Protein 1TZY (pdb70)

InterPro domains:
  IPR002119 Histone H2A [PR00620] (14-36)
  IPR002119 Histone H2A [PR00620] (43-58)
  IPR002119 Histone H2A [PR00620] (58-71)
  IPR002119 Histone H2A [PR00620] (72-86)
  IPR002119 Histone H2A [PR00620] (100-118)
  IPR002119 Histone H2A [PTHR23430] (9-121)
  IPR002119 Histone H2A [SM00414] (3-123)
  IPR007125 Core Histone H2A/H2B/H3 domain [PF00125] (7-89)
  IPR009072 Histone-fold [G3DSA:1.10.20.10] (2-129)
  IPR009072 Histone-fold [SSF47113] (2-99)
  IPR032454 Histone H2A, C-terminal domain [PF16211] (92-125)
  IPR032458 Histone H2A conserved site [PS00046] (22-28)
  IPR061508 Histone H2A, histone fold [cd00074] (16-104)

Nearest PDB structures (foldseek):
  5av8-assembly1_C  TM=9.979E-01  e=4.362E-16  Homo sapiens
  5av9-assembly1_C  TM=9.979E-01  e=7.831E-16  Homo sapiens
  6jxd-assembly1_C  TM=9.908E-01  e=8.303E-16  Homo sapiens
  1p3g-assembly1_G  TM=9.933E-01  e=9.897E-16  Xenopus laevis
  5gt0-assembly1_C  TM=9.936E-01  e=1.676E-15  Homo sapiens

Sequence (755 aa):
KAKSRSSRAGLQFPVGRVHRLLRKGNYAERVGAGAPVYLAAVLEYLTAEILELAGNAARDNKKTRIIPRHLQLAIRNDEELNKLLGKVTIAQGGVLPNIQAVLLPKRKESYSIYVYKVLKQVHPDTGISSKAMGIMNSFVNDIFERIAGEASRLAHYNKRSTITSREIQTAVRLLLPGELAKHAVSEGTKAVTKYTSSYRPGTVALREIRRYQKSTELLIRKLPFQRLVREIAQDFKTDLRFQSSAVMALQEASEAYLVGLFEDTNLCAIHAKRVTIMPKDIQLARRIRGERAKVLRDNIQGITKPAIRRLARRGGVKRISGLIYEETRGVLKVFLENVIRDAVTYTEHAKRKTVTAMDVVYALKRQGRTLYGFGGAKSRSSRAGLQFPVGRVHRLLRKGNYAERVGAGAPVYLAAVLEYLTAEILELAGNAARDNKKTRIIPRHLQLAIRNDEELNKLLGKVTIAQGGVLPNIQAVLLPRKESYSIYVYKVLKQVHPDTGISSKAMGIMNSFVNDIFERIAGEASRLAHYNKRSTITSREIQTAVRLLLPGELAKHAVSEGTKAVTKYTSSKPHRYRPGTVALREIRRYQKSTELLIRKLPFQRLVREIAQDFKTDLRFQSSAVMALQEASEAYLVGLFEDTNLCAIHAKRVTIMPKDIQLARRIRGERARKVLRDNIQGITKPAIRRLARRGGVKRISGLIYEETRGVLKVFLENVIRDAVTYTEHAKRKTVTAMDVVYALKRQGRTLYGFGG

Structure (mmCIF, N/CA/C/O backbone):
data_1TZY
#
_entry.id   1TZY
#
_cell.length_a   158.351
_cell.length_b   158.351
_cell.length_c   103.576
_cell.angle_alpha   90.00
_cell.angle_beta   90.00
_cell.angle_gamma   120.00
#
_symmetry.space_group_name_H-M   'P 65'
#
loop_
_entity.id
_entity.type
_entity.pdbx_description
1 polymer 'Histone H2A-IV'
2 polymer 'Histone H2B'
3 polymer 'HISTONE H3'
4 polymer 'HISTONE H4-VI'
5 non-polymer 'PHOSPHATE ION'
6 non-polymer 'CHLORIDE ION'
7 water water
#
loop_
_atom_site.group_PDB
_atom_site.id
_atom_site.type_symbol
_atom_site.label_atom_id
_atom_site.label_alt_id
_atom_site.label_comp_id
_atom_site.label_asym_id
_atom_site.label_entity_id
_atom_site.label_seq_id
_atom_site.pdbx_PDB_ins_code
_atom_site.Cartn_x
_atom_site.Cartn_y
_atom_site.Cartn_z
_atom_site.occupancy
_atom_site.B_iso_or_equiv
_atom_site.auth_seq_id
_atom_site.auth_comp_id
_atom_site.auth_asym_id
_atom_site.auth_atom_id
_atom_site.pdbx_PDB_model_num
ATOM 1 N N . LYS A 1 14 ? 65.100 78.144 3.562 1.00 71.74 13 LYS A N 1
ATOM 2 C CA . LYS A 1 14 ? 63.724 78.329 2.980 1.00 71.90 13 LYS A CA 1
ATOM 3 C C . LYS A 1 14 ? 63.317 79.834 3.007 1.00 69.73 13 LYS A C 1
ATOM 4 O O . LYS A 1 14 ? 63.471 80.514 4.025 1.00 69.84 13 LYS A O 1
ATOM 10 N N . ALA A 1 15 ? 62.848 80.358 1.869 1.00 67.05 14 ALA A N 1
ATOM 11 C CA . ALA A 1 15 ? 62.661 81.813 1.698 1.00 64.44 14 ALA A CA 1
ATOM 12 C C . ALA A 1 15 ? 61.781 82.389 2.801 1.00 61.52 14 ALA A C 1
ATOM 13 O O . ALA A 1 15 ? 60.826 81.759 3.241 1.00 60.91 14 ALA A O 1
ATOM 15 N N . LYS A 1 16 ? 62.119 83.585 3.243 1.00 58.06 15 LYS A N 1
ATOM 16 C CA . LYS A 1 16 ? 61.371 84.214 4.308 1.00 56.72 15 LYS A CA 1
ATOM 17 C C . LYS A 1 16 ? 60.070 84.803 3.686 1.00 52.50 15 LYS A C 1
ATOM 18 O O . LYS A 1 16 ? 60.088 85.379 2.592 1.00 50.73 15 LYS A O 1
ATOM 24 N N . SER A 1 17 ? 58.946 84.597 4.354 1.00 49.32 16 SER A N 1
ATOM 25 C CA . SER A 1 17 ? 57.653 85.031 3.788 1.00 47.24 16 SER A CA 1
ATOM 26 C C . SER A 1 17 ? 57.588 86.544 3.718 1.00 45.03 16 SER A C 1
ATOM 27 O O . SER A 1 17 ? 58.188 87.264 4.517 1.00 43.93 16 SER A O 1
ATOM 30 N N . ARG A 1 18 ? 56.827 87.053 2.760 1.00 43.83 17 ARG A N 1
ATOM 31 C CA . ARG A 1 18 ? 56.583 88.486 2.701 1.00 41.45 17 ARG A CA 1
ATOM 32 C C . ARG A 1 18 ? 55.973 88.961 4.019 1.00 39.26 17 ARG A C 1
ATOM 33 O O . ARG A 1 18 ? 56.344 89.992 4.520 1.00 39.61 17 ARG A O 1
ATOM 41 N N . SER A 1 19 ? 55.078 88.186 4.605 1.00 39.91 18 SER A N 1
ATOM 42 C CA . SER A 1 19 ? 54.448 88.617 5.876 1.00 41.60 18 SER A CA 1
ATOM 43 C C . SER A 1 19 ? 55.500 88.830 6.985 1.00 42.86 18 SER A C 1
ATOM 44 O O . SER A 1 19 ? 55.548 89.890 7.625 1.00 41.33 18 SER A O 1
ATOM 47 N N . SER A 1 20 ? 56.334 87.801 7.196 1.00 43.98 19 SER A N 1
ATOM 48 C CA . SER A 1 20 ? 57.451 87.871 8.159 1.00 45.03 19 SER A CA 1
ATOM 49 C C . SER A 1 20 ? 58.282 89.105 7.958 1.00 43.10 19 SER A C 1
ATOM 50 O O . SER A 1 20 ? 58.567 89.862 8.871 1.00 43.36 19 SER A O 1
ATOM 53 N N . ARG A 1 21 ? 58.635 89.368 6.715 1.00 43.07 20 ARG A N 1
ATOM 54 C CA . ARG A 1 21 ? 59.465 90.501 6.429 1.00 42.74 20 ARG A CA 1
ATOM 55 C C . ARG A 1 21 ? 58.811 91.817 6.748 1.00 43.30 20 ARG A C 1
ATOM 56 O O . ARG A 1 21 ? 59.506 92.818 6.983 1.00 40.76 20 ARG A O 1
ATOM 64 N N . ALA A 1 22 ? 57.455 91.846 6.702 1.00 42.84 21 ALA A N 1
ATOM 65 C CA . ALA A 1 22 ? 56.700 93.078 6.965 1.00 42.50 21 ALA A CA 1
ATOM 66 C C . ALA A 1 22 ? 56.298 93.224 8.434 1.00 44.03 21 ALA A C 1
ATOM 67 O O . ALA A 1 22 ? 55.679 94.215 8.798 1.00 43.65 21 ALA A O 1
ATOM 69 N N . GLY A 1 23 ? 56.558 92.201 9.244 1.00 45.03 22 GLY A N 1
ATOM 70 C CA . GLY A 1 23 ? 56.137 92.190 10.640 1.00 45.92 22 GLY A CA 1
ATOM 71 C C . GLY A 1 23 ? 54.657 91.820 10.874 1.00 46.03 22 GLY A C 1
ATOM 72 O O . GLY A 1 23 ? 54.111 92.126 11.931 1.00 47.06 22 GLY A O 1
ATOM 73 N N . LEU A 1 24 ? 54.040 91.111 9.920 1.00 45.53 23 LEU A N 1
ATOM 74 C CA . LEU A 1 24 ? 52.581 90.847 9.887 1.00 44.54 23 LEU A CA 1
ATOM 75 C C . LEU A 1 24 ? 52.222 89.417 10.048 1.00 44.51 23 LEU A C 1
ATOM 76 O O . LEU A 1 24 ? 53.011 88.535 9.711 1.00 46.57 23 LEU A O 1
ATOM 81 N N . GLN A 1 25 ? 51.025 89.159 10.561 1.00 43.44 24 GLN A N 1
ATOM 82 C CA . GLN A 1 25 ? 50.419 87.849 10.543 1.00 44.07 24 GLN A CA 1
ATOM 83 C C . GLN A 1 25 ? 49.553 87.608 9.298 1.00 43.70 24 GLN A C 1
ATOM 84 O O . GLN A 1 25 ? 49.479 86.498 8.822 1.00 43.65 24 GLN A O 1
ATOM 90 N N . PHE A 1 26 ? 48.867 88.648 8.803 1.00 41.34 25 PHE A N 1
ATOM 91 C CA . PHE A 1 26 ? 48.071 88.516 7.600 1.00 41.08 25 PHE A CA 1
ATOM 92 C C . PHE A 1 26 ? 48.967 88.307 6.344 1.00 41.07 25 PHE A C 1
ATOM 93 O O . PHE A 1 26 ? 50.083 88.882 6.242 1.00 40.12 25 PHE A O 1
ATOM 101 N N . PRO A 1 27 ? 48.470 87.505 5.404 1.00 41.10 26 PRO A N 1
ATOM 102 C CA . PRO A 1 27 ? 49.264 87.009 4.265 1.00 40.07 26 PRO A CA 1
ATOM 103 C C . PRO A 1 27 ? 49.481 87.951 3.094 1.00 39.85 26 PRO A C 1
ATOM 104 O O . PRO A 1 27 ? 48.556 88.152 2.227 1.00 37.53 26 PRO A O 1
ATOM 108 N N . VAL A 1 28 ? 50.698 88.485 3.018 1.00 36.78 27 VAL A N 1
ATOM 109 C CA . VAL A 1 28 ? 51.017 89.502 2.055 1.00 37.81 27 VAL A CA 1
ATOM 110 C C . VAL A 1 28 ? 50.924 88.902 0.662 1.00 37.91 27 VAL A C 1
ATOM 111 O O . VAL A 1 28 ? 50.376 89.530 -0.302 1.00 35.78 27 VAL A O 1
ATOM 115 N N . GLY A 1 29 ? 51.460 87.689 0.526 1.00 37.92 28 GLY A N 1
ATOM 116 C CA . GLY A 1 29 ? 51.473 87.043 -0.790 1.00 36.76 28 GLY A CA 1
ATOM 117 C C . GLY A 1 29 ? 50.057 86.730 -1.260 1.00 37.05 28 GLY A C 1
ATOM 118 O O . GLY A 1 29 ? 49.684 86.975 -2.405 1.00 35.30 28 GLY A O 1
ATOM 119 N N . ARG A 1 30 ? 49.233 86.224 -0.370 1.00 36.41 29 ARG A N 1
ATOM 120 C CA . ARG A 1 30 ? 47.835 85.953 -0.728 1.00 37.65 29 ARG A CA 1
ATOM 121 C C . ARG A 1 30 ? 47.089 87.257 -1.067 1.00 36.56 29 ARG A C 1
ATOM 122 O O . ARG A 1 30 ? 46.427 87.336 -2.080 1.00 37.68 29 ARG A O 1
ATOM 130 N N . VAL A 1 31 ? 47.254 88.287 -0.263 1.00 36.59 30 VAL A N 1
ATOM 131 C CA . VAL A 1 31 ? 46.633 89.587 -0.586 1.00 36.04 30 VAL A CA 1
ATOM 132 C C . VAL A 1 31 ? 47.072 90.103 -1.937 1.00 36.82 30 VAL A C 1
ATOM 133 O O . VAL A 1 31 ? 46.254 90.639 -2.711 1.00 34.45 30 VAL A O 1
ATOM 137 N N . HIS A 1 32 ? 48.374 89.960 -2.286 1.00 34.81 31 HIS A N 1
ATOM 138 C CA . HIS A 1 32 ? 48.816 90.409 -3.583 1.00 34.67 31 HIS A CA 1
ATOM 139 C C . HIS A 1 32 ? 48.081 89.648 -4.665 1.00 32.40 31 HIS A C 1
ATOM 140 O O . HIS A 1 32 ? 47.629 90.216 -5.694 1.00 34.05 31 HIS A O 1
ATOM 147 N N . ARG A 1 33 ? 48.008 88.343 -4.501 1.00 33.93 32 ARG A N 1
ATOM 148 C CA . ARG A 1 33 ? 47.357 87.493 -5.455 1.00 33.62 32 ARG A CA 1
ATOM 149 C C . ARG A 1 33 ? 45.826 87.883 -5.623 1.00 34.34 32 ARG A C 1
ATOM 150 O O . ARG A 1 33 ? 45.279 87.894 -6.748 1.00 35.01 32 ARG A O 1
ATOM 158 N N . LEU A 1 34 ? 45.175 88.199 -4.526 1.00 34.98 33 LEU A N 1
ATOM 159 C CA . LEU A 1 34 ? 43.692 88.507 -4.515 1.00 33.35 33 LEU A CA 1
ATOM 160 C C . LEU A 1 34 ? 43.513 89.860 -5.152 1.00 32.55 33 LEU A C 1
ATOM 161 O O . LEU A 1 34 ? 42.584 90.040 -5.933 1.00 34.76 33 LEU A O 1
ATOM 166 N N . LEU A 1 35 ? 44.462 90.793 -4.940 1.00 32.63 34 LEU A N 1
ATOM 167 C CA . LEU A 1 35 ? 44.457 92.043 -5.601 1.00 31.83 34 LEU A CA 1
ATOM 168 C C . LEU A 1 35 ? 44.558 91.912 -7.126 1.00 34.61 34 LEU A C 1
ATOM 169 O O . LEU A 1 35 ? 43.875 92.609 -7.860 1.00 34.64 34 LEU A O 1
ATOM 174 N N . ARG A 1 36 ? 45.419 91.014 -7.612 1.00 32.62 35 ARG A N 1
ATOM 175 C CA . ARG A 1 36 ? 45.490 90.742 -9.016 1.00 31.40 35 ARG A CA 1
ATOM 176 C C . ARG A 1 36 ? 44.317 89.998 -9.567 1.00 31.43 35 ARG A C 1
ATOM 177 O O . ARG A 1 36 ? 43.924 90.255 -10.694 1.00 33.01 35 ARG A O 1
ATOM 185 N N . LYS A 1 37 ? 43.774 89.053 -8.853 1.00 33.69 36 LYS A N 1
ATOM 186 C CA . LYS A 1 37 ? 42.632 88.317 -9.359 1.00 37.96 36 LYS A CA 1
ATOM 187 C C . LYS A 1 37 ? 41.355 89.200 -9.529 1.00 39.01 36 LYS A C 1
ATOM 188 O O . LYS A 1 37 ? 40.460 88.863 -10.290 1.00 38.83 36 LYS A O 1
ATOM 194 N N . GLY A 1 38 ? 41.252 90.274 -8.778 1.00 39.68 37 GLY A N 1
ATOM 195 C CA . GLY A 1 38 ? 40.067 91.128 -8.825 1.00 41.06 37 GLY A CA 1
ATOM 196 C C . GLY A 1 38 ? 40.062 92.119 -9.981 1.00 41.72 37 GLY A C 1
ATOM 197 O O . GLY A 1 38 ? 39.115 92.894 -10.198 1.00 40.98 37 GLY A O 1
ATOM 198 N N . ASN A 1 39 ? 41.154 92.177 -10.714 1.00 43.42 38 ASN A N 1
ATOM 199 C CA . ASN A 1 39 ? 41.272 93.160 -11.806 1.00 46.08 38 ASN A CA 1
ATOM 200 C C . ASN A 1 39 ? 40.891 94.603 -11.411 1.00 44.50 38 ASN A C 1
ATOM 201 O O . ASN A 1 39 ? 40.057 95.247 -12.001 1.00 47.10 38 ASN A O 1
ATOM 206 N N . TYR A 1 40 ? 41.556 95.088 -10.403 1.00 42.84 39 TYR A N 1
ATOM 207 C CA . TYR A 1 40 ? 41.388 96.412 -9.894 1.00 39.07 39 TYR A CA 1
ATOM 208 C C . TYR A 1 40 ? 42.229 97.351 -10.678 1.00 40.02 39 TYR A C 1
ATOM 209 O O . TYR A 1 40 ? 41.948 98.527 -10.734 1.00 38.92 39 TYR A O 1
ATOM 218 N N . ALA A 1 41 ? 43.321 96.860 -11.274 1.00 39.08 40 ALA A N 1
ATOM 219 C CA . ALA A 1 41 ? 44.100 97.697 -12.147 1.00 39.73 40 ALA A CA 1
ATOM 220 C C . ALA A 1 41 ? 44.976 96.838 -13.078 1.00 40.91 40 ALA A C 1
ATOM 221 O O . ALA A 1 41 ? 45.054 95.669 -12.872 1.00 38.23 40 ALA A O 1
ATOM 223 N N . GLU A 1 42 ? 45.675 97.436 -14.026 1.00 42.75 41 GLU A N 1
ATOM 224 C CA . GLU A 1 42 ? 46.548 96.613 -14.903 1.00 45.41 41 GLU A CA 1
ATOM 225 C C . GLU A 1 42 ? 47.707 95.986 -14.117 1.00 44.22 41 GLU A C 1
ATOM 226 O O . GLU A 1 42 ? 47.998 94.817 -14.315 1.00 45.28 41 GLU A O 1
ATOM 232 N N . ARG A 1 43 ? 48.293 96.751 -13.190 1.00 42.19 42 ARG A N 1
ATOM 233 C CA . ARG A 1 43 ? 49.408 96.333 -12.365 1.00 43.49 42 ARG A CA 1
ATOM 234 C C . ARG A 1 43 ? 49.117 96.571 -10.878 1.00 41.76 42 ARG A C 1
ATOM 235 O O . ARG A 1 43 ? 48.452 97.556 -10.523 1.00 39.51 42 ARG A O 1
ATOM 243 N N . VAL A 1 44 ? 49.635 95.697 -10.019 1.00 39.98 43 VAL A N 1
ATOM 244 C CA . VAL A 1 44 ? 49.622 95.921 -8.586 1.00 38.13 43 VAL A CA 1
ATOM 245 C C . VAL A 1 44 ? 51.044 95.941 -8.012 1.00 39.98 43 VAL A C 1
ATOM 246 O O . VAL A 1 44 ? 51.731 94.916 -8.006 1.00 38.90 43 VAL A O 1
ATOM 250 N N . GLY A 1 45 ? 51.437 97.092 -7.486 1.00 38.82 44 GLY A N 1
ATOM 251 C CA . GLY A 1 45 ? 52.765 97.327 -6.939 1.00 40.11 44 GLY A CA 1
ATOM 252 C C . GLY A 1 45 ? 53.029 96.486 -5.725 1.00 39.19 44 GLY A C 1
ATOM 253 O O . GLY A 1 45 ? 52.111 96.089 -5.010 1.00 39.52 44 GLY A O 1
ATOM 254 N N . ALA A 1 46 ? 54.306 96.232 -5.443 1.00 38.98 45 ALA A N 1
ATOM 255 C CA . ALA A 1 46 ? 54.667 95.312 -4.401 1.00 36.97 45 ALA A CA 1
ATOM 256 C C . ALA A 1 46 ? 54.318 95.821 -2.990 1.00 36.46 45 ALA A C 1
ATOM 257 O O . ALA A 1 46 ? 54.134 95.018 -2.051 1.00 36.03 45 ALA A O 1
ATOM 259 N N . GLY A 1 47 ? 54.330 97.123 -2.788 1.00 35.93 46 GLY A N 1
ATOM 260 C CA . GLY A 1 47 ? 54.016 97.649 -1.461 1.00 36.58 46 GLY A CA 1
ATOM 261 C C . GLY A 1 47 ? 52.508 97.624 -1.123 1.00 35.97 46 GLY A C 1
ATOM 262 O O . GLY A 1 47 ? 52.136 97.562 0.047 1.00 36.19 46 GLY A O 1
ATOM 263 N N . ALA A 1 48 ? 51.664 97.641 -2.158 1.00 36.13 47 ALA A N 1
ATOM 264 C CA . ALA A 1 48 ? 50.166 97.635 -1.996 1.00 35.54 47 ALA A CA 1
ATOM 265 C C . ALA A 1 48 ? 49.661 96.543 -1.082 1.00 36.28 47 ALA A C 1
ATOM 266 O O . ALA A 1 48 ? 49.001 96.819 -0.084 1.00 36.09 47 ALA A O 1
ATOM 268 N N . PRO A 1 49 ? 50.016 95.270 -1.332 1.00 35.62 48 PRO A N 1
ATOM 269 C CA . PRO A 1 49 ? 49.594 94.223 -0.442 1.00 34.66 48 PRO A CA 1
ATOM 270 C C . PRO A 1 49 ? 50.163 94.224 0.963 1.00 34.24 48 PRO A C 1
ATOM 271 O O . PRO A 1 49 ? 49.478 93.750 1.896 1.00 33.28 48 PRO A O 1
ATOM 275 N N . VAL A 1 50 ? 51.364 94.777 1.151 1.00 33.82 49 VAL A N 1
ATOM 276 C CA . VAL A 1 50 ? 51.909 94.893 2.485 1.00 35.27 49 VAL A CA 1
ATOM 277 C C . VAL A 1 50 ? 51.053 95.906 3.281 1.00 34.05 49 VAL A C 1
ATOM 278 O O . VAL A 1 50 ? 50.680 95.672 4.364 1.00 36.30 49 VAL A O 1
ATOM 282 N N . TYR A 1 51 ? 50.808 97.038 2.685 1.00 34.98 50 TYR A N 1
ATOM 283 C CA . TYR A 1 51 ? 49.977 98.081 3.306 1.00 36.35 50 TYR A CA 1
ATOM 284 C C . TYR A 1 51 ? 48.587 97.586 3.621 1.00 35.79 50 TYR A C 1
ATOM 285 O O . TYR A 1 51 ? 48.101 97.737 4.760 1.00 36.25 50 TYR A O 1
ATOM 294 N N . LEU A 1 52 ? 47.972 96.943 2.642 1.00 35.62 51 LEU A N 1
ATOM 295 C CA . LEU A 1 52 ? 46.602 96.397 2.790 1.00 35.04 51 LEU A CA 1
ATOM 296 C C . LEU A 1 52 ? 46.524 95.311 3.833 1.00 35.71 51 LEU A C 1
ATOM 297 O O . LEU A 1 52 ? 45.679 95.340 4.748 1.00 33.57 51 LEU A O 1
ATOM 302 N N . ALA A 1 53 ? 47.441 94.335 3.792 1.00 34.44 52 ALA A N 1
ATOM 303 C CA . ALA A 1 53 ? 47.491 93.338 4.824 1.00 33.84 52 ALA A CA 1
ATOM 304 C C . ALA A 1 53 ? 47.655 93.929 6.230 1.00 33.07 52 ALA A C 1
ATOM 305 O O . ALA A 1 53 ? 47.031 93.465 7.124 1.00 33.64 52 ALA A O 1
ATOM 307 N N . ALA A 1 54 ? 48.477 94.945 6.371 1.00 35.33 53 ALA A N 1
ATOM 308 C CA . ALA A 1 54 ? 48.721 95.636 7.652 1.00 35.79 53 ALA A CA 1
ATOM 309 C C . ALA A 1 54 ? 47.439 96.301 8.184 1.00 35.75 53 ALA A C 1
ATOM 310 O O . ALA A 1 54 ? 47.112 96.284 9.362 1.00 35.07 53 ALA A O 1
ATOM 312 N N . VAL A 1 55 ? 46.684 96.904 7.287 1.00 36.34 54 VAL A N 1
ATOM 313 C CA . VAL A 1 55 ? 45.388 97.491 7.667 1.00 34.67 54 VAL A CA 1
ATOM 314 C C . VAL A 1 55 ? 44.379 96.474 8.065 1.00 34.50 54 VAL A C 1
ATOM 315 O O . VAL A 1 55 ? 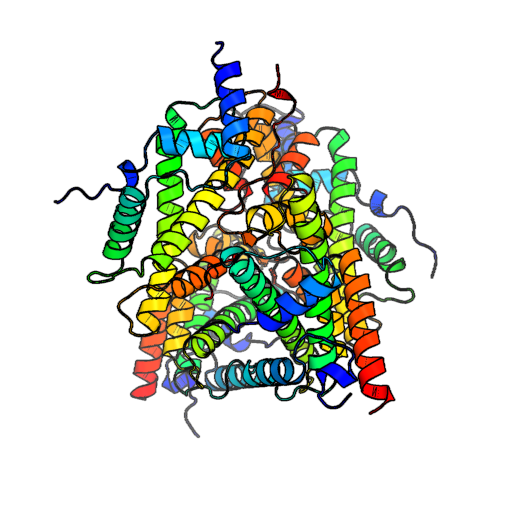43.710 96.581 9.107 1.00 37.47 54 VAL A O 1
ATOM 319 N N . LEU A 1 56 ? 44.223 95.425 7.292 1.00 34.23 55 LEU A N 1
ATOM 320 C CA . LEU A 1 56 ? 43.315 94.386 7.620 1.00 33.72 55 LEU A CA 1
ATOM 321 C C . LEU A 1 56 ? 43.653 93.754 8.932 1.00 35.71 55 LEU A C 1
ATOM 322 O O . LEU A 1 56 ? 42.764 93.444 9.754 1.00 34.25 55 LEU A O 1
ATOM 327 N N . GLU A 1 57 ? 44.956 93.623 9.203 1.00 37.19 56 GLU A N 1
ATOM 328 C CA . GLU A 1 57 ? 45.361 93.004 10.463 1.00 36.43 56 GLU A CA 1
ATOM 329 C C . GLU A 1 57 ? 45.040 93.934 11.637 1.00 35.73 56 GLU A C 1
ATOM 330 O O . GLU A 1 57 ? 44.582 93.484 12.675 1.00 37.74 56 GLU A O 1
ATOM 336 N N . TYR A 1 58 ? 45.330 95.200 11.476 1.00 37.21 57 TYR A N 1
ATOM 337 C CA . TYR A 1 58 ? 45.123 96.208 12.487 1.00 38.26 57 TYR A CA 1
ATOM 338 C C . TYR A 1 58 ? 43.605 96.273 12.846 1.00 38.76 57 TYR A C 1
ATOM 339 O O . TYR A 1 58 ? 43.217 96.153 14.031 1.00 37.72 57 TYR A O 1
ATOM 348 N N . LEU A 1 59 ? 42.743 96.290 11.828 1.00 36.90 58 LEU A N 1
ATOM 349 C CA . LEU A 1 59 ? 41.292 96.329 12.127 1.00 35.83 58 LEU A CA 1
ATOM 350 C C . LEU A 1 59 ? 40.835 95.097 12.821 1.00 36.25 58 LEU A C 1
ATOM 351 O O . LEU A 1 59 ? 39.954 95.100 13.746 1.00 34.55 58 LEU A O 1
ATOM 356 N N . THR A 1 60 ? 41.408 93.977 12.402 1.00 35.17 59 THR A N 1
ATOM 357 C CA . THR A 1 60 ? 41.022 92.734 12.946 1.00 36.58 59 THR A CA 1
ATOM 358 C C . THR A 1 60 ? 41.411 92.693 14.455 1.00 37.60 59 THR A C 1
ATOM 359 O O . THR A 1 60 ? 40.619 92.279 15.278 1.00 38.04 59 THR A O 1
ATOM 363 N N . ALA A 1 61 ? 42.614 93.148 14.776 1.00 39.01 60 ALA A N 1
ATOM 364 C CA . ALA A 1 61 ? 43.111 93.239 16.192 1.00 39.83 60 ALA A CA 1
ATOM 365 C C . ALA A 1 61 ? 42.214 94.153 17.063 1.00 40.15 60 ALA A C 1
ATOM 366 O O . ALA A 1 61 ? 41.873 93.805 18.185 1.00 40.67 60 ALA A O 1
ATOM 368 N N . GLU A 1 62 ? 41.805 95.287 16.499 1.00 41.96 61 GLU A N 1
ATOM 369 C CA . GLU A 1 62 ? 40.952 96.252 17.184 1.00 43.86 61 GLU A CA 1
ATOM 370 C C . GLU A 1 62 ? 39.663 95.613 17.565 1.00 43.08 61 GLU A C 1
ATOM 371 O O . GLU A 1 62 ? 39.253 95.691 18.710 1.00 41.98 61 GLU A O 1
ATOM 377 N N . ILE A 1 63 ? 38.998 94.980 16.598 1.00 42.89 62 ILE A N 1
ATOM 378 C CA . ILE A 1 63 ? 37.733 94.330 16.891 1.00 42.31 62 ILE A CA 1
ATOM 379 C C . ILE A 1 63 ? 37.876 93.177 17.865 1.00 42.37 62 ILE A C 1
ATOM 380 O O . ILE A 1 63 ? 37.018 92.990 18.731 1.00 40.11 62 ILE A O 1
ATOM 385 N N . LEU A 1 64 ? 38.909 92.359 17.699 1.00 42.16 63 LEU A N 1
ATOM 386 C CA . LEU A 1 64 ? 39.077 91.179 18.572 1.00 43.26 63 LEU A CA 1
ATOM 387 C C . LEU A 1 64 ? 39.396 91.591 19.994 1.00 43.70 63 LEU A C 1
ATOM 388 O O . LEU A 1 64 ? 38.959 90.972 20.948 1.00 43.10 63 LEU A O 1
ATOM 393 N N . GLU A 1 65 ? 40.165 92.633 20.105 1.00 44.63 64 GLU A N 1
ATOM 394 C CA . GLU A 1 65 ? 40.464 93.259 21.385 1.00 46.96 64 GLU A CA 1
ATOM 395 C C . GLU A 1 65 ? 39.182 93.733 22.113 1.00 46.92 64 GLU A C 1
ATOM 396 O O . GLU A 1 65 ? 38.943 93.385 23.281 1.00 48.07 64 GLU A O 1
ATOM 402 N N . LEU A 1 66 ? 38.368 94.528 21.435 1.00 45.38 65 LEU A N 1
ATOM 403 C CA . LEU A 1 66 ? 37.054 94.884 21.973 1.00 45.12 65 LEU A CA 1
ATOM 404 C C . LEU A 1 66 ? 36.085 93.724 22.216 1.00 45.76 65 LEU A C 1
ATOM 405 O O . LEU A 1 66 ? 35.382 93.717 23.250 1.00 45.79 65 LEU A O 1
ATOM 410 N N . ALA A 1 67 ? 36.062 92.700 21.359 1.00 44.50 66 ALA A N 1
ATOM 411 C CA . ALA A 1 67 ? 35.102 91.633 21.537 1.00 45.11 66 ALA A CA 1
ATOM 412 C C . ALA A 1 67 ? 35.489 90.722 22.683 1.00 45.50 66 ALA A C 1
ATOM 413 O O . ALA A 1 67 ? 34.622 90.196 23.359 1.00 44.50 66 ALA A O 1
ATOM 415 N N . GLY A 1 68 ? 36.783 90.504 22.829 1.00 45.84 67 GLY A N 1
ATOM 416 C CA . GLY A 1 68 ? 37.341 89.723 23.900 1.00 47.21 67 GLY A CA 1
ATOM 417 C C . GLY A 1 68 ? 37.052 90.393 25.220 1.00 46.70 67 GLY A C 1
ATOM 418 O O . GLY A 1 68 ? 36.600 89.736 26.107 1.00 47.92 67 GLY A O 1
ATOM 419 N N . ASN A 1 69 ? 37.238 91.688 25.327 1.00 48.90 68 ASN A N 1
ATOM 420 C CA . ASN A 1 69 ? 36.754 92.406 26.519 1.00 50.62 68 ASN A CA 1
ATOM 421 C C . ASN A 1 69 ? 35.255 92.159 26.777 1.00 52.35 68 ASN A C 1
ATOM 422 O O . ASN A 1 69 ? 34.892 91.733 27.869 1.00 53.45 68 ASN A O 1
ATOM 427 N N . ALA A 1 70 ? 34.385 92.352 25.781 1.00 51.95 69 ALA A N 1
ATOM 428 C CA . ALA A 1 70 ? 32.972 92.066 25.982 1.00 52.20 69 ALA A CA 1
ATOM 429 C C . ALA A 1 70 ? 32.728 90.600 26.327 1.00 53.39 69 ALA A C 1
ATOM 430 O O . ALA A 1 70 ? 31.823 90.306 27.074 1.00 54.12 69 ALA A O 1
ATOM 432 N N . ALA A 1 71 ? 33.518 89.666 25.831 1.00 54.44 70 ALA A N 1
ATOM 433 C CA . ALA A 1 71 ? 33.329 88.287 26.274 1.00 56.89 70 ALA A CA 1
ATOM 434 C C . ALA A 1 71 ? 33.599 88.195 27.809 1.00 59.60 70 ALA A C 1
ATOM 435 O O . ALA A 1 71 ? 32.815 87.627 28.557 1.00 59.67 70 ALA A O 1
ATOM 437 N N . ARG A 1 72 ? 34.647 88.857 28.259 1.00 62.76 71 ARG A N 1
ATOM 438 C CA . ARG A 1 72 ? 35.042 88.840 29.667 1.00 66.40 71 ARG A CA 1
ATOM 439 C C . ARG A 1 72 ? 34.046 89.533 30.588 1.00 67.58 71 ARG A C 1
ATOM 440 O O . ARG A 1 72 ? 33.696 88.988 31.628 1.00 67.59 71 ARG A O 1
ATOM 448 N N . ASP A 1 73 ? 33.571 90.707 30.182 1.00 69.35 72 ASP A N 1
ATOM 449 C CA . ASP A 1 73 ? 32.474 91.393 30.860 1.00 70.55 72 ASP A CA 1
ATOM 450 C C . ASP A 1 73 ? 31.180 90.566 31.076 1.00 71.15 72 ASP A C 1
ATOM 451 O O . ASP A 1 73 ? 30.406 90.937 31.946 1.00 72.20 72 ASP A O 1
ATOM 456 N N . ASN A 1 74 ? 30.922 89.497 30.308 1.00 71.49 73 ASN A N 1
ATOM 457 C CA . ASN A 1 74 ? 29.846 88.521 30.642 1.00 71.85 73 ASN A CA 1
ATOM 458 C C . ASN A 1 74 ? 30.357 87.146 31.086 1.00 70.74 73 ASN A C 1
ATOM 459 O O . ASN A 1 74 ? 29.680 86.148 30.883 1.00 69.54 73 ASN A O 1
ATOM 464 N N . LYS A 1 75 ? 31.541 87.076 31.670 1.00 70.41 74 LYS A N 1
ATOM 465 C CA . LYS A 1 75 ? 32.014 85.821 32.268 1.00 70.72 74 LYS A CA 1
ATOM 466 C C . LYS A 1 75 ? 32.199 84.719 31.218 1.00 68.69 74 LYS A C 1
ATOM 467 O O . LYS A 1 75 ? 31.949 83.538 31.473 1.00 67.96 74 LYS A O 1
ATOM 473 N N . LYS A 1 76 ? 32.647 85.110 30.029 1.00 66.57 75 LYS A N 1
ATOM 474 C CA . LYS A 1 76 ? 32.778 84.165 28.929 1.00 64.91 75 LYS A CA 1
ATOM 475 C C . LYS A 1 76 ? 34.230 84.157 28.484 1.00 63.13 75 LYS A C 1
ATOM 476 O O . LYS A 1 76 ? 34.914 85.166 28.614 1.00 62.60 75 LYS A O 1
ATOM 482 N N . THR A 1 77 ? 34.702 83.008 28.012 1.00 61.53 76 THR A N 1
ATOM 483 C CA . THR A 1 77 ? 36.089 82.849 27.568 1.00 61.41 76 THR A CA 1
ATOM 484 C C . THR A 1 77 ? 36.198 82.596 26.071 1.00 59.49 76 THR A C 1
ATOM 485 O O . THR A 1 77 ? 37.301 82.421 25.584 1.00 60.02 76 THR A O 1
ATOM 489 N N . ARG A 1 78 ? 35.072 82.554 25.358 1.00 57.29 77 ARG A N 1
ATOM 490 C CA . ARG A 1 78 ? 35.053 82.279 23.914 1.00 55.34 77 ARG A CA 1
ATOM 491 C C . ARG A 1 78 ? 34.148 83.377 23.235 1.00 52.71 77 ARG A C 1
ATOM 492 O O . ARG A 1 78 ? 33.002 83.627 23.655 1.00 50.72 77 ARG A O 1
ATOM 500 N N . ILE A 1 79 ? 34.717 84.063 22.249 1.00 49.34 78 ILE A N 1
ATOM 501 C CA . ILE A 1 79 ? 34.016 85.148 21.531 1.00 46.52 78 ILE A CA 1
ATOM 502 C C . ILE A 1 79 ? 32.938 84.554 20.667 1.00 43.67 78 ILE A C 1
ATOM 503 O O . ILE A 1 79 ? 33.173 83.640 19.912 1.00 41.70 78 ILE A O 1
ATOM 508 N N . ILE A 1 80 ? 31.725 85.044 20.808 1.00 43.36 79 ILE A N 1
ATOM 509 C CA . ILE A 1 80 ? 30.624 84.627 19.939 1.00 42.49 79 ILE A CA 1
ATOM 510 C C . ILE A 1 80 ? 30.143 85.894 19.149 1.00 40.73 79 ILE A C 1
ATOM 511 O O . ILE A 1 80 ? 30.562 87.009 19.519 1.00 37.85 79 ILE A O 1
ATOM 516 N N . PRO A 1 81 ? 29.289 85.740 18.121 1.00 38.30 80 PRO A N 1
ATOM 517 C CA . PRO A 1 81 ? 28.760 86.923 17.391 1.00 38.80 80 PRO A CA 1
ATOM 518 C C . PRO A 1 81 ? 28.211 88.038 18.255 1.00 37.61 80 PRO A C 1
ATOM 519 O O . PRO A 1 81 ? 28.460 89.219 18.006 1.00 37.83 80 PRO A O 1
ATOM 523 N N . ARG A 1 82 ? 27.480 87.665 19.289 1.00 37.56 81 ARG A N 1
ATOM 524 C CA . ARG A 1 82 ? 27.009 88.660 20.246 1.00 37.17 81 ARG A CA 1
ATOM 525 C C . ARG A 1 82 ? 28.096 89.567 20.684 1.00 36.31 81 ARG A C 1
ATOM 526 O O . ARG A 1 82 ? 27.922 90.772 20.698 1.00 37.74 81 ARG A O 1
ATOM 534 N N . HIS A 1 83 ? 29.266 89.024 21.023 1.00 37.06 82 HIS A N 1
ATOM 535 C CA . HIS A 1 83 ? 30.372 89.867 21.523 1.00 37.47 82 HIS A CA 1
ATOM 536 C C . HIS A 1 83 ? 30.954 90.804 20.471 1.00 36.60 82 HIS A C 1
ATOM 537 O O . HIS A 1 83 ? 31.354 91.942 20.753 1.00 37.42 82 HIS A O 1
ATOM 544 N N . LEU A 1 84 ? 31.001 90.325 19.237 1.00 37.01 83 LEU A N 1
ATOM 545 C CA . LEU A 1 84 ? 31.451 91.148 18.119 1.00 35.95 83 LEU A CA 1
ATOM 546 C C . LEU A 1 84 ? 30.509 92.302 17.925 1.00 35.35 83 LEU A C 1
ATOM 547 O O . LEU A 1 84 ? 30.920 93.449 17.748 1.00 36.48 83 LEU A O 1
ATOM 552 N N . GLN A 1 85 ? 29.217 92.018 18.037 1.00 36.24 84 GLN A N 1
ATOM 553 C CA . GLN A 1 85 ? 28.199 93.052 17.868 1.00 36.38 84 GLN A CA 1
ATOM 554 C C . GLN A 1 85 ? 28.262 94.108 19.017 1.00 37.28 84 GLN A C 1
ATOM 555 O O . GLN A 1 85 ? 28.257 95.310 18.759 1.00 36.57 84 GLN A O 1
ATOM 561 N N . LEU A 1 86 ? 28.343 93.655 20.272 1.00 38.62 85 LEU A N 1
ATOM 562 C CA . LEU A 1 86 ? 28.518 94.587 21.382 1.00 39.13 85 LEU A CA 1
ATOM 563 C C . LEU A 1 86 ? 29.758 95.418 21.202 1.00 38.62 85 LEU A C 1
ATOM 564 O O . LEU A 1 86 ? 29.743 96.599 21.424 1.00 41.43 85 LEU A O 1
ATOM 569 N N . ALA A 1 87 ? 30.851 94.807 20.782 1.00 41.47 86 ALA A N 1
ATOM 570 C CA . ALA A 1 87 ? 32.097 95.529 20.590 1.00 41.85 86 ALA A CA 1
ATOM 571 C C . ALA A 1 87 ? 31.957 96.589 19.504 1.00 41.29 86 ALA A C 1
ATOM 572 O O . ALA A 1 87 ? 32.342 97.726 19.677 1.00 41.33 86 ALA A O 1
ATOM 574 N N . ILE A 1 88 ? 31.364 96.236 18.380 1.00 40.07 87 ILE A N 1
ATOM 575 C CA . ILE A 1 88 ? 31.268 97.185 17.293 1.00 38.46 87 ILE A CA 1
ATOM 576 C C . ILE A 1 88 ? 30.333 98.349 17.628 1.00 38.00 87 ILE A C 1
ATOM 577 O O . ILE A 1 88 ? 30.665 99.512 17.488 1.00 39.02 87 ILE A O 1
ATOM 582 N N . ARG A 1 89 ? 29.167 98.041 18.141 1.00 38.31 88 ARG A N 1
ATOM 583 C CA . ARG A 1 89 ? 28.163 99.068 18.294 1.00 39.50 88 ARG A CA 1
ATOM 584 C C . ARG A 1 89 ? 28.426 99.970 19.518 1.00 40.51 88 ARG A C 1
ATOM 585 O O . ARG A 1 89 ? 27.926 101.100 19.569 1.00 41.69 88 ARG A O 1
ATOM 593 N N . ASN A 1 90 ? 29.188 99.477 20.491 1.00 41.24 89 ASN A N 1
ATOM 594 C CA . ASN A 1 90 ? 29.632 100.321 21.637 1.00 42.67 89 ASN A CA 1
ATOM 595 C C . ASN A 1 90 ? 30.834 101.198 21.277 1.00 43.35 89 ASN A C 1
ATOM 596 O O . ASN A 1 90 ? 31.232 102.033 22.075 1.00 41.87 89 ASN A O 1
ATOM 601 N N . ASP A 1 91 ? 31.374 101.053 20.040 1.00 42.74 90 ASP A N 1
ATOM 602 C CA . ASP A 1 91 ? 32.544 101.811 19.615 1.00 42.77 90 ASP A CA 1
ATOM 603 C C . ASP A 1 91 ? 32.169 102.774 18.523 1.00 42.96 90 ASP A C 1
ATOM 604 O O . ASP A 1 91 ? 31.695 102.354 17.454 1.00 41.93 90 ASP A O 1
ATOM 609 N N . GLU A 1 92 ? 32.351 104.074 18.760 1.00 42.38 91 GLU A N 1
ATOM 610 C CA . GLU A 1 92 ? 31.804 105.097 17.873 1.00 43.23 91 GLU A CA 1
ATOM 611 C C . GLU A 1 92 ? 32.329 104.944 16.437 1.00 42.14 91 GLU A C 1
ATOM 612 O O . GLU A 1 92 ? 31.585 105.072 15.431 1.00 39.87 91 GLU A O 1
ATOM 618 N N . GLU A 1 93 ? 33.619 104.681 16.337 1.00 40.34 92 GLU A N 1
ATOM 619 C CA . GLU A 1 93 ? 34.230 104.618 15.011 1.00 40.43 92 GLU A CA 1
ATOM 620 C C . GLU A 1 93 ? 33.930 103.296 14.274 1.00 38.26 92 GLU A C 1
ATOM 621 O O . GLU A 1 93 ? 33.630 103.330 13.126 1.00 38.62 92 GLU A O 1
ATOM 627 N N . LEU A 1 94 ? 34.009 102.169 14.942 1.00 38.31 93 LEU A N 1
ATOM 628 C CA . LEU A 1 94 ? 33.667 100.894 14.326 1.00 37.62 93 LEU A CA 1
ATOM 629 C C . LEU A 1 94 ? 32.179 100.838 13.967 1.00 37.75 93 LEU A C 1
ATOM 630 O O . LEU A 1 94 ? 31.816 100.294 12.952 1.00 34.21 93 LEU A O 1
ATOM 635 N N . ASN A 1 95 ? 31.321 101.438 14.786 1.00 37.41 94 ASN A N 1
ATOM 636 C CA . ASN A 1 95 ? 29.892 101.516 14.457 1.00 38.83 94 ASN A CA 1
ATOM 637 C C . ASN A 1 95 ? 29.669 102.335 13.211 1.00 38.71 94 ASN A C 1
ATOM 638 O O . ASN A 1 95 ? 28.858 101.995 12.361 1.00 39.11 94 ASN A O 1
ATOM 643 N N . LYS A 1 96 ? 30.418 103.405 13.053 1.00 38.52 95 LYS A N 1
ATOM 644 C CA . LYS A 1 96 ? 30.279 104.199 11.835 1.00 39.83 95 LYS A CA 1
ATOM 645 C C . LYS A 1 96 ? 30.857 103.432 10.594 1.00 38.42 95 LYS A C 1
ATOM 646 O O . LYS A 1 96 ? 30.236 103.370 9.529 1.00 37.42 95 LYS A O 1
ATOM 652 N N . LEU A 1 97 ? 32.020 102.802 10.760 1.00 36.72 96 LEU A N 1
ATOM 653 C CA . LEU A 1 97 ? 32.597 102.006 9.673 1.00 36.28 96 LEU A CA 1
ATOM 654 C C . LEU A 1 97 ? 31.613 100.941 9.184 1.00 34.78 96 LEU A C 1
ATOM 655 O O . LEU A 1 97 ? 31.473 100.721 7.998 1.00 35.26 96 LEU A O 1
ATOM 660 N N . LEU A 1 98 ? 30.935 100.297 10.109 1.00 33.79 97 LEU A N 1
ATOM 661 C CA . LEU A 1 98 ? 30.076 99.157 9.856 1.00 33.12 97 LEU A CA 1
ATOM 662 C C . LEU A 1 98 ? 28.572 99.515 9.963 1.00 34.03 97 LEU A C 1
ATOM 663 O O . LEU A 1 98 ? 27.754 98.695 10.323 1.00 32.68 97 LEU A O 1
ATOM 668 N N . GLY A 1 99 ? 28.224 100.733 9.562 1.00 34.54 98 GLY A N 1
ATOM 669 C CA . GLY A 1 99 ? 26.890 101.260 9.731 1.00 36.34 98 GLY A CA 1
ATOM 670 C C . GLY A 1 99 ? 25.810 100.515 8.950 1.00 36.91 98 GLY A C 1
ATOM 671 O O . GLY A 1 99 ? 24.690 100.428 9.403 1.00 36.32 98 GLY A O 1
ATOM 672 N N . LYS A 1 100 ? 26.160 99.954 7.806 1.00 35.28 99 LYS A N 1
ATOM 673 C CA . LYS A 1 100 ? 25.204 99.199 6.985 1.00 37.74 99 LYS A CA 1
ATOM 674 C C . LYS A 1 100 ? 25.409 97.691 7.055 1.00 36.41 99 LYS A C 1
ATOM 675 O O . LYS A 1 100 ? 24.966 96.954 6.172 1.00 37.18 99 LYS A O 1
ATOM 681 N N . VAL A 1 101 ? 26.154 97.234 8.058 1.00 35.22 100 VAL A N 1
ATOM 682 C CA . VAL A 1 101 ? 26.404 95.797 8.221 1.00 33.87 100 VAL A CA 1
ATOM 683 C C . VAL A 1 101 ? 25.422 95.192 9.214 1.00 33.13 100 VAL A C 1
ATOM 684 O O . VAL A 1 101 ? 25.164 95.773 10.243 1.00 31.01 100 VAL A O 1
ATOM 688 N N . THR A 1 102 ? 24.934 94.010 8.920 1.00 32.07 101 THR A N 1
ATOM 689 C CA . THR A 1 102 ? 24.197 93.151 9.869 1.00 32.82 101 THR A CA 1
ATOM 690 C C . THR A 1 102 ? 25.109 91.974 10.289 1.00 32.93 101 THR A C 1
ATOM 691 O O . THR A 1 102 ? 25.576 91.246 9.425 1.00 32.38 101 THR A O 1
ATOM 695 N N . ILE A 1 103 ? 25.367 91.813 11.589 1.00 32.67 102 ILE A N 1
ATOM 696 C CA . ILE A 1 103 ? 26.065 90.659 12.152 1.00 34.60 102 ILE A CA 1
ATOM 697 C C . ILE A 1 103 ? 25.024 89.627 12.466 1.00 34.76 102 ILE A C 1
ATOM 698 O O . ILE A 1 103 ? 24.191 89.852 13.371 1.00 33.63 102 ILE A O 1
ATOM 703 N N . ALA A 1 104 ? 25.016 88.520 11.724 1.00 34.06 103 ALA A N 1
ATOM 704 C CA . ALA A 1 104 ? 24.088 87.424 11.985 1.00 34.43 103 ALA A CA 1
ATOM 705 C C . ALA A 1 104 ? 24.212 86.929 13.444 1.00 34.50 103 ALA A C 1
ATOM 706 O O . ALA A 1 104 ? 25.322 86.771 13.909 1.00 33.78 103 ALA A O 1
ATOM 708 N N . GLN A 1 105 ? 23.085 86.744 14.135 1.00 34.93 104 GLN A N 1
ATOM 709 C CA . GLN A 1 105 ? 23.075 86.314 15.558 1.00 36.77 104 GLN A CA 1
ATOM 710 C C . GLN A 1 105 ? 23.761 87.285 16.495 1.00 37.37 104 GLN A C 1
ATOM 711 O O . GLN A 1 105 ? 24.180 86.959 17.623 1.00 40.02 104 GLN A O 1
ATOM 717 N N . GLY A 1 106 ? 23.827 88.510 16.044 1.00 35.46 105 GLY A N 1
ATOM 718 C CA . GLY A 1 106 ? 24.335 89.621 16.794 1.00 36.86 105 GLY A CA 1
ATOM 719 C C . GLY A 1 106 ? 23.394 90.249 17.847 1.00 36.54 105 GLY A C 1
ATOM 720 O O . GLY A 1 106 ? 23.867 90.745 18.860 1.00 35.29 105 GLY A O 1
ATOM 721 N N . GLY A 1 107 ? 22.098 90.234 17.597 1.00 37.45 106 GLY A N 1
ATOM 722 C CA . GLY A 1 107 ? 21.166 91.017 18.378 1.00 37.67 106 GLY A CA 1
ATOM 723 C C . GLY A 1 107 ? 21.366 92.512 18.305 1.00 37.52 106 GLY A C 1
ATOM 724 O O . GLY A 1 107 ? 22.088 93.019 17.426 1.00 36.61 106 GLY A O 1
ATOM 725 N N . VAL A 1 108 ? 20.785 93.227 19.262 1.00 36.35 107 VAL A N 1
ATOM 726 C CA . VAL A 1 108 ? 20.969 94.655 19.384 1.00 38.01 107 VAL A CA 1
ATOM 727 C C . VAL A 1 108 ? 21.573 95.079 20.733 1.00 40.06 107 VAL A C 1
ATOM 728 O O . VAL A 1 108 ? 21.634 94.318 21.667 1.00 37.31 107 VAL A O 1
ATOM 732 N N . LEU A 1 109 ? 22.068 96.304 20.822 1.00 41.18 108 LEU A N 1
ATOM 733 C CA . LEU A 1 109 ? 22.441 96.826 22.124 1.00 43.20 108 LEU A CA 1
ATOM 734 C C . LEU A 1 109 ? 21.239 96.933 23.093 1.00 43.75 108 LEU A C 1
ATOM 735 O O . LEU A 1 109 ? 20.181 97.368 22.699 1.00 44.59 108 LEU A O 1
ATOM 740 N N . PRO A 1 110 ? 21.386 96.558 24.358 1.00 45.26 109 PRO A N 1
ATOM 741 C CA . PRO A 1 110 ? 20.345 96.868 25.354 1.00 45.89 109 PRO A CA 1
ATOM 742 C C . PRO A 1 110 ? 20.207 98.376 25.466 1.00 45.90 109 PRO A C 1
ATOM 743 O O . PRO A 1 110 ? 21.157 99.061 25.750 1.00 46.87 109 PRO A O 1
ATOM 747 N N . ASN A 1 111 ? 19.042 98.905 25.199 1.00 45.66 110 ASN A N 1
ATOM 748 C CA . ASN A 1 111 ? 18.857 100.341 25.254 1.00 44.99 110 ASN A CA 1
ATOM 749 C C . ASN A 1 111 ? 17.406 100.646 25.117 1.00 43.92 110 ASN A C 1
ATOM 750 O O . ASN A 1 111 ? 16.842 100.388 24.080 1.00 41.51 110 ASN A O 1
ATOM 755 N N . ILE A 1 112 ? 16.807 101.168 26.181 1.00 42.67 111 ILE A N 1
ATOM 756 C CA . ILE A 1 112 ? 15.445 101.619 26.193 1.00 43.62 111 ILE A CA 1
ATOM 757 C C . ILE A 1 112 ? 15.401 103.148 26.265 1.00 43.50 111 ILE A C 1
ATOM 758 O O . ILE A 1 112 ? 16.185 103.759 27.017 1.00 43.48 111 ILE A O 1
ATOM 763 N N . GLN A 1 113 ? 14.523 103.755 25.471 1.00 42.30 112 GLN A N 1
ATOM 764 C CA . GLN A 1 113 ? 14.376 105.186 25.463 1.00 43.52 112 GLN A CA 1
ATOM 765 C C . GLN A 1 113 ? 13.892 105.675 26.861 1.00 44.49 112 GLN A C 1
ATOM 766 O O . GLN A 1 113 ? 12.995 105.077 27.450 1.00 43.36 112 GLN A O 1
ATOM 772 N N . ALA A 1 114 ? 14.530 106.720 27.379 1.00 45.94 113 ALA A N 1
ATOM 773 C CA . ALA A 1 114 ? 14.272 107.181 28.750 1.00 47.71 113 ALA A CA 1
ATOM 774 C C . ALA A 1 114 ? 12.784 107.485 29.025 1.00 47.83 113 ALA A C 1
ATOM 775 O O . ALA A 1 114 ? 12.246 107.055 30.057 1.00 47.96 113 ALA A O 1
ATOM 777 N N . VAL A 1 115 ? 12.092 108.158 28.122 1.00 47.86 114 VAL A N 1
ATOM 778 C CA . VAL A 1 115 ? 10.690 108.442 28.372 1.00 50.14 114 VAL A CA 1
ATOM 779 C C . VAL A 1 115 ? 9.838 107.187 28.641 1.00 49.83 114 VAL A C 1
ATOM 780 O O . VAL A 1 115 ? 8.755 107.309 29.134 1.00 48.75 114 VAL A O 1
ATOM 784 N N . LEU A 1 116 ? 10.315 105.995 28.290 1.00 49.99 115 LEU A N 1
ATOM 785 C CA . LEU A 1 116 ? 9.510 104.770 28.438 1.00 50.98 115 LEU A CA 1
ATOM 786 C C . LEU A 1 116 ? 9.669 104.166 29.819 1.00 53.07 115 LEU A C 1
ATOM 787 O O . LEU A 1 116 ? 8.916 103.301 30.211 1.00 52.78 115 LEU A O 1
ATOM 792 N N . LEU A 1 117 ? 10.692 104.595 30.529 1.00 57.01 116 LEU A N 1
ATOM 793 C CA . LEU A 1 117 ? 10.979 104.072 31.835 1.00 60.88 116 LEU A CA 1
ATOM 794 C C . LEU A 1 117 ? 10.100 104.786 32.873 1.00 64.46 116 LEU A C 1
ATOM 795 O O . LEU A 1 117 ? 9.531 105.845 32.596 1.00 64.00 116 LEU A O 1
ATOM 800 N N . PRO A 1 118 ? 9.957 104.175 34.049 1.00 69.08 117 PRO A N 1
ATOM 801 C CA . PRO A 1 118 ? 9.304 104.846 35.184 1.00 71.66 117 PRO A CA 1
ATOM 802 C C . PRO A 1 118 ? 10.183 105.929 35.809 1.00 73.71 117 PRO A C 1
ATOM 803 O O . PRO A 1 118 ? 11.397 105.740 35.932 1.00 74.06 117 PRO A O 1
ATOM 807 N N . LYS A 1 119 ? 9.551 107.052 36.156 1.00 76.73 118 LYS A N 1
ATOM 808 C CA . LYS A 1 119 ? 10.135 108.135 36.974 1.00 78.71 118 LYS A CA 1
ATOM 809 C C . LYS A 1 119 ? 10.886 107.602 38.204 1.00 79.11 118 LYS A C 1
ATOM 810 O O . LYS A 1 119 ? 12.115 107.442 38.173 1.00 79.74 118 LYS A O 1
ATOM 816 N N . ARG B 2 34 ? 32.024 80.352 -1.166 1.00 65.96 33 ARG B N 1
ATOM 817 C CA . ARG B 2 34 ? 33.339 80.527 -1.856 1.00 65.72 33 ARG B CA 1
ATOM 818 C C . ARG B 2 34 ? 33.954 81.938 -1.655 1.00 62.65 33 ARG B C 1
ATOM 819 O O . ARG B 2 34 ? 34.514 82.490 -2.612 1.00 64.66 33 ARG B O 1
ATOM 827 N N . LYS B 2 35 ? 33.840 82.553 -0.465 1.00 57.68 34 LYS B N 1
ATOM 828 C CA . LYS B 2 35 ? 34.639 83.771 -0.187 1.00 53.53 34 LYS B CA 1
ATOM 829 C C . LYS B 2 35 ? 35.992 83.282 0.418 1.00 49.05 34 LYS B C 1
ATOM 830 O O . LYS B 2 35 ? 36.078 82.174 0.922 1.00 47.17 34 LYS B O 1
ATOM 836 N N . GLU B 2 36 ? 37.008 84.116 0.380 1.00 44.41 35 GLU B N 1
ATOM 837 C CA . GLU B 2 36 ? 38.311 83.816 0.971 1.00 43.59 35 GLU B CA 1
ATOM 838 C C . GLU B 2 36 ? 38.199 83.571 2.488 1.00 42.07 35 GLU B C 1
ATOM 839 O O . GLU B 2 36 ? 37.474 84.297 3.173 1.00 39.15 35 GLU B O 1
ATOM 845 N N . SER B 2 37 ? 38.855 82.534 3.000 1.00 41.57 36 SER B N 1
ATOM 846 C CA . SER B 2 37 ? 38.991 82.337 4.444 1.00 41.23 36 SER B CA 1
ATOM 847 C C . SER B 2 37 ? 40.287 82.960 4.980 1.00 41.38 36 SER B C 1
ATOM 848 O O . SER B 2 37 ? 41.367 82.801 4.385 1.00 42.18 36 SER B O 1
ATOM 851 N N . TYR B 2 38 ? 40.196 83.673 6.090 1.00 37.61 37 TYR B N 1
ATOM 852 C CA . TYR B 2 38 ? 41.333 84.210 6.812 1.00 38.84 37 TYR B CA 1
ATOM 853 C C . TYR B 2 38 ? 41.442 83.632 8.239 1.00 37.92 37 TYR B C 1
ATOM 854 O O . TYR B 2 38 ? 42.102 84.193 9.075 1.00 37.84 37 TYR B O 1
ATOM 863 N N . SER B 2 39 ? 40.789 82.524 8.482 1.00 39.56 38 SER B N 1
ATOM 864 C CA . SER B 2 39 ? 40.633 81.966 9.817 1.00 42.11 38 SER B CA 1
ATOM 865 C C . SER B 2 39 ? 41.960 81.769 10.552 1.00 43.20 38 SER B C 1
ATOM 866 O O . SER B 2 39 ? 42.089 82.219 11.676 1.00 42.24 38 SER B O 1
ATOM 869 N N . ILE B 2 40 ? 42.975 81.215 9.874 1.00 45.31 39 ILE B N 1
ATOM 870 C CA . ILE B 2 40 ? 44.279 80.965 10.546 1.00 47.38 39 ILE B CA 1
ATOM 871 C C . ILE B 2 40 ? 44.829 82.237 11.067 1.00 45.11 39 ILE B C 1
ATOM 872 O O . ILE B 2 40 ? 45.324 82.296 12.208 1.00 45.33 39 ILE B O 1
ATOM 877 N N . TYR B 2 41 ? 44.713 83.284 10.247 1.00 42.61 40 TYR B N 1
ATOM 878 C CA . TYR B 2 41 ? 45.265 84.588 10.558 1.00 42.58 40 TYR B CA 1
ATOM 879 C C . TYR B 2 41 ? 44.499 85.317 11.629 1.00 42.83 40 TYR B C 1
ATOM 880 O O . TYR B 2 41 ? 45.096 85.916 12.506 1.00 41.56 40 TYR B O 1
ATOM 889 N N . VAL B 2 42 ? 43.177 85.239 11.612 1.00 44.70 41 VAL B N 1
ATOM 890 C CA . VAL B 2 42 ? 42.435 85.796 12.744 1.00 45.56 41 VAL B CA 1
ATOM 891 C C . VAL B 2 42 ? 42.708 85.068 14.075 1.00 45.95 41 VAL B C 1
ATOM 892 O O . VAL B 2 42 ? 42.773 85.703 15.105 1.00 44.84 41 VAL B O 1
ATOM 896 N N . TYR B 2 43 ? 42.865 83.753 14.047 1.00 48.74 42 TYR B N 1
ATOM 897 C CA . TYR B 2 43 ? 43.373 82.997 15.221 1.00 50.63 42 TYR B CA 1
ATOM 898 C C . TYR B 2 43 ? 44.680 83.548 15.752 1.00 49.80 42 TYR B C 1
ATOM 899 O O . TYR B 2 43 ? 44.808 83.765 16.928 1.00 48.52 42 TYR B O 1
ATOM 908 N N . LYS B 2 44 ? 45.655 83.800 14.882 1.00 49.87 43 LYS B N 1
ATOM 909 C CA . LYS B 2 44 ? 46.967 84.273 15.356 1.00 49.73 43 LYS B CA 1
ATOM 910 C C . LYS B 2 44 ? 46.829 85.617 15.976 1.00 49.29 43 LYS B C 1
ATOM 911 O O . LYS B 2 44 ? 47.363 85.875 17.049 1.00 48.09 43 LYS B O 1
ATOM 917 N N . VAL B 2 45 ? 46.077 86.502 15.317 1.00 47.14 44 VAL B N 1
ATOM 918 C CA . VAL B 2 45 ? 45.888 87.824 15.865 1.00 46.90 44 VAL B CA 1
ATOM 919 C C . VAL B 2 45 ? 45.191 87.781 17.223 1.00 46.01 44 VAL B C 1
ATOM 920 O O . VAL B 2 45 ? 45.524 88.556 18.120 1.00 44.43 44 VAL B O 1
ATOM 924 N N . LEU B 2 46 ? 44.211 86.895 17.343 1.00 47.23 45 LEU B N 1
ATOM 925 C CA . LEU B 2 46 ? 43.433 86.751 18.554 1.00 48.86 45 LEU B CA 1
ATOM 926 C C . LEU B 2 46 ? 44.362 86.298 19.717 1.00 51.82 45 LEU B C 1
ATOM 927 O O . LEU B 2 46 ? 44.202 86.720 20.852 1.00 51.34 45 LEU B O 1
ATOM 932 N N . LYS B 2 47 ? 45.309 85.425 19.397 1.00 55.24 46 LYS B N 1
ATOM 933 C CA . LYS B 2 47 ? 46.290 84.922 20.370 1.00 57.59 46 LYS B CA 1
ATOM 934 C C . LYS B 2 47 ? 47.247 86.010 20.813 1.00 57.58 46 LYS B C 1
ATOM 935 O O . LYS B 2 47 ? 47.537 86.106 21.972 1.00 58.53 46 LYS B O 1
ATOM 941 N N . GLN B 2 48 ? 47.620 86.920 19.929 1.00 57.85 47 GLN B N 1
ATOM 942 C CA . GLN B 2 48 ? 48.383 88.084 20.336 1.00 58.04 47 GLN B CA 1
ATOM 943 C C . GLN B 2 48 ? 47.605 89.033 21.251 1.00 57.96 47 GLN B C 1
ATOM 944 O O . GLN B 2 48 ? 48.183 89.677 22.128 1.00 56.66 47 GLN B O 1
ATOM 950 N N . VAL B 2 49 ? 46.288 89.157 21.047 1.00 57.04 48 VAL B N 1
ATOM 951 C CA . VAL B 2 49 ? 45.554 90.182 21.777 1.00 56.52 48 VAL B CA 1
ATOM 952 C C . VAL B 2 49 ? 44.913 89.680 23.042 1.00 55.12 48 VAL B C 1
ATOM 953 O O . VAL B 2 49 ? 44.791 90.430 24.013 1.00 55.12 48 VAL B O 1
ATOM 957 N N . HIS B 2 50 ? 44.512 88.419 23.013 1.00 54.12 49 HIS B N 1
ATOM 958 C CA . HIS B 2 50 ? 43.805 87.766 24.102 1.00 54.60 49 HIS B CA 1
ATOM 959 C C . HIS B 2 50 ? 44.204 86.307 24.123 1.00 55.14 49 HIS B C 1
ATOM 960 O O . HIS B 2 50 ? 43.452 85.464 23.683 1.00 54.83 49 HIS B O 1
ATOM 967 N N . PRO B 2 51 ? 45.391 86.001 24.683 1.00 57.32 50 PRO B N 1
ATOM 968 C CA . PRO B 2 51 ? 45.946 84.627 24.627 1.00 57.94 50 PRO B CA 1
ATOM 969 C C . PRO B 2 51 ? 45.035 83.635 25.322 1.00 58.35 50 PRO B C 1
ATOM 970 O O . PRO B 2 51 ? 44.958 82.498 24.926 1.00 57.88 50 PRO B O 1
ATOM 974 N N . ASP B 2 52 ? 44.416 84.144 26.386 1.00 60.47 51 ASP B N 1
ATOM 975 C CA . ASP B 2 52 ? 43.253 83.653 27.157 1.00 61.77 51 ASP B CA 1
ATOM 976 C C . ASP B 2 52 ? 42.025 83.110 26.473 1.00 61.19 51 ASP B C 1
ATOM 977 O O . ASP B 2 52 ? 41.296 82.328 27.073 1.00 61.77 51 ASP B O 1
ATOM 982 N N . THR B 2 53 ? 41.712 83.576 25.273 1.00 60.29 52 THR B N 1
ATOM 983 C CA . THR B 2 53 ? 40.319 83.438 24.815 1.00 58.53 52 THR B CA 1
ATOM 984 C C . THR B 2 53 ? 40.155 82.877 23.428 1.00 56.22 52 THR B C 1
ATOM 985 O O . THR B 2 53 ? 40.924 83.184 22.527 1.00 57.14 52 THR B O 1
ATOM 989 N N . GLY B 2 54 ? 39.190 81.981 23.305 1.00 53.42 53 GLY B N 1
ATOM 990 C CA . GLY B 2 54 ? 38.794 81.382 22.040 1.00 52.30 53 GLY B CA 1
ATOM 991 C C . GLY B 2 54 ? 37.760 82.200 21.218 1.00 49.67 53 GLY B C 1
ATOM 992 O O . GLY B 2 54 ? 37.440 83.337 21.537 1.00 47.57 53 GLY B O 1
ATOM 993 N N . ILE B 2 55 ? 37.285 81.588 20.146 1.00 48.99 54 ILE B N 1
ATOM 994 C CA . ILE B 2 55 ? 36.305 82.214 19.249 1.00 47.74 54 ILE B CA 1
ATOM 995 C C . ILE B 2 55 ? 35.519 81.102 18.592 1.00 47.25 54 ILE B C 1
ATOM 996 O O . ILE B 2 55 ? 36.125 80.154 18.073 1.00 47.00 54 ILE B O 1
ATOM 1001 N N . SER B 2 56 ? 34.179 81.182 18.627 1.00 45.24 55 SER B N 1
ATOM 1002 C CA . SER B 2 56 ? 33.345 80.137 18.050 1.00 45.54 55 SER B CA 1
ATOM 1003 C C . SER B 2 56 ? 33.423 80.195 16.551 1.00 44.89 55 SER B C 1
ATOM 1004 O O . SER B 2 56 ? 33.849 81.201 16.018 1.00 43.39 55 SER B O 1
ATOM 1007 N N . SER B 2 57 ? 32.973 79.154 15.879 1.00 44.59 56 SER B N 1
ATOM 1008 C CA . SER B 2 57 ? 33.079 79.159 14.445 1.00 46.23 56 SER B CA 1
ATOM 1009 C C . SER B 2 57 ? 32.092 80.162 13.813 1.00 45.52 56 SER B C 1
ATOM 1010 O O . SER B 2 57 ? 32.325 80.624 12.729 1.00 43.84 56 SER B O 1
ATOM 1013 N N . LYS B 2 58 ? 30.980 80.434 14.486 1.00 44.46 57 LYS B N 1
ATOM 1014 C CA . LYS B 2 58 ? 30.061 81.439 13.961 1.00 44.90 57 LYS B CA 1
ATOM 1015 C C . LYS B 2 58 ? 30.697 82.786 13.981 1.00 42.10 57 LYS B C 1
ATOM 1016 O O . LYS B 2 58 ? 30.634 83.520 12.983 1.00 41.47 57 LYS B O 1
ATOM 1022 N N . ALA B 2 59 ? 31.368 83.090 15.088 1.00 40.22 58 ALA B N 1
ATOM 1023 C CA . ALA B 2 59 ? 32.131 84.304 15.242 1.00 39.15 58 ALA B CA 1
ATOM 1024 C C . ALA B 2 59 ? 33.249 84.366 14.217 1.00 40.17 58 ALA B C 1
ATOM 1025 O O . ALA B 2 59 ? 33.529 85.447 13.688 1.00 38.86 58 ALA B O 1
ATOM 1027 N N . MET B 2 60 ? 33.857 83.223 13.869 1.00 39.06 59 MET B N 1
ATOM 1028 C CA . MET B 2 60 ? 34.940 83.252 12.891 1.00 38.42 59 MET B CA 1
ATOM 1029 C C . MET B 2 60 ? 34.373 83.599 11.486 1.00 37.48 59 MET B C 1
ATOM 1030 O O . MET B 2 60 ? 34.986 84.317 10.730 1.00 37.97 59 MET B O 1
ATOM 1035 N N . GLY B 2 61 ? 33.215 83.078 11.198 1.00 37.20 60 GLY B N 1
ATOM 1036 C CA . GLY B 2 61 ? 32.426 83.391 10.024 1.00 37.96 60 GLY B CA 1
ATOM 1037 C C . GLY B 2 61 ? 32.129 84.893 9.908 1.00 37.26 60 GLY B C 1
ATOM 1038 O O . GLY B 2 61 ? 32.300 85.467 8.884 1.00 36.85 60 GLY B O 1
ATOM 1039 N N . ILE B 2 62 ? 31.782 85.551 10.992 1.00 37.62 61 ILE B N 1
ATOM 1040 C CA . ILE B 2 62 ? 31.650 87.008 10.978 1.00 35.84 61 ILE B CA 1
ATOM 1041 C C . ILE B 2 62 ? 32.975 87.688 10.652 1.00 34.65 61 ILE B C 1
ATOM 1042 O O . ILE B 2 62 ? 33.000 88.612 9.851 1.00 33.15 61 ILE B O 1
ATOM 1047 N N . MET B 2 63 ? 34.067 87.278 11.321 1.00 34.65 62 MET B N 1
ATOM 1048 C CA . MET B 2 63 ? 35.342 87.882 11.118 1.00 32.96 62 MET B CA 1
ATOM 1049 C C . MET B 2 63 ? 35.771 87.684 9.676 1.00 32.14 62 MET B C 1
ATOM 1050 O O . MET B 2 63 ? 36.326 88.585 9.095 1.00 31.80 62 MET B O 1
ATOM 1055 N N . ASN B 2 64 ? 35.512 86.537 9.097 1.00 32.44 63 ASN B N 1
ATOM 1056 C CA . ASN B 2 64 ? 35.871 86.362 7.715 1.00 32.85 63 ASN B CA 1
ATOM 1057 C C . ASN B 2 64 ? 35.057 87.355 6.771 1.00 32.00 63 ASN B C 1
ATOM 1058 O O . ASN B 2 64 ? 35.606 87.919 5.816 1.00 32.20 63 ASN B O 1
ATOM 1063 N N . SER B 2 65 ? 33.779 87.536 7.055 1.00 33.05 64 SER B N 1
ATOM 1064 C CA . SER B 2 65 ? 32.928 88.425 6.258 1.00 32.54 64 SER B CA 1
ATOM 1065 C C . SER B 2 65 ? 33.526 89.843 6.394 1.00 32.11 64 SER B C 1
ATOM 1066 O O . SER B 2 65 ? 33.668 90.565 5.420 1.00 33.88 64 SER B O 1
ATOM 1069 N N . PHE B 2 66 ? 33.909 90.219 7.620 1.00 33.37 65 PHE B N 1
ATOM 1070 C CA . PHE B 2 66 ? 34.517 91.502 7.912 1.00 32.49 65 PHE B CA 1
ATOM 1071 C C . PHE B 2 66 ? 35.767 91.701 7.083 1.00 32.32 65 PHE B C 1
ATOM 1072 O O . PHE B 2 66 ? 35.922 92.706 6.397 1.00 31.35 65 PHE B O 1
ATOM 1080 N N . VAL B 2 67 ? 36.708 90.745 7.126 1.00 31.53 66 VAL B N 1
ATOM 1081 C CA . VAL B 2 67 ? 37.944 90.996 6.382 1.00 30.85 66 VAL B CA 1
ATOM 1082 C C . VAL B 2 67 ? 37.655 91.076 4.857 1.00 30.56 66 VAL B C 1
ATOM 1083 O O . VAL B 2 67 ? 38.155 91.912 4.193 1.00 33.11 66 VAL B O 1
ATOM 1087 N N . ASN B 2 68 ? 36.831 90.230 4.307 1.00 30.60 67 ASN B N 1
ATOM 1088 C CA . ASN B 2 68 ? 36.522 90.293 2.896 1.00 30.45 67 ASN B CA 1
ATOM 1089 C C . ASN B 2 68 ? 35.898 91.645 2.493 1.00 30.53 67 ASN B C 1
ATOM 1090 O O . ASN B 2 68 ? 36.188 92.205 1.415 1.00 30.33 67 ASN B O 1
ATOM 1095 N N . ASP B 2 69 ? 34.971 92.108 3.326 1.00 30.48 68 ASP B N 1
ATOM 1096 C CA . ASP B 2 69 ? 34.252 93.369 3.085 1.00 29.81 68 ASP B CA 1
ATOM 1097 C C . ASP B 2 69 ? 35.234 94.520 3.030 1.00 28.13 68 ASP B C 1
ATOM 1098 O O . ASP B 2 69 ? 35.285 95.254 2.059 1.00 29.02 68 ASP B O 1
ATOM 1103 N N . ILE B 2 70 ? 36.069 94.650 4.053 1.00 27.79 69 ILE B N 1
ATOM 1104 C CA . ILE B 2 70 ? 37.050 95.690 4.099 1.00 29.53 69 ILE B CA 1
ATOM 1105 C C . ILE B 2 70 ? 38.081 95.635 2.939 1.00 30.08 69 ILE B C 1
ATOM 1106 O O . ILE B 2 70 ? 38.392 96.624 2.320 1.00 31.19 69 ILE B O 1
ATOM 1111 N N . PHE B 2 71 ? 38.551 94.452 2.614 1.00 30.53 70 PHE B N 1
ATOM 1112 C CA . PHE B 2 71 ? 39.453 94.271 1.466 1.00 30.12 70 PHE B CA 1
ATOM 1113 C C . PHE B 2 71 ? 38.787 94.841 0.231 1.00 30.14 70 PHE B C 1
ATOM 1114 O O . PHE B 2 71 ? 39.333 95.638 -0.474 1.00 28.83 70 PHE B O 1
ATOM 1122 N N . GLU B 2 72 ? 37.563 94.422 -0.010 1.00 32.09 71 GLU B N 1
ATOM 1123 C CA . GLU B 2 72 ? 36.788 94.876 -1.202 1.00 31.59 71 GLU B CA 1
ATOM 1124 C C . GLU B 2 72 ? 36.575 96.363 -1.208 1.00 30.44 71 GLU B C 1
ATOM 1125 O O . GLU B 2 72 ? 36.699 96.983 -2.225 1.00 28.44 71 GLU B O 1
ATOM 1131 N N . ARG B 2 73 ? 36.251 96.987 -0.059 1.00 29.44 72 ARG B N 1
ATOM 1132 C CA . ARG B 2 73 ? 36.046 98.432 -0.057 1.00 28.58 72 ARG B CA 1
ATOM 1133 C C . ARG B 2 73 ? 37.311 99.189 -0.412 1.00 28.69 72 ARG B C 1
ATOM 1134 O O . ARG B 2 73 ? 37.321 100.088 -1.224 1.00 27.78 72 ARG B O 1
ATOM 1142 N N . ILE B 2 74 ? 38.405 98.789 0.207 1.00 28.74 73 ILE B N 1
ATOM 1143 C CA . ILE B 2 74 ? 39.710 99.434 -0.010 1.00 29.99 73 ILE B CA 1
ATOM 1144 C C . ILE B 2 74 ? 40.238 99.235 -1.425 1.00 30.70 73 ILE B C 1
ATOM 1145 O O . ILE B 2 74 ? 40.599 100.206 -2.127 1.00 31.80 73 ILE B O 1
ATOM 1150 N N . ALA B 2 75 ? 40.207 97.988 -1.868 1.00 30.95 74 ALA B N 1
ATOM 1151 C CA . ALA B 2 75 ? 40.627 97.687 -3.231 1.00 32.02 74 ALA B CA 1
ATOM 1152 C C . ALA B 2 75 ? 39.781 98.423 -4.264 1.00 31.57 74 ALA B C 1
ATOM 1153 O O . ALA B 2 75 ? 40.349 99.010 -5.184 1.00 31.26 74 ALA B O 1
ATOM 1155 N N . GLY B 2 76 ? 38.439 98.403 -4.108 1.00 31.19 75 GLY B N 1
ATOM 1156 C CA . GLY B 2 76 ? 37.534 99.130 -4.996 1.00 32.30 75 GLY B CA 1
ATOM 1157 C C . GLY B 2 76 ? 37.860 100.609 -5.060 1.00 31.21 75 GLY B C 1
ATOM 1158 O O . GLY B 2 76 ? 37.952 101.167 -6.170 1.00 33.29 75 GLY B O 1
ATOM 1159 N N . GLU B 2 77 ? 38.125 101.242 -3.919 1.00 30.61 76 GLU B N 1
ATOM 1160 C CA . GLU B 2 77 ? 38.392 102.668 -3.912 1.00 32.36 76 GLU B CA 1
ATOM 1161 C C . GLU B 2 77 ? 39.809 102.903 -4.530 1.00 33.66 76 GLU B C 1
ATOM 1162 O O . GLU B 2 77 ? 40.025 103.848 -5.266 1.00 33.20 76 GLU B O 1
ATOM 1168 N N . ALA B 2 78 ? 40.779 102.031 -4.205 1.00 33.47 77 ALA B N 1
ATOM 1169 C CA . ALA B 2 78 ? 42.127 102.178 -4.809 1.00 32.34 77 ALA B CA 1
ATOM 1170 C C . ALA B 2 78 ? 42.036 102.044 -6.291 1.00 32.52 77 ALA B C 1
ATOM 1171 O O . ALA B 2 78 ? 42.647 102.816 -7.023 1.00 33.84 77 ALA B O 1
ATOM 1173 N N . SER B 2 79 ? 41.174 101.169 -6.784 1.00 33.03 78 SER B N 1
ATOM 1174 C CA . SER B 2 79 ? 40.998 101.049 -8.232 1.00 34.09 78 SER B CA 1
ATOM 1175 C C . SER B 2 79 ? 40.453 102.321 -8.875 1.00 36.85 78 SER B C 1
ATOM 1176 O O . SER B 2 79 ? 40.895 102.740 -9.931 1.00 36.42 78 SER B O 1
ATOM 1179 N N . ARG B 2 80 ? 39.434 102.918 -8.241 1.00 36.61 79 ARG B N 1
ATOM 1180 C CA . ARG B 2 80 ? 38.865 104.194 -8.735 1.00 36.67 79 ARG B CA 1
ATOM 1181 C C . ARG B 2 80 ? 39.905 105.287 -8.743 1.00 36.38 79 ARG B C 1
ATOM 1182 O O . ARG B 2 80 ? 39.987 106.060 -9.685 1.00 36.93 79 ARG B O 1
ATOM 1190 N N . LEU B 2 81 ? 40.714 105.360 -7.690 1.00 36.90 80 LEU B N 1
ATOM 1191 C CA . LEU B 2 81 ? 41.746 106.390 -7.590 1.00 38.38 80 LEU B CA 1
ATOM 1192 C C . LEU B 2 81 ? 42.735 106.276 -8.750 1.00 39.69 80 LEU B C 1
ATOM 1193 O O . LEU B 2 81 ? 43.094 107.277 -9.396 1.00 40.51 80 LEU B O 1
ATOM 1198 N N . ALA B 2 82 ? 43.138 105.046 -9.026 1.00 39.35 81 ALA B N 1
ATOM 1199 C CA . ALA B 2 82 ? 44.058 104.780 -10.098 1.00 40.20 81 ALA B CA 1
ATOM 1200 C C . ALA B 2 82 ? 43.419 105.200 -11.429 1.00 40.53 81 ALA B C 1
ATOM 1201 O O . ALA B 2 82 ? 44.017 105.951 -12.184 1.00 42.60 81 ALA B O 1
ATOM 1203 N N . HIS B 2 83 ? 42.196 104.798 -11.682 1.00 40.71 82 HIS B N 1
ATOM 1204 C CA . HIS B 2 83 ? 41.524 105.174 -12.906 1.00 43.82 82 HIS B CA 1
ATOM 1205 C C . HIS B 2 83 ? 41.377 106.706 -13.036 1.00 42.97 82 HIS B C 1
ATOM 1206 O O . HIS B 2 83 ? 41.686 107.240 -14.065 1.00 42.38 82 HIS B O 1
ATOM 1213 N N . TYR B 2 84 ? 40.932 107.393 -11.985 1.00 43.39 83 TYR B N 1
ATOM 1214 C CA . TYR B 2 84 ? 40.767 108.863 -11.967 1.00 43.83 83 TYR B CA 1
ATOM 1215 C C . TYR B 2 84 ? 42.041 109.552 -12.400 1.00 44.69 83 TYR B C 1
ATOM 1216 O O . TYR B 2 84 ? 41.999 110.501 -13.160 1.00 45.62 83 TYR B O 1
ATOM 1225 N N . ASN B 2 85 ? 43.173 109.028 -11.944 1.00 45.17 84 ASN B N 1
ATOM 1226 C CA . ASN B 2 85 ? 44.461 109.621 -12.160 1.00 46.94 84 ASN B CA 1
ATOM 1227 C C . ASN B 2 85 ? 45.225 109.039 -13.348 1.00 49.28 84 ASN B C 1
ATOM 1228 O O . ASN B 2 85 ? 46.399 109.380 -13.537 1.00 49.61 84 ASN B O 1
ATOM 1233 N N . LYS B 2 86 ? 44.555 108.198 -14.133 1.00 51.59 85 LYS B N 1
ATOM 1234 C CA . LYS B 2 86 ? 45.104 107.575 -15.343 1.00 54.44 85 LYS B CA 1
ATOM 1235 C C . LYS B 2 86 ? 46.406 106.861 -15.031 1.00 54.64 85 LYS B C 1
ATOM 1236 O O . LYS B 2 86 ? 47.394 107.033 -15.722 1.00 53.69 85 LYS B O 1
ATOM 1242 N N . ARG B 2 87 ? 46.380 106.073 -13.962 1.00 55.07 86 ARG B N 1
ATOM 1243 C CA . ARG B 2 87 ? 47.533 105.329 -13.470 1.00 55.57 86 ARG B CA 1
ATOM 1244 C C . ARG B 2 87 ? 47.260 103.867 -13.743 1.00 53.80 86 ARG B C 1
ATOM 1245 O O . ARG B 2 87 ? 46.151 103.396 -13.548 1.00 53.53 86 ARG B O 1
ATOM 1253 N N . SER B 2 88 ? 48.265 103.139 -14.220 1.00 51.34 87 SER B N 1
ATOM 1254 C CA . SER B 2 88 ? 48.055 101.778 -14.607 1.00 50.18 87 SER B CA 1
ATOM 1255 C C . SER B 2 88 ? 48.141 100.880 -13.369 1.00 46.63 87 SER B C 1
ATOM 1256 O O . SER B 2 88 ? 47.713 99.769 -13.407 1.00 44.51 87 SER B O 1
ATOM 1259 N N . THR B 2 89 ? 48.693 101.419 -12.291 1.00 45.60 88 THR B N 1
ATOM 1260 C CA . THR B 2 89 ? 49.154 100.672 -11.124 1.00 44.08 88 THR B CA 1
ATOM 1261 C C . THR B 2 89 ? 48.515 101.112 -9.821 1.00 41.83 88 THR B C 1
ATOM 1262 O O . THR B 2 89 ? 48.570 102.271 -9.454 1.00 43.39 88 THR B O 1
ATOM 1266 N N . ILE B 2 90 ? 47.990 100.165 -9.094 1.00 38.10 89 ILE B N 1
ATOM 1267 C CA . ILE B 2 90 ? 47.741 100.358 -7.684 1.00 37.03 89 ILE B CA 1
ATOM 1268 C C . ILE B 2 90 ? 49.000 100.157 -6.858 1.00 37.46 89 ILE B C 1
ATOM 1269 O O . ILE B 2 90 ? 49.570 99.065 -6.842 1.00 35.70 89 ILE B O 1
ATOM 1274 N N . THR B 2 91 ? 49.403 101.219 -6.183 1.00 37.41 90 THR B N 1
ATOM 1275 C CA . THR B 2 91 ? 50.497 101.183 -5.240 1.00 39.10 90 THR B CA 1
ATOM 1276 C C . THR B 2 91 ? 50.058 101.420 -3.805 1.00 39.10 90 THR B C 1
ATOM 1277 O O . THR B 2 91 ? 48.882 101.734 -3.488 1.00 37.36 90 THR B O 1
ATOM 1281 N N . SER B 2 92 ? 51.014 101.332 -2.912 1.00 38.68 91 SER B N 1
ATOM 1282 C CA . SER B 2 92 ? 50.705 101.626 -1.536 1.00 39.28 91 SER B CA 1
ATOM 1283 C C . SER B 2 92 ? 50.102 103.063 -1.353 1.00 39.38 91 SER B C 1
ATOM 1284 O O . SER B 2 92 ? 49.341 103.278 -0.421 1.00 38.97 91 SER B O 1
ATOM 1287 N N . ARG B 2 93 ? 50.388 104.016 -2.232 1.00 39.02 92 ARG B N 1
ATOM 1288 C CA . ARG B 2 93 ? 49.766 105.346 -2.188 1.00 40.51 92 ARG B CA 1
ATOM 1289 C C . ARG B 2 93 ? 48.215 105.312 -2.422 1.00 38.98 92 ARG B C 1
ATOM 1290 O O . ARG B 2 93 ? 47.484 106.040 -1.735 1.00 38.68 92 ARG B O 1
ATOM 1298 N N . GLU B 2 94 ? 47.761 104.463 -3.337 1.00 37.06 93 GLU B N 1
ATOM 1299 C CA . GLU B 2 94 ? 46.333 104.313 -3.596 1.00 35.77 93 GLU B CA 1
ATOM 1300 C C . GLU B 2 94 ? 45.698 103.649 -2.419 1.00 36.49 93 GLU B C 1
ATOM 1301 O O . GLU B 2 94 ? 44.579 104.047 -2.044 1.00 34.66 93 GLU B O 1
ATOM 1307 N N . ILE B 2 95 ? 46.380 102.679 -1.778 1.00 34.60 94 ILE B N 1
ATOM 1308 C CA . ILE B 2 95 ? 45.809 101.990 -0.639 1.00 33.73 94 ILE B CA 1
ATOM 1309 C C . ILE B 2 95 ? 45.676 102.970 0.531 1.00 35.94 94 ILE B C 1
ATOM 1310 O O . ILE B 2 95 ? 44.655 102.979 1.239 1.00 34.15 94 ILE B O 1
ATOM 1315 N N . GLN B 2 96 ? 46.727 103.779 0.728 1.00 34.10 95 GLN B N 1
ATOM 1316 C CA . GLN B 2 96 ? 46.747 104.746 1.776 1.00 35.31 95 GLN B CA 1
ATOM 1317 C C . GLN B 2 96 ? 45.605 105.762 1.599 1.00 33.85 95 GLN B C 1
ATOM 1318 O O . GLN B 2 96 ? 44.886 105.995 2.551 1.00 34.08 95 GLN B O 1
ATOM 1324 N N . THR B 2 97 ? 45.442 106.315 0.415 1.00 32.91 96 THR B N 1
ATOM 1325 C CA . THR B 2 97 ? 44.388 107.254 0.184 1.00 33.98 96 THR B CA 1
ATOM 1326 C C . THR B 2 97 ? 43.027 106.622 0.378 1.00 34.08 96 THR B C 1
ATOM 1327 O O . THR B 2 97 ? 42.156 107.245 1.039 1.00 34.45 96 THR B O 1
ATOM 1331 N N . ALA B 2 98 ? 42.857 105.382 -0.087 1.00 32.82 97 ALA B N 1
ATOM 1332 C CA . ALA B 2 98 ? 41.604 104.631 0.075 1.00 32.61 97 ALA B CA 1
ATOM 1333 C C . ALA B 2 98 ? 41.223 104.472 1.525 1.00 33.10 97 ALA B C 1
ATOM 1334 O O . ALA B 2 98 ? 40.033 104.666 1.908 1.00 31.63 97 ALA B O 1
ATOM 1336 N N . VAL B 2 99 ? 42.240 104.170 2.330 1.00 34.31 98 VAL B N 1
ATOM 1337 C CA . VAL B 2 99 ? 42.124 103.970 3.766 1.00 34.52 98 VAL B CA 1
ATOM 1338 C C . VAL B 2 99 ? 41.635 105.266 4.433 1.00 36.04 98 VAL B C 1
ATOM 1339 O O . VAL B 2 99 ? 40.684 105.228 5.236 1.00 34.27 98 VAL B O 1
ATOM 1343 N N . ARG B 2 100 ? 42.221 106.382 4.017 1.00 36.11 99 ARG B N 1
ATOM 1344 C CA . ARG B 2 100 ? 41.867 107.690 4.539 1.00 37.75 99 ARG B CA 1
ATOM 1345 C C . ARG B 2 100 ? 40.420 108.047 4.171 1.00 38.10 99 ARG B C 1
ATOM 1346 O O . ARG B 2 100 ? 39.700 108.555 5.016 1.00 36.96 99 ARG B O 1
ATOM 1354 N N . LEU B 2 101 ? 40.013 107.754 2.940 1.00 35.47 100 LEU B N 1
ATOM 1355 C CA . LEU B 2 101 ? 38.652 107.959 2.528 1.00 36.11 100 LEU B CA 1
ATOM 1356 C C . LEU B 2 101 ? 37.646 107.099 3.235 1.00 36.82 100 LEU B C 1
ATOM 1357 O O . LEU B 2 101 ? 36.565 107.550 3.615 1.00 38.68 100 LEU B O 1
ATOM 1362 N N . LEU B 2 102 ? 37.992 105.860 3.485 1.00 35.70 101 LEU B N 1
ATOM 1363 C CA . LEU B 2 102 ? 37.011 104.913 3.895 1.00 36.02 101 LEU B CA 1
ATOM 1364 C C . LEU B 2 102 ? 36.883 104.791 5.384 1.00 35.76 101 LEU B C 1
ATOM 1365 O O . LEU B 2 102 ? 35.846 104.372 5.867 1.00 35.69 101 LEU B O 1
ATOM 1370 N N . LEU B 2 103 ? 37.925 105.090 6.141 1.00 34.54 102 LEU B N 1
ATOM 1371 C CA . LEU B 2 103 ? 37.832 104.735 7.537 1.00 35.87 102 LEU B CA 1
ATOM 1372 C C . LEU B 2 103 ? 37.609 106.052 8.301 1.00 37.89 102 LEU B C 1
ATOM 1373 O O . LEU B 2 103 ? 38.156 107.026 7.914 1.00 36.62 102 LEU B O 1
ATOM 1378 N N . PRO B 2 104 ? 36.836 106.060 9.377 1.00 39.11 103 PRO B N 1
ATOM 1379 C CA . PRO B 2 104 ? 36.611 107.316 10.119 1.00 42.24 103 PRO B CA 1
ATOM 1380 C C . PRO B 2 104 ? 37.776 107.690 11.052 1.00 43.60 103 PRO B C 1
ATOM 1381 O O . PRO B 2 104 ? 38.405 106.812 11.657 1.00 44.77 103 PRO B O 1
ATOM 1385 N N . GLY B 2 105 ? 38.087 108.980 11.136 1.00 45.36 104 GLY B N 1
ATOM 1386 C CA . GLY B 2 105 ? 38.783 109.535 12.302 1.00 45.58 104 GLY B CA 1
ATOM 1387 C C . GLY B 2 105 ? 40.068 108.875 12.760 1.00 45.29 104 GLY B C 1
ATOM 1388 O O . GLY B 2 105 ? 41.012 108.709 11.998 1.00 47.51 104 GLY B O 1
ATOM 1389 N N . GLU B 2 106 ? 40.102 108.433 13.997 1.00 45.00 105 GLU B N 1
ATOM 1390 C CA . GLU B 2 106 ? 41.289 107.833 14.575 1.00 45.71 105 GLU B CA 1
ATOM 1391 C C . GLU B 2 106 ? 41.612 106.482 13.996 1.00 44.62 105 GLU B C 1
ATOM 1392 O O . GLU B 2 106 ? 42.738 106.056 14.027 1.00 42.27 105 GLU B O 1
ATOM 1398 N N . LEU B 2 107 ? 40.583 105.778 13.565 1.00 42.97 106 LEU B N 1
ATOM 1399 C CA . LEU B 2 107 ? 40.755 104.445 13.005 1.00 43.46 106 LEU B CA 1
ATOM 1400 C C . LEU B 2 107 ? 41.622 104.589 11.751 1.00 41.45 106 LEU B C 1
ATOM 1401 O O . LEU B 2 107 ? 42.531 103.843 11.575 1.00 41.22 106 LEU B O 1
ATOM 1406 N N . ALA B 2 108 ? 41.335 105.572 10.929 1.00 41.24 107 ALA B N 1
ATOM 1407 C CA . ALA B 2 108 ? 42.114 105.842 9.742 1.00 43.32 107 ALA B CA 1
ATOM 1408 C C . ALA B 2 108 ? 43.573 106.228 10.110 1.00 45.41 107 ALA B C 1
ATOM 1409 O O . ALA B 2 108 ? 44.518 105.812 9.441 1.00 44.71 107 ALA B O 1
ATOM 1411 N N . LYS B 2 109 ? 43.741 107.051 11.137 1.00 45.59 108 LYS B N 1
ATOM 1412 C CA . LYS B 2 109 ? 45.087 107.534 11.493 1.00 47.01 108 LYS B CA 1
ATOM 1413 C C . LYS B 2 109 ? 45.955 106.397 11.948 1.00 44.70 108 LYS B C 1
ATOM 1414 O O . LYS B 2 109 ? 47.119 106.267 11.513 1.00 43.55 108 LYS B O 1
ATOM 1420 N N . HIS B 2 110 ? 45.370 105.539 12.763 1.00 43.23 109 HIS B N 1
ATOM 1421 C CA . HIS B 2 110 ? 46.062 104.365 13.226 1.00 43.52 109 HIS B CA 1
ATOM 1422 C C . HIS B 2 110 ? 46.322 103.352 12.092 1.00 42.57 109 HIS B C 1
ATOM 1423 O O . HIS B 2 110 ? 47.396 102.767 12.024 1.00 41.10 109 HIS B O 1
ATOM 1430 N N . ALA B 2 111 ? 45.335 103.136 11.217 1.00 40.79 110 ALA B N 1
ATOM 1431 C CA . ALA B 2 111 ? 45.502 102.243 10.066 1.00 40.32 110 ALA B CA 1
ATOM 1432 C C . ALA B 2 111 ? 46.637 102.731 9.168 1.00 40.51 110 ALA B C 1
ATOM 1433 O O . ALA B 2 111 ? 47.469 101.941 8.733 1.00 41.57 110 ALA B O 1
ATOM 1435 N N . VAL B 2 112 ? 46.697 104.029 8.925 1.00 40.25 111 VAL B N 1
ATOM 1436 C CA . VAL B 2 112 ? 47.703 104.626 8.081 1.00 41.64 111 VAL B CA 1
ATOM 1437 C C . VAL B 2 112 ? 49.101 104.473 8.710 1.00 42.69 111 VAL B C 1
ATOM 1438 O O . VAL B 2 112 ? 50.111 104.249 7.982 1.00 43.74 111 VAL B O 1
ATOM 1442 N N . SER B 2 113 ? 49.166 104.583 10.032 1.00 42.03 112 SER B N 1
ATOM 1443 C CA . SER B 2 113 ? 50.418 104.397 10.759 1.00 44.12 112 SER B CA 1
ATOM 1444 C C . SER B 2 113 ? 50.878 102.942 10.700 1.00 43.94 112 SER B C 1
ATOM 1445 O O . SER B 2 113 ? 52.055 102.652 10.467 1.00 41.49 112 SER B O 1
ATOM 1448 N N . GLU B 2 114 ? 49.933 102.022 10.802 1.00 43.54 113 GLU B N 1
ATOM 1449 C CA . GLU B 2 114 ? 50.231 100.618 10.711 1.00 45.63 113 GLU B CA 1
ATOM 1450 C C . GLU B 2 114 ? 50.687 100.146 9.306 1.00 45.06 113 GLU B C 1
ATOM 1451 O O . GLU B 2 114 ? 51.612 99.319 9.174 1.00 43.39 113 GLU B O 1
ATOM 1457 N N . GLY B 2 115 ? 50.032 100.668 8.270 1.00 44.26 114 GLY B N 1
ATOM 1458 C CA . GLY B 2 115 ? 50.395 100.382 6.915 1.00 44.03 114 GLY B CA 1
ATOM 1459 C C . GLY B 2 115 ? 51.795 100.900 6.618 1.00 44.51 114 GLY B C 1
ATOM 1460 O O . GLY B 2 115 ? 52.597 100.222 5.960 1.00 42.86 114 GLY B O 1
ATOM 1461 N N . THR B 2 116 ? 52.054 102.112 7.059 1.00 44.85 115 THR B N 1
ATOM 1462 C CA . THR B 2 116 ? 53.307 102.812 6.769 1.00 46.96 115 THR B CA 1
ATOM 1463 C C . THR B 2 116 ? 54.443 102.076 7.457 1.00 46.90 115 THR B C 1
ATOM 1464 O O . THR B 2 116 ? 55.470 101.787 6.842 1.00 46.46 115 THR B O 1
ATOM 1468 N N . LYS B 2 117 ? 54.247 101.759 8.723 1.00 47.21 116 LYS B N 1
ATOM 1469 C CA . LYS B 2 117 ? 55.215 100.948 9.455 1.00 48.95 116 LYS B CA 1
ATOM 1470 C C . LYS B 2 117 ? 55.545 99.660 8.726 1.00 47.30 116 LYS B C 1
ATOM 1471 O O . LYS B 2 117 ? 56.720 99.263 8.675 1.00 46.25 116 LYS B O 1
ATOM 1477 N N . ALA B 2 118 ? 54.523 98.947 8.249 1.00 44.53 117 ALA B N 1
ATOM 1478 C CA . ALA B 2 118 ? 54.741 97.632 7.612 1.00 42.83 117 ALA B CA 1
ATOM 1479 C C . ALA B 2 118 ? 55.539 97.766 6.317 1.00 42.31 117 ALA B C 1
ATOM 1480 O O . ALA B 2 118 ? 56.436 96.950 6.047 1.00 40.65 117 ALA B O 1
ATOM 1482 N N . VAL B 2 119 ? 55.234 98.784 5.536 1.00 41.57 118 VAL B N 1
ATOM 1483 C CA . VAL B 2 119 ? 55.964 99.006 4.320 1.00 43.62 118 VAL B CA 1
ATOM 1484 C C . VAL B 2 119 ? 57.454 99.415 4.635 1.00 45.05 118 VAL B C 1
ATOM 1485 O O . VAL B 2 119 ? 58.371 99.018 3.908 1.00 43.10 118 VAL B O 1
ATOM 1489 N N . THR B 2 120 ? 57.645 100.216 5.685 1.00 46.61 119 THR B N 1
ATOM 1490 C CA . THR B 2 120 ? 58.995 100.622 6.158 1.00 48.48 119 THR B CA 1
ATOM 1491 C C . THR B 2 120 ? 59.795 99.407 6.601 1.00 48.57 119 THR B C 1
ATOM 1492 O O . THR B 2 120 ? 60.922 99.214 6.144 1.00 50.22 119 THR B O 1
ATOM 1496 N N . LYS B 2 121 ? 59.211 98.560 7.429 1.00 48.46 120 LYS B N 1
ATOM 1497 C CA . LYS B 2 121 ? 59.846 97.329 7.826 1.00 49.15 120 LYS B CA 1
ATOM 1498 C C . LYS B 2 121 ? 60.147 96.418 6.615 1.00 49.48 120 LYS B C 1
ATOM 1499 O O . LYS B 2 121 ? 61.295 95.946 6.438 1.00 47.85 120 LYS B O 1
ATOM 1505 N N . TYR B 2 122 ? 59.137 96.171 5.784 1.00 46.56 121 TYR B N 1
ATOM 1506 C CA . TYR B 2 122 ? 59.325 95.345 4.601 1.00 46.32 121 TYR B CA 1
ATOM 1507 C C . TYR B 2 122 ? 60.458 95.825 3.670 1.00 47.42 121 TYR B C 1
ATOM 1508 O O . TYR B 2 122 ? 61.214 95.015 3.185 1.00 46.58 121 TYR B O 1
ATOM 1517 N N . THR B 2 123 ? 60.520 97.113 3.419 1.00 49.58 122 THR B N 1
ATOM 1518 C CA . THR B 2 123 ? 61.461 97.712 2.514 1.00 53.08 122 THR B CA 1
ATOM 1519 C C . THR B 2 123 ? 62.897 97.576 3.045 1.00 56.12 122 THR B C 1
ATOM 1520 O O . THR B 2 123 ? 63.834 97.388 2.287 1.00 57.29 122 THR B O 1
ATOM 1524 N N . SER B 2 124 ? 63.029 97.698 4.359 1.00 58.93 123 SER B N 1
ATOM 1525 C CA . SER B 2 124 ? 64.291 97.500 5.071 1.00 61.60 123 SER B CA 1
ATOM 1526 C C . SER B 2 124 ? 64.728 96.012 5.154 1.00 63.10 123 SER B C 1
ATOM 1527 O O . SER B 2 124 ? 65.885 95.744 5.453 1.00 63.67 123 SER B O 1
ATOM 1530 N N . SER B 2 125 ? 63.824 95.077 4.815 1.00 64.19 124 SER B N 1
ATOM 1531 C CA . SER B 2 125 ? 63.776 93.737 5.421 1.00 64.72 124 SER B CA 1
ATOM 1532 C C . SER B 2 125 ? 62.846 92.765 4.691 1.00 65.07 124 SER B C 1
ATOM 1533 O O . SER B 2 125 ? 62.625 92.886 3.476 1.00 65.38 124 SER B O 1
ATOM 1536 N N . TYR C 3 42 ? -0.458 140.615 4.500 1.00 80.02 41 TYR C N 1
ATOM 1537 C CA . TYR C 3 42 ? -1.532 139.599 4.744 1.00 79.95 41 TYR C CA 1
ATOM 1538 C C . TYR C 3 42 ? -1.166 138.725 5.987 1.00 78.61 41 TYR C C 1
ATOM 1539 O O . TYR C 3 42 ? -0.189 139.026 6.680 1.00 78.31 41 TYR C O 1
ATOM 1548 N N . ARG C 3 43 ? -1.963 137.693 6.306 1.00 77.14 42 ARG C N 1
ATOM 1549 C CA . ARG C 3 43 ? -1.629 136.733 7.391 1.00 75.81 42 ARG C CA 1
ATOM 1550 C C . ARG C 3 43 ? -0.204 136.145 7.166 1.00 73.69 42 ARG C C 1
ATOM 1551 O O . ARG C 3 43 ? 0.187 135.932 6.020 1.00 73.35 42 ARG C O 1
ATOM 1555 N N . PRO C 3 44 ? 0.593 135.925 8.215 1.00 71.26 43 PRO C N 1
ATOM 1556 C CA . PRO C 3 44 ? 1.914 135.302 8.014 1.00 69.35 43 PRO C CA 1
ATOM 1557 C C . PRO C 3 44 ? 1.819 133.952 7.270 1.00 66.59 43 PRO C C 1
ATOM 1558 O O . PRO C 3 44 ? 2.748 133.613 6.543 1.00 65.20 43 PRO C O 1
ATOM 1562 N N . GLY C 3 45 ? 0.712 133.231 7.465 1.00 63.90 44 GLY C N 1
ATOM 1563 C CA . GLY C 3 45 ? 0.404 131.996 6.761 1.00 62.10 44 GLY C CA 1
ATOM 1564 C C . GLY C 3 45 ? 0.348 132.183 5.253 1.00 60.66 44 GLY C C 1
ATOM 1565 O O . GLY C 3 45 ? 1.009 131.457 4.496 1.00 58.02 44 GLY C O 1
ATOM 1566 N N . THR C 3 46 ? -0.422 133.195 4.832 1.00 58.31 45 THR C N 1
ATOM 1567 C CA . THR C 3 46 ? -0.562 133.560 3.429 1.00 57.15 45 THR C CA 1
ATOM 1568 C C . THR C 3 46 ? 0.746 133.986 2.841 1.00 54.68 45 THR C C 1
ATOM 1569 O O . THR C 3 46 ? 1.046 133.628 1.724 1.00 55.65 45 THR C O 1
ATOM 1573 N N . VAL C 3 47 ? 1.530 134.739 3.583 1.00 52.90 46 VAL C N 1
ATOM 1574 C CA . VAL C 3 47 ? 2.821 135.168 3.094 1.00 52.73 46 VAL C CA 1
ATOM 1575 C C . VAL C 3 47 ? 3.747 133.916 2.887 1.00 50.88 46 VAL C C 1
ATOM 1576 O O . VAL C 3 47 ? 4.394 133.785 1.850 1.00 49.17 46 VAL C O 1
ATOM 1580 N N . ALA C 3 48 ? 3.697 133.011 3.846 1.00 49.44 47 ALA C N 1
ATOM 1581 C CA . ALA C 3 48 ? 4.589 131.841 3.896 1.00 49.02 47 ALA C CA 1
ATOM 1582 C C . ALA C 3 48 ? 4.247 130.955 2.722 1.00 48.48 47 ALA C C 1
ATOM 1583 O O . ALA C 3 48 ? 5.137 130.547 1.987 1.00 48.24 47 ALA C O 1
ATOM 1585 N N . LEU C 3 49 ? 2.942 130.759 2.493 1.00 47.83 48 LEU C N 1
ATOM 1586 C CA . LEU C 3 49 ? 2.464 129.947 1.394 1.00 47.35 48 LEU C CA 1
ATOM 1587 C C . LEU C 3 49 ? 2.829 130.507 0.069 1.00 47.11 48 LEU C C 1
ATOM 1588 O O . LEU C 3 49 ? 3.224 129.764 -0.852 1.00 46.31 48 LEU C O 1
ATOM 1593 N N . ARG C 3 50 ? 2.736 131.820 -0.079 1.00 46.93 49 ARG C N 1
ATOM 1594 C CA . ARG C 3 50 ? 3.152 132.409 -1.348 1.00 46.65 49 ARG C CA 1
ATOM 1595 C C . ARG C 3 50 ? 4.686 132.259 -1.533 1.00 43.94 49 ARG C C 1
ATOM 1596 O O . ARG C 3 50 ? 5.158 132.158 -2.626 1.00 42.95 49 ARG C O 1
ATOM 1604 N N . GLU C 3 51 ? 5.444 132.287 -0.466 1.00 43.15 50 GLU C N 1
ATOM 1605 C CA . GLU C 3 51 ? 6.887 132.131 -0.556 1.00 43.84 50 GLU C CA 1
ATOM 1606 C C . GLU C 3 51 ? 7.231 130.670 -1.005 1.00 42.16 50 GLU C C 1
ATOM 1607 O O . GLU C 3 51 ? 8.051 130.490 -1.871 1.00 41.11 50 GLU C O 1
ATOM 1613 N N . ILE C 3 52 ? 6.551 129.686 -0.423 1.00 41.29 51 ILE C N 1
ATOM 1614 C CA . ILE C 3 52 ? 6.772 128.288 -0.799 1.00 41.37 51 ILE C CA 1
ATOM 1615 C C . ILE C 3 52 ? 6.549 128.170 -2.300 1.00 41.28 51 ILE C C 1
ATOM 1616 O O . ILE C 3 52 ? 7.336 127.575 -3.045 1.00 40.20 51 ILE C O 1
ATOM 1621 N N . ARG C 3 53 ? 5.438 128.707 -2.775 1.00 42.20 52 ARG C N 1
ATOM 1622 C CA . ARG C 3 53 ? 5.121 128.596 -4.183 1.00 42.79 52 ARG C CA 1
ATOM 1623 C C . ARG C 3 53 ? 6.177 129.228 -5.045 1.00 41.96 52 ARG C C 1
ATOM 1624 O O . ARG C 3 53 ? 6.520 128.712 -6.106 1.00 42.23 52 ARG C O 1
ATOM 1632 N N . ARG C 3 54 ? 6.649 130.389 -4.647 1.00 41.80 53 ARG C N 1
ATOM 1633 C CA . ARG C 3 54 ? 7.676 131.068 -5.388 1.00 42.00 53 ARG C CA 1
ATOM 1634 C C . ARG C 3 54 ? 9.021 130.275 -5.425 1.00 40.72 53 ARG C C 1
ATOM 1635 O O . ARG C 3 54 ? 9.642 130.162 -6.475 1.00 40.02 53 ARG C O 1
ATOM 1643 N N . TYR C 3 55 ? 9.462 129.805 -4.275 1.00 39.42 54 TYR C N 1
ATOM 1644 C CA . TYR C 3 55 ? 10.775 129.155 -4.228 1.00 39.73 54 TYR C CA 1
ATOM 1645 C C . TYR C 3 55 ? 10.726 127.690 -4.736 1.00 39.85 54 TYR C C 1
ATOM 1646 O O . TYR C 3 55 ? 11.761 127.185 -5.168 1.00 40.55 54 TYR C O 1
ATOM 1655 N N . GLN C 3 56 ? 9.543 127.050 -4.737 1.00 39.14 55 GLN C N 1
ATOM 1656 C CA . GLN C 3 56 ? 9.365 125.738 -5.384 1.00 39.83 55 GLN C CA 1
ATOM 1657 C C . GLN C 3 56 ? 9.327 125.836 -6.903 1.00 42.70 55 GLN C C 1
ATOM 1658 O O . GLN C 3 56 ? 9.663 124.866 -7.617 1.00 41.40 55 GLN C O 1
ATOM 1664 N N . LYS C 3 57 ? 8.998 127.017 -7.432 1.00 43.68 56 LYS C N 1
ATOM 1665 C CA . LYS C 3 57 ? 9.021 127.195 -8.884 1.00 45.23 56 LYS C CA 1
ATOM 1666 C C . LYS C 3 57 ? 10.398 127.574 -9.414 1.00 43.70 56 LYS C C 1
ATOM 1667 O O . LYS C 3 57 ? 10.715 127.341 -10.530 1.00 43.53 56 LYS C O 1
ATOM 1673 N N . SER C 3 58 ? 11.204 128.130 -8.555 1.00 43.46 57 SER C N 1
ATOM 1674 C CA . SER C 3 58 ? 12.484 128.697 -8.879 1.00 44.26 57 SER C CA 1
ATOM 1675 C C . SER C 3 58 ? 13.570 127.583 -8.803 1.00 42.55 57 SER C C 1
ATOM 1676 O O . SER C 3 58 ? 13.413 126.658 -8.033 1.00 41.78 57 SER C O 1
ATOM 1679 N N . THR C 3 59 ? 14.655 127.706 -9.562 1.00 41.73 58 THR C N 1
ATOM 1680 C CA . THR C 3 59 ? 15.860 126.846 -9.419 1.00 41.75 58 THR C CA 1
ATOM 1681 C C . THR C 3 59 ? 17.138 127.538 -8.985 1.00 41.53 58 THR C C 1
ATOM 1682 O O . THR C 3 59 ? 18.130 126.878 -8.740 1.00 39.28 58 THR C O 1
ATOM 1686 N N . GLU C 3 60 ? 17.132 128.870 -8.870 1.00 40.17 59 GLU C N 1
ATOM 1687 C CA . GLU C 3 60 ? 18.342 129.606 -8.557 1.00 40.88 59 GLU C CA 1
ATOM 1688 C C . GLU C 3 60 ? 18.824 129.242 -7.150 1.00 38.64 59 GLU C C 1
ATOM 1689 O O . GLU C 3 60 ? 18.033 128.957 -6.274 1.00 38.96 59 GLU C O 1
ATOM 1695 N N . LEU C 3 61 ? 20.116 129.248 -6.964 1.00 37.33 60 LEU C N 1
ATOM 1696 C CA . LEU C 3 61 ? 20.727 129.058 -5.671 1.00 39.28 60 LEU C CA 1
ATOM 1697 C C . LEU C 3 61 ? 20.291 130.141 -4.710 1.00 40.33 60 LEU C C 1
ATOM 1698 O O . LEU C 3 61 ? 20.153 131.292 -5.136 1.00 38.98 60 LEU C O 1
ATOM 1703 N N . LEU C 3 62 ? 20.115 129.800 -3.437 1.00 40.05 61 LEU C N 1
ATOM 1704 C CA . LEU C 3 62 ? 19.475 130.684 -2.468 1.00 41.07 61 LEU C CA 1
ATOM 1705 C C . LEU C 3 62 ? 20.414 131.285 -1.439 1.00 40.94 61 LEU C C 1
ATOM 1706 O O . LEU C 3 62 ? 20.037 132.258 -0.754 1.00 40.94 61 LEU C O 1
ATOM 1711 N N . ILE C 3 63 ? 21.629 130.742 -1.340 1.00 39.09 62 ILE C N 1
ATOM 1712 C CA . ILE C 3 63 ? 22.644 131.264 -0.466 1.00 40.09 62 ILE C CA 1
ATOM 1713 C C . ILE C 3 63 ? 23.464 132.197 -1.349 1.00 40.70 62 ILE C C 1
ATOM 1714 O O . ILE C 3 63 ? 23.721 131.894 -2.530 1.00 38.64 62 ILE C O 1
ATOM 1719 N N . ARG C 3 64 ? 23.898 133.318 -0.763 1.00 39.94 63 ARG C N 1
ATOM 1720 C CA . ARG C 3 64 ? 24.728 134.284 -1.451 1.00 41.85 63 ARG C CA 1
ATOM 1721 C C . ARG C 3 64 ? 26.032 133.604 -1.931 1.00 42.34 63 ARG C C 1
ATOM 1722 O O . ARG C 3 64 ? 26.683 132.920 -1.132 1.00 42.72 63 ARG C O 1
ATOM 1730 N N . LYS C 3 65 ? 26.430 133.834 -3.169 1.00 43.95 64 LYS C N 1
ATOM 1731 C CA . LYS C 3 65 ? 27.644 133.235 -3.716 1.00 45.44 64 LYS C CA 1
ATOM 1732 C C . LYS C 3 65 ? 28.909 133.510 -2.963 1.00 44.51 64 LYS C C 1
ATOM 1733 O O . LYS C 3 65 ? 29.607 132.594 -2.572 1.00 39.92 64 LYS C O 1
ATOM 1739 N N . LEU C 3 66 ? 29.223 134.776 -2.708 1.00 43.82 65 LEU C N 1
ATOM 1740 C CA . LEU C 3 66 ? 30.509 135.066 -2.073 1.00 44.84 65 LEU C CA 1
ATOM 1741 C C . LEU C 3 66 ? 30.639 134.596 -0.598 1.00 43.06 65 LEU C C 1
ATOM 1742 O O . LEU C 3 66 ? 31.688 134.110 -0.198 1.00 41.78 65 LEU C O 1
ATOM 1747 N N . PRO C 3 67 ? 29.610 134.751 0.209 1.00 42.50 66 PRO C N 1
ATOM 1748 C CA . PRO C 3 67 ? 29.619 134.156 1.565 1.00 41.90 66 PRO C CA 1
ATOM 1749 C C . PRO C 3 67 ? 29.755 132.589 1.563 1.00 39.32 66 PRO C C 1
ATOM 1750 O O . PRO C 3 67 ? 30.487 132.005 2.340 1.00 38.70 66 PRO C O 1
ATOM 1754 N N . PHE C 3 68 ? 29.077 131.956 0.646 1.00 39.07 67 PHE C N 1
ATOM 1755 C CA . PHE C 3 68 ? 29.285 130.482 0.489 1.00 37.16 67 PHE C CA 1
ATOM 1756 C C . PHE C 3 68 ? 30.748 130.153 0.164 1.00 37.16 67 PHE C C 1
ATOM 1757 O O . PHE C 3 68 ? 31.389 129.331 0.828 1.00 36.39 67 PHE C O 1
ATOM 1765 N N . GLN C 3 69 ? 31.328 130.890 -0.783 1.00 38.38 68 GLN C N 1
ATOM 1766 C CA . GLN C 3 69 ? 32.727 130.739 -1.160 1.00 40.78 68 GLN C CA 1
ATOM 1767 C C . GLN C 3 69 ? 33.706 130.952 0.006 1.00 40.26 68 GLN C C 1
ATOM 1768 O O . GLN C 3 69 ? 34.672 130.154 0.246 1.00 38.28 68 GLN C O 1
ATOM 1774 N N . ARG C 3 70 ? 33.438 131.974 0.809 1.00 39.42 69 ARG C N 1
ATOM 1775 C CA . ARG C 3 70 ? 34.303 132.222 1.951 1.00 40.07 69 ARG C CA 1
ATOM 1776 C C . ARG C 3 70 ? 34.210 131.098 2.954 1.00 39.27 69 ARG C C 1
ATOM 1777 O O . ARG C 3 70 ? 35.159 130.784 3.637 1.00 38.85 69 ARG C O 1
ATOM 1785 N N . LEU C 3 71 ? 33.033 130.495 3.058 1.00 39.37 70 LEU C N 1
ATOM 1786 C CA . LEU C 3 71 ? 32.817 129.430 4.012 1.00 38.53 70 LEU C CA 1
ATOM 1787 C C . LEU C 3 71 ? 33.605 128.178 3.507 1.00 38.84 70 LEU C C 1
ATOM 1788 O O . LEU C 3 71 ? 34.351 127.584 4.228 1.00 37.33 70 LEU C O 1
ATOM 1793 N N . VAL C 3 72 ? 33.445 127.826 2.256 1.00 38.92 71 VAL C N 1
ATOM 1794 C CA . VAL C 3 72 ? 34.221 126.695 1.707 1.00 41.58 71 VAL C CA 1
ATOM 1795 C C . VAL C 3 72 ? 35.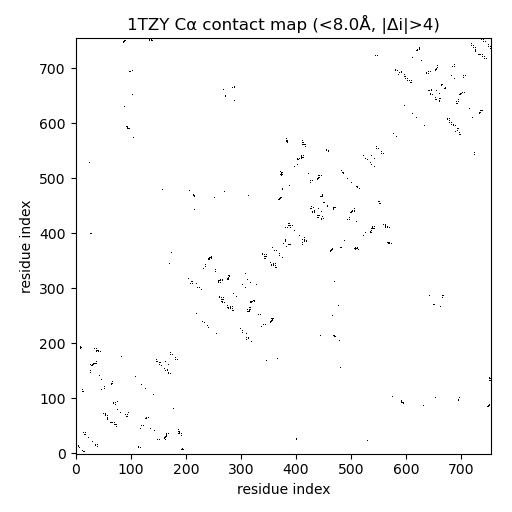759 126.892 1.890 1.00 43.70 71 VAL C C 1
ATOM 1796 O O . VAL C 3 72 ? 36.485 125.997 2.330 1.00 42.45 71 VAL C O 1
ATOM 1800 N N . ARG C 3 73 ? 36.238 128.093 1.605 1.00 44.44 72 ARG C N 1
ATOM 1801 C CA . ARG C 3 73 ? 37.673 128.389 1.731 1.00 46.36 72 ARG C CA 1
ATOM 1802 C C . ARG C 3 73 ? 38.154 128.253 3.182 1.00 44.72 72 ARG C C 1
ATOM 1803 O O . ARG C 3 73 ? 39.216 127.680 3.447 1.00 45.00 72 ARG C O 1
ATOM 1811 N N . GLU C 3 74 ? 37.368 128.700 4.144 1.00 43.35 73 GLU C N 1
ATOM 1812 C CA . GLU C 3 74 ? 37.773 128.552 5.529 1.00 43.22 73 GLU C CA 1
ATOM 1813 C C . GLU C 3 74 ? 37.871 127.063 5.903 1.00 43.32 73 GLU C C 1
ATOM 1814 O O . GLU C 3 74 ? 38.784 126.627 6.646 1.00 41.88 73 GLU C O 1
ATOM 1820 N N . ILE C 3 75 ? 36.875 126.284 5.460 1.00 42.19 74 ILE C N 1
ATOM 1821 C CA . ILE C 3 75 ? 36.843 124.876 5.857 1.00 41.93 74 ILE C CA 1
ATOM 1822 C C . ILE C 3 75 ? 38.021 124.160 5.191 1.00 42.64 74 ILE C C 1
ATOM 1823 O O . ILE C 3 75 ? 38.701 123.405 5.817 1.00 44.96 74 ILE C O 1
ATOM 1828 N N . ALA C 3 76 ? 38.258 124.400 3.917 1.00 45.41 75 ALA C N 1
ATOM 1829 C CA . ALA C 3 76 ? 39.428 123.818 3.236 1.00 47.93 75 ALA C CA 1
ATOM 1830 C C . ALA C 3 76 ? 40.770 124.171 3.913 1.00 51.30 75 ALA C C 1
ATOM 1831 O O . ALA C 3 76 ? 41.692 123.348 3.978 1.00 50.57 75 ALA C O 1
ATOM 1833 N N . GLN C 3 77 ? 40.891 125.375 4.445 1.00 55.51 76 GLN C N 1
ATOM 1834 C CA . GLN C 3 77 ? 42.160 125.806 5.074 1.00 59.23 76 GLN C CA 1
ATOM 1835 C C . GLN C 3 77 ? 42.475 125.098 6.393 1.00 60.44 76 GLN C C 1
ATOM 1836 O O . GLN C 3 77 ? 43.621 124.927 6.736 1.00 60.85 76 GLN C O 1
ATOM 1842 N N . ASP C 3 78 ? 41.452 124.696 7.129 1.00 62.50 77 ASP C N 1
ATOM 1843 C CA . ASP C 3 78 ? 41.617 123.805 8.271 1.00 64.67 77 ASP C CA 1
ATOM 1844 C C . ASP C 3 78 ? 42.162 122.431 7.940 1.00 64.71 77 ASP C C 1
ATOM 1845 O O . ASP C 3 78 ? 42.651 121.762 8.813 1.00 65.07 77 ASP C O 1
ATOM 1850 N N . PHE C 3 79 ? 41.990 121.976 6.709 1.00 65.06 78 PHE C N 1
ATOM 1851 C CA . PHE C 3 79 ? 42.545 120.688 6.298 1.00 65.36 78 PHE C CA 1
ATOM 1852 C C . PHE C 3 79 ? 43.932 120.835 5.684 1.00 66.38 78 PHE C C 1
ATOM 1853 O O . PHE C 3 79 ? 44.818 120.044 5.949 1.00 66.79 78 PHE C O 1
ATOM 1861 N N . LYS C 3 80 ? 44.121 121.857 4.875 1.00 67.95 79 LYS C N 1
ATOM 1862 C CA . LYS C 3 80 ? 45.396 122.076 4.204 1.00 68.91 79 LYS C CA 1
ATOM 1863 C C . LYS C 3 80 ? 45.493 123.524 3.738 1.00 69.66 79 LYS C C 1
ATOM 1864 O O . LYS C 3 80 ? 44.609 124.056 3.055 1.00 69.05 79 LYS C O 1
ATOM 1867 N N . THR C 3 81 ? 46.569 124.182 4.118 1.00 70.66 80 THR C N 1
ATOM 1868 C CA . THR C 3 81 ? 46.720 125.579 3.752 1.00 71.37 80 THR C CA 1
ATOM 1869 C C . THR C 3 81 ? 47.155 125.635 2.290 1.00 71.65 80 THR C C 1
ATOM 1870 O O . THR C 3 81 ? 47.537 124.621 1.693 1.00 71.92 80 THR C O 1
ATOM 1874 N N . ASP C 3 82 ? 47.047 126.813 1.702 1.00 71.95 81 ASP C N 1
ATOM 1875 C CA . ASP C 3 82 ? 47.486 127.022 0.332 1.00 72.53 81 ASP C CA 1
ATOM 1876 C C . ASP C 3 82 ? 46.651 126.243 -0.709 1.00 71.14 81 ASP C C 1
ATOM 1877 O O . ASP C 3 82 ? 47.039 126.167 -1.860 1.00 70.76 81 ASP C O 1
ATOM 1882 N N . LEU C 3 83 ? 45.506 125.684 -0.313 1.00 69.98 82 LEU C N 1
ATOM 1883 C CA . LEU C 3 83 ? 44.575 125.093 -1.287 1.00 68.92 82 LEU C CA 1
ATOM 1884 C C . LEU C 3 83 ? 43.751 126.174 -1.934 1.00 66.86 82 LEU C C 1
ATOM 1885 O O . LEU C 3 83 ? 43.449 127.178 -1.310 1.00 67.81 82 LEU C O 1
ATOM 1890 N N . ARG C 3 84 ? 43.436 125.986 -3.204 1.00 64.11 83 ARG C N 1
ATOM 1891 C CA . ARG C 3 84 ? 42.543 126.880 -3.941 1.00 62.39 83 ARG C CA 1
ATOM 1892 C C . ARG C 3 84 ? 41.426 126.018 -4.587 1.00 59.51 83 ARG C C 1
ATOM 1893 O O . ARG C 3 84 ? 41.660 124.865 -4.894 1.00 55.80 83 ARG C O 1
ATOM 1896 N N . PHE C 3 85 ? 40.235 126.588 -4.776 1.00 57.21 84 PHE C N 1
ATOM 1897 C CA . PHE C 3 85 ? 39.144 125.924 -5.489 1.00 55.34 84 PHE C CA 1
ATOM 1898 C C . PHE C 3 85 ? 38.979 126.473 -6.897 1.00 53.32 84 PHE C C 1
ATOM 1899 O O . PHE C 3 85 ? 39.020 127.658 -7.079 1.00 53.70 84 PHE C O 1
ATOM 1907 N N . GLN C 3 86 ? 38.824 125.627 -7.898 1.00 50.91 85 GLN C N 1
ATOM 1908 C CA . GLN C 3 86 ? 38.235 126.046 -9.172 1.00 50.33 85 GLN C CA 1
ATOM 1909 C C . GLN C 3 86 ? 36.861 126.675 -8.842 1.00 49.41 85 GLN C C 1
ATOM 1910 O O . GLN C 3 86 ? 36.147 126.227 -7.926 1.00 47.19 85 GLN C O 1
ATOM 1916 N N . SER C 3 87 ? 36.428 127.648 -9.631 1.00 48.10 86 SER C N 1
ATOM 1917 C CA . SER C 3 87 ? 35.137 128.261 -9.366 1.00 46.96 86 SER C CA 1
ATOM 1918 C C . SER C 3 87 ? 33.986 127.235 -9.555 1.00 44.33 86 SER C C 1
ATOM 1919 O O . SER C 3 87 ? 33.028 127.275 -8.830 1.00 42.66 86 SER C O 1
ATOM 1922 N N . SER C 3 88 ? 34.110 126.314 -10.494 1.00 42.75 87 SER C N 1
ATOM 1923 C CA . SER C 3 88 ? 33.082 125.316 -10.713 1.00 42.32 87 SER C CA 1
ATOM 1924 C C . SER C 3 88 ? 33.064 124.315 -9.567 1.00 39.67 87 SER C C 1
ATOM 1925 O O . SER C 3 88 ? 32.025 123.704 -9.352 1.00 40.48 87 SER C O 1
ATOM 1928 N N . ALA C 3 89 ? 34.185 124.129 -8.875 1.00 37.33 88 ALA C N 1
ATOM 1929 C CA . ALA C 3 89 ? 34.230 123.314 -7.660 1.00 36.23 88 ALA C CA 1
ATOM 1930 C C . ALA C 3 89 ? 33.400 123.897 -6.529 1.00 37.06 88 ALA C C 1
ATOM 1931 O O . ALA C 3 89 ? 32.668 123.179 -5.821 1.00 34.31 88 ALA C O 1
ATOM 1933 N N . VAL C 3 90 ? 33.469 125.214 -6.359 1.00 35.60 89 VAL C N 1
ATOM 1934 C CA . VAL C 3 90 ? 32.634 125.855 -5.366 1.00 34.92 89 VAL C CA 1
ATOM 1935 C C . VAL C 3 90 ? 31.226 125.734 -5.785 1.00 33.28 89 VAL C C 1
ATOM 1936 O O . VAL C 3 90 ? 30.391 125.520 -4.965 1.00 32.44 89 VAL C O 1
ATOM 1940 N N . MET C 3 91 ? 30.923 125.867 -7.074 1.00 32.99 90 MET C N 1
ATOM 1941 C CA . MET C 3 91 ? 29.540 125.822 -7.472 1.00 35.39 90 MET C CA 1
ATOM 1942 C C . MET C 3 91 ? 28.974 124.387 -7.286 1.00 34.56 90 MET C C 1
ATOM 1943 O O . MET C 3 91 ? 27.819 124.234 -6.960 1.00 33.68 90 MET C O 1
ATOM 1948 N N . ALA C 3 92 ? 29.779 123.363 -7.555 1.00 34.55 91 ALA C N 1
ATOM 1949 C CA . ALA C 3 92 ? 29.324 121.972 -7.340 1.00 32.69 91 ALA C CA 1
ATOM 1950 C C . ALA C 3 92 ? 28.943 121.799 -5.885 1.00 32.46 91 ALA C C 1
ATOM 1951 O O . ALA C 3 92 ? 27.914 121.216 -5.509 1.00 33.52 91 ALA C O 1
ATOM 1953 N N . LEU C 3 93 ? 29.804 122.271 -5.027 1.00 32.54 92 LEU C N 1
ATOM 1954 C CA . LEU C 3 93 ? 29.623 122.180 -3.598 1.00 32.51 92 LEU C CA 1
ATOM 1955 C C . LEU C 3 93 ? 28.353 122.933 -3.167 1.00 33.55 92 LEU C C 1
ATOM 1956 O O . LEU C 3 93 ? 27.627 122.493 -2.251 1.00 33.43 92 LEU C O 1
ATOM 1961 N N . GLN C 3 94 ? 28.076 124.068 -3.808 1.00 32.60 93 GLN C N 1
ATOM 1962 C CA . GLN C 3 94 ? 26.886 124.828 -3.491 1.00 32.10 93 GLN C CA 1
ATOM 1963 C C . GLN C 3 94 ? 25.598 124.146 -3.952 1.00 32.44 93 GLN C C 1
ATOM 1964 O O . GLN C 3 94 ? 24.641 124.048 -3.195 1.00 32.16 93 GLN C O 1
ATOM 1970 N N . GLU C 3 95 ? 25.581 123.654 -5.189 1.00 32.43 94 GLU C N 1
ATOM 1971 C CA . GLU C 3 95 ? 24.476 122.877 -5.667 1.00 33.77 94 GLU C CA 1
ATOM 1972 C C . GLU C 3 95 ? 24.209 121.685 -4.764 1.00 33.69 94 GLU C C 1
ATOM 1973 O O . GLU C 3 95 ? 23.058 121.407 -4.423 1.00 33.07 94 GLU C O 1
ATOM 1979 N N . ALA C 3 96 ? 25.263 121.003 -4.349 1.00 33.26 95 ALA C N 1
ATOM 1980 C CA . ALA C 3 96 ? 25.091 119.805 -3.461 1.00 34.00 95 ALA C CA 1
ATOM 1981 C C . ALA C 3 96 ? 24.550 120.183 -2.088 1.00 31.97 95 ALA C C 1
ATOM 1982 O O . ALA C 3 96 ? 23.647 119.545 -1.544 1.00 31.53 95 ALA C O 1
ATOM 1984 N N . SER C 3 97 ? 25.099 121.242 -1.523 1.00 31.13 96 SER C N 1
ATOM 1985 C CA . SER C 3 97 ? 24.767 121.727 -0.156 1.00 32.39 96 SER C CA 1
ATOM 1986 C C . SER C 3 97 ? 23.361 122.226 -0.075 1.00 31.85 96 SER C C 1
ATOM 1987 O O . SER C 3 97 ? 22.596 121.864 0.828 1.00 31.57 96 SER C O 1
ATOM 1990 N N . GLU C 3 98 ? 22.948 122.954 -1.088 1.00 32.93 97 GLU C N 1
ATOM 1991 C CA . GLU C 3 98 ? 21.550 123.448 -1.132 1.00 33.05 97 GLU C CA 1
ATOM 1992 C C . GLU C 3 98 ? 20.539 122.323 -1.351 1.00 32.86 97 GLU C C 1
ATOM 1993 O O . GLU C 3 98 ? 19.512 122.243 -0.658 1.00 32.25 97 GLU C O 1
ATOM 1999 N N . ALA C 3 99 ? 20.886 121.397 -2.227 1.00 32.96 98 ALA C N 1
ATOM 2000 C CA . ALA C 3 99 ? 20.043 120.252 -2.482 1.00 32.18 98 ALA C CA 1
ATOM 2001 C C . ALA C 3 99 ? 19.877 119.467 -1.187 1.00 31.19 98 ALA C C 1
ATOM 2002 O O . ALA C 3 99 ? 18.789 119.043 -0.841 1.00 32.15 98 ALA C O 1
ATOM 2004 N N . TYR C 3 100 ? 20.956 119.316 -0.446 1.00 32.06 99 TYR C N 1
ATOM 2005 C CA . TYR C 3 100 ? 20.940 118.537 0.769 1.00 30.39 99 TYR C CA 1
ATOM 2006 C C . TYR C 3 100 ? 20.038 119.222 1.787 1.00 31.50 99 TYR C C 1
ATOM 2007 O O . TYR C 3 100 ? 19.197 118.619 2.472 1.00 28.31 99 TYR C O 1
ATOM 2016 N N . LEU C 3 101 ? 20.220 120.524 1.938 1.00 30.60 100 LEU C N 1
ATOM 2017 C CA . LEU C 3 101 ? 19.430 121.200 2.945 1.00 31.42 100 LEU C CA 1
ATOM 2018 C C . LEU C 3 101 ? 17.991 121.184 2.583 1.00 28.70 100 LEU C C 1
ATOM 2019 O O . LEU C 3 101 ? 17.138 121.080 3.441 1.00 30.40 100 LEU C O 1
ATOM 2024 N N . VAL C 3 102 ? 17.667 121.386 1.344 1.00 29.83 101 VAL C N 1
ATOM 2025 C CA . VAL C 3 102 ? 16.273 121.420 1.009 1.00 32.72 101 VAL C CA 1
ATOM 2026 C C . VAL C 3 102 ? 15.609 120.056 1.291 1.00 32.95 101 VAL C C 1
ATOM 2027 O O . VAL C 3 102 ? 14.504 119.952 1.827 1.00 29.66 101 VAL C O 1
ATOM 2031 N N . GLY C 3 103 ? 16.299 118.966 0.930 1.00 32.44 102 GLY C N 1
ATOM 2032 C CA . GLY C 3 103 ? 15.803 117.647 1.253 1.00 31.22 102 GLY C CA 1
ATOM 2033 C C . GLY C 3 103 ? 15.625 117.437 2.728 1.00 31.32 102 GLY C C 1
ATOM 2034 O O . GLY C 3 103 ? 14.658 116.806 3.135 1.00 32.36 102 GLY C O 1
ATOM 2035 N N . LEU C 3 104 ? 16.558 117.932 3.542 1.00 30.63 103 LEU C N 1
ATOM 2036 C CA . LEU C 3 104 ? 16.511 117.787 4.964 1.00 30.92 103 LEU C CA 1
ATOM 2037 C C . LEU C 3 104 ? 15.293 118.577 5.465 1.00 32.54 103 LEU C C 1
ATOM 2038 O O . LEU C 3 104 ? 14.604 118.120 6.341 1.00 29.65 103 LEU C O 1
ATOM 2043 N N . PHE C 3 105 ? 15.015 119.726 4.853 1.00 32.20 104 PHE C N 1
ATOM 2044 C CA . PHE C 3 105 ? 13.835 120.520 5.338 1.00 33.09 104 PHE C CA 1
ATOM 2045 C C . PHE C 3 105 ? 12.546 119.833 5.029 1.00 33.50 104 PHE C C 1
ATOM 2046 O O . PHE C 3 105 ? 11.577 119.897 5.834 1.00 34.72 104 PHE C O 1
ATOM 2054 N N . GLU C 3 106 ? 12.502 119.154 3.879 1.00 33.26 105 GLU C N 1
ATOM 2055 C CA . GLU C 3 106 ? 11.349 118.328 3.564 1.00 34.28 105 GLU C CA 1
ATOM 2056 C C . GLU C 3 106 ? 11.051 117.299 4.633 1.00 33.49 105 GLU C C 1
ATOM 2057 O O . GLU C 3 106 ? 9.949 117.228 5.170 1.00 32.76 105 GLU C O 1
ATOM 2063 N N . ASP C 3 107 ? 12.045 116.517 5.026 1.00 34.88 106 ASP C N 1
ATOM 2064 C CA . ASP C 3 107 ? 11.834 115.496 6.036 1.00 33.34 106 ASP C CA 1
ATOM 2065 C C . ASP C 3 107 ? 11.501 116.133 7.413 1.00 32.18 106 ASP C C 1
ATOM 2066 O O . ASP C 3 107 ? 10.718 115.601 8.140 1.00 31.57 106 ASP C O 1
ATOM 2071 N N . THR C 3 108 ? 12.174 117.209 7.759 1.00 31.27 107 THR C N 1
ATOM 2072 C CA . THR C 3 108 ? 11.951 117.969 8.994 1.00 31.95 107 THR C CA 1
ATOM 2073 C C . 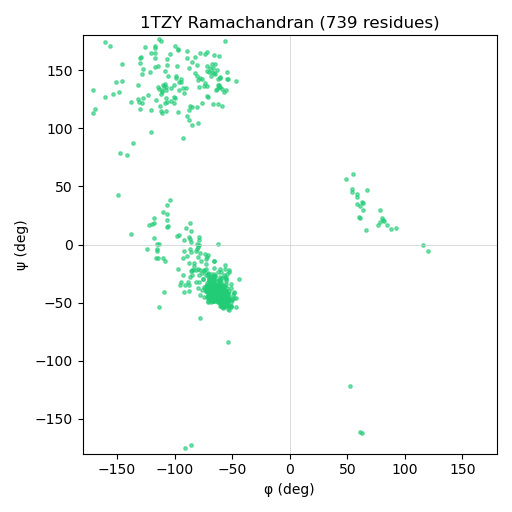THR C 3 108 ? 10.493 118.406 9.040 1.00 32.18 107 THR C C 1
ATOM 2074 O O . THR C 3 108 ? 9.843 118.276 10.051 1.00 34.29 107 THR C O 1
ATOM 2078 N N . ASN C 3 109 ? 10.001 118.891 7.933 1.00 33.13 108 ASN C N 1
ATOM 2079 C CA . ASN C 3 109 ? 8.601 119.310 7.794 1.00 34.54 108 ASN C CA 1
ATOM 2080 C C . ASN C 3 109 ? 7.676 118.174 8.076 1.00 36.45 108 ASN C C 1
ATOM 2081 O O . ASN C 3 109 ? 6.722 118.331 8.824 1.00 34.17 108 ASN C O 1
ATOM 2086 N N . LEU C 3 110 ? 7.985 116.983 7.510 1.00 35.52 109 LEU C N 1
ATOM 2087 C CA . LEU C 3 110 ? 7.149 115.839 7.795 1.00 36.43 109 LEU C CA 1
ATOM 2088 C C . LEU C 3 110 ? 7.141 115.502 9.246 1.00 34.81 109 LEU C C 1
ATOM 2089 O O . LEU C 3 110 ? 6.106 115.026 9.737 1.00 35.95 109 LEU C O 1
ATOM 2094 N N . CYS C 3 111 ? 8.251 115.701 9.921 1.00 33.42 110 CYS C N 1
ATOM 2095 C CA . CYS C 3 111 ? 8.346 115.360 11.314 1.00 34.68 110 CYS C CA 1
ATOM 2096 C C . CYS C 3 111 ? 7.507 116.346 12.188 1.00 35.45 110 CYS C C 1
ATOM 2097 O O . CYS C 3 111 ? 6.861 115.966 13.173 1.00 36.25 110 CYS C O 1
ATOM 2100 N N . ALA C 3 112 ? 7.471 117.588 11.761 1.00 36.71 111 ALA C N 1
ATOM 2101 C CA . ALA C 3 112 ? 6.634 118.577 12.461 1.00 36.57 111 ALA C CA 1
ATOM 2102 C C . ALA C 3 112 ? 5.163 118.249 12.283 1.00 37.14 111 ALA C C 1
ATOM 2103 O O . ALA C 3 112 ? 4.418 118.300 13.253 1.00 38.69 111 ALA C O 1
ATOM 2105 N N . ILE C 3 113 ? 4.745 117.951 11.062 1.00 36.72 112 ILE C N 1
ATOM 2106 C CA . ILE C 3 113 ? 3.366 117.627 10.773 1.00 38.78 112 ILE C CA 1
ATOM 2107 C C . ILE C 3 113 ? 2.924 116.368 11.559 1.00 41.54 112 ILE C C 1
ATOM 2108 O O . ILE C 3 113 ? 1.795 116.268 12.108 1.00 40.28 112 ILE C O 1
ATOM 2113 N N . HIS C 3 114 ? 3.842 115.415 11.673 1.00 40.69 113 HIS C N 1
ATOM 2114 C CA . HIS C 3 114 ? 3.558 114.207 12.391 1.00 39.96 113 HIS C CA 1
ATOM 2115 C C . HIS C 3 114 ? 3.188 114.494 13.864 1.00 40.87 113 HIS C C 1
ATOM 2116 O O . HIS C 3 114 ? 2.424 113.748 14.461 1.00 39.99 113 HIS C O 1
ATOM 2123 N N . ALA C 3 115 ? 3.808 115.505 14.444 1.00 40.60 114 ALA C N 1
ATOM 2124 C CA . ALA C 3 115 ? 3.529 115.938 15.799 1.00 42.49 114 ALA C CA 1
ATOM 2125 C C . ALA C 3 115 ? 2.418 117.013 15.863 1.00 43.22 114 ALA C C 1
ATOM 2126 O O . ALA C 3 115 ? 2.306 117.677 16.858 1.00 43.68 114 ALA C O 1
ATOM 2128 N N . LYS C 3 116 ? 1.689 117.186 14.777 1.00 43.56 115 LYS C N 1
ATOM 2129 C CA . LYS C 3 116 ? 0.583 118.119 14.645 1.00 45.04 115 LYS C CA 1
ATOM 2130 C C . LYS C 3 116 ? 0.952 119.574 14.802 1.00 45.44 115 LYS C C 1
ATOM 2131 O O . LYS C 3 116 ? 0.166 120.351 15.350 1.00 44.64 115 LYS C O 1
ATOM 2137 N N . ARG C 3 117 ? 2.141 119.927 14.298 1.00 43.90 116 ARG C N 1
ATOM 2138 C CA . ARG C 3 117 ? 2.649 121.248 14.290 1.00 43.18 116 ARG C CA 1
ATOM 2139 C C . ARG C 3 117 ? 2.792 121.626 12.839 1.00 43.71 116 ARG C C 1
ATOM 2140 O O . ARG C 3 117 ? 2.822 120.789 11.880 1.00 44.09 116 ARG C O 1
ATOM 2148 N N . VAL C 3 118 ? 2.867 122.918 12.652 1.00 43.75 117 VAL C N 1
ATOM 2149 C CA . VAL C 3 118 ? 3.108 123.511 11.358 1.00 42.35 117 VAL C CA 1
ATOM 2150 C C . VAL C 3 118 ? 4.448 124.190 11.457 1.00 40.29 117 VAL C C 1
ATOM 2151 O O . VAL C 3 118 ? 5.034 124.579 10.464 1.00 39.55 117 VAL C O 1
ATOM 2155 N N . THR C 3 119 ? 4.973 124.317 12.675 1.00 39.45 118 THR C N 1
ATOM 2156 C CA . THR C 3 119 ? 6.214 125.008 12.901 1.00 39.51 118 THR C CA 1
ATOM 2157 C C . THR C 3 119 ? 7.352 123.984 13.055 1.00 38.85 118 THR C C 1
ATOM 2158 O O . THR C 3 119 ? 7.305 123.182 13.973 1.00 37.57 118 THR C O 1
ATOM 2162 N N . ILE C 3 120 ? 8.382 124.057 12.207 1.00 37.05 119 ILE C N 1
ATOM 2163 C CA . ILE C 3 120 ? 9.538 123.199 12.441 1.00 36.37 119 ILE C CA 1
ATOM 2164 C C . ILE C 3 120 ? 10.423 123.662 13.561 1.00 37.71 119 ILE C C 1
ATOM 2165 O O . ILE C 3 120 ? 10.608 124.856 13.787 1.00 37.91 119 ILE C O 1
ATOM 2170 N N . MET C 3 121 ? 10.925 122.700 14.298 1.00 36.29 120 MET C N 1
ATOM 2171 C CA . MET C 3 121 ? 11.720 122.921 15.483 1.00 37.68 120 MET C CA 1
ATOM 2172 C C . MET C 3 121 ? 13.042 122.092 15.405 1.00 38.28 120 MET C C 1
ATOM 2173 O O . MET C 3 121 ? 13.123 121.142 14.607 1.00 36.74 120 MET C O 1
ATOM 2178 N N . PRO C 3 122 ? 14.061 122.436 16.191 1.00 39.49 121 PRO C N 1
ATOM 2179 C CA . PRO C 3 122 ? 15.292 121.629 16.242 1.00 40.62 121 PRO C CA 1
ATOM 2180 C C . PRO C 3 122 ? 15.013 120.104 16.449 1.00 41.43 121 PRO C C 1
ATOM 2181 O O . PRO C 3 122 ? 15.585 119.310 15.700 1.00 39.53 121 PRO C O 1
ATOM 2185 N N . LYS C 3 123 ? 14.098 119.731 17.336 1.00 40.63 122 LYS C N 1
ATOM 2186 C CA . LYS C 3 123 ? 13.785 118.299 17.479 1.00 41.59 122 LYS C CA 1
ATOM 2187 C C . LYS C 3 123 ? 13.330 117.602 16.173 1.00 40.04 122 LYS C C 1
ATOM 2188 O O . LYS C 3 123 ? 13.591 116.415 16.001 1.00 40.56 122 LYS C O 1
ATOM 2194 N N . ASP C 3 124 ? 12.729 118.338 15.254 1.00 37.76 123 ASP C N 1
ATOM 2195 C CA . ASP C 3 124 ? 12.311 117.825 13.976 1.00 36.98 123 ASP C CA 1
ATOM 2196 C C . ASP C 3 124 ? 13.497 117.505 13.051 1.00 37.37 123 ASP C C 1
ATOM 2197 O O . ASP C 3 124 ? 13.530 116.449 12.424 1.00 34.77 123 ASP C O 1
ATOM 2202 N N . ILE C 3 125 ? 14.445 118.437 12.959 1.00 36.85 124 ILE C N 1
ATOM 2203 C CA . ILE C 3 125 ? 15.722 118.187 12.291 1.00 37.14 124 ILE C CA 1
ATOM 2204 C C . ILE C 3 125 ? 16.447 116.971 12.870 1.00 37.76 124 ILE C C 1
ATOM 2205 O O . ILE C 3 125 ? 16.945 116.152 12.098 1.00 34.70 124 ILE C O 1
ATOM 2210 N N . GLN C 3 126 ? 16.482 116.861 14.189 1.00 37.35 125 GLN C N 1
ATOM 2211 C CA . GLN C 3 126 ? 17.241 115.844 14.876 1.00 38.89 125 GLN C CA 1
ATOM 2212 C C . GLN C 3 126 ? 16.599 114.460 14.635 1.00 37.97 125 GLN C C 1
ATOM 2213 O O . GLN C 3 126 ? 17.331 113.522 14.395 1.00 37.41 125 GLN C O 1
ATOM 2219 N N . LEU C 3 127 ? 15.265 114.359 14.674 1.00 36.58 126 LEU C N 1
ATOM 2220 C CA . LEU C 3 127 ? 14.571 113.120 14.293 1.00 36.51 126 LEU C CA 1
ATOM 2221 C C . LEU C 3 127 ? 14.873 112.709 12.837 1.00 35.97 126 LEU C C 1
ATOM 2222 O O . LEU C 3 127 ? 15.256 111.570 12.579 1.00 35.80 126 LEU C O 1
ATOM 2227 N N . ALA C 3 128 ? 14.760 113.642 11.898 1.00 34.72 127 ALA C N 1
ATOM 2228 C CA . ALA C 3 128 ? 15.010 113.376 10.523 1.00 34.97 127 ALA C CA 1
ATOM 2229 C C . ALA C 3 128 ? 16.460 112.875 10.356 1.00 34.49 127 ALA C C 1
ATOM 2230 O O . ALA C 3 128 ? 16.680 111.885 9.688 1.00 33.92 127 ALA C O 1
ATOM 2232 N N . ARG C 3 129 ? 17.412 113.557 10.955 1.00 32.62 128 ARG C N 1
ATOM 2233 C CA . ARG C 3 129 ? 18.785 113.194 10.734 1.00 35.12 128 ARG C CA 1
ATOM 2234 C C . ARG C 3 129 ? 19.142 111.811 11.378 1.00 37.91 128 ARG C C 1
ATOM 2235 O O . ARG C 3 129 ? 20.017 111.058 10.867 1.00 35.66 128 ARG C O 1
ATOM 2243 N N . ARG C 3 130 ? 18.517 111.527 12.532 1.00 37.96 129 ARG C N 1
ATOM 2244 C CA . ARG C 3 130 ? 18.611 110.238 13.172 1.00 41.10 129 ARG C CA 1
ATOM 2245 C C . ARG C 3 130 ? 18.100 109.070 12.325 1.00 40.19 129 ARG C C 1
ATOM 2246 O O . ARG C 3 130 ? 18.838 108.096 12.146 1.00 39.95 129 ARG C O 1
ATOM 2254 N N . ILE C 3 131 ? 16.909 109.199 11.746 1.00 39.43 130 ILE C N 1
ATOM 2255 C CA . ILE C 3 131 ? 16.341 108.206 10.868 1.00 39.80 130 ILE C CA 1
ATOM 2256 C C . ILE C 3 131 ? 17.112 108.084 9.549 1.00 42.27 130 ILE C C 1
ATOM 2257 O O . ILE C 3 131 ? 17.211 106.969 8.997 1.00 41.89 130 ILE C O 1
ATOM 2262 N N . ARG C 3 132 ? 17.642 109.200 9.052 1.00 40.75 131 ARG C N 1
ATOM 2263 C CA . ARG C 3 132 ? 18.560 109.217 7.889 1.00 42.16 131 ARG C CA 1
ATOM 2264 C C . ARG C 3 132 ? 19.919 108.531 8.113 1.00 43.34 131 ARG C C 1
ATOM 2265 O O . ARG C 3 132 ? 20.603 108.198 7.152 1.00 44.52 131 ARG C O 1
ATOM 2273 N N . GLY C 3 133 ? 20.302 108.363 9.361 1.00 44.20 132 GLY C N 1
ATOM 2274 C CA . GLY C 3 133 ? 21.556 107.741 9.730 1.00 46.95 132 GLY C CA 1
ATOM 2275 C C . GLY C 3 133 ? 22.698 108.721 9.715 1.00 48.59 132 GLY C C 1
ATOM 2276 O O . GLY C 3 133 ? 23.846 108.323 9.704 1.00 48.57 132 GLY C O 1
ATOM 2277 N N . GLU C 3 134 ? 22.387 110.015 9.716 1.00 49.38 133 GLU C N 1
ATOM 2278 C CA . GLU C 3 134 ? 23.399 111.040 9.654 1.00 51.68 133 GLU C CA 1
ATOM 2279 C C . GLU C 3 134 ? 23.991 111.294 11.002 1.00 55.69 133 GLU C C 1
ATOM 2280 O O . GLU C 3 134 ? 25.078 111.834 11.115 1.00 55.56 133 GLU C O 1
ATOM 2286 N N . ARG C 3 135 ? 23.263 110.949 12.037 1.00 60.85 134 ARG C N 1
ATOM 2287 C CA . ARG C 3 135 ? 23.799 111.157 13.358 1.00 66.10 134 ARG C CA 1
ATOM 2288 C C . ARG C 3 135 ? 23.543 110.008 14.303 1.00 69.32 134 ARG C C 1
ATOM 2289 O O . ARG C 3 135 ? 22.419 109.497 14.444 1.00 70.28 134 ARG C O 1
ATOM 2297 N N . ALA C 3 136 ? 24.673 109.519 14.794 1.00 72.73 135 ALA C N 1
ATOM 2298 C CA . ALA C 3 136 ? 24.882 109.172 16.181 1.00 74.86 135 ALA C CA 1
ATOM 2299 C C . ALA C 3 136 ? 26.020 110.147 16.590 1.00 76.19 135 ALA C C 1
ATOM 2300 O O . ALA C 3 136 ? 26.509 110.222 17.725 1.00 78.17 135 ALA C O 1
ATOM 2303 N N . LYS D 4 21 ? 42.861 133.344 19.324 1.00 80.02 20 LYS D N 1
ATOM 2304 C CA . LYS D 4 21 ? 43.450 133.950 18.091 1.00 80.30 20 LYS D CA 1
ATOM 2305 C C . LYS D 4 21 ? 42.353 134.539 17.165 1.00 79.12 20 LYS D C 1
ATOM 2306 O O . LYS D 4 21 ? 41.280 134.954 17.628 1.00 79.15 20 LYS D O 1
ATOM 2312 N N . VAL D 4 22 ? 42.668 134.610 15.868 1.00 77.40 21 VAL D N 1
ATOM 2313 C CA . VAL D 4 22 ? 41.751 135.032 14.811 1.00 75.77 21 VAL D CA 1
ATOM 2314 C C . VAL D 4 22 ? 40.366 134.362 14.893 1.00 72.98 21 VAL D C 1
ATOM 2315 O O . VAL D 4 22 ? 40.258 133.177 15.203 1.00 73.06 21 VAL D O 1
ATOM 2319 N N . LEU D 4 23 ? 39.315 135.134 14.615 1.00 69.14 22 LEU D N 1
ATOM 2320 C CA . LEU D 4 23 ? 37.960 134.599 14.603 1.00 66.11 22 LEU D CA 1
ATOM 2321 C C . LEU D 4 23 ? 37.665 134.021 13.215 1.00 63.59 22 LEU D C 1
ATOM 2322 O O . LEU D 4 23 ? 37.703 134.739 12.217 1.00 63.74 22 LEU D O 1
ATOM 2327 N N . ARG D 4 24 ? 37.374 132.724 13.179 1.00 59.57 23 ARG D N 1
ATOM 2328 C CA . ARG D 4 24 ? 37.109 132.004 11.926 1.00 57.26 23 ARG D CA 1
ATOM 2329 C C . ARG D 4 24 ? 35.704 131.438 12.059 1.00 52.96 23 ARG D C 1
ATOM 2330 O O . ARG D 4 24 ? 35.489 130.401 12.691 1.00 52.69 23 ARG D O 1
ATOM 2338 N N . ASP D 4 25 ? 34.734 132.153 11.510 1.00 47.18 24 ASP D N 1
ATOM 2339 C CA . ASP D 4 25 ? 33.357 131.879 11.820 1.00 43.76 24 ASP D CA 1
ATOM 2340 C C . ASP D 4 25 ? 32.489 132.210 10.622 1.00 40.99 24 ASP D C 1
ATOM 2341 O O . ASP D 4 25 ? 31.397 132.764 10.741 1.00 38.37 24 ASP D O 1
ATOM 2346 N N . ASN D 4 26 ? 32.979 131.811 9.463 1.00 38.39 25 ASN D N 1
ATOM 2347 C CA . ASN D 4 26 ? 32.325 132.091 8.196 1.00 38.44 25 ASN D CA 1
ATOM 2348 C C . ASN D 4 26 ? 30.971 131.384 8.044 1.00 36.45 25 ASN D C 1
ATOM 2349 O O . ASN D 4 26 ? 30.185 131.777 7.203 1.00 35.85 25 ASN D O 1
ATOM 2354 N N . ILE D 4 27 ? 30.680 130.410 8.901 1.00 35.79 26 ILE D N 1
ATOM 2355 C CA . ILE D 4 27 ? 29.369 129.755 8.902 1.00 36.46 26 ILE D CA 1
ATOM 2356 C C . ILE D 4 27 ? 28.259 130.792 9.197 1.00 35.91 26 ILE D C 1
ATOM 2357 O O . ILE D 4 27 ? 27.148 130.685 8.755 1.00 33.51 26 ILE D O 1
ATOM 2362 N N . GLN D 4 28 ? 28.618 131.836 9.915 1.00 35.91 27 GLN D N 1
ATOM 2363 C CA . GLN D 4 28 ? 27.676 132.921 10.194 1.00 36.08 27 GLN D CA 1
ATOM 2364 C C . GLN D 4 28 ? 27.504 133.900 9.044 1.00 36.76 27 GLN D C 1
ATOM 2365 O O . GLN D 4 28 ? 26.642 134.775 9.081 1.00 38.39 27 GLN D O 1
ATOM 2371 N N . GLY D 4 29 ? 28.229 133.711 7.960 1.00 36.44 28 GLY D N 1
ATOM 2372 C CA . GLY D 4 29 ? 27.863 134.311 6.713 1.00 35.68 28 GLY D CA 1
ATOM 2373 C C . GLY D 4 29 ? 26.666 133.762 6.007 1.00 35.85 28 GLY D C 1
ATOM 2374 O O . GLY D 4 29 ? 26.233 134.344 4.993 1.00 33.34 28 GLY D O 1
ATOM 2375 N N . ILE D 4 30 ? 26.150 132.615 6.466 1.00 36.16 29 ILE D N 1
ATOM 2376 C CA . ILE D 4 30 ? 24.935 132.068 5.919 1.00 35.44 29 ILE D CA 1
ATOM 2377 C C . ILE D 4 30 ? 23.788 132.678 6.689 1.00 35.95 29 ILE D C 1
ATOM 2378 O O . ILE D 4 30 ? 23.606 132.468 7.878 1.00 35.11 29 ILE D O 1
ATOM 2383 N N . THR D 4 31 ? 22.972 133.446 5.980 1.00 36.82 30 THR D N 1
ATOM 2384 C CA . THR D 4 31 ? 22.020 134.338 6.613 1.00 36.66 30 THR D CA 1
ATOM 2385 C C . THR D 4 31 ? 20.723 133.681 6.990 1.00 37.46 30 THR D C 1
ATOM 2386 O O . THR D 4 31 ? 20.268 132.669 6.392 1.00 36.32 30 THR D O 1
ATOM 2390 N N . LYS D 4 32 ? 20.051 134.291 7.945 1.00 36.08 31 LYS D N 1
ATOM 2391 C CA . LYS D 4 32 ? 18.688 133.894 8.214 1.00 37.32 31 LYS D CA 1
ATOM 2392 C C . LYS D 4 32 ? 17.779 133.859 6.976 1.00 38.57 31 LYS D C 1
ATOM 2393 O O . LYS D 4 32 ? 17.023 132.874 6.790 1.00 39.56 31 LYS D O 1
ATOM 2399 N N . PRO D 4 33 ? 17.693 134.919 6.187 1.00 39.73 32 PRO D N 1
ATOM 2400 C CA . PRO D 4 33 ? 16.869 134.837 4.979 1.00 39.11 32 PRO D CA 1
ATOM 2401 C C . PRO D 4 33 ? 17.223 133.690 3.979 1.00 37.57 32 PRO D C 1
ATOM 2402 O O . PRO D 4 33 ? 16.344 133.139 3.409 1.00 35.08 32 PRO D O 1
ATOM 2406 N N . ALA D 4 34 ? 18.495 133.425 3.734 1.00 37.03 33 ALA D N 1
ATOM 2407 C CA . ALA D 4 34 ? 18.897 132.310 2.863 1.00 35.64 33 ALA D CA 1
ATOM 2408 C C . ALA D 4 34 ? 18.307 131.009 3.456 1.00 35.58 33 ALA D C 1
ATOM 2409 O O . ALA D 4 34 ? 17.728 130.232 2.752 1.00 37.35 33 ALA D O 1
ATOM 2411 N N . ILE D 4 35 ? 18.438 130.811 4.757 1.00 35.16 34 ILE D N 1
ATOM 2412 C CA . ILE D 4 35 ? 17.956 129.574 5.414 1.00 36.24 34 ILE D CA 1
ATOM 2413 C C . ILE D 4 35 ? 16.471 129.480 5.279 1.00 36.68 34 ILE D C 1
ATOM 2414 O O . ILE D 4 35 ? 15.918 128.421 4.954 1.00 34.98 34 ILE D O 1
ATOM 2419 N N . ARG D 4 36 ? 15.766 130.621 5.442 1.00 35.56 35 ARG D N 1
ATOM 2420 C CA . ARG D 4 36 ? 14.367 130.617 5.276 1.00 33.46 35 ARG D CA 1
ATOM 2421 C C . ARG D 4 36 ? 13.956 130.287 3.885 1.00 33.42 35 ARG D C 1
ATOM 2422 O O . ARG D 4 36 ? 13.012 129.579 3.690 1.00 32.74 35 ARG D O 1
ATOM 2430 N N . ARG D 4 37 ? 14.622 130.808 2.876 1.00 33.25 36 ARG D N 1
ATOM 2431 C CA . ARG D 4 37 ? 14.182 130.523 1.548 1.00 34.23 36 ARG D CA 1
ATOM 2432 C C . ARG D 4 37 ? 14.425 129.010 1.200 1.00 34.43 36 ARG D C 1
ATOM 2433 O O . ARG D 4 37 ? 13.631 128.428 0.467 1.00 35.12 36 ARG D O 1
ATOM 2441 N N . LEU D 4 38 ? 15.548 128.465 1.684 1.00 33.26 37 LEU D N 1
ATOM 2442 C CA . LEU D 4 38 ? 15.806 127.005 1.531 1.00 33.79 37 LEU D CA 1
ATOM 2443 C C . LEU D 4 38 ? 14.642 126.227 2.149 1.00 32.98 37 LEU D C 1
ATOM 2444 O O . LEU D 4 38 ? 14.107 125.295 1.539 1.00 33.19 37 LEU D O 1
ATOM 2449 N N . ALA D 4 39 ? 14.250 126.569 3.377 1.00 32.87 38 ALA D N 1
ATOM 2450 C CA . ALA D 4 39 ? 13.137 125.930 4.020 1.00 33.15 38 ALA D CA 1
ATOM 2451 C C . ALA D 4 39 ? 11.837 126.050 3.222 1.00 34.43 38 ALA D C 1
ATOM 2452 O O . ALA D 4 39 ? 11.061 125.092 3.091 1.00 34.43 38 ALA D O 1
ATOM 2454 N N . ARG D 4 40 ? 11.572 127.228 2.649 1.00 36.43 39 ARG D N 1
ATOM 2455 C CA . ARG D 4 40 ? 10.394 127.430 1.851 1.00 35.69 39 ARG D CA 1
ATOM 2456 C C . ARG D 4 40 ? 10.432 126.538 0.594 1.00 35.27 39 ARG D C 1
ATOM 2457 O O . ARG D 4 40 ? 9.431 125.998 0.187 1.00 32.74 39 ARG D O 1
ATOM 2465 N N . ARG D 4 41 ? 11.586 126.438 -0.033 1.00 34.00 40 ARG D N 1
ATOM 2466 C CA . ARG D 4 41 ? 11.704 125.567 -1.184 1.00 34.47 40 ARG D CA 1
ATOM 2467 C C . ARG D 4 41 ? 11.414 124.098 -0.774 1.00 32.78 40 ARG D C 1
ATOM 2468 O O . ARG D 4 41 ? 10.908 123.331 -1.548 1.00 34.08 40 ARG D O 1
ATOM 2476 N N . GLY D 4 42 ? 11.728 123.783 0.465 1.00 33.72 41 GLY D N 1
ATOM 2477 C CA . GLY D 4 42 ? 11.450 122.535 1.142 1.00 35.90 41 GLY D CA 1
ATOM 2478 C C . GLY D 4 42 ? 10.032 122.352 1.664 1.00 36.33 41 GLY D C 1
ATOM 2479 O O . GLY D 4 42 ? 9.717 121.345 2.281 1.00 35.57 41 GLY D O 1
ATOM 2480 N N . GLY D 4 43 ? 9.172 123.328 1.367 1.00 36.78 42 GLY D N 1
ATOM 2481 C CA . GLY D 4 43 ? 7.773 123.270 1.720 1.00 36.11 42 GLY D CA 1
ATOM 2482 C C . GLY D 4 43 ? 7.444 123.644 3.132 1.00 34.98 42 GLY D C 1
ATOM 2483 O O . GLY D 4 43 ? 6.369 123.286 3.612 1.00 37.08 42 GLY D O 1
ATOM 2484 N N . VAL D 4 44 ? 8.310 124.387 3.813 1.00 35.38 43 VAL D N 1
ATOM 2485 C CA . VAL D 4 44 ? 8.106 124.606 5.252 1.00 35.25 43 VAL D CA 1
ATOM 2486 C C . VAL D 4 44 ? 7.275 125.921 5.383 1.00 36.82 43 VAL D C 1
ATOM 2487 O O . VAL D 4 44 ? 7.632 126.903 4.778 1.00 35.78 43 VAL D O 1
ATOM 2491 N N . LYS D 4 45 ? 6.205 125.874 6.153 1.00 39.09 44 LYS D N 1
ATOM 2492 C CA . LYS D 4 45 ? 5.274 127.014 6.321 1.00 40.58 44 LYS D CA 1
ATOM 2493 C C . LYS D 4 45 ? 5.697 127.941 7.447 1.00 41.46 44 LYS D C 1
ATOM 2494 O O . LYS D 4 45 ? 5.484 129.163 7.392 1.00 42.58 44 LYS D O 1
ATOM 2500 N N . ARG D 4 46 ? 6.308 127.393 8.472 1.00 41.54 45 ARG D N 1
ATOM 2501 C CA . ARG D 4 46 ? 6.657 128.187 9.623 1.00 42.59 45 ARG D CA 1
ATOM 2502 C C . ARG D 4 46 ? 7.885 127.654 10.320 1.00 41.80 45 ARG D C 1
ATOM 2503 O O . ARG D 4 46 ? 8.029 126.444 10.487 1.00 41.10 45 ARG D O 1
ATOM 2511 N N . ILE D 4 47 ? 8.742 128.558 10.762 1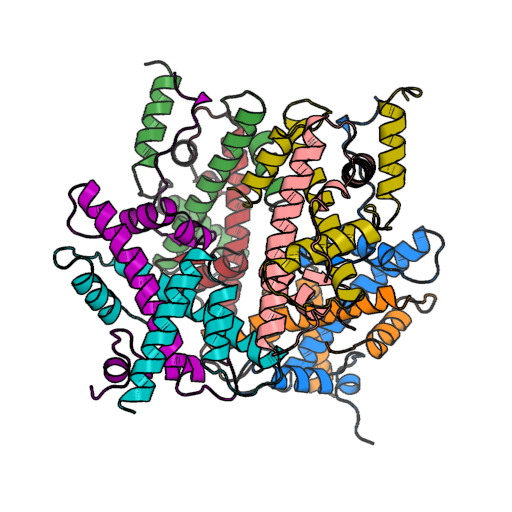.00 40.02 46 ILE D N 1
ATOM 2512 C CA . ILE D 4 47 ? 10.045 128.245 11.279 1.00 41.48 46 ILE D CA 1
ATOM 2513 C C . ILE D 4 47 ? 10.343 128.848 12.650 1.00 42.90 46 ILE D C 1
ATOM 2514 O O . ILE D 4 47 ? 10.372 130.076 12.788 1.00 43.64 46 ILE D O 1
ATOM 2519 N N . SER D 4 48 ? 10.650 127.985 13.621 1.00 43.12 47 SER D N 1
ATOM 2520 C CA . SER D 4 48 ? 11.150 128.386 14.942 1.00 42.68 47 SER D CA 1
ATOM 2521 C C . SER D 4 48 ? 12.461 129.089 14.836 1.00 42.59 47 SER D C 1
ATOM 2522 O O . SER D 4 48 ? 13.291 128.738 13.997 1.00 39.25 47 SER D O 1
ATOM 2525 N N . GLY D 4 49 ? 12.656 130.126 15.685 1.00 41.93 48 GLY D N 1
ATOM 2526 C CA . GLY D 4 49 ? 13.861 130.934 15.654 1.00 40.79 48 GLY D CA 1
ATOM 2527 C C . GLY D 4 49 ? 15.100 130.092 15.916 1.00 40.67 48 GLY D C 1
ATOM 2528 O O . GLY D 4 49 ? 16.220 130.442 15.541 1.00 40.06 48 GLY D O 1
ATOM 2529 N N . LEU D 4 50 ? 14.910 128.955 16.580 1.00 40.28 49 LEU D N 1
ATOM 2530 C CA . LEU D 4 50 ? 16.033 128.110 16.942 1.00 41.18 49 LEU D CA 1
ATOM 2531 C C . LEU D 4 50 ? 16.497 127.265 15.726 1.00 40.22 49 LEU D C 1
ATOM 2532 O O . LEU D 4 50 ? 17.558 126.706 15.744 1.00 39.09 49 LEU D O 1
ATOM 2537 N N . ILE D 4 51 ? 15.737 127.242 14.653 1.00 41.03 50 ILE D N 1
ATOM 2538 C CA . ILE D 4 51 ? 16.209 126.460 13.538 1.00 41.12 50 ILE D CA 1
ATOM 2539 C C . ILE D 4 51 ? 17.429 127.018 12.774 1.00 40.82 50 ILE D C 1
ATOM 2540 O O . ILE D 4 51 ? 18.209 126.242 12.202 1.00 38.30 50 ILE D O 1
ATOM 2545 N N . TYR D 4 52 ? 17.664 128.357 12.825 1.00 36.91 51 TYR D N 1
ATOM 2546 C CA . TYR D 4 52 ? 18.711 128.928 12.047 1.00 36.88 51 TYR D CA 1
ATOM 2547 C C . TYR D 4 52 ? 20.044 128.425 12.449 1.00 36.15 51 TYR D C 1
ATOM 2548 O O . TYR D 4 52 ? 20.849 128.012 11.588 1.00 35.36 51 TYR D O 1
ATOM 2557 N N . GLU D 4 53 ? 20.309 128.424 13.742 1.00 36.79 52 GLU D N 1
ATOM 2558 C CA . GLU D 4 53 ? 21.582 128.011 14.222 1.00 37.55 52 GLU D CA 1
ATOM 2559 C C . GLU D 4 53 ? 21.775 126.454 14.088 1.00 37.17 52 GLU D C 1
ATOM 2560 O O . GLU D 4 53 ? 22.859 125.987 13.861 1.00 37.25 52 GLU D O 1
ATOM 2566 N N . GLU D 4 54 ? 20.704 125.734 14.237 1.00 37.03 53 GLU D N 1
ATOM 2567 C CA . GLU D 4 54 ? 20.707 124.276 14.098 1.00 36.71 53 GLU D CA 1
ATOM 2568 C C . GLU D 4 54 ? 21.141 123.948 12.672 1.00 35.70 53 GLU D C 1
ATOM 2569 O O . GLU D 4 54 ? 22.011 123.088 12.466 1.00 36.08 53 GLU D O 1
ATOM 2575 N N . THR D 4 55 ? 20.591 124.689 11.727 1.00 34.47 54 THR D N 1
ATOM 2576 C CA . THR D 4 55 ? 20.865 124.544 10.317 1.00 35.06 54 THR D CA 1
ATOM 2577 C C . THR D 4 55 ? 22.313 124.817 9.992 1.00 35.10 54 THR D C 1
ATOM 2578 O O . THR D 4 55 ? 23.012 124.112 9.186 1.00 32.11 54 THR D O 1
ATOM 2582 N N . ARG D 4 56 ? 22.813 125.909 10.543 1.00 34.60 55 ARG D N 1
ATOM 2583 C CA . ARG D 4 56 ? 24.186 126.216 10.372 1.00 33.93 55 ARG D CA 1
ATOM 2584 C C . ARG D 4 56 ? 25.128 125.053 10.833 1.00 34.35 55 ARG D C 1
ATOM 2585 O O . ARG D 4 56 ? 26.067 124.738 10.094 1.00 34.96 55 ARG D O 1
ATOM 2593 N N . GLY D 4 57 ? 24.881 124.471 11.994 1.00 34.65 56 GLY D N 1
ATOM 2594 C CA . GLY D 4 57 ? 25.641 123.331 12.494 1.00 36.64 56 GLY D CA 1
ATOM 2595 C C . GLY D 4 57 ? 25.604 122.149 11.488 1.00 36.07 56 GLY D C 1
ATOM 2596 O O . GLY D 4 57 ? 26.608 121.544 11.151 1.00 36.55 56 GLY D O 1
ATOM 2597 N N . VAL D 4 58 ? 24.427 121.867 10.994 1.00 36.67 57 VAL D N 1
ATOM 2598 C CA . VAL D 4 58 ? 24.260 120.697 10.133 1.00 36.30 57 VAL D CA 1
ATOM 2599 C C . VAL D 4 58 ? 24.881 120.957 8.770 1.00 35.40 57 VAL D C 1
ATOM 2600 O O . VAL D 4 58 ? 25.548 120.087 8.241 1.00 32.93 57 VAL D O 1
ATOM 2604 N N . LEU D 4 59 ? 24.774 122.185 8.244 1.00 32.47 58 LEU D N 1
ATOM 2605 C CA . LEU D 4 59 ? 25.501 122.540 7.018 1.00 32.41 58 LEU D CA 1
ATOM 2606 C C . LEU D 4 59 ? 26.985 122.456 7.183 1.00 33.94 58 LEU D C 1
ATOM 2607 O O . LEU D 4 59 ? 27.684 122.021 6.273 1.00 32.66 58 LEU D O 1
ATOM 2612 N N . LYS D 4 60 ? 27.512 122.928 8.304 1.00 32.81 59 LYS D N 1
ATOM 2613 C CA . LYS D 4 60 ? 28.943 122.934 8.499 1.00 35.08 59 LYS D CA 1
ATOM 2614 C C . LYS D 4 60 ? 29.501 121.478 8.571 1.00 34.06 59 LYS D C 1
ATOM 2615 O O . LYS D 4 60 ? 30.599 121.228 8.120 1.00 33.03 59 LYS D O 1
ATOM 2621 N N . VAL D 4 61 ? 28.751 120.580 9.193 1.00 34.61 60 VAL D N 1
ATOM 2622 C CA . VAL D 4 61 ? 29.143 119.143 9.249 1.00 35.83 60 VAL D CA 1
ATOM 2623 C C . VAL D 4 61 ? 29.145 118.557 7.816 1.00 34.16 60 VAL D C 1
ATOM 2624 O O . VAL D 4 61 ? 30.128 117.907 7.386 1.00 34.96 60 VAL D O 1
ATOM 2628 N N . PHE D 4 62 ? 28.105 118.847 7.047 1.00 33.41 61 PHE D N 1
ATOM 2629 C CA . PHE D 4 62 ? 27.991 118.377 5.704 1.00 32.34 61 PHE D CA 1
ATOM 2630 C C . PHE D 4 62 ? 29.193 118.847 4.858 1.00 34.23 61 PHE D C 1
ATOM 2631 O O . PHE D 4 62 ? 29.846 118.056 4.138 1.00 32.36 61 PHE D O 1
ATOM 2639 N N . LEU D 4 63 ? 29.474 120.139 4.889 1.00 31.14 62 LEU D N 1
ATOM 2640 C CA . LEU D 4 63 ? 30.543 120.670 4.084 1.00 32.31 62 LEU D CA 1
ATOM 2641 C C . LEU D 4 63 ? 31.885 120.172 4.560 1.00 32.35 62 LEU D C 1
ATOM 2642 O O . LEU D 4 63 ? 32.757 119.973 3.737 1.00 33.80 62 LEU D O 1
ATOM 2647 N N . GLU D 4 64 ? 32.071 120.032 5.858 1.00 33.33 63 GLU D N 1
ATOM 2648 C CA . GLU D 4 64 ? 33.327 119.530 6.387 1.00 35.15 63 GLU D CA 1
ATOM 2649 C C . GLU D 4 64 ? 33.572 118.073 5.859 1.00 36.07 63 GLU D C 1
ATOM 2650 O O . GLU D 4 64 ? 34.677 117.696 5.519 1.00 37.80 63 GLU D O 1
ATOM 2656 N N . ASN D 4 65 ? 32.524 117.301 5.789 1.00 35.45 64 ASN D N 1
ATOM 2657 C CA . ASN D 4 65 ? 32.617 115.905 5.356 1.00 36.42 64 ASN D CA 1
ATOM 2658 C C . ASN D 4 65 ? 32.984 115.842 3.907 1.00 34.80 64 ASN D C 1
ATOM 2659 O O . ASN D 4 65 ? 33.970 115.181 3.579 1.00 36.95 64 ASN D O 1
ATOM 2664 N N . VAL D 4 66 ? 32.321 116.628 3.058 1.00 33.44 65 VAL D N 1
ATOM 2665 C CA . VAL D 4 66 ? 32.563 116.576 1.660 1.00 32.05 65 VAL D CA 1
ATOM 2666 C C . VAL D 4 66 ? 33.909 117.182 1.280 1.00 33.27 65 VAL D C 1
ATOM 2667 O O . VAL D 4 66 ? 34.683 116.665 0.430 1.00 31.55 65 VAL D O 1
ATOM 2671 N N . ILE D 4 67 ? 34.208 118.336 1.845 1.00 33.84 66 ILE D N 1
ATOM 2672 C CA . ILE D 4 67 ? 35.461 118.995 1.533 1.00 33.24 66 ILE D CA 1
ATOM 2673 C C . ILE D 4 67 ? 36.689 118.169 2.031 1.00 34.06 66 ILE D C 1
ATOM 2674 O O . ILE D 4 67 ? 37.685 118.073 1.358 1.00 34.56 66 ILE D O 1
ATOM 2679 N N . ARG D 4 68 ? 36.634 117.615 3.224 1.00 35.47 67 ARG D N 1
ATOM 2680 C CA . ARG D 4 68 ? 37.680 116.708 3.684 1.00 37.46 67 ARG D CA 1
ATOM 2681 C C . ARG D 4 68 ? 38.014 115.678 2.571 1.00 37.39 67 ARG D C 1
ATOM 2682 O O . ARG D 4 68 ? 39.184 115.471 2.209 1.00 35.91 67 ARG D O 1
ATOM 2690 N N . ASP D 4 69 ? 36.978 114.996 2.088 1.00 34.90 68 ASP D N 1
ATOM 2691 C CA . ASP D 4 69 ? 37.155 113.976 1.032 1.00 34.66 68 ASP D CA 1
ATOM 2692 C C . ASP D 4 69 ? 37.632 114.596 -0.281 1.00 32.91 68 ASP D C 1
ATOM 2693 O O . ASP D 4 69 ? 38.556 114.049 -0.916 1.00 32.04 68 ASP D O 1
ATOM 2698 N N . ALA D 4 70 ? 37.105 115.758 -0.676 1.00 32.19 69 ALA D N 1
ATOM 2699 C CA . ALA D 4 70 ? 37.493 116.369 -1.930 1.00 32.39 69 ALA D CA 1
ATOM 2700 C C . ALA D 4 70 ? 38.980 116.726 -1.880 1.00 35.34 69 ALA D C 1
ATOM 2701 O O . ALA D 4 70 ? 39.709 116.502 -2.883 1.00 34.75 69 ALA D O 1
ATOM 2703 N N . VAL D 4 71 ? 39.425 117.259 -0.752 1.00 35.04 70 VAL D N 1
ATOM 2704 C CA . VAL D 4 71 ? 40.836 117.596 -0.650 1.00 37.72 70 VAL D CA 1
ATOM 2705 C C . VAL D 4 71 ? 41.732 116.335 -0.592 1.00 37.79 70 VAL D C 1
ATOM 2706 O O . VAL D 4 71 ? 42.830 116.351 -1.095 1.00 40.10 70 VAL D O 1
ATOM 2710 N N . THR D 4 72 ? 41.256 115.245 -0.004 1.00 37.69 71 THR D N 1
ATOM 2711 C CA . THR D 4 72 ? 41.968 113.987 -0.053 1.00 36.12 71 THR D CA 1
ATOM 2712 C C . THR D 4 72 ? 42.231 113.620 -1.498 1.00 37.21 71 THR D C 1
ATOM 2713 O O . THR D 4 72 ? 43.381 113.220 -1.823 1.00 38.31 71 THR D O 1
ATOM 2717 N N . TYR D 4 73 ? 41.225 113.752 -2.370 1.00 34.90 72 TYR D N 1
ATOM 2718 C CA . TYR D 4 73 ? 41.412 113.496 -3.797 1.00 36.06 72 TYR D CA 1
ATOM 2719 C C . TYR D 4 73 ? 42.479 114.411 -4.419 1.00 37.01 72 TYR D C 1
ATOM 2720 O O . TYR D 4 73 ? 43.365 113.974 -5.203 1.00 37.44 72 TYR D O 1
ATOM 2729 N N . THR D 4 74 ? 42.332 115.695 -4.142 1.00 36.40 73 THR D N 1
ATOM 2730 C CA . THR D 4 74 ? 43.238 116.667 -4.659 1.00 38.52 73 THR D CA 1
ATOM 2731 C C . THR D 4 74 ? 44.688 116.373 -4.229 1.00 38.99 73 THR D C 1
ATOM 2732 O O . THR D 4 74 ? 45.587 116.405 -5.067 1.00 39.41 73 THR D O 1
ATOM 2736 N N . GLU D 4 75 ? 44.899 116.038 -2.965 1.00 40.75 74 GLU D N 1
ATOM 2737 C CA . GLU D 4 75 ? 46.255 115.801 -2.437 1.00 44.35 74 GLU D CA 1
ATOM 2738 C C . GLU D 4 75 ? 46.856 114.525 -3.055 1.00 44.54 74 GLU D C 1
ATOM 2739 O O . GLU D 4 75 ? 48.044 114.471 -3.383 1.00 45.11 74 GLU D O 1
ATOM 2745 N N . HIS D 4 76 ? 46.009 113.520 -3.249 1.00 43.55 75 HIS D N 1
ATOM 2746 C CA . HIS D 4 76 ? 46.414 112.262 -3.804 1.00 42.92 75 HIS D CA 1
ATOM 2747 C C . HIS D 4 76 ? 46.977 112.462 -5.194 1.00 44.37 75 HIS D C 1
ATOM 2748 O O . HIS D 4 76 ? 47.963 111.841 -5.537 1.00 43.80 75 HIS D O 1
ATOM 2755 N N . ALA D 4 77 ? 46.356 113.344 -5.960 1.00 44.36 76 ALA D N 1
ATOM 2756 C CA . ALA D 4 77 ? 46.810 113.651 -7.276 1.00 46.06 76 ALA D CA 1
ATOM 2757 C C . ALA D 4 77 ? 48.004 114.663 -7.247 1.00 47.56 76 ALA D C 1
ATOM 2758 O O . ALA D 4 77 ? 48.428 115.071 -8.277 1.00 48.59 76 ALA D O 1
ATOM 2760 N N . LYS D 4 78 ? 48.449 115.103 -6.076 1.00 49.70 77 LYS D N 1
ATOM 2761 C CA . LYS D 4 78 ? 49.530 116.093 -5.935 1.00 53.00 77 LYS D CA 1
ATOM 2762 C C . LYS D 4 78 ? 49.177 117.375 -6.643 1.00 53.75 77 LYS D C 1
ATOM 2763 O O . LYS D 4 78 ? 50.017 117.961 -7.342 1.00 54.15 77 LYS D O 1
ATOM 2769 N N . ARG D 4 79 ? 47.909 117.782 -6.508 1.00 53.17 78 ARG D N 1
ATOM 2770 C CA . ARG D 4 79 ? 47.431 119.040 -7.048 1.00 52.60 78 ARG D CA 1
ATOM 2771 C C . ARG D 4 79 ? 47.238 119.989 -5.899 1.00 52.62 78 ARG D C 1
ATOM 2772 O O . ARG D 4 79 ? 47.138 119.604 -4.760 1.00 52.27 78 ARG D O 1
ATOM 2780 N N . LYS D 4 80 ? 47.212 121.270 -6.197 1.00 54.48 79 LYS D N 1
ATOM 2781 C CA . LYS D 4 80 ? 46.910 122.244 -5.162 1.00 56.06 79 LYS D CA 1
ATOM 2782 C C . LYS D 4 80 ? 45.603 122.991 -5.440 1.00 54.13 79 LYS D C 1
ATOM 2783 O O . LYS D 4 80 ? 45.203 123.820 -4.626 1.00 54.12 79 LYS D O 1
ATOM 2789 N N . THR D 4 81 ? 44.926 122.658 -6.537 1.00 50.88 80 THR D N 1
ATOM 2790 C CA . THR D 4 81 ? 43.633 123.257 -6.846 1.00 49.77 80 THR D CA 1
ATOM 2791 C C . THR D 4 81 ? 42.539 122.178 -6.841 1.00 45.93 80 THR D C 1
ATOM 2792 O O . THR D 4 81 ? 42.648 121.212 -7.565 1.00 44.14 80 THR D O 1
ATOM 2796 N N . VAL D 4 82 ? 41.499 122.372 -6.043 1.00 43.82 81 VAL D N 1
ATOM 2797 C CA . VAL D 4 82 ? 40.374 121.439 -5.922 1.00 41.08 81 VAL D CA 1
ATOM 2798 C C . VAL D 4 82 ? 39.499 121.601 -7.133 1.00 39.56 81 VAL D C 1
ATOM 2799 O O . VAL D 4 82 ? 39.038 122.703 -7.465 1.00 40.44 81 VAL D O 1
ATOM 2803 N N . THR D 4 83 ? 39.288 120.538 -7.888 1.00 37.99 82 THR D N 1
ATOM 2804 C CA . THR D 4 83 ? 38.410 120.649 -9.056 1.00 37.63 82 THR D CA 1
ATOM 2805 C C . THR D 4 83 ? 36.977 120.186 -8.795 1.00 36.33 82 THR D C 1
ATOM 2806 O O . THR D 4 83 ? 36.709 119.560 -7.778 1.00 35.57 82 THR D O 1
ATOM 2810 N N . ALA D 4 84 ? 36.096 120.500 -9.739 1.00 36.24 83 ALA D N 1
ATOM 2811 C CA . ALA D 4 84 ? 34.714 120.112 -9.677 1.00 35.88 83 ALA D CA 1
ATOM 2812 C C . ALA D 4 84 ? 34.630 118.595 -9.588 1.00 35.76 83 ALA D C 1
ATOM 2813 O O . ALA D 4 84 ? 33.890 118.074 -8.772 1.00 36.06 83 ALA D O 1
ATOM 2815 N N . MET D 4 85 ? 35.438 117.887 -10.383 1.00 36.29 84 MET D N 1
ATOM 2816 C CA . MET D 4 85 ? 35.459 116.435 -10.317 1.00 36.31 84 MET D CA 1
ATOM 2817 C C . MET D 4 85 ? 35.947 115.916 -8.948 1.00 35.09 84 MET D C 1
ATOM 2818 O O . MET D 4 85 ? 35.435 114.917 -8.424 1.00 35.54 84 MET D O 1
ATOM 2823 N N . ASP D 4 86 ? 36.906 116.572 -8.299 1.00 34.17 85 ASP D N 1
ATOM 2824 C CA . ASP D 4 86 ? 37.232 116.177 -6.930 1.00 32.73 85 ASP D CA 1
ATOM 2825 C C . ASP D 4 86 ? 35.987 116.207 -6.059 1.00 31.33 85 ASP D C 1
ATOM 2826 O O . ASP D 4 86 ? 35.800 115.361 -5.180 1.00 32.46 85 ASP D O 1
ATOM 2831 N N . VAL D 4 87 ? 35.192 117.244 -6.209 1.00 31.80 86 VAL D N 1
ATOM 2832 C CA . VAL D 4 87 ? 33.961 117.379 -5.441 1.00 32.19 86 VAL D CA 1
ATOM 2833 C C . VAL D 4 87 ? 32.930 116.298 -5.812 1.00 31.51 86 VAL D C 1
ATOM 2834 O O . VAL D 4 87 ? 32.316 115.717 -4.963 1.00 31.29 86 VAL D O 1
ATOM 2838 N N . VAL D 4 88 ? 32.760 116.039 -7.068 1.00 31.09 87 VAL D N 1
ATOM 2839 C CA . VAL D 4 88 ? 31.841 115.007 -7.546 1.00 32.11 87 VAL D CA 1
ATOM 2840 C C . VAL D 4 88 ? 32.238 113.638 -6.944 1.00 32.15 87 VAL D C 1
ATOM 2841 O O . VAL D 4 88 ? 31.419 112.925 -6.341 1.00 31.46 87 VAL D O 1
ATOM 2845 N N . TYR D 4 89 ? 33.537 113.304 -6.989 1.00 31.21 88 TYR D N 1
ATOM 2846 C CA . TYR D 4 89 ? 34.014 112.072 -6.324 1.00 31.26 88 TYR D CA 1
ATOM 2847 C C . TYR D 4 89 ? 33.804 112.047 -4.867 1.00 31.95 88 TYR D C 1
ATOM 2848 O O . TYR D 4 89 ? 33.390 111.016 -4.325 1.00 30.56 88 TYR D O 1
ATOM 2857 N N . ALA D 4 90 ? 34.062 113.174 -4.176 1.00 29.74 89 ALA D N 1
ATOM 2858 C CA . ALA D 4 90 ? 33.793 113.232 -2.729 1.00 29.89 89 ALA D CA 1
ATOM 2859 C C . ALA D 4 90 ? 32.301 113.003 -2.431 1.00 30.85 89 ALA D C 1
ATOM 2860 O O . ALA D 4 90 ? 31.961 112.300 -1.494 1.00 32.76 89 ALA D O 1
ATOM 2862 N N . LEU D 4 91 ? 31.441 113.590 -3.247 1.00 31.12 90 LEU D N 1
ATOM 2863 C CA . LEU D 4 91 ? 30.010 113.478 -2.989 1.00 32.35 90 LEU D CA 1
ATOM 2864 C C . LEU D 4 91 ? 29.594 111.991 -3.183 1.00 34.25 90 LEU D C 1
ATOM 2865 O O . LEU D 4 91 ? 28.809 111.480 -2.427 1.00 35.08 90 LEU D O 1
ATOM 2870 N N . LYS D 4 92 ? 30.133 111.329 -4.214 1.00 37.53 91 LYS D N 1
ATOM 2871 C CA . LYS D 4 92 ? 29.865 109.906 -4.448 1.00 41.31 91 LYS D CA 1
ATOM 2872 C C . LYS D 4 92 ? 30.295 109.077 -3.215 1.00 43.24 91 LYS D C 1
ATOM 2873 O O . LYS D 4 92 ? 29.587 108.169 -2.798 1.00 41.87 91 LYS D O 1
ATOM 2879 N N . ARG D 4 93 ? 31.360 109.468 -2.520 1.00 45.91 92 ARG D N 1
ATOM 2880 C CA . ARG D 4 93 ? 31.709 108.821 -1.258 1.00 48.20 92 ARG D CA 1
ATOM 2881 C C . ARG D 4 93 ? 30.678 108.948 -0.188 1.00 49.48 92 ARG D C 1
ATOM 2882 O O . ARG D 4 93 ? 30.563 108.051 0.642 1.00 52.63 92 ARG D O 1
ATOM 2890 N N . GLN D 4 94 ? 29.975 110.067 -0.117 1.00 49.11 93 GLN D N 1
ATOM 2891 C CA . GLN D 4 94 ? 28.911 110.212 0.855 1.00 48.90 93 GLN D CA 1
ATOM 2892 C C . GLN D 4 94 ? 27.571 109.619 0.287 1.00 46.62 93 GLN D C 1
ATOM 2893 O O . GLN D 4 94 ? 26.546 109.880 0.810 1.00 47.23 93 GLN D O 1
ATOM 2899 N N . GLY D 4 95 ? 27.586 108.881 -0.814 1.00 44.28 94 GLY D N 1
ATOM 2900 C CA . GLY D 4 95 ? 26.375 108.321 -1.412 1.00 42.56 94 GLY D CA 1
ATOM 2901 C C . GLY D 4 95 ? 25.489 109.273 -2.209 1.00 40.64 94 GLY D C 1
ATOM 2902 O O . GLY D 4 95 ? 24.357 108.943 -2.479 1.00 42.68 94 GLY D O 1
ATOM 2903 N N . ARG D 4 96 ? 26.011 110.441 -2.599 1.00 37.26 95 ARG D N 1
ATOM 2904 C CA . ARG D 4 96 ? 25.340 111.433 -3.416 1.00 36.85 95 ARG D CA 1
ATOM 2905 C C . ARG D 4 96 ? 25.998 111.512 -4.797 1.00 36.09 95 ARG D C 1
ATOM 2906 O O . ARG D 4 96 ? 27.230 111.593 -4.896 1.00 37.88 95 ARG D O 1
ATOM 2914 N N . THR D 4 97 ? 25.199 111.475 -5.842 1.00 32.34 96 THR D N 1
ATOM 2915 C CA . THR D 4 97 ? 25.648 111.548 -7.174 1.00 34.04 96 THR D CA 1
ATOM 2916 C C . THR D 4 97 ? 25.159 112.909 -7.726 1.00 34.79 96 THR D C 1
ATOM 2917 O O . THR D 4 97 ? 23.967 113.163 -7.788 1.00 35.65 96 THR D O 1
ATOM 2921 N N . LEU D 4 98 ? 26.087 113.785 -8.037 1.00 32.66 97 LEU D N 1
ATOM 2922 C CA . LEU D 4 98 ? 25.757 115.081 -8.570 1.00 30.12 97 LEU D CA 1
ATOM 2923 C C . LEU D 4 98 ? 25.952 115.083 -10.061 1.00 31.38 97 LEU D C 1
ATOM 2924 O O . LEU D 4 98 ? 27.064 114.745 -10.554 1.00 31.39 97 LEU D O 1
ATOM 2929 N N . TYR D 4 99 ? 24.921 115.487 -10.790 1.00 29.91 98 TYR D N 1
ATOM 2930 C CA . TYR D 4 99 ? 24.999 115.660 -12.239 1.00 30.46 98 TYR D CA 1
ATOM 2931 C C . TYR D 4 99 ? 25.212 117.120 -12.628 1.00 33.01 98 TYR D C 1
ATOM 2932 O O . TYR D 4 99 ? 24.648 118.024 -12.016 1.00 32.35 98 TYR D O 1
ATOM 2941 N N . GLY D 4 100 ? 26.004 117.311 -13.669 1.00 34.04 99 GLY D N 1
ATOM 2942 C CA . GLY D 4 100 ? 26.170 118.586 -14.315 1.00 36.47 99 GLY D CA 1
ATOM 2943 C C . GLY D 4 100 ? 27.578 119.123 -14.320 1.00 38.03 99 GLY D C 1
ATOM 2944 O O . GLY D 4 100 ? 27.785 120.148 -14.922 1.00 40.20 99 GLY D O 1
ATOM 2945 N N . PHE D 4 101 ? 28.527 118.480 -13.650 1.00 38.40 100 PHE D N 1
ATOM 2946 C CA . PHE D 4 101 ? 29.876 119.031 -13.466 1.00 41.03 100 PHE D CA 1
ATOM 2947 C C . PHE D 4 101 ? 31.000 118.215 -14.069 1.00 43.44 100 PHE D C 1
ATOM 2948 O O . PHE D 4 101 ? 32.147 118.346 -13.670 1.00 42.87 100 PHE D O 1
ATOM 2956 N N . GLY D 4 102 ? 30.677 117.402 -15.058 1.00 46.73 101 GLY D N 1
ATOM 2957 C CA . GLY D 4 102 ? 31.675 116.569 -15.702 1.00 51.14 101 GLY D CA 1
ATOM 2958 C C . GLY D 4 102 ? 32.364 117.142 -16.939 1.00 54.97 101 GLY D C 1
ATOM 2959 O O . GLY D 4 102 ? 33.159 116.457 -17.552 1.00 57.69 101 GLY D O 1
ATOM 2960 N N . GLY D 4 103 ? 32.085 118.378 -17.308 1.00 58.45 102 GLY D N 1
ATOM 2961 C CA . GLY D 4 103 ? 32.594 118.926 -18.554 1.00 61.37 102 GLY D CA 1
ATOM 2962 C C . GLY D 4 103 ? 33.877 119.715 -18.352 1.00 63.44 102 GLY D C 1
ATOM 2963 O O . GLY D 4 103 ? 34.575 119.575 -17.312 1.00 64.16 102 GLY D O 1
ATOM 2965 N N . ALA E 1 15 ? 24.480 99.924 -43.376 1.00 78.67 14 ALA E N 1
ATOM 2966 C CA . ALA E 1 15 ? 25.219 99.605 -42.118 1.00 78.62 14 ALA E CA 1
ATOM 2967 C C . ALA E 1 15 ? 26.709 99.219 -42.329 1.00 78.16 14 ALA E C 1
ATOM 2968 O O . ALA E 1 15 ? 27.007 98.095 -42.790 1.00 78.71 14 ALA E O 1
ATOM 2970 N N . LYS E 1 16 ? 27.615 100.156 -41.988 1.00 76.66 15 LYS E N 1
ATOM 2971 C CA . LYS E 1 16 ? 29.085 99.959 -41.994 1.00 75.21 15 LYS E CA 1
ATOM 2972 C C . LYS E 1 16 ? 29.725 100.003 -40.559 1.00 72.48 15 LYS E C 1
ATOM 2973 O O . LYS E 1 16 ? 30.459 99.087 -40.161 1.00 72.35 15 LYS E O 1
ATOM 2979 N N . SER E 1 17 ? 29.473 101.066 -39.797 1.00 69.01 16 SER E N 1
ATOM 2980 C CA . SER E 1 17 ? 29.975 101.145 -38.414 1.00 65.77 16 SER E CA 1
ATOM 2981 C C . SER E 1 17 ? 29.298 100.079 -37.552 1.00 62.90 16 SER E C 1
ATOM 2982 O O . SER E 1 17 ? 28.263 99.541 -37.911 1.00 62.16 16 SER E O 1
ATOM 2985 N N . ARG E 1 18 ? 29.862 99.774 -36.403 1.00 59.97 17 ARG E N 1
ATOM 2986 C CA . ARG E 1 18 ? 29.186 98.807 -35.538 1.00 58.17 17 ARG E CA 1
ATOM 2987 C C . ARG E 1 18 ? 27.841 99.371 -35.034 1.00 54.80 17 ARG E C 1
ATOM 2988 O O . ARG E 1 18 ? 26.895 98.636 -34.894 1.00 53.59 17 ARG E O 1
ATOM 2996 N N . SER E 1 19 ? 27.726 100.672 -34.858 1.00 52.41 18 SER E N 1
ATOM 2997 C CA . SER E 1 19 ? 26.460 101.237 -34.409 1.00 52.59 18 SER E CA 1
ATOM 2998 C C . SER E 1 19 ? 25.345 100.977 -35.415 1.00 52.78 18 SER E C 1
ATOM 2999 O O . SER E 1 19 ? 24.263 100.513 -35.080 1.00 51.07 18 SER E O 1
ATOM 3002 N N . SER E 1 20 ? 25.640 101.262 -36.674 1.00 53.73 19 SER E N 1
ATOM 3003 C CA . SER E 1 20 ? 24.682 101.109 -37.767 1.00 54.23 19 SER E CA 1
ATOM 3004 C C . SER E 1 20 ? 24.195 99.718 -37.901 1.00 52.26 19 SER E C 1
ATOM 3005 O O . SER E 1 20 ? 23.027 99.474 -38.077 1.00 51.63 19 SER E O 1
ATOM 3008 N N . ARG E 1 21 ? 25.123 98.799 -37.819 1.00 52.68 20 ARG E N 1
ATOM 3009 C CA . ARG E 1 21 ? 24.812 97.386 -37.880 1.00 54.05 20 ARG E CA 1
ATOM 3010 C C . ARG E 1 21 ? 23.866 96.978 -36.744 1.00 53.24 20 ARG E C 1
ATOM 3011 O O . ARG E 1 21 ? 23.024 96.089 -36.910 1.00 52.70 20 ARG E O 1
ATOM 3019 N N . ALA E 1 22 ? 23.984 97.650 -35.593 1.00 52.24 21 ALA E N 1
ATOM 3020 C CA . ALA E 1 22 ? 23.112 97.367 -34.440 1.00 51.48 21 ALA E CA 1
ATOM 3021 C C . ALA E 1 22 ? 21.844 98.171 -34.442 1.00 50.81 21 ALA E C 1
ATOM 3022 O O . ALA E 1 22 ? 20.959 97.927 -33.605 1.00 51.37 21 ALA E O 1
ATOM 3024 N N . GLY E 1 23 ? 21.772 99.159 -35.351 1.00 49.44 22 GLY E N 1
ATOM 3025 C CA . GLY E 1 23 ? 20.624 100.058 -35.478 1.00 47.93 22 GLY E CA 1
ATOM 3026 C C . GLY E 1 23 ? 20.560 101.169 -34.433 1.00 46.50 22 GLY E C 1
ATOM 3027 O O . GLY E 1 23 ? 19.496 101.660 -34.044 1.00 46.12 22 GLY E O 1
ATOM 3028 N N . LEU E 1 24 ? 21.731 101.564 -33.988 1.00 46.05 23 LEU E N 1
ATOM 3029 C CA . LEU E 1 24 ? 21.900 102.472 -32.869 1.00 45.70 23 LEU E CA 1
ATOM 3030 C C . LEU E 1 24 ? 22.567 103.759 -33.322 1.00 45.65 23 LEU E C 1
ATOM 3031 O O . LEU E 1 24 ? 23.383 103.771 -34.231 1.00 45.73 23 LEU E O 1
ATOM 3036 N N . GLN E 1 25 ? 22.251 104.793 -32.584 1.00 44.50 24 GLN E N 1
ATOM 3037 C CA . GLN E 1 25 ? 22.878 106.061 -32.620 1.00 45.89 24 GLN E CA 1
ATOM 3038 C C . GLN E 1 25 ? 24.098 106.097 -31.657 1.00 44.92 24 GLN E C 1
ATOM 3039 O O . GLN E 1 25 ? 25.123 106.658 -31.976 1.00 43.72 24 GLN E O 1
ATOM 3045 N N . PHE E 1 26 ? 23.975 105.495 -30.467 1.00 43.51 25 PHE E N 1
ATOM 3046 C CA . PHE E 1 26 ? 25.066 105.509 -29.500 1.00 43.24 25 PHE E CA 1
ATOM 3047 C C . PHE E 1 26 ? 26.228 104.665 -30.038 1.00 43.70 25 PHE E C 1
ATOM 3048 O O . PHE E 1 26 ? 26.004 103.663 -30.716 1.00 44.21 25 PHE E O 1
ATOM 3056 N N . PRO E 1 27 ? 27.458 105.046 -29.696 1.00 44.28 26 PRO E N 1
ATOM 3057 C CA . PRO E 1 27 ? 28.667 104.494 -30.328 1.00 44.31 26 PRO E CA 1
ATOM 3058 C C . PRO E 1 27 ? 29.205 103.183 -29.768 1.00 44.97 26 PRO E C 1
ATOM 3059 O O . PRO E 1 27 ? 29.900 103.153 -28.702 1.00 45.55 26 PRO E O 1
ATOM 3063 N N . VAL E 1 28 ? 28.933 102.109 -30.502 1.00 44.73 27 VAL E N 1
ATOM 3064 C CA . VAL E 1 28 ? 29.283 100.779 -30.058 1.00 44.82 27 VAL E CA 1
ATOM 3065 C C . VAL E 1 28 ? 30.796 100.671 -29.896 1.00 46.54 27 VAL E C 1
ATOM 3066 O O . VAL E 1 28 ? 31.294 100.168 -28.870 1.00 45.28 27 VAL E O 1
ATOM 3070 N N . GLY E 1 29 ? 31.545 101.198 -30.867 1.00 45.94 28 GLY E N 1
ATOM 3071 C CA . GLY E 1 29 ? 32.986 100.992 -30.864 1.00 46.38 28 GLY E CA 1
ATOM 3072 C C . GLY E 1 29 ? 33.614 101.639 -29.682 1.00 45.86 28 GLY E C 1
ATOM 3073 O O . GLY E 1 29 ? 34.397 101.055 -28.977 1.00 45.77 28 GLY E O 1
ATOM 3074 N N . ARG E 1 30 ? 33.193 102.858 -29.423 1.00 45.56 29 ARG E N 1
ATOM 3075 C CA . ARG E 1 30 ? 33.618 103.586 -28.259 1.00 45.69 29 ARG E CA 1
ATOM 3076 C C . ARG E 1 30 ? 33.227 102.912 -26.917 1.00 44.02 29 ARG E C 1
ATOM 3077 O O . ARG E 1 30 ? 34.024 102.828 -26.004 1.00 42.31 29 ARG E O 1
ATOM 3085 N N . VAL E 1 31 ? 31.990 102.468 -26.807 1.00 41.94 30 VAL E N 1
ATOM 3086 C CA . VAL E 1 31 ? 31.565 101.755 -25.595 1.00 42.06 30 VAL E CA 1
ATOM 3087 C C . VAL E 1 31 ? 32.434 100.514 -25.362 1.00 42.24 30 VAL E C 1
ATOM 3088 O O . VAL E 1 31 ? 32.838 100.233 -24.238 1.00 40.23 30 VAL E O 1
ATOM 3092 N N . HIS E 1 32 ? 32.809 99.830 -26.430 1.00 42.87 31 HIS E N 1
ATOM 3093 C CA . HIS E 1 32 ? 33.678 98.655 -26.317 1.00 44.70 31 HIS E CA 1
ATOM 3094 C C . HIS E 1 32 ? 35.044 99.009 -25.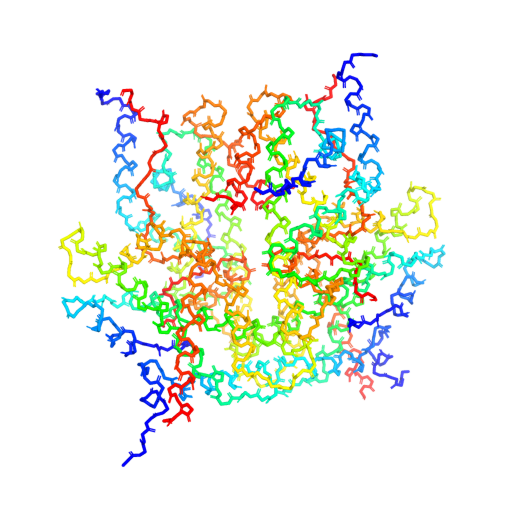707 1.00 45.64 31 HIS E C 1
ATOM 3095 O O . HIS E 1 32 ? 35.569 98.326 -24.836 1.00 46.17 31 HIS E O 1
ATOM 3102 N N . ARG E 1 33 ? 35.596 100.106 -26.171 1.00 46.78 32 ARG E N 1
ATOM 3103 C CA . ARG E 1 33 ? 36.897 100.549 -25.759 1.00 47.48 32 ARG E CA 1
ATOM 3104 C C . ARG E 1 33 ? 36.843 100.979 -24.293 1.00 46.50 32 ARG E C 1
ATOM 3105 O O . ARG E 1 33 ? 37.695 100.625 -23.514 1.00 44.41 32 ARG E O 1
ATOM 3113 N N . LEU E 1 34 ? 35.806 101.735 -23.927 1.00 45.46 33 LEU E N 1
ATOM 3114 C CA . LEU E 1 34 ? 35.573 102.079 -22.529 1.00 43.56 33 LEU E CA 1
ATOM 3115 C C . LEU E 1 34 ? 35.422 100.869 -21.608 1.00 41.41 33 LEU E C 1
ATOM 3116 O O . LEU E 1 34 ? 35.961 100.886 -20.548 1.00 42.39 33 LEU E O 1
ATOM 3121 N N . LEU E 1 35 ? 34.713 99.833 -22.005 1.00 40.54 34 LEU E N 1
ATOM 3122 C CA . LEU E 1 35 ? 34.604 98.612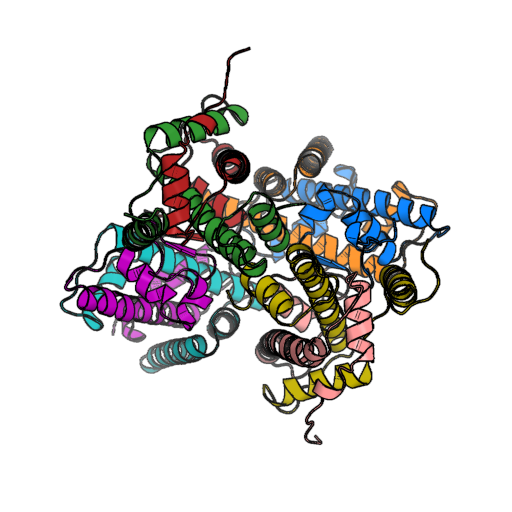 -21.244 1.00 40.84 34 LEU E CA 1
ATOM 3123 C C . LEU E 1 35 ? 35.983 97.946 -21.056 1.00 44.23 34 LEU E C 1
ATOM 3124 O O . LEU E 1 35 ? 36.298 97.477 -19.941 1.00 43.88 34 LEU E O 1
ATOM 3129 N N . ARG E 1 36 ? 36.755 97.860 -22.147 1.00 46.22 35 ARG E N 1
ATOM 3130 C CA . ARG E 1 36 ? 38.128 97.295 -22.090 1.00 48.45 35 ARG E CA 1
ATOM 3131 C C . ARG E 1 36 ? 39.073 98.135 -21.284 1.00 49.41 35 ARG E C 1
ATOM 3132 O O . ARG E 1 36 ? 39.903 97.615 -20.602 1.00 51.58 35 ARG E O 1
ATOM 3140 N N . LYS E 1 37 ? 38.973 99.441 -21.306 1.00 51.10 36 LYS E N 1
ATOM 3141 C CA . LYS E 1 37 ? 39.948 100.200 -20.528 1.00 53.30 36 LYS E CA 1
ATOM 3142 C C . LYS E 1 37 ? 39.567 100.393 -19.054 1.00 52.29 36 LYS E C 1
ATOM 3143 O O . LYS E 1 37 ? 40.367 100.850 -18.234 1.00 51.37 36 LYS E O 1
ATOM 3149 N N . GLY E 1 38 ? 38.355 99.979 -18.697 1.00 51.40 37 GLY E N 1
ATOM 3150 C CA . GLY E 1 38 ? 37.844 100.236 -17.380 1.00 51.17 37 GLY E CA 1
ATOM 3151 C C . GLY E 1 38 ? 38.201 99.253 -16.270 1.00 51.58 37 GLY E C 1
ATOM 3152 O O . GLY E 1 38 ? 37.724 99.415 -15.168 1.00 51.52 37 GLY E O 1
ATOM 3153 N N . ASN E 1 39 ? 38.989 98.223 -16.502 1.00 52.22 38 ASN E N 1
ATOM 3154 C CA . ASN E 1 39 ? 39.256 97.283 -15.374 1.00 53.26 38 ASN E CA 1
ATOM 3155 C C . ASN E 1 39 ? 37.968 96.508 -14.978 1.00 51.87 38 ASN E C 1
ATOM 3156 O O . ASN E 1 39 ? 37.606 96.528 -13.801 1.00 54.00 38 ASN E O 1
ATOM 3161 N N . TYR E 1 40 ? 37.222 95.963 -15.936 1.00 50.34 39 TYR E N 1
ATOM 3162 C CA . TYR E 1 40 ? 35.923 95.340 -15.654 1.00 47.48 39 TYR E CA 1
ATOM 3163 C C . TYR E 1 40 ? 36.021 93.863 -15.816 1.00 48.05 39 TYR E C 1
ATOM 3164 O O . TYR E 1 40 ? 35.448 93.120 -15.030 1.00 45.73 39 TYR E O 1
ATOM 3173 N N . ALA E 1 41 ? 36.728 93.418 -16.853 1.00 47.73 40 ALA E N 1
ATOM 3174 C CA . ALA E 1 41 ? 37.142 92.014 -16.949 1.00 47.98 40 ALA E CA 1
ATOM 3175 C C . ALA E 1 41 ? 38.383 91.864 -17.846 1.00 49.51 40 ALA E C 1
ATOM 3176 O O . ALA E 1 41 ? 38.737 92.776 -18.575 1.00 49.76 40 ALA E O 1
ATOM 3178 N N . GLU E 1 42 ? 38.954 90.668 -17.857 1.00 51.76 41 GLU E N 1
ATOM 3179 C CA . GLU E 1 42 ? 40.075 90.362 -18.752 1.00 53.44 41 GLU E CA 1
ATOM 3180 C C . GLU E 1 42 ? 39.666 90.571 -20.217 1.00 52.19 41 GLU E C 1
ATOM 3181 O O . GLU E 1 42 ? 40.389 91.186 -20.980 1.00 52.45 41 GLU E O 1
ATOM 3187 N N . ARG E 1 43 ? 38.484 90.093 -20.586 1.00 51.09 42 ARG E N 1
ATOM 3188 C CA . ARG E 1 43 ? 37.965 90.258 -21.935 1.00 51.36 42 ARG E CA 1
ATOM 3189 C C . ARG E 1 43 ? 36.502 90.813 -21.957 1.00 49.23 42 ARG E C 1
ATOM 3190 O O . ARG E 1 43 ? 35.727 90.619 -21.011 1.00 46.51 42 ARG E O 1
ATOM 3198 N N . VAL E 1 44 ? 36.148 91.448 -23.074 1.00 46.96 43 VAL E N 1
ATOM 3199 C CA . VAL E 1 44 ? 34.803 91.976 -23.309 1.00 45.51 43 VAL E CA 1
ATOM 3200 C C . VAL E 1 44 ? 34.357 91.480 -24.677 1.00 45.77 43 VAL E C 1
ATOM 3201 O O . VAL E 1 44 ? 34.980 91.802 -25.685 1.00 47.19 43 VAL E O 1
ATOM 3205 N N . GLY E 1 45 ? 33.307 90.684 -24.720 1.00 45.19 44 GLY E N 1
ATOM 3206 C CA . GLY E 1 45 ? 32.797 90.118 -25.954 1.00 45.72 44 GLY E CA 1
ATOM 3207 C C . GLY E 1 45 ? 32.085 91.152 -26.794 1.00 46.55 44 GLY E C 1
ATOM 3208 O O . GLY E 1 45 ? 31.739 92.254 -26.306 1.00 44.68 44 GLY E O 1
ATOM 3209 N N . ALA E 1 46 ? 31.884 90.814 -28.078 1.00 47.23 45 ALA E N 1
ATOM 3210 C CA . ALA E 1 46 ? 31.482 91.785 -29.087 1.00 46.81 45 ALA E CA 1
ATOM 3211 C C . ALA E 1 46 ? 30.071 92.240 -28.849 1.00 45.06 45 ALA E C 1
ATOM 3212 O O . ALA E 1 46 ? 29.722 93.352 -29.255 1.00 45.46 45 ALA E O 1
ATOM 3214 N N . GLY E 1 47 ? 29.266 91.371 -28.242 1.00 43.52 46 GLY E N 1
ATOM 3215 C CA . GLY E 1 47 ? 27.865 91.673 -27.971 1.00 43.15 46 GLY E CA 1
ATOM 3216 C C . GLY E 1 47 ? 27.593 92.637 -26.809 1.00 41.66 46 GLY E C 1
ATOM 3217 O O . GLY E 1 47 ? 26.578 93.342 -26.805 1.00 42.80 46 GLY E O 1
ATOM 3218 N N . ALA E 1 48 ? 28.476 92.624 -25.819 1.00 40.60 47 ALA E N 1
ATOM 3219 C CA . ALA E 1 48 ? 28.369 93.466 -24.596 1.00 39.51 47 ALA E CA 1
ATOM 3220 C C . ALA E 1 48 ? 28.185 94.966 -24.890 1.00 38.96 47 ALA E C 1
ATOM 3221 O O . ALA E 1 48 ? 27.180 95.539 -24.447 1.00 38.06 47 ALA E O 1
ATOM 3223 N N . PRO E 1 49 ? 29.101 95.584 -25.662 1.00 37.92 48 PRO E N 1
ATOM 3224 C CA . PRO E 1 49 ? 29.006 97.010 -25.979 1.00 38.44 48 PRO E CA 1
ATOM 3225 C C . PRO E 1 49 ? 27.774 97.328 -26.821 1.00 38.23 48 PRO E C 1
ATOM 3226 O O . PRO E 1 49 ? 27.201 98.405 -26.688 1.00 37.80 48 PRO E O 1
ATOM 3230 N N . VAL E 1 50 ? 27.298 96.350 -27.594 1.00 38.22 49 VAL E N 1
ATOM 3231 C CA . VAL E 1 50 ? 26.090 96.522 -28.381 1.00 38.15 49 VAL E CA 1
ATOM 3232 C C . VAL E 1 50 ? 24.887 96.615 -27.446 1.00 36.54 49 VAL E C 1
ATOM 3233 O O . VAL E 1 50 ? 24.115 97.538 -27.524 1.00 35.74 49 VAL E O 1
ATOM 3237 N N . TYR E 1 51 ? 24.796 95.682 -26.523 1.00 35.80 50 TYR E N 1
ATOM 3238 C CA . TYR E 1 51 ? 23.692 95.658 -25.562 1.00 35.31 50 TYR E CA 1
ATOM 3239 C C . TYR E 1 51 ? 23.749 96.902 -24.672 1.00 32.81 50 TYR E C 1
ATOM 3240 O O . TYR E 1 51 ? 22.739 97.549 -24.489 1.00 34.69 50 TYR E O 1
ATOM 3249 N N . LEU E 1 52 ? 24.916 97.217 -24.148 1.00 33.73 51 LEU E N 1
ATOM 3250 C CA . LEU E 1 52 ? 25.104 98.373 -23.241 1.00 34.42 51 LEU E CA 1
ATOM 3251 C C . LEU E 1 52 ? 24.770 99.707 -23.997 1.00 35.00 51 LEU E C 1
ATOM 3252 O O . LEU E 1 52 ? 24.034 100.523 -23.539 1.00 33.25 51 LEU E O 1
ATOM 3257 N N . ALA E 1 53 ? 25.269 99.878 -25.212 1.00 34.63 52 ALA E N 1
ATOM 3258 C CA . ALA E 1 53 ? 24.917 101.073 -26.023 1.00 35.03 52 ALA E CA 1
ATOM 3259 C C . ALA E 1 53 ? 23.452 101.200 -26.219 1.00 33.11 52 ALA E C 1
ATOM 3260 O O . ALA E 1 53 ? 22.906 102.263 -26.085 1.00 33.76 52 ALA E O 1
ATOM 3262 N N . ALA E 1 54 ? 22.784 100.092 -26.449 1.00 33.71 53 ALA E N 1
ATOM 3263 C CA . ALA E 1 54 ? 21.363 100.115 -26.708 1.00 33.45 53 ALA E CA 1
ATOM 3264 C C . ALA E 1 54 ? 20.562 100.527 -25.457 1.00 34.13 53 ALA E C 1
ATOM 3265 O O . ALA E 1 54 ? 19.576 101.232 -25.554 1.00 32.51 53 ALA E O 1
ATOM 3267 N N . VAL E 1 55 ? 21.042 100.112 -24.293 1.00 32.72 54 VAL E N 1
ATOM 3268 C CA . VAL E 1 55 ? 20.363 100.430 -23.040 1.00 31.61 54 VAL E CA 1
ATOM 3269 C C . VAL E 1 55 ? 20.550 101.910 -22.779 1.00 30.91 54 VAL E C 1
ATOM 3270 O O . VAL E 1 55 ? 19.598 102.579 -22.415 1.00 31.44 54 VAL E O 1
ATOM 3274 N N . LEU E 1 56 ? 21.774 102.416 -22.986 1.00 31.56 55 LEU E N 1
ATOM 3275 C CA . LEU E 1 56 ? 22.080 103.813 -22.763 1.00 31.94 55 LEU E CA 1
ATOM 3276 C C . LEU E 1 56 ? 21.243 104.690 -23.649 1.00 32.32 55 LEU E C 1
ATOM 3277 O O . LEU E 1 56 ? 20.682 105.705 -23.216 1.00 34.58 55 LEU E O 1
ATOM 3282 N N . GLU E 1 57 ? 21.148 104.276 -24.901 1.00 33.03 56 GLU E N 1
ATOM 3283 C CA . GLU E 1 57 ? 20.357 104.980 -25.904 1.00 32.90 56 GLU E CA 1
ATOM 3284 C C . GLU E 1 57 ? 18.871 105.003 -25.547 1.00 32.37 56 GLU E C 1
ATOM 3285 O O . GLU E 1 57 ? 18.211 106.032 -25.628 1.00 32.10 56 GLU E O 1
ATOM 3291 N N . TYR E 1 58 ? 18.343 103.900 -25.070 1.00 32.88 57 TYR E N 1
ATOM 3292 C CA . TYR E 1 58 ? 16.904 103.820 -24.730 1.00 32.04 57 TYR E CA 1
ATOM 3293 C C . TYR E 1 58 ? 16.602 104.692 -23.462 1.00 31.74 57 TYR E C 1
ATOM 3294 O O . TYR E 1 58 ? 15.656 105.474 -23.410 1.00 31.75 57 TYR E O 1
ATOM 3303 N N . LEU E 1 59 ? 17.466 104.642 -22.467 1.00 31.62 58 LEU E N 1
ATOM 3304 C CA . LEU E 1 59 ? 17.246 105.423 -21.253 1.00 31.40 58 LEU E CA 1
ATOM 3305 C C . LEU E 1 59 ? 17.409 106.922 -21.532 1.00 31.23 58 LEU E C 1
ATOM 3306 O O . LEU E 1 59 ? 16.707 107.764 -20.976 1.00 31.23 58 LEU E O 1
ATOM 3311 N N . THR E 1 60 ? 18.322 107.241 -22.432 1.00 31.41 59 THR E N 1
ATOM 3312 C CA . THR E 1 60 ? 18.481 108.593 -22.894 1.00 33.72 59 THR E CA 1
ATOM 3313 C C . THR E 1 60 ? 17.188 109.075 -23.615 1.00 32.66 59 THR E C 1
ATOM 3314 O O . THR E 1 60 ? 16.688 110.161 -23.364 1.00 33.40 59 THR E O 1
ATOM 3318 N N . ALA E 1 61 ? 16.627 108.226 -24.453 1.00 34.14 60 ALA E N 1
ATOM 3319 C CA . ALA E 1 61 ? 15.333 108.533 -25.093 1.00 34.30 60 ALA E CA 1
ATOM 3320 C C . ALA E 1 61 ? 14.211 108.709 -24.089 1.00 33.38 60 ALA E C 1
ATOM 3321 O O . ALA E 1 61 ? 13.410 109.600 -24.210 1.00 32.59 60 ALA E O 1
ATOM 3323 N N . GLU E 1 62 ? 14.144 107.876 -23.067 1.00 32.28 61 GLU E N 1
ATOM 3324 C CA . GLU E 1 62 ? 13.113 108.063 -22.037 1.00 33.03 61 GLU E CA 1
ATOM 3325 C C . GLU E 1 62 ? 13.172 109.408 -21.432 1.00 32.34 61 GLU E C 1
ATOM 3326 O O . GLU E 1 62 ? 12.178 110.090 -21.334 1.00 32.50 61 GLU E O 1
ATOM 3332 N N . ILE E 1 63 ? 14.363 109.802 -20.959 1.00 33.60 62 ILE E N 1
ATOM 3333 C CA . ILE E 1 63 ? 14.457 111.033 -20.275 1.00 34.29 62 ILE E CA 1
ATOM 3334 C C . ILE E 1 63 ? 14.180 112.237 -21.192 1.00 35.40 62 ILE E C 1
ATOM 3335 O O . ILE E 1 63 ? 13.551 113.227 -20.771 1.00 35.18 62 ILE E O 1
ATOM 3340 N N . LEU E 1 64 ? 14.682 112.155 -22.408 1.00 32.88 63 LEU E N 1
ATOM 3341 C CA . LEU E 1 64 ? 14.421 113.206 -23.402 1.00 34.85 63 LEU E CA 1
ATOM 3342 C C . LEU E 1 64 ? 12.957 113.359 -23.804 1.00 36.33 63 LEU E C 1
ATOM 3343 O O . LEU E 1 64 ? 12.501 114.478 -23.935 1.00 37.23 63 LEU E O 1
ATOM 3348 N N . GLU E 1 65 ? 12.254 112.245 -23.977 1.00 37.46 64 GLU E N 1
ATOM 3349 C CA . GLU E 1 65 ? 10.814 112.216 -24.253 1.00 37.77 64 GLU E CA 1
ATOM 3350 C C . GLU E 1 65 ? 10.113 112.962 -23.165 1.00 38.26 64 GLU E C 1
ATOM 3351 O O . GLU E 1 65 ? 9.351 113.940 -23.404 1.00 36.90 64 GLU E O 1
ATOM 3357 N N . LEU E 1 66 ? 10.439 112.589 -21.907 1.00 36.38 65 LEU E N 1
ATOM 3358 C CA . LEU E 1 66 ? 9.764 113.183 -20.767 1.00 35.95 65 LEU E CA 1
ATOM 3359 C C . LEU E 1 66 ? 10.143 114.634 -20.473 1.00 36.30 65 LEU E C 1
ATOM 3360 O O . LEU E 1 66 ? 9.291 115.446 -20.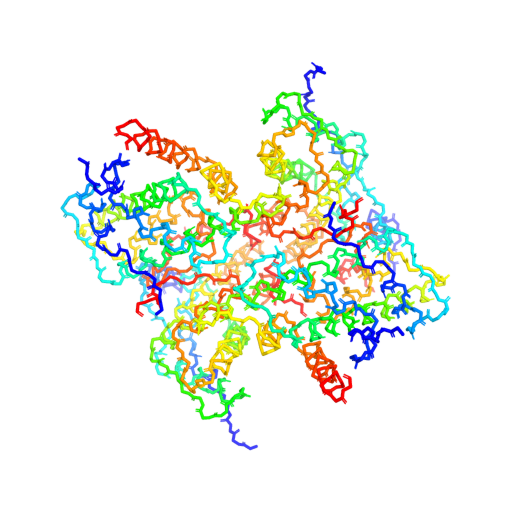026 1.00 36.30 65 LEU E O 1
ATOM 3365 N N . ALA E 1 67 ? 11.394 114.973 -20.710 1.00 35.51 66 ALA E N 1
ATOM 3366 C CA . ALA E 1 67 ? 11.873 116.324 -20.479 1.00 34.86 66 ALA E CA 1
ATOM 3367 C C . ALA E 1 67 ? 11.312 117.263 -21.568 1.00 37.43 66 ALA E C 1
ATOM 3368 O O . ALA E 1 67 ? 10.905 118.406 -21.236 1.00 37.33 66 ALA E O 1
ATOM 3370 N N . GLY E 1 68 ? 11.277 116.774 -22.817 1.00 38.14 67 GLY E N 1
ATOM 3371 C CA . GLY E 1 68 ? 10.659 117.521 -23.925 1.00 40.18 67 GLY E CA 1
ATOM 3372 C C . GLY E 1 68 ? 9.187 117.779 -23.663 1.00 40.84 67 GLY E C 1
ATOM 3373 O O . GLY E 1 68 ? 8.695 118.864 -23.928 1.00 42.10 67 GLY E O 1
ATOM 3374 N N . ASN E 1 69 ? 8.480 116.780 -23.124 1.00 42.39 68 ASN E N 1
ATOM 3375 C CA . ASN E 1 69 ? 7.100 116.941 -22.651 1.00 42.56 68 ASN E CA 1
ATOM 3376 C C . ASN E 1 69 ? 7.005 118.042 -21.618 1.00 44.00 68 ASN E C 1
ATOM 3377 O O . ASN E 1 69 ? 6.108 118.926 -21.712 1.00 43.72 68 ASN E O 1
ATOM 3382 N N . ALA E 1 70 ? 7.890 118.040 -20.622 1.00 43.74 69 ALA E N 1
ATOM 3383 C CA . ALA E 1 70 ? 7.854 119.126 -19.625 1.00 43.74 69 ALA E CA 1
ATOM 3384 C C . ALA E 1 70 ? 8.181 120.498 -20.229 1.00 43.82 69 ALA E C 1
ATOM 3385 O O . ALA E 1 70 ? 7.591 121.517 -19.838 1.00 43.96 69 ALA E O 1
ATOM 3387 N N . ALA E 1 71 ? 9.136 120.557 -21.130 1.00 44.12 70 ALA E N 1
ATOM 3388 C CA . ALA E 1 71 ? 9.406 121.813 -21.781 1.00 45.94 70 ALA E CA 1
ATOM 3389 C C . ALA E 1 71 ? 8.101 122.334 -22.493 1.00 48.41 70 ALA E C 1
ATOM 3390 O O . ALA E 1 71 ? 7.641 123.429 -22.191 1.00 47.95 70 ALA E O 1
ATOM 3392 N N . ARG E 1 72 ? 7.499 121.521 -23.358 1.00 52.27 71 ARG E N 1
ATOM 3393 C CA . ARG E 1 72 ? 6.243 121.869 -24.060 1.00 55.93 71 ARG E CA 1
ATOM 3394 C C . ARG E 1 72 ? 5.104 122.312 -23.075 1.00 58.73 71 ARG E C 1
ATOM 3395 O O . ARG E 1 72 ? 4.503 123.378 -23.273 1.00 59.68 71 ARG E O 1
ATOM 3403 N N . ASP E 1 73 ? 4.883 121.603 -21.970 1.00 61.13 72 ASP E N 1
ATOM 3404 C CA . ASP E 1 73 ? 3.874 122.020 -20.959 1.00 63.45 72 ASP E CA 1
ATOM 3405 C C . ASP E 1 73 ? 4.032 123.452 -20.397 1.00 64.00 72 ASP E C 1
ATOM 3406 O O . ASP E 1 73 ? 3.079 124.015 -19.864 1.00 64.08 72 ASP E O 1
ATOM 3411 N N . ASN E 1 74 ? 5.245 123.986 -20.432 1.00 64.68 73 ASN E N 1
ATOM 3412 C CA . ASN E 1 74 ? 5.556 125.322 -19.948 1.00 65.49 73 ASN E CA 1
ATOM 3413 C C . ASN E 1 74 ? 5.824 126.325 -21.122 1.00 65.11 73 ASN E C 1
ATOM 3414 O O . ASN E 1 74 ? 6.371 127.396 -20.927 1.00 65.23 73 ASN E O 1
ATOM 3419 N N . LYS E 1 75 ? 5.434 125.933 -22.335 1.00 65.14 74 LYS E N 1
ATOM 3420 C CA . LYS E 1 75 ? 5.637 126.694 -23.581 1.00 65.75 74 LYS E CA 1
ATOM 3421 C C . LYS E 1 75 ? 7.095 126.964 -23.953 1.00 64.21 74 LYS E C 1
ATOM 3422 O O . LYS E 1 75 ? 7.415 127.987 -24.560 1.00 64.12 74 LYS E O 1
ATOM 3428 N N . LYS E 1 76 ? 7.983 126.039 -23.623 1.00 61.53 75 LYS E N 1
ATOM 3429 C CA . LYS E 1 76 ? 9.365 126.188 -23.995 1.00 60.19 75 LYS E CA 1
ATOM 3430 C C . LYS E 1 76 ? 9.700 125.226 -25.116 1.00 58.40 75 LYS E C 1
ATOM 3431 O O . LYS E 1 76 ? 9.025 124.219 -25.334 1.00 58.61 75 LYS E O 1
ATOM 3437 N N . THR E 1 77 ? 10.702 125.596 -25.887 1.00 57.10 76 THR E N 1
ATOM 3438 C CA . THR E 1 77 ? 11.135 124.792 -27.013 1.00 56.59 76 THR E CA 1
ATOM 3439 C C . THR E 1 77 ? 12.570 124.328 -26.834 1.00 54.01 76 THR E C 1
ATOM 3440 O O . THR E 1 77 ? 13.163 123.764 -27.723 1.00 53.36 76 THR E O 1
ATOM 3444 N N . ARG E 1 78 ? 13.129 124.611 -25.676 1.00 51.97 77 ARG E N 1
ATOM 3445 C CA . ARG E 1 78 ? 14.471 124.208 -25.332 1.00 50.09 77 ARG E CA 1
ATOM 3446 C C . ARG E 1 78 ? 14.496 123.526 -23.936 1.00 46.20 77 ARG E C 1
ATOM 3447 O O . ARG E 1 78 ? 14.046 124.095 -22.970 1.00 45.19 77 ARG E O 1
ATOM 3455 N N . ILE E 1 79 ? 14.973 122.299 -23.867 1.00 43.36 78 ILE E N 1
ATOM 3456 C CA . ILE E 1 79 ? 15.068 121.573 -22.595 1.00 39.94 78 ILE E CA 1
ATOM 3457 C C . ILE E 1 79 ? 16.173 122.201 -21.804 1.00 38.59 78 ILE E C 1
ATOM 3458 O O . ILE E 1 79 ? 17.279 122.287 -22.292 1.00 38.20 78 ILE E O 1
ATOM 3463 N N . ILE E 1 80 ? 15.907 122.581 -20.571 1.00 37.61 79 ILE E N 1
ATOM 3464 C CA . ILE E 1 80 ? 16.906 123.029 -19.601 1.00 38.84 79 ILE E CA 1
ATOM 3465 C C . ILE E 1 80 ? 16.926 121.999 -18.360 1.00 38.77 79 ILE E C 1
ATOM 3466 O O . ILE E 1 80 ? 16.039 121.175 -18.252 1.00 36.76 79 ILE E O 1
ATOM 3471 N N . PRO E 1 81 ? 17.887 122.095 -17.438 1.00 37.82 80 PRO E N 1
ATOM 3472 C CA . PRO E 1 81 ? 17.919 121.192 -16.242 1.00 37.24 80 PRO E CA 1
ATOM 3473 C C . PRO E 1 81 ? 16.620 121.110 -15.439 1.00 37.08 80 PRO E C 1
ATOM 3474 O O . PRO E 1 81 ? 16.247 120.014 -15.027 1.00 36.87 80 PRO E O 1
ATOM 3478 N N . ARG E 1 82 ? 15.884 122.215 -15.292 1.00 35.15 81 ARG E N 1
ATOM 3479 C CA . ARG E 1 82 ? 14.549 122.170 -14.733 1.00 34.88 81 ARG E CA 1
ATOM 3480 C C . ARG E 1 82 ? 13.645 121.089 -15.300 1.00 33.39 81 ARG E C 1
ATOM 3481 O O . ARG E 1 82 ? 13.003 120.377 -14.562 1.00 33.75 81 ARG E O 1
ATOM 3489 N N . HIS E 1 83 ? 13.624 120.963 -16.610 1.00 34.62 82 HIS E N 1
ATOM 3490 C CA . HIS E 1 83 ? 12.732 120.075 -17.311 1.00 34.70 82 HIS E CA 1
ATOM 3491 C C . HIS E 1 83 ? 13.212 118.646 -17.153 1.00 34.49 82 HIS E C 1
ATOM 3492 O O . HIS E 1 83 ? 12.436 117.724 -17.094 1.00 35.05 82 HIS E O 1
ATOM 3499 N N . LEU E 1 84 ? 14.499 118.474 -17.013 1.00 34.03 83 LEU E N 1
ATOM 3500 C CA . LEU E 1 84 ? 15.041 117.126 -16.714 1.00 34.14 83 LEU E CA 1
ATOM 3501 C C . LEU E 1 84 ? 14.641 116.693 -15.318 1.00 33.94 83 LEU E C 1
ATOM 3502 O O . LEU E 1 84 ? 14.215 115.539 -15.116 1.00 32.84 83 LEU E O 1
ATOM 3507 N N . GLN E 1 85 ? 14.732 117.613 -14.368 1.00 33.69 84 GLN E N 1
ATOM 3508 C CA . GLN E 1 85 ? 14.267 117.354 -12.982 1.00 33.87 84 GLN E CA 1
ATOM 3509 C C . GLN E 1 85 ? 12.782 117.042 -12.890 1.00 35.31 84 GLN E C 1
ATOM 3510 O O . GLN E 1 85 ? 12.370 116.083 -12.223 1.00 32.63 84 GLN E O 1
ATOM 3516 N N . LEU E 1 86 ? 11.951 117.850 -13.570 1.00 35.98 85 LEU E N 1
ATOM 3517 C CA . LEU E 1 86 ? 10.519 117.577 -13.602 1.00 35.56 85 LEU E CA 1
ATOM 3518 C C . LEU E 1 86 ? 10.248 116.216 -14.199 1.00 35.74 85 LEU E C 1
ATOM 3519 O O . LEU E 1 86 ? 9.397 115.503 -13.668 1.00 35.64 85 LEU E O 1
ATOM 3524 N N . ALA E 1 87 ? 10.917 115.849 -15.289 1.00 35.54 86 ALA E N 1
ATOM 3525 C CA . ALA E 1 87 ? 10.675 114.576 -15.950 1.00 36.11 86 ALA E CA 1
ATOM 3526 C C . ALA E 1 87 ? 10.994 113.383 -15.036 1.00 36.14 86 ALA E C 1
ATOM 3527 O O . ALA E 1 87 ? 10.269 112.406 -14.947 1.00 36.62 86 ALA E O 1
ATOM 3529 N N . ILE E 1 88 ? 12.131 113.469 -14.386 1.00 34.52 87 ILE E N 1
ATOM 3530 C CA . ILE E 1 88 ? 12.596 112.389 -13.534 1.00 35.04 87 ILE E CA 1
ATOM 3531 C C . ILE E 1 88 ? 11.724 112.230 -12.313 1.00 32.72 87 ILE E C 1
ATOM 3532 O O . ILE E 1 88 ? 11.270 111.144 -11.990 1.00 33.22 87 ILE E O 1
ATOM 3537 N N . ARG E 1 89 ? 11.382 113.330 -11.703 1.00 32.72 88 ARG E N 1
ATOM 3538 C CA . ARG E 1 89 ? 10.722 113.286 -10.429 1.00 34.47 88 ARG E CA 1
ATOM 3539 C C . ARG E 1 89 ? 9.273 112.976 -10.602 1.00 35.50 88 ARG E C 1
ATOM 3540 O O . ARG E 1 89 ? 8.629 112.386 -9.707 1.00 34.99 88 ARG E O 1
ATOM 3548 N N . ASN E 1 90 ? 8.728 113.316 -11.755 1.00 36.05 89 ASN E N 1
ATOM 3549 C CA . ASN E 1 90 ? 7.311 112.982 -12.006 1.00 37.46 89 ASN E CA 1
ATOM 3550 C C . ASN E 1 90 ? 7.108 111.599 -12.580 1.00 38.31 89 ASN E C 1
ATOM 3551 O O . ASN E 1 90 ? 5.954 111.194 -12.848 1.00 38.19 89 ASN E O 1
ATOM 3556 N N . ASP E 1 91 ? 8.189 110.880 -12.867 1.00 36.50 90 ASP E N 1
ATOM 3557 C CA . ASP E 1 91 ? 8.080 109.541 -13.391 1.00 37.27 90 ASP E CA 1
ATOM 3558 C C . ASP E 1 91 ? 8.493 108.564 -12.312 1.00 37.13 90 ASP E C 1
ATOM 3559 O O . ASP E 1 91 ? 9.644 108.570 -11.898 1.00 36.53 90 ASP E O 1
ATOM 3564 N N . GLU E 1 92 ? 7.634 107.646 -11.933 1.00 36.93 91 GLU E N 1
ATOM 3565 C CA . GLU E 1 92 ? 7.951 106.749 -10.841 1.00 38.05 91 GLU E CA 1
ATOM 3566 C C . GLU E 1 92 ? 9.227 105.901 -11.047 1.00 36.26 91 GLU E C 1
ATOM 3567 O O . GLU E 1 92 ? 10.042 105.734 -10.140 1.00 35.08 91 GLU E O 1
ATOM 3573 N N . GLU E 1 93 ? 9.393 105.386 -12.260 1.00 33.68 92 GLU E N 1
ATOM 3574 C CA . GLU E 1 93 ? 10.510 104.556 -12.609 1.00 35.36 92 GLU E CA 1
ATOM 3575 C C . GLU E 1 93 ? 11.801 105.341 -12.678 1.00 33.79 92 GLU E C 1
ATOM 3576 O O . GLU E 1 93 ? 12.794 104.898 -12.103 1.00 34.10 92 GLU E O 1
ATOM 3582 N N . LEU E 1 94 ? 11.824 106.489 -13.371 1.00 32.22 93 LEU E N 1
ATOM 3583 C CA . LEU E 1 94 ? 13.081 107.262 -13.405 1.00 31.42 93 LEU E CA 1
ATOM 3584 C C . LEU E 1 94 ? 13.458 107.801 -12.019 1.00 30.05 93 LEU E C 1
ATOM 3585 O O . LEU E 1 94 ? 14.659 107.849 -11.686 1.00 29.70 93 LEU E O 1
ATOM 3590 N N . ASN E 1 95 ? 12.461 108.161 -11.199 1.00 29.91 94 ASN E N 1
ATOM 3591 C CA . ASN E 1 95 ? 12.667 108.641 -9.855 1.00 31.53 94 ASN E CA 1
ATOM 3592 C C . ASN E 1 95 ? 13.328 107.546 -8.971 1.00 32.55 94 ASN E C 1
ATOM 3593 O O . ASN E 1 95 ? 14.203 107.825 -8.190 1.00 34.78 94 ASN E O 1
ATOM 3598 N N . LYS E 1 96 ? 12.932 106.308 -9.146 1.00 33.14 95 LYS E N 1
ATOM 3599 C CA . LYS E 1 96 ? 13.541 105.202 -8.441 1.00 34.73 95 LYS E CA 1
ATOM 3600 C C . LYS E 1 96 ? 14.969 104.978 -8.940 1.00 33.05 95 LYS E C 1
ATOM 3601 O O . LYS E 1 96 ? 15.873 104.803 -8.184 1.00 32.87 95 LYS E O 1
ATOM 3607 N N . LEU E 1 97 ? 15.183 104.939 -10.236 1.00 31.71 96 LEU E N 1
ATOM 3608 C CA . LEU E 1 97 ? 16.491 104.751 -10.761 1.00 31.09 96 LEU E CA 1
ATOM 3609 C C . LEU E 1 97 ? 17.523 105.786 -10.263 1.00 31.73 96 LEU E C 1
ATOM 3610 O O . LEU E 1 97 ? 18.672 105.429 -9.910 1.00 31.98 96 LEU E O 1
ATOM 3615 N N . LEU E 1 98 ? 17.120 107.044 -10.305 1.00 31.27 97 LEU E N 1
ATOM 3616 C CA . LEU E 1 98 ? 17.944 108.185 -9.957 1.00 32.82 97 LEU E CA 1
ATOM 3617 C C . LEU E 1 98 ? 17.616 108.779 -8.582 1.00 32.95 97 LEU E C 1
ATOM 3618 O O . LEU E 1 98 ? 17.625 109.995 -8.395 1.00 30.76 97 LEU E O 1
ATOM 3623 N N . GLY E 1 99 ? 17.327 107.909 -7.627 1.00 34.41 98 GLY E N 1
ATOM 3624 C CA . GLY E 1 99 ? 16.874 108.336 -6.305 1.00 35.47 98 GLY E CA 1
ATOM 3625 C C . GLY E 1 99 ? 17.964 109.039 -5.504 1.00 36.94 98 GLY E C 1
ATOM 3626 O O . GLY E 1 99 ? 17.658 109.783 -4.620 1.00 37.72 98 GLY E O 1
ATOM 3627 N N . LYS E 1 100 ? 19.235 108.766 -5.783 1.00 35.75 99 LYS E N 1
ATOM 3628 C CA . LYS E 1 100 ? 20.318 109.429 -5.087 1.00 38.47 99 LYS E CA 1
ATOM 3629 C C . LYS E 1 100 ? 21.043 110.455 -5.939 1.00 37.73 99 LYS E C 1
ATOM 3630 O O . LYS E 1 100 ? 22.167 110.821 -5.601 1.00 39.66 99 LYS E O 1
ATOM 3636 N N . VAL E 1 101 ? 20.401 110.940 -7.002 1.00 34.09 100 VAL E N 1
ATOM 3637 C CA . VAL E 1 101 ? 21.015 111.870 -7.921 1.00 33.70 100 VAL E CA 1
ATOM 3638 C C . VAL E 1 101 ? 20.546 113.275 -7.619 1.00 33.04 100 VAL E C 1
ATOM 3639 O O . VAL E 1 101 ? 19.368 113.479 -7.337 1.00 31.59 100 VAL E O 1
ATOM 3643 N N . THR E 1 102 ? 21.454 114.218 -7.641 1.00 31.72 101 THR E N 1
ATOM 3644 C CA . THR E 1 102 ? 21.102 115.649 -7.606 1.00 33.85 101 THR E CA 1
ATOM 3645 C C . THR E 1 102 ? 21.339 116.253 -8.983 1.00 33.63 101 THR E C 1
ATOM 3646 O O . THR E 1 102 ? 22.456 116.150 -9.541 1.00 33.89 101 THR E O 1
ATOM 3650 N N . ILE E 1 103 ? 20.328 116.890 -9.516 1.00 33.85 102 ILE E N 1
ATOM 3651 C CA . ILE E 1 103 ? 20.429 117.550 -10.815 1.00 35.06 102 ILE E CA 1
ATOM 3652 C C . ILE E 1 103 ? 20.716 119.018 -10.498 1.00 35.16 102 ILE E C 1
ATOM 3653 O O . ILE E 1 103 ? 19.846 119.704 -9.966 1.00 34.67 102 ILE E O 1
ATOM 3658 N N . ALA E 1 104 ? 21.898 119.495 -10.871 1.00 35.47 103 ALA E N 1
ATOM 3659 C CA . ALA E 1 104 ? 22.270 120.888 -10.702 1.00 34.91 103 ALA E CA 1
ATOM 3660 C C . ALA E 1 104 ? 21.252 121.778 -11.408 1.00 35.73 103 ALA E C 1
ATOM 3661 O O . ALA E 1 104 ? 20.940 121.512 -12.559 1.00 34.32 103 ALA E O 1
ATOM 3663 N N . GLN E 1 105 ? 20.753 122.804 -10.713 1.00 36.15 104 GLN E N 1
ATOM 3664 C CA . GLN E 1 105 ? 19.780 123.758 -11.253 1.00 37.17 104 GLN E CA 1
ATOM 3665 C C . GLN E 1 105 ? 18.460 123.087 -11.598 1.00 36.50 104 GLN E C 1
ATOM 3666 O O . GLN E 1 105 ? 17.727 123.513 -12.510 1.00 37.33 104 GLN E O 1
ATOM 3672 N N . GLY E 1 106 ? 18.101 122.033 -10.886 1.00 34.39 105 GLY E N 1
ATOM 3673 C CA . GLY E 1 106 ? 16.905 121.320 -11.246 1.00 34.53 105 GLY E CA 1
ATOM 3674 C C . GLY E 1 106 ? 15.709 121.765 -10.407 1.00 34.97 105 GLY E C 1
ATOM 3675 O O . GLY E 1 106 ? 14.541 121.582 -10.748 1.00 35.54 105 GLY E O 1
ATOM 3676 N N . GLY E 1 107 ? 15.999 122.350 -9.275 1.00 35.92 106 GLY E N 1
ATOM 3677 C CA . GLY E 1 107 ? 14.962 122.687 -8.313 1.00 36.38 106 GLY E CA 1
ATOM 3678 C C . GLY E 1 107 ? 14.190 121.469 -7.790 1.00 36.90 106 GLY E C 1
ATOM 3679 O O . GLY E 1 107 ? 14.716 120.371 -7.838 1.00 36.15 106 GLY E O 1
ATOM 3680 N N . VAL E 1 108 ? 13.007 121.670 -7.210 1.00 35.61 107 VAL E N 1
ATOM 3681 C CA . VAL E 1 108 ? 12.173 120.593 -6.710 1.00 38.01 107 VAL E CA 1
ATOM 3682 C C . VAL E 1 108 ? 10.762 120.672 -7.308 1.00 38.26 107 VAL E C 1
ATOM 3683 O O . VAL E 1 108 ? 10.380 121.648 -8.024 1.00 36.28 107 VAL E O 1
ATOM 3687 N N . LEU E 1 109 ? 9.987 119.635 -7.077 1.00 39.31 108 LEU E N 1
ATOM 3688 C CA . LEU E 1 109 ? 8.629 119.601 -7.623 1.00 41.90 108 LEU E CA 1
ATOM 3689 C C . LEU E 1 109 ? 7.767 120.533 -6.830 1.00 43.00 108 LEU E C 1
ATOM 3690 O O . LEU E 1 109 ? 7.858 120.545 -5.613 1.00 43.14 108 LEU E O 1
ATOM 3695 N N . PRO E 1 110 ? 6.922 121.330 -7.466 1.00 44.31 109 PRO E N 1
ATOM 3696 C CA . PRO E 1 110 ? 5.903 122.055 -6.694 1.00 45.34 109 PRO E CA 1
ATOM 3697 C C . PRO E 1 110 ? 5.016 121.081 -5.930 1.00 45.39 109 PRO E C 1
ATOM 3698 O O . PRO E 1 110 ? 4.389 120.229 -6.556 1.00 46.02 109 PRO E O 1
ATOM 3702 N N . ASN E 1 111 ? 5.005 121.173 -4.604 1.00 44.79 110 ASN E N 1
ATOM 3703 C CA . ASN E 1 111 ? 4.213 120.287 -3.745 1.00 45.55 110 ASN E CA 1
ATOM 3704 C C . ASN E 1 111 ? 4.175 120.777 -2.294 1.00 44.92 110 ASN E C 1
ATOM 3705 O O . ASN E 1 111 ? 5.218 120.834 -1.580 1.00 45.22 110 ASN E O 1
ATOM 3710 N N . ILE E 1 112 ? 2.973 121.119 -1.845 1.00 44.27 111 ILE E N 1
ATOM 3711 C CA . ILE E 1 112 ? 2.737 121.563 -0.481 1.00 43.71 111 ILE E CA 1
ATOM 3712 C C . ILE E 1 112 ? 1.882 120.563 0.204 1.00 43.81 111 ILE E C 1
ATOM 3713 O O . ILE E 1 112 ? 0.922 120.089 -0.370 1.00 43.82 111 ILE E O 1
ATOM 3718 N N . GLN E 1 113 ? 2.225 120.215 1.436 1.00 43.92 112 GLN E N 1
ATOM 3719 C CA . GLN E 1 113 ? 1.467 119.234 2.219 1.00 45.12 112 GLN E CA 1
ATOM 3720 C C . GLN E 1 113 ? 0.028 119.784 2.487 1.00 47.21 112 GLN E C 1
ATOM 3721 O O . GLN E 1 113 ? -0.128 120.962 2.861 1.00 47.02 112 GLN E O 1
ATOM 3727 N N . ALA E 1 114 ? -0.983 118.951 2.270 1.00 48.34 113 ALA E N 1
ATOM 3728 C CA . ALA E 1 114 ? -2.377 119.399 2.345 1.00 50.10 113 ALA E CA 1
ATOM 3729 C C . ALA E 1 114 ? -2.696 120.066 3.663 1.00 50.26 113 ALA E C 1
ATOM 3730 O O . ALA E 1 114 ? -3.412 121.045 3.687 1.00 51.24 113 ALA E O 1
ATOM 3732 N N . VAL E 1 115 ? -2.144 119.571 4.756 1.00 50.44 114 VAL E N 1
ATOM 3733 C CA . VAL E 1 115 ? -2.509 120.069 6.044 1.00 51.15 114 VAL E CA 1
ATOM 3734 C C . VAL E 1 115 ? -2.078 121.526 6.204 1.00 51.19 114 VAL E C 1
ATOM 3735 O O . VAL E 1 115 ? -2.536 122.187 7.124 1.00 51.78 114 VAL E O 1
ATOM 3739 N N . LEU E 1 116 ? -1.212 122.030 5.321 1.00 48.80 115 LEU E N 1
ATOM 3740 C CA . LEU E 1 116 ? -0.658 123.377 5.448 1.00 48.46 115 LEU E CA 1
ATOM 3741 C C . LEU E 1 116 ? -1.480 124.403 4.671 1.00 49.65 115 LEU E C 1
ATOM 3742 O O . LEU E 1 116 ? -1.260 125.567 4.826 1.00 47.71 115 LEU E O 1
ATOM 3747 N N . LEU E 1 117 ? -2.389 123.942 3.822 1.00 52.20 116 LEU E N 1
ATOM 3748 C CA . LEU E 1 117 ? -3.194 124.819 2.982 1.00 54.48 116 LEU E CA 1
ATOM 3749 C C . LEU E 1 117 ? -4.392 125.345 3.801 1.00 55.64 116 LEU E C 1
ATOM 3750 O O . LEU E 1 117 ? -4.900 124.623 4.662 1.00 55.45 116 LEU E O 1
ATOM 3755 N N . PRO E 1 118 ? -4.851 126.571 3.536 1.00 57.75 117 PRO E N 1
ATOM 3756 C CA . PRO E 1 118 ? -5.868 127.197 4.411 1.00 58.98 117 PRO E CA 1
ATOM 3757 C C . PRO E 1 118 ? -7.220 126.471 4.429 1.00 58.80 117 PRO E C 1
ATOM 3758 O O . PRO E 1 118 ? -7.509 125.674 3.530 1.00 59.56 117 PRO E O 1
ATOM 3762 N N . ARG F 2 34 ? 37.733 115.480 -17.377 1.00 70.97 33 ARG F N 1
ATOM 3763 C CA . ARG F 2 34 ? 37.839 114.006 -17.188 1.00 71.37 33 ARG F CA 1
ATOM 3764 C C . ARG F 2 34 ? 36.819 113.169 -17.993 1.00 69.39 33 ARG F C 1
ATOM 3765 O O . ARG F 2 34 ? 37.230 112.298 -18.765 1.00 70.78 33 ARG F O 1
ATOM 3773 N N . LYS F 2 35 ? 35.511 113.398 -17.819 1.00 66.21 34 LYS F N 1
ATOM 3774 C CA . LYS F 2 35 ? 34.520 112.365 -18.206 1.00 63.15 34 LYS F CA 1
ATOM 3775 C C . LYS F 2 35 ? 34.203 112.338 -19.715 1.00 58.98 34 LYS F C 1
ATOM 3776 O O . LYS F 2 35 ? 34.298 113.333 -20.407 1.00 58.95 34 LYS F O 1
ATOM 3782 N N . GLU F 2 36 ? 33.785 111.176 -20.182 1.00 54.36 35 GLU F N 1
ATOM 3783 C CA . GLU F 2 36 ? 33.412 110.953 -21.578 1.00 51.69 35 GLU F CA 1
ATOM 3784 C C . GLU F 2 36 ? 32.222 111.839 -21.999 1.00 49.11 35 GLU F C 1
ATOM 3785 O O . GLU F 2 36 ? 31.275 112.010 -21.247 1.00 46.03 35 GLU F O 1
ATOM 3791 N N . SER F 2 37 ? 32.304 112.421 -23.191 1.00 47.03 36 SER F N 1
ATOM 3792 C CA . SER F 2 37 ? 31.233 113.214 -23.751 1.00 46.17 36 SER F CA 1
ATOM 3793 C C . SER F 2 37 ? 30.381 112.377 -24.692 1.00 44.36 36 SER F C 1
ATOM 3794 O O . SER F 2 37 ? 30.905 111.720 -25.603 1.00 43.01 36 SER F O 1
ATOM 3797 N N . TYR F 2 38 ? 29.067 112.462 -24.547 1.00 41.45 37 TYR F N 1
ATOM 3798 C CA . TYR F 2 38 ? 28.145 111.792 -25.487 1.00 39.87 37 TYR F CA 1
ATOM 3799 C C . TYR F 2 38 ? 27.229 112.777 -26.196 1.00 39.74 37 TYR F C 1
ATOM 3800 O O . TYR F 2 38 ? 26.162 112.427 -26.695 1.00 38.57 37 TYR F O 1
ATOM 3809 N N . SER F 2 39 ? 27.588 114.037 -26.173 1.00 39.94 38 SER F N 1
ATOM 3810 C CA . SER F 2 39 ? 26.730 115.096 -26.676 1.00 40.30 38 SER F CA 1
ATOM 3811 C C . SER F 2 39 ? 26.190 114.854 -28.037 1.00 41.11 38 SER F C 1
ATOM 3812 O O . SER F 2 39 ? 24.989 115.000 -28.278 1.00 38.51 38 SER F O 1
ATOM 3815 N N . ILE F 2 40 ? 27.055 114.441 -28.956 1.00 42.09 39 ILE F N 1
ATOM 3816 C CA . ILE F 2 40 ? 26.565 114.279 -30.321 1.00 44.80 39 ILE F CA 1
ATOM 3817 C C . ILE F 2 40 ? 25.445 113.270 -30.394 1.00 42.60 39 ILE F C 1
ATOM 3818 O O . ILE F 2 40 ? 24.517 113.430 -31.176 1.00 41.81 39 ILE F O 1
ATOM 3823 N N . TYR F 2 41 ? 25.561 112.218 -29.592 1.00 41.87 40 TYR F N 1
ATOM 3824 C CA . TYR F 2 41 ? 24.607 111.111 -29.615 1.00 41.81 40 TYR F CA 1
ATOM 3825 C C . TYR F 2 41 ? 23.320 111.460 -28.941 1.00 41.46 40 TYR F C 1
ATOM 3826 O O . TYR F 2 41 ? 22.234 111.081 -29.421 1.00 43.10 40 TYR F O 1
ATOM 3835 N N . VAL F 2 42 ? 23.433 112.190 -27.837 1.00 40.23 41 VAL F N 1
ATOM 3836 C CA . VAL F 2 42 ? 22.287 112.709 -27.129 1.00 40.57 41 VAL F CA 1
ATOM 3837 C C . VAL F 2 42 ? 21.493 113.607 -28.049 1.00 42.40 41 VAL F C 1
ATOM 3838 O O . VAL F 2 42 ? 20.259 113.530 -28.091 1.00 40.47 41 VAL F O 1
ATOM 3842 N N . TYR F 2 43 ? 22.199 114.474 -28.787 1.00 43.19 42 TYR F N 1
ATOM 3843 C CA . TYR F 2 43 ? 21.522 115.329 -29.769 1.00 44.75 42 TYR F CA 1
ATOM 3844 C C . TYR F 2 43 ? 20.748 114.550 -30.828 1.00 41.79 42 TYR F C 1
ATOM 3845 O O . TYR F 2 43 ? 19.623 114.858 -31.121 1.00 42.87 42 TYR F O 1
ATOM 3854 N N . LYS F 2 44 ? 21.348 113.531 -31.391 1.00 41.93 43 LYS F N 1
ATOM 3855 C CA . LYS F 2 44 ? 20.672 112.665 -32.354 1.00 42.58 43 LYS F CA 1
ATOM 3856 C C . LYS F 2 44 ? 19.428 111.996 -31.787 1.00 42.62 43 LYS F C 1
ATOM 3857 O O . LYS F 2 44 ? 18.406 111.898 -32.481 1.00 41.86 43 LYS F O 1
ATOM 3863 N N . VAL F 2 45 ? 19.481 111.529 -30.528 1.00 40.23 44 VAL F N 1
ATOM 3864 C CA . VAL F 2 45 ? 18.305 110.896 -29.944 1.00 39.79 44 VAL F CA 1
ATOM 3865 C C . VAL F 2 45 ? 17.212 111.915 -29.750 1.00 39.75 44 VAL F C 1
ATOM 3866 O O . VAL F 2 45 ? 16.039 111.631 -30.037 1.00 39.97 44 VAL F O 1
ATOM 3870 N N . LEU F 2 46 ? 17.586 113.102 -29.279 1.00 40.79 45 LEU F N 1
ATOM 3871 C CA . LEU F 2 46 ? 16.663 114.175 -29.093 1.00 41.96 45 LEU F CA 1
ATOM 3872 C C . LEU F 2 46 ? 15.904 114.478 -30.431 1.00 44.48 45 LEU F C 1
ATOM 3873 O O . LEU F 2 46 ? 14.691 114.606 -30.405 1.00 42.60 45 LEU F O 1
ATOM 3878 N N . LYS F 2 47 ? 16.638 114.550 -31.550 1.00 46.34 46 LYS F N 1
ATOM 3879 C CA . LYS F 2 47 ? 16.042 114.781 -32.893 1.00 49.51 46 LYS F CA 1
ATOM 3880 C C . LYS F 2 47 ? 15.000 113.730 -33.296 1.00 49.80 46 LYS F C 1
ATOM 3881 O O . LYS F 2 47 ? 14.012 114.070 -33.935 1.00 50.52 46 LYS F O 1
ATOM 3887 N N . GLN F 2 48 ? 15.205 112.464 -32.920 1.00 50.26 47 GLN F N 1
ATOM 3888 C CA . GLN F 2 48 ? 14.216 111.412 -33.140 1.00 50.45 47 GLN F CA 1
ATOM 3889 C C . GLN F 2 48 ? 12.985 111.565 -32.261 1.00 49.35 47 GLN F C 1
ATOM 3890 O O . GLN F 2 48 ? 11.877 111.327 -32.728 1.00 49.01 47 GLN F O 1
ATOM 3896 N N . VAL F 2 49 ? 13.138 111.886 -30.968 1.00 47.52 48 VAL F N 1
ATOM 3897 C CA . VAL F 2 49 ? 11.986 111.814 -30.078 1.00 47.73 48 VAL F CA 1
ATOM 3898 C C . VAL F 2 49 ? 11.187 113.091 -30.061 1.00 46.78 48 VAL F C 1
ATOM 3899 O O . VAL F 2 49 ? 9.959 113.029 -29.889 1.00 47.13 48 VAL F O 1
ATOM 3903 N N . HIS F 2 50 ? 11.878 114.227 -30.190 1.00 46.65 49 HIS F N 1
ATOM 3904 C CA . HIS F 2 50 ? 11.279 115.566 -30.218 1.00 48.17 49 HIS F CA 1
ATOM 3905 C C . HIS F 2 50 ? 12.022 116.423 -31.244 1.00 49.33 49 HIS F C 1
ATOM 3906 O O . HIS F 2 50 ? 12.864 117.264 -30.907 1.00 46.43 49 HIS F O 1
ATOM 3913 N N . PRO F 2 51 ? 11.716 116.196 -32.526 1.00 52.35 50 PRO F N 1
ATOM 3914 C CA . PRO F 2 51 ? 12.442 116.882 -33.615 1.00 53.48 50 PRO F CA 1
ATOM 3915 C C . PRO F 2 51 ? 12.455 118.413 -33.547 1.00 53.88 50 PRO F C 1
ATOM 3916 O O . PRO F 2 51 ? 13.420 119.007 -33.976 1.00 55.43 50 PRO F O 1
ATOM 3920 N N . ASP F 2 52 ? 11.466 119.065 -32.975 1.00 55.57 51 ASP F N 1
ATOM 3921 C CA . ASP F 2 52 ? 11.540 120.529 -32.910 1.00 56.98 51 ASP F CA 1
ATOM 3922 C C . ASP F 2 52 ? 11.849 121.090 -31.531 1.00 56.27 51 ASP F C 1
ATOM 3923 O O . ASP F 2 52 ? 11.526 122.223 -31.244 1.00 56.08 51 ASP F O 1
ATOM 3928 N N . THR F 2 53 ? 12.523 120.302 -30.683 1.00 54.83 52 THR F N 1
ATOM 3929 C CA . THR F 2 53 ? 12.882 120.748 -29.349 1.00 51.58 52 THR F CA 1
ATOM 3930 C C . THR F 2 53 ? 14.408 120.856 -29.271 1.00 49.45 52 THR F C 1
ATOM 3931 O O . THR F 2 53 ? 15.136 119.983 -29.732 1.00 49.76 52 THR F O 1
ATOM 3935 N N . GLY F 2 54 ? 14.911 121.936 -28.726 1.00 46.30 53 GLY F N 1
ATOM 3936 C CA . GLY F 2 54 ? 16.344 122.064 -28.502 1.00 46.32 53 GLY F CA 1
ATOM 3937 C C . GLY F 2 54 ? 16.785 121.551 -27.106 1.00 45.07 53 GLY F C 1
ATOM 3938 O O . GLY F 2 54 ? 15.973 121.060 -26.322 1.00 44.80 53 GLY F O 1
ATOM 3939 N N . ILE F 2 55 ? 18.052 121.726 -26.801 1.00 44.09 54 ILE F N 1
ATOM 3940 C CA . ILE F 2 55 ? 18.590 121.434 -25.486 1.00 43.92 54 ILE F CA 1
ATOM 3941 C C . ILE F 2 55 ? 19.726 122.337 -25.126 1.00 43.95 54 ILE F C 1
ATOM 3942 O O . ILE F 2 55 ? 20.638 122.565 -25.884 1.00 45.85 54 ILE F O 1
ATOM 3947 N N . SER F 2 56 ? 19.636 122.883 -23.943 1.00 43.90 55 SER F N 1
ATOM 3948 C CA . SER F 2 56 ? 20.614 123.822 -23.427 1.00 44.02 55 SER F CA 1
ATOM 3949 C C . SER F 2 56 ? 21.945 123.162 -23.068 1.00 44.80 55 SER F C 1
ATOM 3950 O O . SER F 2 56 ? 22.039 121.942 -22.831 1.00 42.17 55 SER F O 1
ATOM 3953 N N . SER F 2 57 ? 22.999 123.958 -23.118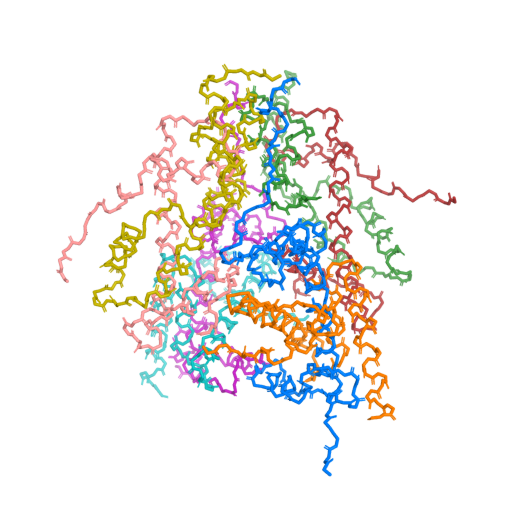 1.00 44.25 56 SER F N 1
ATOM 3954 C CA . SER F 2 57 ? 24.318 123.542 -22.678 1.00 44.91 56 SER F CA 1
ATOM 3955 C C . SER F 2 57 ? 24.376 122.909 -21.249 1.00 43.38 56 SER F C 1
ATOM 3956 O O . SER F 2 57 ? 24.942 121.858 -21.070 1.00 42.54 56 SER F O 1
ATOM 3959 N N . LYS F 2 58 ? 23.779 123.556 -20.267 1.00 41.91 57 LYS F N 1
ATOM 3960 C CA . LYS F 2 58 ? 23.681 123.007 -18.932 1.00 43.00 57 LYS F CA 1
ATOM 3961 C C . LYS F 2 58 ? 22.884 121.685 -18.893 1.00 41.24 57 LYS F C 1
ATOM 3962 O O . LYS F 2 58 ? 23.316 120.740 -18.255 1.00 41.37 57 LYS F O 1
ATOM 3968 N N . ALA F 2 59 ? 21.778 121.606 -19.630 1.00 40.00 58 ALA F N 1
ATOM 3969 C CA . ALA F 2 59 ? 21.038 120.356 -19.779 1.00 38.99 58 ALA F CA 1
ATOM 3970 C C . ALA F 2 59 ? 21.842 119.252 -20.439 1.00 38.61 58 ALA F C 1
ATOM 3971 O O . ALA F 2 59 ? 21.768 118.069 -20.017 1.00 34.74 58 ALA F O 1
ATOM 3973 N N . MET F 2 60 ? 22.636 119.592 -21.453 1.00 37.70 59 MET F N 1
ATOM 3974 C CA . MET F 2 60 ? 23.549 118.612 -22.039 1.00 38.77 59 MET F CA 1
ATOM 3975 C C . MET F 2 60 ? 24.559 118.056 -21.037 1.00 38.88 59 MET F C 1
ATOM 3976 O O . MET F 2 60 ? 24.840 116.853 -21.053 1.00 37.93 59 MET F O 1
ATOM 3981 N N . GLY F 2 61 ? 25.054 118.908 -20.138 1.00 39.49 60 GLY F N 1
ATOM 3982 C CA . GLY F 2 61 ? 25.966 118.503 -19.077 1.00 37.45 60 GLY F CA 1
ATOM 3983 C C . GLY F 2 61 ? 25.291 117.508 -18.155 1.00 37.15 60 GLY F C 1
ATOM 3984 O O . GLY F 2 61 ? 25.887 116.512 -17.751 1.00 36.61 60 GLY F O 1
ATOM 3985 N N . ILE F 2 62 ? 24.037 117.768 -17.803 1.00 36.21 61 ILE F N 1
ATOM 3986 C CA . ILE F 2 62 ? 23.274 116.804 -17.017 1.00 35.56 61 ILE F CA 1
ATOM 3987 C C . ILE F 2 62 ? 23.145 115.470 -17.749 1.00 35.09 61 ILE F C 1
ATOM 3988 O O . ILE F 2 62 ? 23.364 114.443 -17.164 1.00 33.35 61 ILE F O 1
ATOM 3993 N N . MET F 2 63 ? 22.834 115.503 -19.037 1.00 33.25 62 MET F N 1
ATOM 3994 C CA . MET F 2 63 ? 22.728 114.298 -19.797 1.00 34.01 62 MET F CA 1
ATOM 3995 C C . MET F 2 63 ? 24.027 113.551 -19.923 1.00 33.49 62 MET F C 1
ATOM 3996 O O . MET F 2 63 ? 24.026 112.315 -19.886 1.00 31.63 62 MET F O 1
ATOM 4001 N N . ASN F 2 64 ? 25.135 114.239 -20.126 1.00 33.69 63 ASN F N 1
ATOM 4002 C CA . ASN F 2 64 ? 26.397 113.511 -20.092 1.00 34.87 63 ASN F CA 1
ATOM 4003 C C . ASN F 2 64 ? 26.684 112.857 -18.720 1.00 33.67 63 ASN F C 1
ATOM 4004 O O . ASN F 2 64 ? 27.153 111.748 -18.694 1.00 33.73 63 ASN F O 1
ATOM 4009 N N . SER F 2 65 ? 26.394 113.527 -17.610 1.00 34.18 64 SER F N 1
ATOM 4010 C CA . SER F 2 65 ? 26.568 112.888 -16.289 1.00 33.86 64 SER F CA 1
ATOM 4011 C C . SER F 2 65 ? 25.712 111.640 -16.193 1.00 33.29 64 SER F C 1
ATOM 4012 O O . SER F 2 65 ? 26.176 110.632 -15.691 1.00 33.04 64 SER F O 1
ATOM 4015 N N . PHE F 2 66 ? 24.485 111.698 -16.697 1.00 32.57 65 PHE F N 1
ATOM 4016 C CA . PHE F 2 66 ? 23.539 110.581 -16.637 1.00 31.54 65 PHE F CA 1
ATOM 4017 C C . PHE F 2 66 ? 24.100 109.381 -17.341 1.00 32.45 65 PHE F C 1
ATOM 4018 O O . PHE F 2 66 ? 24.143 108.304 -16.781 1.00 32.84 65 PHE F O 1
ATOM 4026 N N . VAL F 2 67 ? 24.566 109.573 -18.575 1.00 31.37 66 VAL F N 1
ATOM 4027 C CA . VAL F 2 67 ? 25.056 108.478 -19.385 1.00 31.62 66 VAL F CA 1
ATOM 4028 C C . VAL F 2 67 ? 26.270 107.829 -18.754 1.00 31.24 66 VAL F C 1
ATOM 4029 O O . VAL F 2 67 ? 26.340 106.599 -18.671 1.00 30.63 66 VAL F O 1
ATOM 4033 N N . ASN F 2 68 ? 27.187 108.645 -18.237 1.00 32.21 67 ASN F N 1
ATOM 4034 C CA . ASN F 2 68 ? 28.371 108.128 -17.583 1.00 32.95 67 ASN F CA 1
ATOM 4035 C C . ASN F 2 68 ? 28.008 107.357 -16.337 1.00 32.34 67 ASN F C 1
ATOM 4036 O O . ASN F 2 68 ? 28.563 106.265 -16.083 1.00 32.46 67 ASN F O 1
ATOM 4041 N N . ASP F 2 69 ? 27.099 107.920 -15.538 1.00 30.25 68 ASP F N 1
ATOM 4042 C CA . ASP F 2 69 ? 26.607 107.234 -14.337 1.00 31.42 68 ASP F CA 1
ATOM 4043 C C . ASP F 2 69 ? 26.077 105.835 -14.623 1.00 31.31 68 ASP F C 1
ATOM 4044 O O . ASP F 2 69 ? 26.475 104.825 -13.996 1.00 30.36 68 ASP F O 1
ATOM 4049 N N . ILE F 2 70 ? 25.143 105.774 -15.535 1.00 30.39 69 ILE F N 1
ATOM 4050 C CA . ILE F 2 70 ? 24.481 104.513 -15.854 1.00 31.85 69 ILE F CA 1
ATOM 4051 C C . ILE F 2 70 ? 25.444 103.516 -16.472 1.00 30.28 69 ILE F C 1
ATOM 4052 O O . ILE F 2 70 ? 25.432 102.358 -16.097 1.00 30.33 69 ILE F O 1
ATOM 4057 N N . PHE F 2 71 ? 26.326 103.988 -17.333 1.00 30.27 70 PHE F N 1
ATOM 4058 C CA . PHE F 2 71 ? 27.421 103.168 -17.885 1.00 31.36 70 PHE F CA 1
ATOM 4059 C C . PHE F 2 71 ? 28.214 102.512 -16.755 1.00 31.92 70 PHE F C 1
ATOM 4060 O O . PHE F 2 71 ? 28.381 101.312 -16.700 1.00 31.91 70 PHE F O 1
ATOM 4068 N N . GLU F 2 72 ? 28.660 103.343 -15.828 1.00 33.90 71 GLU F N 1
ATOM 4069 C CA . GLU F 2 72 ? 29.449 102.889 -14.682 1.00 34.57 71 GLU F CA 1
ATOM 4070 C C . GLU F 2 72 ? 28.693 101.898 -13.825 1.00 33.28 71 GLU F C 1
ATOM 4071 O O . GLU F 2 72 ? 29.246 100.858 -13.367 1.00 32.01 71 GLU F O 1
ATOM 4077 N N . ARG F 2 73 ? 27.433 102.189 -13.536 1.00 31.69 72 ARG F N 1
ATOM 4078 C CA . ARG F 2 73 ? 26.651 101.223 -12.751 1.00 31.40 72 ARG F CA 1
ATOM 4079 C C . ARG F 2 73 ? 26.561 99.837 -13.418 1.00 31.70 72 ARG F C 1
ATOM 4080 O O . ARG F 2 73 ? 26.738 98.782 -12.807 1.00 28.90 72 ARG F O 1
ATOM 4088 N N . ILE F 2 74 ? 26.213 99.817 -14.682 1.00 30.18 73 ILE F N 1
ATOM 4089 C CA . ILE F 2 74 ? 25.974 98.574 -15.358 1.00 29.55 73 ILE F CA 1
ATOM 4090 C C . ILE F 2 74 ? 27.273 97.797 -15.531 1.00 29.63 73 ILE F C 1
ATOM 4091 O O . ILE F 2 74 ? 27.348 96.610 -15.279 1.00 30.74 73 ILE F O 1
ATOM 4096 N N . ALA F 2 75 ? 28.324 98.481 -15.940 1.00 30.93 74 ALA F N 1
ATOM 4097 C CA . ALA F 2 75 ? 29.617 97.845 -16.160 1.00 31.77 74 ALA F CA 1
ATOM 4098 C C . ALA F 2 75 ? 30.159 97.262 -14.844 1.00 33.08 74 ALA F C 1
ATOM 4099 O O . ALA F 2 75 ? 30.701 96.184 -14.846 1.00 32.75 74 ALA F O 1
ATOM 4101 N N . GLY F 2 76 ? 30.027 98.022 -13.770 1.00 33.00 75 GLY F N 1
ATOM 4102 C CA . GLY F 2 76 ? 30.361 97.615 -12.415 1.00 34.06 75 GLY F CA 1
ATOM 4103 C C . GLY F 2 76 ? 29.690 96.332 -11.988 1.00 34.03 75 GLY F C 1
ATOM 4104 O O . GLY F 2 76 ? 30.353 95.388 -11.535 1.00 34.30 75 GLY F O 1
ATOM 4105 N N . GLU F 2 77 ? 28.370 96.266 -12.133 1.00 32.62 76 GLU F N 1
ATOM 4106 C CA . GLU F 2 77 ? 27.648 95.072 -11.773 1.00 33.07 76 GLU F CA 1
ATOM 4107 C C . GLU F 2 77 ? 28.016 93.903 -12.713 1.00 33.22 76 GLU F C 1
ATOM 4108 O O . GLU F 2 77 ? 28.173 92.752 -12.256 1.00 34.00 76 GLU F O 1
ATOM 4114 N N . ALA F 2 78 ? 28.211 94.201 -13.999 1.00 33.12 77 ALA F N 1
ATOM 4115 C CA . ALA F 2 78 ? 28.611 93.178 -15.003 1.00 32.98 77 ALA F CA 1
ATOM 4116 C C . ALA F 2 78 ? 29.956 92.580 -14.625 1.00 34.31 77 ALA F C 1
ATOM 4117 O O . ALA F 2 78 ? 30.092 91.390 -14.676 1.00 33.56 77 ALA F O 1
ATOM 4119 N N . SER F 2 79 ? 30.870 93.395 -14.124 1.00 33.88 78 SER F N 1
ATOM 4120 C CA . SER F 2 79 ? 32.163 92.943 -13.649 1.00 36.38 78 SER F CA 1
ATOM 4121 C C . SER F 2 79 ? 32.023 92.030 -12.386 1.00 37.63 78 SER F C 1
ATOM 4122 O O . SER F 2 79 ? 32.602 90.932 -12.296 1.00 35.99 78 SER F O 1
ATOM 4125 N N . ARG F 2 80 ? 31.189 92.458 -11.451 1.00 36.41 79 ARG F N 1
ATOM 4126 C CA . ARG F 2 80 ? 30.871 91.669 -10.281 1.00 38.73 79 ARG F CA 1
ATOM 4127 C C . ARG F 2 80 ? 30.340 90.287 -10.620 1.00 37.95 79 ARG F C 1
ATOM 4128 O O . ARG F 2 80 ? 30.807 89.272 -10.080 1.00 37.07 79 ARG F O 1
ATOM 4136 N N . LEU F 2 81 ? 29.394 90.248 -11.531 1.00 36.89 80 LEU F N 1
ATOM 4137 C CA . LEU F 2 81 ? 28.790 89.027 -12.017 1.00 37.10 80 LEU F CA 1
ATOM 4138 C C . LEU F 2 81 ? 29.796 88.060 -12.658 1.00 38.02 80 LEU F C 1
ATOM 4139 O O . LEU F 2 81 ? 29.775 86.882 -12.348 1.00 38.88 80 LEU F O 1
ATOM 4144 N N . ALA F 2 82 ? 30.647 88.578 -13.518 1.00 38.69 81 ALA F N 1
ATOM 4145 C CA . ALA F 2 82 ? 31.716 87.814 -14.127 1.00 41.62 81 ALA F CA 1
ATOM 4146 C C . ALA F 2 82 ? 32.652 87.239 -13.053 1.00 43.56 81 ALA F C 1
ATOM 4147 O O . ALA F 2 82 ? 32.984 86.068 -13.103 1.00 44.33 81 ALA F O 1
ATOM 4149 N N . HIS F 2 83 ? 33.080 88.063 -12.093 1.00 44.75 82 HIS F N 1
ATOM 4150 C CA . HIS F 2 83 ? 33.946 87.590 -11.014 1.00 46.13 82 HIS F CA 1
ATOM 4151 C C . HIS F 2 83 ? 33.273 86.518 -10.134 1.00 45.48 82 HIS F C 1
ATOM 4152 O O . HIS F 2 83 ? 33.888 85.490 -9.841 1.00 42.31 82 HIS F O 1
ATOM 4159 N N . TYR F 2 84 ? 32.005 86.737 -9.754 1.00 43.17 83 TYR F N 1
ATOM 4160 C CA . TYR F 2 84 ? 31.242 85.789 -8.961 1.00 44.13 83 TYR F CA 1
ATOM 4161 C C . TYR F 2 84 ? 31.220 84.445 -9.642 1.00 44.18 83 TYR F C 1
ATOM 4162 O O . TYR F 2 84 ? 31.296 83.405 -8.995 1.00 42.66 83 TYR F O 1
ATOM 4171 N N . ASN F 2 85 ? 31.078 84.471 -10.956 1.00 44.32 84 ASN F N 1
ATOM 4172 C CA . ASN F 2 85 ? 30.920 83.258 -11.705 1.00 46.17 84 ASN F CA 1
ATOM 4173 C C . ASN F 2 85 ? 32.235 82.755 -12.333 1.00 48.56 84 ASN F C 1
ATOM 4174 O O . ASN F 2 85 ? 32.203 81.840 -13.162 1.00 47.96 84 ASN F O 1
ATOM 4179 N N . LYS F 2 86 ? 33.348 83.397 -11.983 1.00 51.28 85 LYS F N 1
ATOM 4180 C CA . LYS F 2 86 ? 34.686 82.970 -12.392 1.00 55.47 85 LYS F CA 1
ATOM 4181 C C . LYS F 2 86 ? 34.767 82.944 -13.916 1.00 56.62 85 LYS F C 1
ATOM 4182 O O . LYS F 2 86 ? 35.252 81.983 -14.475 1.00 56.37 85 LYS F O 1
ATOM 4188 N N . ARG F 2 87 ? 34.224 83.982 -14.566 1.00 57.02 86 ARG F N 1
ATOM 4189 C CA . ARG F 2 87 ? 34.238 84.118 -16.019 1.00 58.07 86 ARG F CA 1
ATOM 4190 C C . ARG F 2 87 ? 35.227 85.225 -16.308 1.00 57.33 86 ARG F C 1
ATOM 4191 O O . ARG F 2 87 ? 35.261 86.265 -15.621 1.00 57.24 86 ARG F O 1
ATOM 4199 N N . SER F 2 88 ? 36.036 85.005 -17.326 1.00 55.34 87 SER F N 1
ATOM 4200 C CA . SER F 2 88 ? 37.066 85.937 -17.664 1.00 54.52 87 SER F CA 1
ATOM 4201 C C . SER F 2 88 ? 36.496 87.060 -18.551 1.00 52.02 87 SER F C 1
ATOM 4202 O O . SER F 2 88 ? 37.073 88.125 -18.624 1.00 51.91 87 SER F O 1
ATOM 4205 N N . THR F 2 89 ? 35.372 86.780 -19.211 1.00 49.78 88 THR F N 1
ATOM 4206 C CA . THR F 2 89 ? 34.736 87.638 -20.193 1.00 48.82 88 THR F CA 1
ATOM 4207 C C . THR F 2 89 ? 33.376 88.257 -19.726 1.00 46.04 88 THR F C 1
ATOM 4208 O O . THR F 2 89 ? 32.541 87.580 -19.166 1.00 45.49 88 THR F O 1
ATOM 4212 N N . ILE F 2 90 ? 33.212 89.554 -19.933 1.00 43.23 89 ILE F N 1
ATOM 4213 C CA . ILE F 2 90 ? 31.906 90.189 -19.931 1.00 41.95 89 ILE F CA 1
ATOM 4214 C C . ILE F 2 90 ? 31.267 90.063 -21.278 1.00 41.02 89 ILE F C 1
ATOM 4215 O O . ILE F 2 90 ? 31.781 90.575 -22.232 1.00 41.91 89 ILE F O 1
ATOM 4220 N N . THR F 2 91 ? 30.134 89.398 -21.311 1.00 40.56 90 THR F N 1
ATOM 4221 C CA . THR F 2 91 ? 29.305 89.215 -22.463 1.00 40.79 90 THR F CA 1
ATOM 4222 C C . THR F 2 91 ? 27.996 89.964 -22.315 1.00 40.92 90 THR F C 1
ATOM 4223 O O . THR F 2 91 ? 27.658 90.506 -21.245 1.00 39.10 90 THR F O 1
ATOM 4227 N N . SER F 2 92 ? 27.232 89.933 -23.372 1.00 38.97 91 SER F N 1
ATOM 4228 C CA . SER F 2 92 ? 25.882 90.431 -23.340 1.00 39.14 91 SER F CA 1
ATOM 4229 C C . SER F 2 92 ? 25.010 89.801 -22.249 1.00 38.18 91 SER F C 1
ATOM 4230 O O . SER F 2 92 ? 24.150 90.459 -21.722 1.00 36.33 91 SER F O 1
ATOM 4233 N N . ARG F 2 93 ? 25.257 88.565 -21.851 1.00 38.68 92 ARG F N 1
ATOM 4234 C CA . ARG F 2 93 ? 24.498 88.013 -20.741 1.00 39.17 92 ARG F CA 1
ATOM 4235 C C . ARG F 2 93 ? 24.731 88.768 -19.371 1.00 37.51 92 ARG F C 1
ATOM 4236 O O . ARG F 2 93 ? 23.777 88.974 -18.623 1.00 34.67 92 ARG F O 1
ATOM 4244 N N . GLU F 2 94 ? 25.972 89.160 -19.094 1.00 36.84 93 GLU F N 1
ATOM 4245 C CA . GLU F 2 94 ? 26.336 89.904 -17.906 1.00 36.50 93 GLU F CA 1
ATOM 4246 C C . GLU F 2 94 ? 25.721 91.305 -17.964 1.00 36.66 93 GLU F C 1
ATOM 4247 O O . GLU F 2 94 ? 25.292 91.816 -16.945 1.00 33.88 93 GLU F O 1
ATOM 4253 N N . ILE F 2 95 ? 25.729 91.954 -19.145 1.00 35.12 94 ILE F N 1
ATOM 4254 C CA . ILE F 2 95 ? 25.099 93.251 -19.259 1.00 33.41 94 ILE F CA 1
ATOM 4255 C C . ILE F 2 95 ? 23.599 93.136 -18.976 1.00 33.53 94 ILE F C 1
ATOM 4256 O O . ILE F 2 95 ? 23.024 93.948 -18.282 1.00 32.13 94 ILE F O 1
ATOM 4261 N N . GLN F 2 96 ? 22.946 92.105 -19.484 1.00 33.47 95 GLN F N 1
ATOM 4262 C CA . GLN F 2 96 ? 21.514 91.960 -19.339 1.00 33.82 95 GLN F CA 1
ATOM 4263 C C . GLN F 2 96 ? 21.123 91.723 -17.840 1.00 33.92 95 GLN F C 1
ATOM 4264 O O . GLN F 2 96 ? 20.234 92.367 -17.321 1.00 32.41 95 GLN F O 1
ATOM 4270 N N . THR F 2 97 ? 21.810 90.802 -17.201 1.00 32.61 96 THR F N 1
ATOM 4271 C CA . THR F 2 97 ? 21.563 90.533 -15.761 1.00 31.59 96 THR F CA 1
ATOM 4272 C C . THR F 2 97 ? 21.781 91.787 -14.944 1.00 29.15 96 THR F C 1
ATOM 4273 O O . THR F 2 97 ? 21.006 92.121 -14.085 1.00 29.92 96 THR F O 1
ATOM 4277 N N . ALA F 2 98 ? 22.866 92.479 -15.234 1.00 28.79 97 ALA F N 1
ATOM 4278 C CA . ALA F 2 98 ? 23.166 93.753 -14.621 1.00 28.11 97 ALA F CA 1
ATOM 4279 C C . ALA F 2 98 ? 22.033 94.758 -14.759 1.00 29.64 97 ALA F C 1
ATOM 4280 O O . ALA F 2 98 ? 21.677 95.448 -13.800 1.00 27.66 97 ALA F O 1
ATOM 4282 N N . VAL F 2 99 ? 21.506 94.906 -15.979 1.00 29.26 98 VAL F N 1
ATOM 4283 C CA . VAL F 2 99 ? 20.352 95.767 -16.230 1.00 30.27 98 VAL F CA 1
ATOM 4284 C C . VAL F 2 99 ? 19.152 95.356 -15.398 1.00 30.54 98 VAL F C 1
ATOM 4285 O O . VAL F 2 99 ? 18.490 96.181 -14.790 1.00 30.49 98 VAL F O 1
ATOM 4289 N N . ARG F 2 100 ? 18.886 94.062 -15.321 1.00 31.47 99 ARG F N 1
ATOM 4290 C CA . ARG F 2 100 ? 17.751 93.596 -14.537 1.00 33.36 99 ARG F CA 1
ATOM 4291 C C . ARG F 2 100 ? 17.936 93.881 -13.040 1.00 33.23 99 ARG F C 1
ATOM 4292 O O . ARG F 2 100 ? 16.977 94.170 -12.343 1.00 33.80 99 ARG F O 1
ATOM 4300 N N . LEU F 2 101 ? 19.156 93.758 -12.554 1.00 31.24 100 LEU F N 1
ATOM 4301 C CA . LEU F 2 101 ? 19.436 94.067 -11.158 1.00 30.88 100 LEU F CA 1
ATOM 4302 C C . LEU F 2 101 ? 19.313 95.589 -10.840 1.00 32.38 100 LEU F C 1
ATOM 4303 O O . LEU F 2 101 ? 18.924 95.976 -9.753 1.00 31.32 100 LEU F O 1
ATOM 4308 N N . LEU F 2 102 ? 19.815 96.420 -11.735 1.00 30.01 101 LEU F N 1
ATOM 4309 C CA . LEU F 2 102 ? 20.001 97.817 -11.447 1.00 31.52 101 LEU F CA 1
ATOM 4310 C C . LEU F 2 102 ? 18.774 98.712 -11.713 1.00 32.07 101 LEU F C 1
ATOM 4311 O O . LEU F 2 102 ? 18.624 99.773 -11.131 1.00 31.19 101 LEU F O 1
ATOM 4316 N N . LEU F 2 103 ? 17.942 98.311 -12.647 1.00 31.87 102 LEU F N 1
ATOM 4317 C CA . LEU F 2 103 ? 16.825 99.152 -13.060 1.00 32.00 102 LEU F CA 1
ATOM 4318 C C . LEU F 2 103 ? 15.566 98.704 -12.349 1.00 31.81 102 LEU F C 1
ATOM 4319 O O . LEU F 2 103 ? 15.396 97.517 -12.064 1.00 31.06 102 LEU F O 1
ATOM 4324 N N . PRO F 2 104 ? 14.625 99.586 -12.158 1.00 32.42 103 PRO F N 1
ATOM 4325 C CA . PRO F 2 104 ? 13.330 99.112 -11.608 1.00 34.61 103 PRO F CA 1
ATOM 4326 C C . PRO F 2 104 ? 12.639 98.229 -12.638 1.00 35.61 103 PRO F C 1
ATOM 4327 O O . PRO F 2 104 ? 12.908 98.393 -13.860 1.00 32.41 103 PRO F O 1
ATOM 4331 N N . GLY F 2 105 ? 11.761 97.323 -12.191 1.00 36.26 104 GLY F N 1
ATOM 4332 C CA . GLY F 2 105 ? 11.309 96.204 -13.011 1.00 36.71 104 GLY F CA 1
ATOM 4333 C C . GLY F 2 105 ? 10.701 96.615 -14.354 1.00 36.24 104 GLY F C 1
ATOM 4334 O O . GLY F 2 105 ? 10.940 96.018 -15.411 1.00 34.60 104 GLY F O 1
ATOM 4335 N N . GLU F 2 106 ? 9.915 97.648 -14.345 1.00 37.03 105 GLU F N 1
ATOM 4336 C CA . GLU F 2 106 ? 9.201 97.959 -15.573 1.00 38.80 105 GLU F CA 1
ATOM 4337 C C . GLU F 2 106 ? 10.162 98.579 -16.604 1.00 36.78 105 GLU F C 1
ATOM 4338 O O . GLU F 2 106 ? 10.198 98.232 -17.805 1.00 37.80 105 GLU F O 1
ATOM 4344 N N . LEU F 2 107 ? 10.984 99.505 -16.161 1.00 34.67 106 LEU F N 1
ATOM 4345 C CA . LEU F 2 107 ? 11.946 100.074 -16.984 1.00 31.90 106 LEU F CA 1
ATOM 4346 C C . LEU F 2 107 ? 12.956 99.016 -17.455 1.00 34.86 106 LEU F C 1
ATOM 4347 O O . LEU F 2 107 ? 13.456 99.062 -18.581 1.00 34.03 106 LEU F O 1
ATOM 4352 N N . ALA F 2 108 ? 13.263 98.044 -16.593 1.00 33.63 107 ALA F N 1
ATOM 4353 C CA . ALA F 2 108 ? 14.180 96.986 -16.975 1.00 32.96 107 ALA F CA 1
ATOM 4354 C C . ALA F 2 108 ? 13.618 96.194 -18.170 1.00 34.38 107 ALA F C 1
ATOM 4355 O O . ALA F 2 108 ? 14.344 95.765 -19.018 1.00 32.37 107 ALA F O 1
ATOM 4357 N N . LYS F 2 109 ? 12.326 95.966 -18.182 1.00 34.95 108 LYS F N 1
ATOM 4358 C CA . LYS F 2 109 ? 11.750 95.199 -19.257 1.00 37.09 108 LYS F CA 1
ATOM 4359 C C . LYS F 2 109 ? 11.991 95.878 -20.583 1.00 34.83 108 LYS F C 1
ATOM 4360 O O . LYS F 2 109 ? 12.323 95.203 -21.561 1.00 33.83 108 LYS F O 1
ATOM 4366 N N . HIS F 2 110 ? 11.758 97.191 -20.645 1.00 33.14 109 HIS F N 1
ATOM 4367 C CA . HIS F 2 110 ? 11.988 97.940 -21.881 1.00 33.59 109 HIS F CA 1
ATOM 4368 C C . HIS F 2 110 ? 13.500 97.882 -22.294 1.00 34.52 109 HIS F C 1
ATOM 4369 O O . HIS F 2 110 ? 13.888 97.646 -23.474 1.00 33.20 109 HIS F O 1
ATOM 4376 N N . ALA F 2 111 ? 14.388 98.086 -21.317 1.00 32.79 110 ALA F N 1
ATOM 4377 C CA . ALA F 2 111 ? 15.805 98.099 -21.608 1.00 31.94 110 ALA F CA 1
ATOM 4378 C C . ALA F 2 111 ? 16.272 96.763 -22.153 1.00 33.96 110 ALA F C 1
ATOM 4379 O O . ALA F 2 111 ? 17.098 96.699 -23.080 1.00 32.71 110 ALA F O 1
ATOM 4381 N N . VAL F 2 112 ? 15.823 95.686 -21.524 1.00 34.95 111 VAL F N 1
ATOM 4382 C CA . VAL F 2 112 ? 16.198 94.345 -21.934 1.00 37.56 111 VAL F CA 1
ATOM 4383 C C . VAL F 2 112 ? 15.722 94.077 -23.401 1.00 38.74 111 VAL F C 1
ATOM 4384 O O . VAL F 2 112 ? 16.465 93.485 -24.207 1.00 37.98 111 VAL F O 1
ATOM 4388 N N . SER F 2 113 ? 14.496 94.503 -23.719 1.00 39.65 112 SER F N 1
ATOM 4389 C CA . SER F 2 113 ? 13.957 94.331 -25.064 1.00 41.36 112 SER F CA 1
ATOM 4390 C C . SER F 2 113 ? 14.799 95.126 -26.049 1.00 39.83 112 SER F C 1
ATOM 4391 O O . SER F 2 113 ? 15.202 94.603 -27.081 1.00 39.42 112 SER F O 1
ATOM 4394 N N . GLU F 2 114 ? 15.183 96.360 -25.699 1.00 38.80 113 GLU F N 1
ATOM 4395 C CA . GLU F 2 114 ? 16.081 97.137 -26.548 1.00 37.81 113 GLU F CA 1
ATOM 4396 C C . GLU F 2 114 ? 17.499 96.534 -26.713 1.00 38.17 113 GLU F C 1
ATOM 4397 O O . GLU F 2 114 ? 18.030 96.487 -27.835 1.00 35.59 113 GLU F O 1
ATOM 4403 N N . GLY F 2 115 ? 18.114 96.048 -25.633 1.00 36.31 114 GLY F N 1
ATOM 4404 C CA . GLY F 2 115 ? 19.418 95.438 -25.736 1.00 37.85 114 GLY F CA 1
ATOM 4405 C C . GLY F 2 115 ? 19.397 94.193 -26.645 1.00 37.81 114 GLY F C 1
ATOM 4406 O O . GLY F 2 115 ? 20.275 94.012 -27.517 1.00 39.20 114 GLY F O 1
ATOM 4407 N N . THR F 2 116 ? 18.435 93.345 -26.388 1.00 37.95 115 THR F N 1
ATOM 4408 C CA . THR F 2 116 ? 18.200 92.099 -27.119 1.00 40.76 115 THR F CA 1
ATOM 4409 C C . THR F 2 116 ? 17.991 92.368 -28.660 1.00 41.20 115 THR F C 1
ATOM 4410 O O . THR F 2 116 ? 18.645 91.723 -29.488 1.00 40.28 115 THR F O 1
ATOM 4414 N N . LYS F 2 117 ? 17.166 93.350 -28.998 1.00 42.18 116 LYS F N 1
ATOM 4415 C CA . LYS F 2 117 ? 16.883 93.732 -30.387 1.00 44.35 116 LYS F CA 1
ATOM 4416 C C . LYS F 2 117 ? 18.141 94.164 -31.072 1.00 45.03 116 LYS F C 1
ATOM 4417 O O . LYS F 2 117 ? 18.422 93.746 -32.190 1.00 44.83 116 LYS F O 1
ATOM 4423 N N . ALA F 2 118 ? 18.944 94.984 -30.388 1.00 44.66 117 ALA F N 1
ATOM 4424 C CA . ALA F 2 118 ? 20.180 95.473 -30.962 1.00 44.51 117 ALA F CA 1
ATOM 4425 C C . ALA F 2 118 ? 21.175 94.335 -31.258 1.00 45.28 117 ALA F C 1
ATOM 4426 O O . ALA F 2 118 ? 21.802 94.316 -32.334 1.00 44.16 117 ALA F O 1
ATOM 4428 N N . VAL F 2 119 ? 21.347 93.426 -30.294 1.00 44.85 118 VAL F N 1
ATOM 4429 C CA . VAL F 2 119 ? 22.286 92.319 -30.416 1.00 45.73 118 VAL F CA 1
ATOM 4430 C C . VAL F 2 119 ? 21.846 91.379 -31.557 1.00 47.55 118 VAL F C 1
ATOM 4431 O O . VAL F 2 119 ? 22.693 90.949 -32.350 1.00 45.90 118 VAL F O 1
ATOM 4435 N N . THR F 2 120 ? 20.540 91.125 -31.623 1.00 48.56 119 THR F N 1
ATOM 4436 C CA . THR F 2 120 ? 19.908 90.397 -32.705 1.00 51.24 119 THR F CA 1
ATOM 4437 C C . THR F 2 120 ? 20.208 91.026 -34.088 1.00 52.62 119 THR F C 1
ATOM 4438 O O . THR F 2 120 ? 20.702 90.338 -34.943 1.00 53.48 119 THR F O 1
ATOM 4442 N N . LYS F 2 121 ? 19.957 92.314 -34.270 1.00 54.67 120 LYS F N 1
ATOM 4443 C CA . LYS F 2 121 ? 20.281 93.012 -35.522 1.00 56.88 120 LYS F CA 1
ATOM 4444 C C . LYS F 2 121 ? 21.766 92.942 -35.854 1.00 57.73 120 LYS F C 1
ATOM 4445 O O . LYS F 2 121 ? 22.153 92.681 -36.986 1.00 57.78 120 LYS F O 1
ATOM 4451 N N . TYR F 2 122 ? 22.603 93.192 -34.854 1.00 57.84 121 TYR F N 1
ATOM 4452 C CA . TYR F 2 122 ? 24.049 93.159 -35.022 1.00 59.14 121 TYR F CA 1
ATOM 4453 C C . TYR F 2 122 ? 24.579 91.801 -35.481 1.00 61.88 121 TYR F C 1
ATOM 4454 O O . TYR F 2 122 ? 25.576 91.735 -36.193 1.00 61.27 121 TYR F O 1
ATOM 4463 N N . THR F 2 123 ? 23.936 90.746 -34.995 1.00 65.18 122 THR F N 1
ATOM 4464 C CA . THR F 2 123 ? 24.327 89.361 -35.263 1.00 68.65 122 THR F CA 1
ATOM 4465 C C . THR F 2 123 ? 23.829 88.898 -36.651 1.00 70.84 122 THR F C 1
ATOM 4466 O O . THR F 2 123 ? 24.535 88.188 -37.356 1.00 72.08 122 THR F O 1
ATOM 4470 N N . SER F 2 124 ? 22.629 89.334 -37.022 1.00 73.75 123 SER F N 1
ATOM 4471 C CA . SER F 2 124 ? 22.002 89.032 -38.304 1.00 76.28 123 SER F CA 1
ATOM 4472 C C . SER F 2 124 ? 22.884 89.379 -39.514 1.00 78.60 123 SER F C 1
ATOM 4473 O O . SER F 2 124 ? 23.601 88.509 -40.021 1.00 78.95 123 SER F O 1
ATOM 4476 N N . SER F 2 125 ? 22.872 90.641 -39.957 1.00 81.10 124 SER F N 1
ATOM 4477 C CA . SER F 2 125 ? 23.724 91.039 -41.099 1.00 82.87 124 SER F CA 1
ATOM 4478 C C . SER F 2 125 ? 25.237 90.881 -40.820 1.00 84.06 124 SER F C 1
ATOM 4479 O O . SER F 2 125 ? 26.043 91.211 -41.687 1.00 84.73 124 SER F O 1
ATOM 4481 N N . LYS F 2 126 ? 25.599 90.406 -39.619 1.00 85.11 125 LYS F N 1
ATOM 4482 C CA . LYS F 2 126 ? 26.950 89.936 -39.267 1.00 85.63 125 LYS F CA 1
ATOM 4483 C C . LYS F 2 126 ? 28.141 90.324 -40.159 1.00 86.33 125 LYS F C 1
ATOM 4484 O O . LYS F 2 126 ? 29.178 90.824 -39.698 1.00 86.47 125 LYS F O 1
ATOM 4486 N N . PRO G 3 39 ? 9.679 102.960 40.809 1.00 88.46 38 PRO G N 1
ATOM 4487 C CA . PRO G 3 39 ? 9.307 101.717 40.050 1.00 88.73 38 PRO G CA 1
ATOM 4488 C C . PRO G 3 39 ? 7.797 101.376 40.082 1.00 88.97 38 PRO G C 1
ATOM 4489 O O . PRO G 3 39 ? 7.294 101.026 41.161 1.00 89.24 38 PRO G O 1
ATOM 4493 N N . HIS G 3 40 ? 7.108 101.481 38.929 1.00 89.14 39 HIS G N 1
ATOM 4494 C CA . HIS G 3 40 ? 5.700 101.014 38.742 1.00 89.00 39 HIS G CA 1
ATOM 4495 C C . HIS G 3 40 ? 5.632 99.479 38.982 1.00 88.63 39 HIS G C 1
ATOM 4496 O O . HIS G 3 40 ? 6.684 98.808 38.950 1.00 88.79 39 HIS G O 1
ATOM 4503 N N . ARG G 3 41 ? 4.431 98.923 39.223 1.00 87.85 40 ARG G N 1
ATOM 4504 C CA . ARG G 3 41 ? 4.311 97.496 39.610 1.00 87.12 40 ARG G CA 1
ATOM 4505 C C . ARG G 3 41 ? 3.168 96.684 38.908 1.00 86.32 40 ARG G C 1
ATOM 4506 O O . ARG G 3 41 ? 2.021 96.615 39.397 1.00 86.28 40 ARG G O 1
ATOM 4514 N N . TYR G 3 42 ? 3.546 96.137 37.734 1.00 85.09 41 TYR G N 1
ATOM 4515 C CA . TYR G 3 42 ? 3.000 94.926 37.043 1.00 83.52 41 TYR G CA 1
ATOM 4516 C C . TYR G 3 42 ? 1.770 95.068 36.067 1.00 82.19 41 TYR G C 1
ATOM 4517 O O . TYR G 3 42 ? 1.179 94.065 35.605 1.00 81.11 41 TYR G O 1
ATOM 4526 N N . ARG G 3 43 ? 1.462 96.318 35.707 1.00 79.89 42 ARG G N 1
ATOM 4527 C CA . ARG G 3 43 ? 0.629 96.645 34.549 1.00 78.37 42 ARG G CA 1
ATOM 4528 C C . ARG G 3 43 ? 1.145 96.053 33.190 1.00 75.74 42 ARG G C 1
ATOM 4529 O O . ARG G 3 43 ? 2.230 95.435 33.125 1.00 74.49 42 ARG G O 1
ATOM 4537 N N . PRO G 3 44 ? 0.370 96.225 32.114 1.00 72.21 43 PRO G N 1
ATOM 4538 C CA . PRO G 3 44 ? 0.879 95.933 30.760 1.00 70.41 43 PRO G CA 1
ATOM 4539 C C . PRO G 3 44 ? 2.242 96.615 30.420 1.00 67.88 43 PRO G C 1
ATOM 4540 O O . PRO G 3 44 ? 3.035 96.011 29.699 1.00 67.57 43 PRO G O 1
ATOM 4544 N N . GLY G 3 45 ? 2.485 97.819 30.942 1.00 65.05 44 GLY G N 1
ATOM 4545 C CA . GLY G 3 45 ? 3.757 98.532 30.811 1.00 62.84 44 GLY G CA 1
ATOM 4546 C C . GLY G 3 45 ? 4.991 97.866 31.412 1.00 60.44 44 GLY G C 1
ATOM 4547 O O . GLY G 3 45 ? 6.053 97.831 30.791 1.00 58.97 44 GLY G O 1
ATOM 4548 N N . THR G 3 46 ? 4.850 97.329 32.617 1.00 57.31 45 THR G N 1
ATOM 4549 C CA . THR G 3 46 ? 5.930 96.636 33.331 1.00 55.86 45 THR G CA 1
ATOM 4550 C C . THR G 3 46 ? 6.296 95.302 32.681 1.00 53.69 45 THR G C 1
ATOM 4551 O O . THR G 3 46 ? 7.456 94.887 32.683 1.00 53.03 45 THR G O 1
ATOM 4555 N N . VAL G 3 47 ? 5.275 94.619 32.181 1.00 51.38 46 VAL G N 1
ATOM 4556 C CA . VAL G 3 47 ? 5.434 93.384 31.444 1.00 51.00 46 VAL G CA 1
ATOM 4557 C C . VAL G 3 47 ? 6.176 93.704 30.120 1.00 47.98 46 VAL G C 1
ATOM 4558 O O . VAL G 3 47 ? 7.126 93.054 29.807 1.00 45.49 46 VAL G O 1
ATOM 4562 N N . ALA G 3 48 ? 5.724 94.723 29.415 1.00 47.51 47 ALA G N 1
ATOM 4563 C CA . ALA G 3 48 ? 6.341 95.201 28.161 1.00 47.31 47 ALA G CA 1
ATOM 4564 C C . ALA G 3 48 ? 7.821 95.533 28.339 1.00 47.07 47 ALA G C 1
ATOM 4565 O O . ALA G 3 48 ? 8.676 95.061 27.584 1.00 45.10 47 ALA G O 1
ATOM 4567 N N . LEU G 3 49 ? 8.142 96.257 29.405 1.00 46.65 48 LEU G N 1
ATOM 4568 C CA . LEU G 3 49 ? 9.522 96.523 29.727 1.00 47.14 48 LEU G CA 1
ATOM 4569 C C . LEU G 3 49 ? 10.355 95.311 30.063 1.00 47.78 48 LEU G C 1
ATOM 4570 O O . LEU G 3 49 ? 11.532 95.274 29.678 1.00 46.96 48 LEU G O 1
ATOM 4575 N N . ARG G 3 50 ? 9.799 94.304 30.737 1.00 46.34 49 ARG G N 1
ATOM 4576 C CA . ARG G 3 50 ? 10.593 93.116 30.940 1.00 47.74 49 ARG G CA 1
ATOM 4577 C C . ARG G 3 50 ? 10.793 92.402 29.593 1.00 44.79 49 ARG G C 1
ATOM 4578 O O . ARG G 3 50 ? 11.805 91.775 29.427 1.00 42.75 49 ARG G O 1
ATOM 4586 N N . GLU G 3 51 ? 9.789 92.437 28.722 1.00 43.99 50 GLU G N 1
ATOM 4587 C CA . GLU G 3 51 ? 9.892 91.806 27.394 1.00 43.70 50 GLU G CA 1
ATOM 4588 C C . GLU G 3 51 ? 10.985 92.497 26.578 1.00 42.12 50 GLU G C 1
ATOM 4589 O O . GLU G 3 51 ? 11.784 91.815 26.008 1.00 41.56 50 GLU G O 1
ATOM 4595 N N . ILE G 3 52 ? 11.043 93.828 26.578 1.00 41.21 51 ILE G N 1
ATOM 4596 C CA . ILE G 3 52 ? 12.169 94.542 25.936 1.00 40.67 51 ILE G CA 1
ATOM 4597 C C . ILE G 3 52 ? 13.499 94.096 26.478 1.00 41.56 51 ILE G C 1
ATOM 4598 O O . ILE G 3 52 ? 14.391 93.737 25.688 1.00 39.13 51 ILE G O 1
ATOM 4603 N N . ARG G 3 53 ? 13.685 94.071 27.809 1.00 40.72 52 ARG G N 1
ATOM 4604 C CA . ARG G 3 53 ? 14.937 93.590 28.351 1.00 41.14 52 ARG G CA 1
ATOM 4605 C C . ARG G 3 53 ? 15.252 92.167 27.915 1.00 41.49 52 ARG G C 1
ATOM 4606 O O . ARG G 3 53 ? 16.373 91.888 27.520 1.00 41.89 52 ARG G O 1
ATOM 4614 N N . ARG G 3 54 ? 14.273 91.277 27.941 1.00 41.65 53 ARG G N 1
ATOM 4615 C CA . ARG G 3 54 ? 14.516 89.888 27.561 1.00 42.69 53 ARG G CA 1
ATOM 4616 C C . ARG G 3 54 ? 14.979 89.779 26.074 1.00 41.83 53 ARG G C 1
ATOM 4617 O O . ARG G 3 54 ? 15.982 89.139 25.770 1.00 42.37 53 ARG G O 1
ATOM 4625 N N . TYR G 3 55 ? 14.237 90.427 25.185 1.00 40.26 54 TYR G N 1
ATOM 4626 C CA . TYR G 3 55 ? 14.529 90.338 23.759 1.00 39.41 54 TYR G CA 1
ATOM 4627 C C . TYR G 3 55 ? 15.740 91.136 23.322 1.00 38.85 54 TYR G C 1
ATOM 4628 O O . TYR G 3 55 ? 16.361 90.791 22.354 1.00 38.50 54 TYR G O 1
ATOM 4637 N N . GLN G 3 56 ? 16.152 92.154 24.063 1.00 39.31 55 GLN G N 1
ATOM 4638 C CA . GLN G 3 56 ? 17.329 92.907 23.699 1.00 38.58 55 GLN G CA 1
ATOM 4639 C C . GLN G 3 56 ? 18.551 92.196 24.207 1.00 40.60 55 GLN G C 1
ATOM 4640 O O . GLN G 3 56 ? 19.673 92.442 23.769 1.00 41.53 55 GLN G O 1
ATOM 4646 N N . LYS G 3 57 ? 18.353 91.302 25.153 1.00 41.69 56 LYS G N 1
ATOM 4647 C CA . LYS G 3 57 ? 19.455 90.518 25.672 1.00 43.49 56 LYS G CA 1
ATOM 4648 C C . LYS G 3 57 ? 19.787 89.351 24.783 1.00 42.51 56 LYS G C 1
ATOM 4649 O O . LYS G 3 57 ? 20.894 88.966 24.716 1.00 44.87 56 LYS G O 1
ATOM 4655 N N . SER G 3 58 ? 18.814 88.774 24.123 1.00 41.92 57 SER G N 1
ATOM 4656 C CA . SER G 3 58 ? 19.014 87.560 23.376 1.00 41.55 57 SER G CA 1
ATOM 4657 C C . SER G 3 58 ? 19.258 87.874 21.859 1.00 40.63 57 SER G C 1
ATOM 4658 O O . SER G 3 58 ? 19.146 89.045 21.416 1.00 38.54 57 SER G O 1
ATOM 4661 N N . THR G 3 59 ? 19.708 86.847 21.142 1.00 38.50 58 THR G N 1
ATOM 4662 C CA . THR G 3 59 ? 20.059 86.975 19.759 1.00 39.28 58 THR G CA 1
ATOM 4663 C C . THR G 3 59 ? 19.308 85.996 18.886 1.00 39.71 58 THR G C 1
ATOM 4664 O O . THR G 3 59 ? 19.463 86.075 17.711 1.00 38.04 58 THR G O 1
ATOM 4668 N N . GLU G 3 60 ? 18.503 85.101 19.447 1.00 39.65 59 GLU G N 1
ATOM 4669 C CA . GLU G 3 60 ? 17.797 84.109 18.665 1.00 41.08 59 GLU G CA 1
ATOM 4670 C C . GLU G 3 60 ? 16.833 84.797 17.714 1.00 39.98 59 GLU G C 1
ATOM 4671 O O . GLU G 3 60 ? 16.262 85.845 18.052 1.00 39.77 59 GLU G O 1
ATOM 4677 N N . LEU G 3 61 ? 16.579 84.179 16.576 1.00 37.91 60 LEU G N 1
ATOM 4678 C CA . LEU G 3 61 ? 15.531 84.672 15.679 1.00 38.02 60 LEU G CA 1
ATOM 4679 C C . LEU G 3 61 ? 14.143 84.523 16.331 1.00 37.88 60 LEU G C 1
ATOM 4680 O O . LEU G 3 61 ? 13.921 83.604 17.104 1.00 36.56 60 LEU G O 1
ATOM 4685 N N . LEU G 3 62 ? 13.258 85.445 16.002 1.00 34.28 61 LEU G N 1
ATOM 4686 C CA . LEU G 3 62 ? 11.985 85.608 16.692 1.00 33.83 61 LEU G CA 1
ATOM 4687 C C . LEU G 3 62 ? 10.793 85.211 15.875 1.00 32.02 61 LEU G C 1
ATOM 4688 O O . LEU G 3 62 ? 9.691 85.095 16.403 1.00 32.53 61 LEU G O 1
ATOM 4693 N N . ILE G 3 63 ? 10.984 84.983 14.568 1.00 30.21 62 ILE G N 1
ATOM 4694 C CA . ILE G 3 63 ? 9.915 84.456 13.730 1.00 30.35 62 ILE G CA 1
ATOM 4695 C C . ILE G 3 63 ? 10.137 82.954 13.706 1.00 30.40 62 ILE G C 1
ATOM 4696 O O . ILE G 3 63 ? 11.263 82.535 13.592 1.00 29.79 62 ILE G O 1
ATOM 4701 N N . ARG G 3 64 ? 9.069 82.153 13.771 1.00 33.64 63 ARG G N 1
ATOM 4702 C CA . ARG G 3 64 ? 9.220 80.676 13.686 1.00 34.96 63 ARG G CA 1
ATOM 4703 C C . ARG G 3 64 ? 9.824 80.325 12.351 1.00 35.00 63 ARG G C 1
ATOM 4704 O O . ARG G 3 64 ? 9.400 80.882 11.300 1.00 34.36 63 ARG G O 1
ATOM 4712 N N . LYS G 3 65 ? 10.786 79.438 12.381 1.00 34.63 64 LYS G N 1
ATOM 4713 C CA . LYS G 3 65 ? 11.519 79.065 11.181 1.00 36.24 64 LYS G CA 1
ATOM 4714 C C . LYS G 3 65 ? 10.765 78.412 10.048 1.00 37.02 64 LYS G C 1
ATOM 4715 O O . LYS G 3 65 ? 10.938 78.769 8.866 1.00 34.51 64 LYS G O 1
ATOM 4721 N N . LEU G 3 66 ? 9.887 77.467 10.361 1.00 36.20 65 LEU G N 1
ATOM 4722 C CA . LEU G 3 66 ? 9.183 76.792 9.300 1.00 36.15 65 LEU G CA 1
ATOM 4723 C C . LEU G 3 66 ? 8.202 77.735 8.613 1.00 35.92 65 LEU G C 1
ATOM 4724 O O . LEU G 3 66 ? 8.168 77.733 7.392 1.00 34.80 65 LEU G O 1
ATOM 4729 N N . PRO G 3 67 ? 7.396 78.498 9.347 1.00 35.20 66 PRO G N 1
ATOM 4730 C CA . PRO G 3 67 ? 6.558 79.505 8.715 1.00 36.13 66 PRO G CA 1
ATOM 4731 C C . PRO G 3 67 ? 7.352 80.503 7.826 1.00 36.32 66 PRO G C 1
ATOM 4732 O O . PRO G 3 67 ? 6.897 80.846 6.752 1.00 34.93 66 PRO G O 1
ATOM 4736 N N . PHE G 3 68 ? 8.506 80.954 8.305 1.00 36.55 67 PHE G N 1
ATOM 4737 C CA . PHE G 3 68 ? 9.335 81.859 7.545 1.00 35.25 67 PHE G CA 1
ATOM 4738 C C . PHE G 3 68 ? 9.740 81.171 6.263 1.00 36.23 67 PHE G C 1
ATOM 4739 O O . PHE G 3 68 ? 9.534 81.733 5.193 1.00 34.56 67 PHE G O 1
ATOM 4747 N N . GLN G 3 69 ? 10.241 79.943 6.363 1.00 34.94 68 GLN G N 1
ATOM 4748 C CA . GLN G 3 69 ? 10.596 79.180 5.199 1.00 37.21 68 GLN G CA 1
ATOM 4749 C C . GLN G 3 69 ? 9.448 79.061 4.190 1.00 38.26 68 GLN G C 1
ATOM 4750 O O . GLN G 3 69 ? 9.670 79.173 2.968 1.00 36.80 68 GLN G O 1
ATOM 4756 N N . ARG G 3 70 ? 8.232 78.829 4.674 1.00 38.54 69 ARG G N 1
ATOM 4757 C CA . ARG G 3 70 ? 7.132 78.657 3.773 1.00 39.45 69 ARG G CA 1
ATOM 4758 C C . ARG G 3 70 ? 6.818 80.003 3.068 1.00 39.39 69 ARG G C 1
ATOM 4759 O O . ARG G 3 70 ? 6.385 79.993 1.931 1.00 38.05 69 ARG G O 1
ATOM 4767 N N . LEU G 3 71 ? 7.021 81.124 3.762 1.00 36.58 70 LEU G N 1
ATOM 4768 C CA . LEU G 3 71 ? 6.806 82.434 3.159 1.00 37.49 70 LEU G CA 1
ATOM 4769 C C . LEU G 3 71 ? 7.806 82.668 2.012 1.00 37.80 70 LEU G C 1
ATOM 4770 O O . LEU G 3 71 ? 7.411 83.029 0.908 1.00 38.61 70 LEU G O 1
ATOM 4775 N N . VAL G 3 72 ? 9.067 82.368 2.276 1.00 38.43 71 VAL G N 1
ATOM 4776 C CA . VAL G 3 72 ? 10.135 82.462 1.303 1.00 39.04 71 VAL G CA 1
ATOM 4777 C C . VAL G 3 72 ? 9.814 81.619 0.076 1.00 40.97 71 VAL G C 1
ATOM 4778 O O . VAL G 3 72 ? 9.871 82.121 -1.067 1.00 40.60 71 VAL G O 1
ATOM 4782 N N . ARG G 3 73 ? 9.465 80.355 0.291 1.00 41.78 72 ARG G N 1
ATOM 4783 C CA . ARG G 3 73 ? 9.115 79.478 -0.817 1.00 42.93 72 ARG G CA 1
ATOM 4784 C C . ARG G 3 73 ? 7.855 79.971 -1.607 1.00 42.74 72 ARG G C 1
ATOM 4785 O O . ARG G 3 73 ? 7.814 79.905 -2.831 1.00 42.39 72 ARG G O 1
ATOM 4793 N N . GLU G 3 74 ? 6.835 80.468 -0.926 1.00 42.04 73 GLU G N 1
ATOM 4794 C CA . GLU G 3 74 ? 5.671 81.003 -1.608 1.00 42.22 73 GLU G CA 1
ATOM 4795 C C . GLU G 3 74 ? 6.074 82.177 -2.543 1.00 42.74 73 GLU G C 1
ATOM 4796 O O . GLU G 3 74 ? 5.584 82.256 -3.689 1.00 42.48 73 GLU G O 1
ATOM 4802 N N . ILE G 3 75 ? 6.905 83.079 -2.024 1.00 42.26 74 ILE G N 1
ATOM 4803 C CA . ILE G 3 75 ? 7.298 84.283 -2.757 1.00 43.60 74 ILE G CA 1
ATOM 4804 C C . ILE G 3 75 ? 8.060 83.812 -3.984 1.00 46.76 74 ILE G C 1
ATOM 4805 O O . ILE G 3 75 ? 7.722 84.188 -5.109 1.00 46.77 74 ILE G O 1
ATOM 4810 N N . ALA G 3 76 ? 9.001 82.900 -3.791 1.00 49.03 75 ALA G N 1
ATOM 4811 C CA . ALA G 3 76 ? 9.793 82.395 -4.899 1.00 52.27 75 ALA G CA 1
ATOM 4812 C C . ALA G 3 76 ? 8.974 81.715 -5.988 1.00 55.68 75 ALA G C 1
ATOM 4813 O O . ALA G 3 76 ? 9.356 81.756 -7.149 1.00 55.74 75 ALA G O 1
ATOM 4815 N N . GLN G 3 77 ? 7.854 81.117 -5.614 1.00 59.07 76 GLN G N 1
ATOM 4816 C CA . GLN G 3 77 ? 6.970 80.438 -6.545 1.00 62.41 76 GLN G CA 1
ATOM 4817 C C . GLN G 3 77 ? 6.456 81.289 -7.717 1.00 65.42 76 GLN G C 1
ATOM 4818 O O . GLN G 3 77 ? 6.034 80.736 -8.703 1.00 65.97 76 GLN G O 1
ATOM 4824 N N . ASP G 3 78 ? 6.466 82.612 -7.612 1.00 69.32 77 ASP G N 1
ATOM 4825 C CA . ASP G 3 78 ? 6.141 83.449 -8.771 1.00 72.13 77 ASP G CA 1
ATOM 4826 C C . ASP G 3 78 ? 7.366 83.498 -9.694 1.00 73.51 77 ASP G C 1
ATOM 4827 O O . ASP G 3 78 ? 7.341 82.967 -10.813 1.00 74.28 77 ASP G O 1
ATOM 4832 N N . PHE G 3 79 ? 8.462 84.057 -9.181 1.00 74.96 78 PHE G N 1
ATOM 4833 C CA . PHE G 3 79 ? 9.690 84.277 -9.972 1.00 75.71 78 PHE G CA 1
ATOM 4834 C C . PHE G 3 79 ? 10.252 83.052 -10.699 1.00 76.57 78 PHE G C 1
ATOM 4835 O O . PHE G 3 79 ? 11.016 83.209 -11.654 1.00 77.23 78 PHE G O 1
ATOM 4843 N N . LYS G 3 80 ? 9.937 81.851 -10.217 1.00 77.42 79 LYS G N 1
ATOM 4844 C CA . LYS G 3 80 ? 10.369 80.608 -10.859 1.00 78.42 79 LYS G CA 1
ATOM 4845 C C . LYS G 3 80 ? 9.701 79.363 -10.257 1.00 78.75 79 LYS G C 1
ATOM 4846 O O . LYS G 3 80 ? 9.629 79.182 -9.031 1.00 78.26 79 LYS G O 1
ATOM 4852 N N . THR G 3 81 ? 9.206 78.506 -11.141 1.00 78.97 80 THR G N 1
ATOM 4853 C CA . THR G 3 81 ? 8.876 77.147 -10.760 1.00 78.88 80 THR G CA 1
ATOM 4854 C C . THR G 3 81 ? 10.193 76.401 -10.541 1.00 78.07 80 THR G C 1
ATOM 4855 O O . THR G 3 81 ? 11.233 76.708 -11.158 1.00 78.26 80 THR G O 1
ATOM 4859 N N . ASP G 3 82 ? 10.140 75.436 -9.637 1.00 76.81 81 ASP G N 1
ATOM 4860 C CA . ASP G 3 82 ? 11.271 74.569 -9.367 1.00 76.15 81 ASP G CA 1
ATOM 4861 C C . ASP G 3 82 ? 12.538 75.366 -9.013 1.00 73.62 81 ASP G C 1
ATOM 4862 O O . ASP G 3 82 ? 13.542 75.338 -9.719 1.00 73.95 81 ASP G O 1
ATOM 4867 N N . LEU G 3 83 ? 12.423 76.131 -7.931 1.00 70.52 82 LEU G N 1
ATOM 4868 C CA . LEU G 3 83 ? 13.563 76.736 -7.254 1.00 67.57 82 LEU G CA 1
ATOM 4869 C C . LEU G 3 83 ? 13.703 75.972 -5.988 1.00 63.95 82 LEU G C 1
ATOM 4870 O O . LEU G 3 83 ? 12.724 75.697 -5.327 1.00 63.60 82 LEU G O 1
ATOM 4875 N N . ARG G 3 84 ? 14.911 75.608 -5.650 1.00 60.36 83 ARG G N 1
ATOM 4876 C CA . ARG G 3 84 ? 15.179 75.094 -4.337 1.00 59.19 83 ARG G CA 1
ATOM 4877 C C . ARG G 3 84 ? 15.979 76.166 -3.581 1.00 55.32 83 ARG G C 1
ATOM 4878 O O . ARG G 3 84 ? 16.757 76.899 -4.193 1.00 51.91 83 ARG G O 1
ATOM 4886 N N . PHE G 3 85 ? 15.806 76.224 -2.260 1.00 52.13 84 PHE G N 1
ATOM 4887 C CA . PHE G 3 85 ? 16.719 76.998 -1.393 1.00 49.42 84 PHE G CA 1
ATOM 4888 C C . PHE G 3 85 ? 17.646 76.154 -0.545 1.00 48.03 84 PHE G C 1
ATOM 4889 O O . PHE G 3 85 ? 17.233 75.205 0.086 1.00 48.74 84 PHE G O 1
ATOM 4897 N N . GLN G 3 86 ? 18.918 76.486 -0.524 1.00 45.30 85 GLN G N 1
ATOM 4898 C CA . GLN G 3 86 ? 19.802 75.964 0.476 1.00 44.10 85 GLN G CA 1
ATOM 4899 C C . GLN G 3 86 ? 19.220 76.445 1.829 1.00 44.91 85 GLN G C 1
ATOM 4900 O O . GLN G 3 86 ? 18.696 77.599 1.966 1.00 38.44 85 GLN G O 1
ATOM 4906 N N . SER G 3 87 ? 19.330 75.582 2.833 1.00 43.44 86 SER G N 1
ATOM 4907 C CA . SER G 3 87 ? 18.909 75.947 4.169 1.00 44.40 86 SER G CA 1
ATOM 4908 C C . SER G 3 87 ? 19.544 77.217 4.627 1.00 41.52 86 SER G C 1
ATOM 4909 O O . SER G 3 87 ? 18.888 78.062 5.204 1.00 41.75 86 SER G O 1
ATOM 4912 N N . SER G 3 88 ? 20.804 77.382 4.364 1.00 39.35 87 SER G N 1
ATOM 4913 C CA . SER G 3 88 ? 21.466 78.571 4.823 1.00 40.09 87 SER G CA 1
ATOM 4914 C C . SER G 3 88 ? 21.053 79.836 4.030 1.00 37.85 87 SER G C 1
ATOM 4915 O O . SER G 3 88 ? 21.236 80.943 4.521 1.00 36.03 87 SER G O 1
ATOM 4918 N N . ALA G 3 89 ? 20.525 79.661 2.819 1.00 35.80 88 ALA G N 1
ATOM 4919 C CA . ALA G 3 89 ? 19.987 80.774 2.056 1.00 34.08 88 ALA G CA 1
ATOM 4920 C C . ALA G 3 89 ? 18.736 81.265 2.795 1.00 34.67 88 ALA G C 1
ATOM 4921 O O . ALA G 3 89 ? 18.505 82.465 2.886 1.00 31.86 88 ALA G O 1
ATOM 4923 N N . VAL G 3 90 ? 17.922 80.338 3.302 1.00 32.96 89 VAL G N 1
ATOM 4924 C CA . VAL G 3 90 ? 16.709 80.703 4.031 1.00 34.50 89 VAL G CA 1
ATOM 4925 C C . VAL G 3 90 ? 17.059 81.405 5.316 1.00 34.03 89 VAL G C 1
ATOM 4926 O O . VAL G 3 90 ? 16.469 82.441 5.684 1.00 32.43 89 VAL G O 1
ATOM 4930 N N . MET G 3 91 ? 18.082 80.889 5.977 1.00 34.48 90 MET G N 1
ATOM 4931 C CA . MET G 3 91 ? 18.599 81.492 7.185 1.00 35.44 90 MET G CA 1
ATOM 4932 C C . MET G 3 91 ? 19.194 82.909 6.982 1.00 34.36 90 MET G C 1
ATOM 4933 O O . MET G 3 91 ? 19.032 83.784 7.850 1.00 32.42 90 MET G O 1
ATOM 4938 N N . ALA G 3 92 ? 19.928 83.096 5.888 1.00 31.10 91 ALA G N 1
ATOM 4939 C CA . ALA G 3 92 ? 20.413 84.408 5.542 1.00 30.85 91 ALA G CA 1
ATOM 4940 C C . ALA G 3 92 ? 19.249 85.359 5.360 1.00 30.51 91 ALA G C 1
ATOM 4941 O O . ALA G 3 92 ? 19.357 86.487 5.810 1.00 31.13 91 ALA G O 1
ATOM 4943 N N . LEU G 3 93 ? 18.212 84.928 4.655 1.00 29.29 92 LEU G N 1
ATOM 4944 C CA . LEU G 3 93 ? 17.070 85.748 4.350 1.00 29.98 92 LEU G CA 1
ATOM 4945 C C . LEU G 3 93 ? 16.377 86.102 5.674 1.00 32.71 92 LEU G C 1
ATOM 4946 O O . LEU G 3 93 ? 15.891 87.209 5.891 1.00 30.99 92 LEU G O 1
ATOM 4951 N N . GLN G 3 94 ? 16.357 85.130 6.588 1.00 31.38 93 GLN G N 1
ATOM 4952 C CA . GLN G 3 94 ? 15.760 85.369 7.870 1.00 30.73 93 GLN G CA 1
ATOM 4953 C C . GLN G 3 94 ? 16.509 86.325 8.825 1.00 31.07 93 GLN G C 1
ATOM 4954 O O . GLN G 3 94 ? 15.900 87.236 9.379 1.00 30.32 93 GLN G O 1
ATOM 4960 N N . GLU G 3 95 ? 17.815 86.185 8.925 1.00 29.40 94 GLU G N 1
ATOM 4961 C CA . GLU G 3 95 ? 18.642 87.075 9.633 1.00 31.77 94 GLU G CA 1
ATOM 4962 C C . GLU G 3 95 ? 18.477 88.514 9.072 1.00 32.04 94 GLU G C 1
ATOM 4963 O O . GLU G 3 95 ? 18.374 89.465 9.822 1.00 30.88 94 GLU G O 1
ATOM 4969 N N . ALA G 3 96 ? 18.496 88.669 7.746 1.00 30.82 95 ALA G N 1
ATOM 4970 C CA . ALA G 3 96 ? 18.440 89.983 7.165 1.00 30.81 95 ALA G CA 1
ATOM 4971 C C . ALA G 3 96 ? 17.054 90.624 7.422 1.00 31.01 95 ALA G C 1
ATOM 4972 O O . ALA G 3 96 ? 16.948 91.830 7.729 1.00 31.43 95 ALA G O 1
ATOM 4974 N N . SER G 3 97 ? 16.003 89.833 7.259 1.00 31.42 96 SER G N 1
ATOM 4975 C CA . SER G 3 97 ? 14.623 90.268 7.391 1.00 32.24 96 SER G CA 1
ATOM 4976 C C . SER G 3 97 ? 14.339 90.708 8.811 1.00 32.42 96 SER G C 1
ATOM 4977 O O . SER G 3 97 ? 13.752 91.775 9.047 1.00 30.62 96 SER G O 1
ATOM 4980 N N . GLU G 3 98 ? 14.792 89.919 9.787 1.00 31.15 97 GLU G N 1
ATOM 4981 C CA . GLU G 3 98 ? 14.557 90.291 11.145 1.00 31.53 97 GLU G CA 1
ATOM 4982 C C . GLU G 3 98 ? 15.354 91.511 11.510 1.00 31.73 97 GLU G C 1
ATOM 4983 O O . GLU G 3 98 ? 14.838 92.368 12.204 1.00 32.39 97 GLU G O 1
ATOM 4989 N N . ALA G 3 99 ? 16.627 91.579 11.130 1.00 31.53 98 ALA G N 1
ATOM 4990 C CA . ALA G 3 99 ? 17.421 92.739 11.412 1.00 30.87 98 ALA G CA 1
ATOM 4991 C C . ALA G 3 99 ? 16.743 94.024 10.827 1.00 31.97 98 ALA G C 1
ATOM 4992 O O . ALA G 3 99 ? 16.705 95.111 11.460 1.00 30.72 98 ALA G O 1
ATOM 4994 N N . TYR G 3 100 ? 16.175 93.874 9.665 1.00 29.76 99 TYR G N 1
ATOM 4995 C CA . TYR G 3 100 ? 15.517 94.960 8.991 1.00 31.10 99 TYR G CA 1
ATOM 4996 C C . TYR G 3 100 ? 14.271 95.456 9.780 1.00 31.70 99 TYR G C 1
ATOM 4997 O O . TYR G 3 100 ? 14.088 96.659 10.043 1.00 29.50 99 TYR G O 1
ATOM 5006 N N . LEU G 3 101 ? 13.490 94.486 10.243 1.00 31.66 100 LEU G N 1
ATOM 5007 C CA . LEU G 3 101 ? 12.268 94.792 10.980 1.00 32.23 100 LEU G CA 1
ATOM 5008 C C . LEU G 3 101 ? 12.561 95.425 12.286 1.00 31.04 100 LEU G C 1
ATOM 5009 O O . LEU G 3 101 ? 11.921 96.410 12.663 1.00 31.96 100 LEU G O 1
ATOM 5014 N N . VAL G 3 102 ? 13.543 94.902 12.964 1.00 30.61 101 VAL G N 1
ATOM 5015 C CA . VAL G 3 102 ? 13.956 95.409 14.231 1.00 32.08 101 VAL G CA 1
ATOM 5016 C C . VAL G 3 102 ? 14.458 96.874 14.136 1.00 33.28 101 VAL G C 1
ATOM 5017 O O . VAL G 3 102 ? 14.065 97.730 14.947 1.00 32.53 101 VAL G O 1
ATOM 5021 N N . GLY G 3 103 ? 15.303 97.168 13.143 1.00 32.73 102 GLY G N 1
ATOM 5022 C CA . GLY G 3 103 ? 15.758 98.512 12.870 1.00 31.56 102 GLY G CA 1
ATOM 5023 C C . GLY G 3 103 ? 14.587 99.426 12.538 1.00 32.98 102 GLY G C 1
ATOM 5024 O O . GLY G 3 103 ? 14.559 100.616 12.948 1.00 32.08 102 GLY G O 1
ATOM 5025 N N . LEU G 3 104 ? 13.605 98.904 11.835 1.00 31.27 103 LEU G N 1
ATOM 5026 C CA . LEU G 3 104 ? 12.503 99.722 11.405 1.00 32.69 103 LEU G CA 1
ATOM 5027 C C . LEU G 3 104 ? 11.606 100.043 12.613 1.00 33.52 103 LEU G C 1
ATOM 5028 O O . LEU G 3 104 ? 11.135 101.199 12.761 1.00 32.29 103 LEU G O 1
ATOM 5033 N N . PHE G 3 105 ? 11.466 99.056 13.496 1.00 32.96 104 PHE G N 1
ATOM 5034 C CA . PHE G 3 105 ? 10.784 99.276 14.772 1.00 33.07 104 PHE G CA 1
ATOM 5035 C C . PHE G 3 105 ? 11.462 100.321 15.636 1.00 33.80 104 PHE G C 1
ATOM 5036 O O . PHE G 3 105 ? 10.757 101.080 16.326 1.00 32.91 104 PHE G O 1
ATOM 5044 N N . GLU G 3 106 ? 12.792 100.343 15.678 1.00 32.50 105 GLU G N 1
ATOM 5045 C CA . GLU G 3 106 ? 13.522 101.357 16.415 1.00 33.83 105 GLU G CA 1
ATOM 5046 C C . GLU G 3 106 ? 13.162 102.771 15.929 1.00 34.48 105 GLU G C 1
ATOM 5047 O O . GLU G 3 106 ? 12.784 103.642 16.726 1.00 34.84 105 GLU G O 1
ATOM 5053 N N . ASP G 3 107 ? 13.139 102.957 14.629 1.00 32.82 106 ASP G N 1
ATOM 5054 C CA . ASP G 3 107 ? 12.873 104.260 14.046 1.00 33.65 106 ASP G CA 1
ATOM 5055 C C . ASP G 3 107 ? 11.419 104.648 14.264 1.00 34.14 106 ASP G C 1
ATOM 5056 O O . ASP G 3 107 ? 11.109 105.835 14.490 1.00 33.83 106 ASP G O 1
ATOM 5061 N N . THR G 3 108 ? 10.549 103.661 14.084 1.00 32.29 107 THR G N 1
ATOM 5062 C CA . THR G 3 108 ? 9.115 103.771 14.334 1.00 33.16 107 THR G CA 1
ATOM 5063 C C . THR G 3 108 ? 8.887 104.248 15.770 1.00 33.95 107 THR G C 1
ATOM 5064 O O . THR G 3 108 ? 8.115 105.165 15.986 1.00 36.17 107 THR G O 1
ATOM 5068 N N . ASN G 3 109 ? 9.529 103.606 16.717 1.00 34.45 108 ASN G N 1
ATOM 5069 C CA . ASN G 3 109 ? 9.450 103.943 18.115 1.00 34.71 108 ASN G CA 1
ATOM 5070 C C . ASN G 3 109 ? 9.824 105.460 18.313 1.00 36.49 108 ASN G C 1
ATOM 5071 O O . ASN G 3 109 ? 9.145 106.197 19.060 1.00 35.30 108 ASN G O 1
ATOM 5076 N N . LEU G 3 110 ? 10.862 105.932 17.616 1.00 34.48 109 LEU G N 1
ATOM 5077 C CA . LEU G 3 110 ? 11.319 107.305 17.795 1.00 34.44 109 LEU G CA 1
ATOM 5078 C C . LEU G 3 110 ? 10.283 108.233 17.220 1.00 35.71 109 LEU G C 1
ATOM 5079 O O . LEU G 3 110 ? 10.054 109.359 17.728 1.00 36.39 109 LEU G O 1
ATOM 5084 N N . CYS G 3 111 ? 9.602 107.778 16.190 1.00 33.13 110 CYS G N 1
ATOM 5085 C CA . CYS G 3 111 ? 8.560 108.580 15.622 1.00 36.69 110 CYS G CA 1
ATOM 5086 C C . CYS G 3 111 ? 7.302 108.693 16.560 1.00 38.12 110 CYS G C 1
ATOM 5087 O O . CYS G 3 111 ? 6.691 109.759 16.661 1.00 37.38 110 CYS G O 1
ATOM 5090 N N . ALA G 3 112 ? 6.921 107.592 17.193 1.00 38.22 111 ALA G N 1
ATOM 5091 C CA . ALA G 3 112 ? 5.853 107.638 18.189 1.00 38.98 111 ALA G CA 1
ATOM 5092 C C . ALA G 3 112 ? 6.199 108.607 19.318 1.00 40.05 111 ALA G C 1
ATOM 5093 O O . ALA G 3 112 ? 5.369 109.503 19.657 1.00 41.41 111 ALA G O 1
ATOM 5095 N N . ILE G 3 113 ? 7.388 108.446 19.866 1.00 40.01 112 ILE G N 1
ATOM 5096 C CA . ILE G 3 113 ? 7.902 109.260 20.963 1.00 41.61 112 ILE G CA 1
ATOM 5097 C C . ILE G 3 113 ? 7.876 110.758 20.587 1.00 42.65 112 ILE G C 1
ATOM 5098 O O . ILE G 3 113 ? 7.463 111.603 21.390 1.00 41.75 112 ILE G O 1
ATOM 5103 N N . HIS G 3 114 ? 8.285 111.074 19.369 1.00 41.08 113 HIS G N 1
ATOM 5104 C CA . HIS G 3 114 ? 8.238 112.433 18.846 1.00 41.86 113 HIS G CA 1
ATOM 5105 C C . HIS G 3 114 ? 6.832 113.007 18.938 1.00 43.01 113 HIS G C 1
ATOM 5106 O O . HIS G 3 114 ? 6.691 114.168 19.155 1.00 43.22 113 HIS G O 1
ATOM 5113 N N . ALA G 3 115 ? 5.811 112.210 18.666 1.00 44.03 114 ALA G N 1
ATOM 5114 C CA . ALA G 3 115 ? 4.418 112.669 18.755 1.00 45.03 114 ALA G CA 1
ATOM 5115 C C . ALA G 3 115 ? 3.843 112.516 20.182 1.00 45.67 114 ALA G C 1
ATOM 5116 O O . ALA G 3 115 ? 2.650 112.532 20.356 1.00 47.24 114 ALA G O 1
ATOM 5118 N N . LYS G 3 116 ? 4.701 112.382 21.176 1.00 47.45 115 LYS G N 1
ATOM 5119 C CA . LYS G 3 116 ? 4.322 112.186 22.589 1.00 50.10 115 LYS G CA 1
ATOM 5120 C C . LYS G 3 116 ? 3.463 110.961 22.867 1.00 49.25 115 LYS G C 1
ATOM 5121 O O . LYS G 3 116 ? 2.570 110.952 23.745 1.00 48.02 115 LYS G O 1
ATOM 5127 N N . ARG G 3 117 ? 3.731 109.898 22.120 1.00 46.81 116 ARG G N 1
ATOM 5128 C CA . ARG G 3 117 ? 3.047 108.652 22.359 1.00 45.21 116 ARG G CA 1
ATOM 5129 C C . ARG G 3 117 ? 4.031 107.600 22.765 1.00 45.33 116 ARG G C 1
ATOM 5130 O O . ARG G 3 117 ? 5.249 107.725 22.584 1.00 44.67 116 ARG G O 1
ATOM 5138 N N . VAL G 3 118 ? 3.470 106.531 23.301 1.00 43.81 117 VAL G N 1
ATOM 5139 C CA . VAL G 3 118 ? 4.230 105.407 23.745 1.00 44.44 117 VAL G CA 1
ATOM 5140 C C . VAL G 3 118 ? 3.781 104.236 22.853 1.00 42.27 117 VAL G C 1
ATOM 5141 O O . VAL G 3 118 ? 4.417 103.219 22.796 1.00 42.60 117 VAL G O 1
ATOM 5145 N N . THR G 3 119 ? 2.716 104.423 22.113 1.00 41.88 118 THR G N 1
ATOM 5146 C CA . THR G 3 119 ? 2.139 103.376 21.311 1.00 41.57 118 THR G CA 1
ATOM 5147 C C . THR G 3 119 ? 2.520 103.602 19.870 1.00 40.40 118 THR G C 1
ATOM 5148 O O . THR G 3 119 ? 2.211 104.642 19.325 1.00 38.84 118 THR G O 1
ATOM 5152 N N . ILE G 3 120 ? 3.158 102.624 19.225 1.00 38.31 119 ILE G N 1
ATOM 5153 C CA . ILE G 3 120 ? 3.429 102.773 17.818 1.00 37.12 119 ILE G CA 1
ATOM 5154 C C . ILE G 3 120 ? 2.214 102.511 16.978 1.00 36.89 119 ILE G C 1
ATOM 5155 O O . ILE G 3 120 ? 1.421 101.629 17.264 1.00 37.19 119 ILE G O 1
ATOM 5160 N N . MET G 3 121 ? 2.086 103.271 15.915 1.00 35.90 120 MET G N 1
ATOM 5161 C CA . MET G 3 121 ? 1.009 103.202 15.019 1.00 37.58 120 MET G CA 1
ATOM 5162 C C . MET G 3 121 ? 1.504 103.120 13.575 1.00 37.46 120 MET G C 1
ATOM 5163 O O . MET G 3 121 ? 2.628 103.475 13.321 1.00 36.60 120 MET G O 1
ATOM 5168 N N . PRO G 3 122 ? 0.677 102.657 12.647 1.00 40.11 121 PRO G N 1
ATOM 5169 C CA . PRO G 3 122 ? 1.044 102.609 11.228 1.00 41.15 121 PRO G CA 1
ATOM 5170 C C . PRO G 3 122 ? 1.637 103.942 10.722 1.00 42.35 121 PRO G C 1
ATOM 5171 O O . PRO G 3 122 ? 2.649 103.912 10.009 1.00 39.27 121 PRO G O 1
ATOM 5175 N N . LYS G 3 123 ? 1.063 105.076 11.135 1.00 41.38 122 LYS G N 1
ATOM 5176 C CA . LYS G 3 123 ? 1.614 106.360 10.727 1.00 41.26 122 LYS G CA 1
ATOM 5177 C C . LYS G 3 123 ? 3.104 106.527 11.080 1.00 38.19 122 LYS G C 1
ATOM 5178 O O . LYS G 3 123 ? 3.834 107.197 10.354 1.00 36.98 122 LYS G O 1
ATOM 5184 N N . ASP G 3 124 ? 3.523 105.952 12.198 1.00 36.69 123 ASP G N 1
ATOM 5185 C CA . ASP G 3 124 ? 4.902 105.981 12.640 1.00 36.79 123 ASP G CA 1
ATOM 5186 C C . ASP G 3 124 ? 5.835 105.185 11.726 1.00 35.73 123 ASP G C 1
ATOM 5187 O O . ASP G 3 124 ? 6.951 105.646 11.380 1.00 36.00 123 ASP G O 1
ATOM 5192 N N . ILE G 3 125 ? 5.373 104.008 11.341 1.00 35.25 124 ILE G N 1
ATOM 5193 C CA . ILE G 3 125 ? 6.085 103.147 10.387 1.00 35.70 124 ILE G CA 1
ATOM 5194 C C . ILE G 3 125 ? 6.188 103.895 9.075 1.00 36.05 124 ILE G C 1
ATOM 5195 O O . ILE G 3 125 ? 7.249 103.950 8.450 1.00 34.50 124 ILE G O 1
ATOM 5200 N N . GLN G 3 126 ? 5.092 104.496 8.660 1.00 37.53 125 GLN G N 1
ATOM 5201 C CA . GLN G 3 126 ? 5.060 105.182 7.368 1.00 38.43 125 GLN G CA 1
ATOM 5202 C C . GLN G 3 126 ? 6.015 106.403 7.328 1.00 37.97 125 GLN G C 1
ATOM 5203 O O . GLN G 3 126 ? 6.709 106.622 6.344 1.00 37.20 125 GLN G O 1
ATOM 5209 N N . LEU G 3 127 ? 6.064 107.168 8.402 1.00 36.29 126 LEU G N 1
ATOM 5210 C CA . LEU G 3 127 ? 6.998 108.272 8.494 1.00 35.97 126 LEU G CA 1
ATOM 5211 C C . LEU G 3 127 ? 8.444 107.768 8.433 1.00 35.21 126 LEU G C 1
ATOM 5212 O O . LEU G 3 127 ? 9.273 108.338 7.723 1.00 34.06 126 LEU G O 1
ATOM 5217 N N . ALA G 3 128 ? 8.756 106.768 9.241 1.00 34.01 127 ALA G N 1
ATOM 5218 C CA . ALA G 3 128 ? 10.087 106.200 9.267 1.00 35.26 127 ALA G CA 1
ATOM 5219 C C . ALA G 3 128 ? 10.518 105.760 7.844 1.00 34.52 127 ALA G C 1
ATOM 5220 O O . ALA G 3 128 ? 11.580 106.159 7.321 1.00 33.89 127 ALA G O 1
ATOM 5222 N N . ARG G 3 129 ? 9.647 105.052 7.173 1.00 35.01 128 ARG G N 1
ATOM 5223 C CA . ARG G 3 129 ? 9.953 104.543 5.863 1.00 36.17 128 ARG G CA 1
ATOM 5224 C C . ARG G 3 129 ? 10.174 105.649 4.835 1.00 38.12 128 ARG G C 1
ATOM 5225 O O . ARG G 3 129 ? 11.031 105.544 3.962 1.00 36.69 128 ARG G O 1
ATOM 5233 N N . ARG G 3 130 ? 9.371 106.681 4.907 1.00 38.98 129 ARG G N 1
ATOM 5234 C CA . ARG G 3 130 ? 9.492 107.819 3.993 1.00 39.57 129 ARG G CA 1
ATOM 5235 C C . ARG G 3 130 ? 10.814 108.496 4.173 1.00 38.39 129 ARG G C 1
ATOM 5236 O O . ARG G 3 130 ? 11.504 108.757 3.233 1.00 37.64 129 ARG G O 1
ATOM 5244 N N . ILE G 3 131 ? 11.175 108.772 5.408 1.00 36.64 130 ILE G N 1
ATOM 5245 C CA . ILE G 3 131 ? 12.465 109.408 5.670 1.00 37.07 130 ILE G CA 1
ATOM 5246 C C . ILE G 3 131 ? 13.669 108.494 5.282 1.00 38.93 130 ILE G C 1
ATOM 5247 O O . ILE G 3 131 ? 14.718 108.954 4.848 1.00 36.59 130 ILE G O 1
ATOM 5252 N N . ARG G 3 132 ? 13.514 107.189 5.463 1.00 38.57 131 ARG G N 1
ATOM 5253 C CA . ARG G 3 132 ? 14.572 106.260 5.112 1.00 39.07 131 ARG G CA 1
ATOM 5254 C C . ARG G 3 132 ? 14.695 106.133 3.624 1.00 41.59 131 ARG G C 1
ATOM 5255 O O . ARG G 3 132 ? 15.615 105.544 3.172 1.00 43.27 131 ARG G O 1
ATOM 5263 N N . GLY G 3 133 ? 13.690 106.552 2.876 1.00 44.80 132 GLY G N 1
ATOM 5264 C CA . GLY G 3 133 ? 13.716 106.492 1.434 1.00 46.89 132 GLY G CA 1
ATOM 5265 C C . GLY G 3 133 ? 13.135 105.249 0.812 1.00 49.58 132 GLY G C 1
ATOM 5266 O O . GLY G 3 133 ? 13.324 105.025 -0.386 1.00 50.35 132 GLY G O 1
ATOM 5267 N N . GLU G 3 134 ? 12.396 104.463 1.594 1.00 51.42 133 GLU G N 1
ATOM 5268 C CA . GLU G 3 134 ? 11.779 103.207 1.146 1.00 53.60 133 GLU G CA 1
ATOM 5269 C C . GLU G 3 134 ? 10.409 103.382 0.447 1.00 58.02 133 GLU G C 1
ATOM 5270 O O . GLU G 3 134 ? 9.945 102.481 -0.262 1.00 57.81 133 GLU G O 1
ATOM 5276 N N . ARG G 3 135 ? 9.758 104.513 0.724 1.00 62.52 134 ARG G N 1
ATOM 5277 C CA . ARG G 3 135 ? 8.510 104.973 0.075 1.00 67.15 134 ARG G CA 1
ATOM 5278 C C . ARG G 3 135 ? 8.556 106.509 -0.244 1.00 70.03 134 ARG G C 1
ATOM 5279 O O . ARG G 3 135 ? 7.530 107.072 -0.680 1.00 71.38 134 ARG G O 1
ATOM 5287 N N . ALA G 3 136 ? 9.747 107.131 -0.063 1.00 72.73 135 ALA G N 1
ATOM 5288 C CA . ALA G 3 136 ? 10.027 108.611 -0.091 1.00 74.88 135 ALA G CA 1
ATOM 5289 C C . ALA G 3 136 ? 9.002 109.588 -0.733 1.00 75.89 135 ALA G C 1
ATOM 5290 O O . ALA G 3 136 ? 9.416 110.607 -1.325 1.00 76.82 135 ALA G O 1
ATOM 5293 N N . ARG H 4 20 ? 5.756 70.706 -4.826 1.00 74.76 19 ARG H N 1
ATOM 5294 C CA . ARG H 4 20 ? 4.925 71.288 -5.925 1.00 74.47 19 ARG H CA 1
ATOM 5295 C C . ARG H 4 20 ? 3.421 71.471 -5.563 1.00 72.73 19 ARG H C 1
ATOM 5296 O O . ARG H 4 20 ? 2.552 71.621 -6.443 1.00 73.32 19 ARG H O 1
ATOM 5304 N N . LYS H 4 21 ? 3.110 71.491 -4.268 1.00 69.58 20 LYS H N 1
ATOM 5305 C CA . LYS H 4 21 ? 1.820 72.021 -3.805 1.00 66.80 20 LYS H CA 1
ATOM 5306 C C . LYS H 4 21 ? 1.874 73.540 -4.051 1.00 63.41 20 LYS H C 1
ATOM 5307 O O . LYS H 4 21 ? 2.957 74.114 -4.079 1.00 62.61 20 LYS H O 1
ATOM 5313 N N . VAL H 4 22 ? 0.726 74.172 -4.270 1.00 60.08 21 VAL H N 1
ATOM 5314 C CA . VAL H 4 22 ? 0.677 75.617 -4.453 1.00 58.64 21 VAL H CA 1
ATOM 5315 C C . VAL H 4 22 ? 0.550 76.336 -3.100 1.00 55.53 21 VAL H C 1
ATOM 5316 O O . VAL H 4 22 ? -0.511 76.372 -2.503 1.00 53.92 21 VAL H O 1
ATOM 5320 N N . LEU H 4 23 ? 1.639 76.960 -2.673 1.00 53.19 22 LEU H N 1
ATOM 5321 C CA . LEU H 4 23 ? 1.681 77.631 -1.373 1.00 50.84 22 LEU H CA 1
ATOM 5322 C C . LEU H 4 23 ? 0.846 78.887 -1.426 1.00 50.87 22 LEU H C 1
ATOM 5323 O O . LEU H 4 23 ? 0.874 79.618 -2.419 1.00 50.86 22 LEU H O 1
ATOM 5328 N N . ARG H 4 24 ? 0.052 79.146 -0.400 1.00 49.48 23 ARG H N 1
ATOM 5329 C CA . ARG H 4 24 ? -0.667 80.418 -0.344 1.00 49.95 23 ARG H CA 1
ATOM 5330 C C . ARG H 4 24 ? -0.817 80.940 1.077 1.00 48.68 23 ARG H C 1
ATOM 5331 O O . ARG H 4 24 ? -0.857 80.153 2.025 1.00 47.71 23 ARG H O 1
ATOM 5339 N N . ASP H 4 25 ? -0.980 82.254 1.176 1.00 47.42 24 ASP H N 1
ATOM 5340 C CA . ASP H 4 25 ? -1.311 82.971 2.397 1.00 48.25 24 ASP H CA 1
ATOM 5341 C C . ASP H 4 25 ? -0.296 82.811 3.524 1.00 45.99 24 ASP H C 1
ATOM 5342 O O . ASP H 4 25 ? -0.623 82.981 4.695 1.00 45.21 24 ASP H O 1
ATOM 5347 N N . ASN H 4 26 ? 0.931 82.494 3.171 1.00 43.96 25 ASN H N 1
ATOM 5348 C CA . ASN H 4 26 ? 1.907 82.211 4.180 1.00 42.58 25 ASN H CA 1
ATOM 5349 C C . ASN H 4 26 ? 2.374 83.457 4.894 1.00 41.35 25 ASN H C 1
ATOM 5350 O O . ASN H 4 26 ? 3.011 83.341 5.930 1.00 38.40 25 ASN H O 1
ATOM 5355 N N . ILE H 4 27 ? 1.983 84.640 4.416 1.00 39.69 26 ILE H N 1
ATOM 5356 C CA . ILE H 4 27 ? 2.291 85.849 5.157 1.00 41.13 26 ILE H CA 1
ATOM 5357 C C . ILE H 4 27 ? 1.635 85.793 6.543 1.00 41.34 26 ILE H C 1
ATOM 5358 O O . ILE H 4 27 ? 2.074 86.461 7.432 1.00 38.60 26 ILE H O 1
ATOM 5363 N N . GLN H 4 28 ? 0.608 84.957 6.704 1.00 43.04 27 GLN H N 1
ATOM 5364 C CA . GLN H 4 28 ? -0.144 84.878 7.950 1.00 44.44 27 GLN H CA 1
ATOM 5365 C C . GLN H 4 28 ? 0.648 84.105 8.985 1.00 42.91 27 GLN H C 1
ATOM 5366 O O . GLN H 4 28 ? 0.342 84.131 10.147 1.00 44.51 27 GLN H O 1
ATOM 5372 N N . GLY H 4 29 ? 1.690 83.411 8.549 1.00 41.41 28 GLY H N 1
ATOM 5373 C CA . GLY H 4 29 ? 2.625 82.784 9.436 1.00 40.37 28 GLY H CA 1
ATOM 5374 C C . GLY H 4 29 ? 3.541 83.724 10.207 1.00 38.44 28 GLY H C 1
ATOM 5375 O O . GLY H 4 29 ? 4.243 83.322 11.130 1.00 37.48 28 GLY H O 1
ATOM 5376 N N . ILE H 4 30 ? 3.503 84.991 9.842 1.00 37.34 29 ILE H N 1
ATOM 5377 C CA . ILE H 4 30 ? 4.171 86.020 10.561 1.00 36.81 29 ILE H CA 1
ATOM 5378 C C . ILE H 4 30 ? 3.103 86.518 11.521 1.00 37.05 29 ILE H C 1
ATOM 5379 O O . ILE H 4 30 ? 2.319 87.401 11.199 1.00 36.11 29 ILE H O 1
ATOM 5384 N N . THR H 4 31 ? 3.092 85.921 12.712 1.00 35.71 30 THR H N 1
ATOM 5385 C CA . THR H 4 31 ? 2.007 86.116 13.634 1.00 37.33 30 THR H CA 1
ATOM 5386 C C . THR H 4 31 ? 2.198 87.280 14.568 1.00 38.14 30 THR H C 1
ATOM 5387 O O . THR H 4 31 ? 3.308 87.835 14.722 1.00 34.47 30 THR H O 1
ATOM 5391 N N . LYS H 4 32 ? 1.081 87.644 15.220 1.00 37.38 31 LYS H N 1
ATOM 5392 C CA . LYS H 4 32 ? 1.096 88.714 16.187 1.00 38.09 31 LYS H CA 1
ATOM 5393 C C . LYS H 4 32 ? 2.186 88.556 17.217 1.00 37.96 31 LYS H C 1
ATOM 5394 O O . LYS H 4 32 ? 2.932 89.492 17.456 1.00 37.81 31 LYS H O 1
ATOM 5400 N N . PRO H 4 33 ? 2.295 87.422 17.889 1.00 36.78 32 PRO H N 1
ATOM 5401 C CA . PRO H 4 33 ? 3.401 87.269 18.842 1.00 37.84 32 PRO H CA 1
ATOM 5402 C C . PRO H 4 33 ? 4.789 87.391 18.214 1.00 34.16 32 PRO H C 1
ATOM 5403 O O . PRO H 4 33 ? 5.624 87.958 18.832 1.00 32.91 32 PRO H O 1
ATOM 5407 N N . ALA H 4 34 ? 5.032 86.864 17.028 1.00 33.27 33 ALA H N 1
ATOM 5408 C CA . ALA H 4 34 ? 6.348 87.082 16.392 1.00 31.32 33 ALA H CA 1
ATOM 5409 C C . ALA H 4 34 ? 6.640 88.572 16.209 1.00 31.01 33 ALA H C 1
ATOM 5410 O O . ALA H 4 34 ? 7.757 89.025 16.401 1.00 33.12 33 ALA H O 1
ATOM 5412 N N . ILE H 4 35 ? 5.656 89.316 15.739 1.00 31.90 34 ILE H N 1
ATOM 5413 C CA . ILE H 4 35 ? 5.837 90.757 15.431 1.00 32.44 34 ILE H CA 1
ATOM 5414 C C . ILE H 4 35 ? 6.066 91.524 16.697 1.00 33.75 34 ILE H C 1
ATOM 5415 O O . ILE H 4 35 ? 6.906 92.450 16.818 1.00 33.27 34 ILE H O 1
ATOM 5420 N N . ARG H 4 36 ? 5.351 91.095 17.704 1.00 33.80 35 ARG H N 1
ATOM 5421 C CA . ARG H 4 36 ? 5.547 91.695 19.012 1.00 35.61 35 ARG H CA 1
ATOM 5422 C C . ARG H 4 36 ? 6.941 91.468 19.535 1.00 34.74 35 ARG H C 1
ATOM 5423 O O . ARG H 4 36 ? 7.570 92.417 20.025 1.00 35.58 35 ARG H O 1
ATOM 5431 N N . ARG H 4 37 ? 7.462 90.249 19.449 1.00 33.96 36 ARG H N 1
ATOM 5432 C CA . ARG H 4 37 ? 8.804 90.007 19.882 1.00 33.73 36 ARG H CA 1
ATOM 5433 C C . ARG H 4 37 ? 9.806 90.895 19.139 1.00 33.68 36 ARG H C 1
ATOM 5434 O O . ARG H 4 37 ? 10.704 91.428 19.751 1.00 33.90 36 ARG H O 1
ATOM 5442 N N . LEU H 4 38 ? 9.629 91.049 17.831 1.00 32.35 37 LEU H N 1
ATOM 5443 C CA . LEU H 4 38 ? 10.519 91.907 17.008 1.00 32.92 37 LEU H CA 1
ATOM 5444 C C . LEU H 4 38 ? 10.443 93.382 17.485 1.00 31.56 37 LEU H C 1
ATOM 5445 O O . LEU H 4 38 ? 11.467 94.026 17.704 1.00 31.05 37 LEU H O 1
ATOM 5450 N N . ALA H 4 39 ? 9.236 93.891 17.686 1.00 32.64 38 ALA H N 1
ATOM 5451 C CA . ALA H 4 39 ? 9.046 95.251 18.205 1.00 32.42 38 ALA H CA 1
ATOM 5452 C C . ALA H 4 39 ? 9.686 95.443 19.569 1.00 33.92 38 ALA H C 1
ATOM 5453 O O . ALA H 4 39 ? 10.313 96.492 19.836 1.00 33.40 38 ALA H O 1
ATOM 5455 N N . ARG H 4 40 ? 9.577 94.428 20.424 1.00 32.92 39 ARG H N 1
ATOM 5456 C CA . ARG H 4 40 ? 10.258 94.428 21.685 1.00 34.70 39 ARG H CA 1
ATOM 5457 C C . ARG H 4 40 ? 11.778 94.500 21.569 1.00 35.09 39 ARG H C 1
ATOM 5458 O O . ARG H 4 40 ? 12.436 95.241 22.269 1.00 34.23 39 ARG H O 1
ATOM 5466 N N . ARG H 4 41 ? 12.349 93.707 20.689 1.00 34.48 40 ARG H N 1
ATOM 5467 C CA . ARG H 4 41 ? 13.768 93.821 20.492 1.00 34.65 40 ARG H CA 1
ATOM 5468 C C . ARG H 4 41 ? 14.112 95.232 19.984 1.00 33.83 40 ARG H C 1
ATOM 5469 O O . ARG H 4 41 ? 15.167 95.747 20.253 1.00 33.67 40 ARG H O 1
ATOM 5477 N N . GLY H 4 42 ? 13.206 95.824 19.236 1.00 33.90 41 GLY H N 1
ATOM 5478 C CA . GLY H 4 42 ? 13.347 97.191 18.790 1.00 35.53 41 GLY H CA 1
ATOM 5479 C C . GLY H 4 42 ? 13.025 98.306 19.801 1.00 35.98 41 GLY H C 1
ATOM 5480 O O . GLY H 4 42 ? 12.977 99.494 19.423 1.00 35.33 41 GLY H O 1
ATOM 5481 N N . GLY H 4 43 ? 12.779 97.894 21.040 1.00 36.24 42 GLY H N 1
ATOM 5482 C CA . GLY H 4 43 ? 12.592 98.778 22.184 1.00 36.84 42 GLY H CA 1
ATOM 5483 C C . GLY H 4 43 ? 11.204 99.348 22.294 1.00 36.14 42 GLY H C 1
ATOM 5484 O O . GLY H 4 43 ? 10.996 100.359 22.995 1.00 37.01 42 GLY H O 1
ATOM 5485 N N . VAL H 4 44 ? 10.232 98.712 21.659 1.00 34.49 43 VAL H N 1
ATOM 5486 C CA . VAL H 4 44 ? 8.918 99.292 21.593 1.00 36.03 43 VAL H CA 1
ATOM 5487 C C . VAL H 4 44 ? 8.071 98.805 22.836 1.00 37.38 43 VAL H C 1
ATOM 5488 O O . VAL H 4 44 ? 8.020 97.590 23.117 1.00 38.09 43 VAL H O 1
ATOM 5492 N N . LYS H 4 45 ? 7.379 99.734 23.477 1.00 38.09 44 LYS H N 1
ATOM 5493 C CA . LYS H 4 45 ? 6.694 99.476 24.767 1.00 39.94 44 LYS H CA 1
ATOM 5494 C C . LYS H 4 45 ? 5.249 99.123 24.583 1.00 40.69 44 LYS H C 1
ATOM 5495 O O . LYS H 4 45 ? 4.728 98.282 25.318 1.00 41.92 44 LYS H O 1
ATOM 5501 N N . ARG H 4 46 ? 4.618 99.718 23.591 1.00 39.33 45 ARG H N 1
ATOM 5502 C CA . ARG H 4 46 ? 3.241 99.514 23.324 1.00 41.25 45 ARG H CA 1
ATOM 5503 C C . ARG H 4 46 ? 2.963 99.554 21.834 1.00 40.68 45 ARG H C 1
ATOM 5504 O O . ARG H 4 46 ? 3.514 100.376 21.123 1.00 38.55 45 ARG H O 1
ATOM 5512 N N . ILE H 4 47 ? 2.077 98.659 21.388 1.00 39.92 46 ILE H N 1
ATOM 5513 C CA . ILE H 4 47 ? 1.785 98.427 19.995 1.00 40.26 46 ILE H CA 1
ATOM 5514 C C . ILE H 4 47 ? 0.297 98.495 19.675 1.00 41.81 46 ILE H C 1
ATOM 5515 O O . ILE H 4 47 ? -0.519 97.730 20.235 1.00 41.16 46 ILE H O 1
ATOM 5520 N N . SER H 4 48 ? -0.043 99.325 18.702 1.00 41.56 47 SER H N 1
ATOM 5521 C CA . SER H 4 48 ? -1.384 99.426 18.224 1.00 43.14 47 SER H CA 1
ATOM 5522 C C . SER H 4 48 ? -1.773 98.183 17.461 1.00 44.47 47 SER H C 1
ATOM 5523 O O . SER H 4 48 ? -0.954 97.579 16.784 1.00 42.72 47 SER H O 1
ATOM 5526 N N . GLY H 4 49 ? -3.063 97.831 17.520 1.00 44.74 48 GLY H N 1
ATOM 5527 C CA . GLY H 4 49 ? -3.580 96.671 16.816 1.00 43.65 48 GLY H CA 1
ATOM 5528 C C . GLY H 4 49 ? -3.394 96.676 15.308 1.00 42.65 48 GLY H C 1
ATOM 5529 O O . GLY H 4 49 ? -3.281 95.609 14.674 1.00 42.03 48 GLY H O 1
ATOM 5530 N N . LEU H 4 50 ? -3.349 97.857 14.714 1.00 40.81 49 LEU H N 1
ATOM 5531 C CA . LEU H 4 50 ? -3.182 97.962 13.275 1.00 40.64 49 LEU H CA 1
ATOM 5532 C C . LEU H 4 50 ? -1.701 97.732 12.819 1.00 38.34 49 LEU H C 1
ATOM 5533 O O . LEU H 4 50 ? -1.444 97.633 11.656 1.00 37.32 49 LEU H O 1
ATOM 5538 N N . ILE H 4 51 ? -0.767 97.616 13.732 1.00 38.60 50 ILE H N 1
ATOM 5539 C CA . ILE H 4 51 ? 0.621 97.473 13.299 1.00 40.29 50 ILE H CA 1
ATOM 5540 C C . ILE H 4 51 ? 0.949 96.097 12.702 1.00 39.26 50 ILE H C 1
ATOM 5541 O O . ILE H 4 51 ? 1.834 95.916 11.873 1.00 37.91 50 ILE H O 1
ATOM 5546 N N . TYR H 4 52 ? 0.197 95.091 13.112 1.00 39.36 51 TYR H N 1
ATOM 5547 C CA . TYR H 4 52 ? 0.507 93.753 12.677 1.00 37.76 51 TYR H CA 1
ATOM 5548 C C . TYR H 4 52 ? 0.292 93.643 11.224 1.00 37.42 51 TYR H C 1
ATOM 5549 O O . TYR H 4 52 ? 1.165 93.174 10.503 1.00 37.50 51 TYR H O 1
ATOM 5558 N N . GLU H 4 53 ? -0.811 94.152 10.701 1.00 37.86 52 GLU H N 1
ATOM 5559 C CA . GLU H 4 53 ? -1.054 93.983 9.292 1.00 39.11 52 GLU H CA 1
ATOM 5560 C C . GLU H 4 53 ? -0.062 94.902 8.461 1.00 37.64 52 GLU H C 1
ATOM 5561 O O . GLU H 4 53 ? 0.381 94.547 7.394 1.00 39.54 52 GLU H O 1
ATOM 5567 N N . GLU H 4 54 ? 0.233 96.065 8.964 1.00 36.73 53 GLU H N 1
ATOM 5568 C CA . GLU H 4 54 ? 1.196 96.949 8.345 1.00 38.77 53 GLU H CA 1
ATOM 5569 C C . GLU H 4 54 ? 2.589 96.265 8.218 1.00 36.62 53 GLU H C 1
ATOM 5570 O O . GLU H 4 54 ? 3.208 96.323 7.167 1.00 36.88 53 GLU H O 1
ATOM 5576 N N . THR H 4 55 ? 3.025 95.640 9.289 1.00 35.46 54 THR H N 1
ATOM 5577 C CA . THR H 4 55 ? 4.322 95.015 9.366 1.00 34.95 54 THR H CA 1
ATOM 5578 C C . THR H 4 55 ? 4.398 93.847 8.378 1.00 36.46 54 THR H C 1
ATOM 5579 O O . THR H 4 55 ? 5.401 93.639 7.709 1.00 35.70 54 THR H O 1
ATOM 5583 N N . ARG H 4 56 ? 3.307 93.101 8.239 1.00 35.76 55 ARG H N 1
ATOM 5584 C CA . ARG H 4 56 ? 3.263 92.038 7.250 1.00 35.73 55 ARG H CA 1
ATOM 5585 C C . ARG H 4 56 ? 3.480 92.553 5.853 1.00 35.76 55 ARG H C 1
ATOM 5586 O O . ARG H 4 56 ? 4.240 91.955 5.072 1.00 36.17 55 ARG H O 1
ATOM 5594 N N . GLY H 4 57 ? 2.835 93.665 5.538 1.00 35.86 56 GLY H N 1
ATOM 5595 C CA . GLY H 4 57 ? 2.900 94.260 4.220 1.00 35.67 56 GLY H CA 1
ATOM 5596 C C . GLY H 4 57 ? 4.338 94.748 3.976 1.00 35.48 56 GLY H C 1
ATOM 5597 O O . GLY H 4 57 ? 4.892 94.550 2.948 1.00 35.31 56 GLY H O 1
ATOM 5598 N N . VAL H 4 58 ? 4.939 95.350 4.973 1.00 35.18 57 VAL H N 1
ATOM 5599 C CA . VAL H 4 58 ? 6.311 95.845 4.874 1.00 35.64 57 VAL H CA 1
ATOM 5600 C C . VAL H 4 58 ? 7.336 94.709 4.659 1.00 34.74 57 VAL H C 1
ATOM 5601 O O . VAL H 4 58 ? 8.222 94.798 3.824 1.00 34.06 57 VAL H O 1
ATOM 5605 N N . LEU H 4 59 ? 7.172 93.631 5.395 1.00 32.20 58 LEU H N 1
ATOM 5606 C CA . LEU H 4 59 ? 8.046 92.497 5.295 1.00 33.94 58 LEU H CA 1
ATOM 5607 C C . LEU H 4 59 ? 7.893 91.833 3.951 1.00 32.88 58 LEU H C 1
ATOM 5608 O O . LEU H 4 59 ? 8.890 91.465 3.346 1.00 32.88 58 LEU H O 1
ATOM 5613 N N . LYS H 4 60 ? 6.671 91.711 3.469 1.00 33.31 59 LYS H N 1
ATOM 5614 C CA . LYS H 4 60 ? 6.463 91.052 2.178 1.00 36.10 59 LYS H CA 1
ATOM 5615 C C . LYS H 4 60 ? 7.215 91.797 1.020 1.00 35.92 59 LYS H C 1
ATOM 5616 O O . LYS H 4 60 ? 7.879 91.172 0.188 1.00 34.96 59 LYS H O 1
ATOM 5622 N N . VAL H 4 61 ? 7.117 93.103 1.016 1.00 34.57 60 VAL H N 1
ATOM 5623 C CA . VAL H 4 61 ? 7.817 93.941 0.056 1.00 36.97 60 VAL H CA 1
ATOM 5624 C C . VAL H 4 61 ? 9.335 93.757 0.138 1.00 34.90 60 VAL H C 1
ATOM 5625 O O . VAL H 4 61 ? 10.035 93.617 -0.877 1.00 34.02 60 VAL H O 1
ATOM 5629 N N . PHE H 4 62 ? 9.849 93.817 1.353 1.00 33.19 61 PHE H N 1
ATOM 5630 C CA . PHE H 4 62 ? 11.296 93.611 1.592 1.00 33.04 61 PHE H CA 1
ATOM 5631 C C . PHE H 4 62 ? 11.732 92.231 1.062 1.00 32.57 61 PHE H C 1
ATOM 5632 O O . PHE H 4 62 ? 12.656 92.103 0.285 1.00 32.18 61 PHE H O 1
ATOM 5640 N N . LEU H 4 63 ? 11.021 91.186 1.442 1.00 32.63 62 LEU H N 1
ATOM 5641 C CA . LEU H 4 63 ? 11.365 89.852 1.023 1.00 32.44 62 LEU H CA 1
ATOM 5642 C C . LEU H 4 63 ? 11.225 89.659 -0.482 1.00 32.53 62 LEU H C 1
ATOM 5643 O O . LEU H 4 63 ? 12.048 89.010 -1.112 1.00 31.80 62 LEU H O 1
ATOM 5648 N N . GLU H 4 64 ? 10.153 90.144 -1.046 1.00 31.66 63 GLU H N 1
ATOM 5649 C CA . GLU H 4 64 ? 9.953 90.028 -2.471 1.00 35.65 63 GLU H CA 1
ATOM 5650 C C . GLU H 4 64 ? 11.134 90.673 -3.209 1.00 35.08 63 GLU H C 1
ATOM 5651 O O . GLU H 4 64 ? 11.661 90.097 -4.175 1.00 36.56 63 GLU H O 1
ATOM 5657 N N . ASN H 4 65 ? 11.571 91.826 -2.745 1.00 33.83 64 ASN H N 1
ATOM 5658 C CA . ASN H 4 65 ? 12.681 92.488 -3.414 1.00 33.71 64 ASN H CA 1
ATOM 5659 C C . ASN H 4 65 ? 13.965 91.729 -3.332 1.00 33.39 64 ASN H C 1
ATOM 5660 O O . ASN H 4 65 ? 14.654 91.600 -4.324 1.00 32.19 64 ASN H O 1
ATOM 5665 N N . VAL H 4 66 ? 14.284 91.234 -2.136 1.00 31.04 65 VAL H N 1
ATOM 5666 C CA . VAL H 4 66 ? 15.524 90.524 -1.959 1.00 31.55 65 VAL H CA 1
ATOM 5667 C C . VAL H 4 66 ? 15.519 89.175 -2.708 1.00 30.27 65 VAL H C 1
ATOM 5668 O O . VAL H 4 66 ? 16.478 88.807 -3.356 1.00 29.76 65 VAL H O 1
ATOM 5672 N N . ILE H 4 67 ? 14.436 88.451 -2.616 1.00 29.31 66 ILE H N 1
ATOM 5673 C CA . ILE H 4 67 ? 14.331 87.157 -3.253 1.00 31.13 66 ILE H CA 1
ATOM 5674 C C . ILE H 4 67 ? 14.416 87.305 -4.787 1.00 31.21 66 ILE H C 1
ATOM 5675 O O . ILE H 4 67 ? 15.067 86.504 -5.445 1.00 32.18 66 ILE H O 1
ATOM 5680 N N . ARG H 4 68 ? 13.771 88.320 -5.328 1.00 32.64 67 ARG H N 1
ATOM 5681 C CA . ARG H 4 68 ? 13.853 88.589 -6.796 1.00 33.70 67 ARG H CA 1
ATOM 5682 C C . ARG H 4 68 ? 15.295 88.743 -7.220 1.00 31.18 67 ARG H C 1
ATOM 5683 O O . ARG H 4 68 ? 15.750 88.105 -8.176 1.00 33.35 67 ARG H O 1
ATOM 5691 N N . ASP H 4 69 ? 16.061 89.562 -6.521 1.00 31.61 68 ASP H N 1
ATOM 5692 C CA . ASP H 4 69 ? 17.457 89.717 -6.870 1.00 31.87 68 ASP H CA 1
ATOM 5693 C C . ASP H 4 69 ? 18.259 88.449 -6.641 1.00 31.37 68 ASP H C 1
ATOM 5694 O O . ASP H 4 69 ? 19.123 88.142 -7.440 1.00 31.72 68 ASP H O 1
ATOM 5699 N N . ALA H 4 70 ? 18.057 87.757 -5.517 1.00 29.85 69 ALA H N 1
ATOM 5700 C CA . ALA H 4 70 ? 18.757 86.517 -5.304 1.00 29.94 69 ALA H CA 1
ATOM 5701 C C . ALA H 4 70 ? 18.554 85.539 -6.472 1.00 31.33 69 ALA H C 1
ATOM 5702 O O . ALA H 4 70 ? 19.525 84.992 -6.980 1.00 31.37 69 ALA H O 1
ATOM 5704 N N . VAL H 4 71 ? 17.315 85.361 -6.885 1.00 34.22 70 VAL H N 1
ATOM 5705 C CA . VAL H 4 71 ? 16.963 84.423 -7.914 1.00 36.20 70 VAL H CA 1
ATOM 5706 C C . VAL H 4 71 ? 17.574 84.871 -9.244 1.00 36.08 70 VAL H C 1
ATOM 5707 O O . VAL H 4 71 ? 18.032 84.044 -10.003 1.00 37.52 70 VAL H O 1
ATOM 5711 N N . THR H 4 72 ? 17.736 86.178 -9.430 1.00 35.57 71 THR H N 1
ATOM 5712 C CA . THR H 4 72 ? 18.377 86.735 -10.617 1.00 34.96 71 THR H CA 1
ATOM 5713 C C . THR H 4 72 ? 19.824 86.262 -10.671 1.00 34.69 71 THR H C 1
ATOM 5714 O O . THR H 4 72 ? 20.275 85.846 -11.737 1.00 32.57 71 THR H O 1
ATOM 5718 N N . TYR H 4 73 ? 20.542 86.279 -9.533 1.00 30.99 72 TYR H N 1
ATOM 5719 C CA . TYR H 4 73 ? 21.884 85.799 -9.505 1.00 32.01 72 TYR H CA 1
ATOM 5720 C C . TYR H 4 73 ? 21.880 84.278 -9.771 1.00 32.89 72 TYR H C 1
ATOM 5721 O O . TYR H 4 73 ? 22.747 83.778 -10.491 1.00 33.49 72 TYR H O 1
ATOM 5730 N N . THR H 4 74 ? 20.936 83.586 -9.177 1.00 32.77 73 THR H N 1
ATOM 5731 C CA . THR H 4 74 ? 20.847 82.133 -9.331 1.00 35.38 73 THR H CA 1
ATOM 5732 C C . THR H 4 74 ? 20.664 81.747 -10.852 1.00 36.32 73 THR H C 1
ATOM 5733 O O . THR H 4 74 ? 21.335 80.877 -11.348 1.00 37.38 73 THR H O 1
ATOM 5737 N N . GLU H 4 75 ? 19.719 82.360 -11.508 1.00 37.99 74 GLU H N 1
ATOM 5738 C CA . GLU H 4 75 ? 19.407 82.074 -12.902 1.00 41.12 74 GLU H CA 1
ATOM 5739 C C . GLU H 4 75 ? 20.563 82.536 -13.784 1.00 41.44 74 GLU H C 1
ATOM 5740 O O . GLU H 4 75 ? 20.902 81.871 -14.759 1.00 42.75 74 GLU H O 1
ATOM 5746 N N . HIS H 4 76 ? 21.222 83.635 -13.427 1.00 39.99 75 HIS H N 1
ATOM 5747 C CA . HIS H 4 76 ? 22.354 84.051 -14.224 1.00 40.35 75 HIS H CA 1
ATOM 5748 C C . HIS H 4 76 ? 23.409 82.945 -14.257 1.00 41.98 75 HIS H C 1
ATOM 5749 O O . HIS H 4 76 ? 24.022 82.694 -15.290 1.00 42.32 75 HIS H O 1
ATOM 5756 N N . ALA H 4 77 ? 23.612 82.301 -13.129 1.00 42.83 76 ALA H N 1
ATOM 5757 C CA . ALA H 4 77 ? 24.613 81.255 -13.004 1.00 43.89 76 ALA H CA 1
ATOM 5758 C C . ALA H 4 77 ? 24.145 79.883 -13.585 1.00 45.38 76 ALA H C 1
ATOM 5759 O O . ALA H 4 77 ? 24.871 78.893 -13.487 1.00 46.84 76 ALA H O 1
ATOM 5761 N N . LYS H 4 78 ? 22.933 79.842 -14.100 1.00 45.67 77 LYS H N 1
ATOM 5762 C CA . LYS H 4 78 ? 22.233 78.636 -14.553 1.00 48.44 77 LYS H CA 1
ATOM 5763 C C . LYS H 4 78 ? 22.177 77.568 -13.462 1.00 48.15 77 LYS H C 1
ATOM 5764 O O . LYS H 4 78 ? 22.404 76.375 -13.713 1.00 45.75 77 LYS H O 1
ATOM 5770 N N . ARG H 4 79 ? 21.839 78.010 -12.250 1.00 46.54 78 ARG H N 1
ATOM 5771 C CA . ARG H 4 79 ? 21.573 77.101 -11.171 1.00 46.62 78 ARG H CA 1
ATOM 5772 C C . ARG H 4 79 ? 20.087 77.014 -10.938 1.00 47.15 78 ARG H C 1
ATOM 5773 O O . ARG H 4 79 ? 19.310 77.846 -11.368 1.00 46.17 78 ARG H O 1
ATOM 5781 N N . LYS H 4 80 ? 19.663 76.003 -10.219 1.00 48.85 79 LYS H N 1
ATOM 5782 C CA . LYS H 4 80 ? 18.276 75.938 -9.811 1.00 50.59 79 LYS H CA 1
ATOM 5783 C C . LYS H 4 80 ? 18.173 76.039 -8.285 1.00 48.52 79 LYS H C 1
ATOM 5784 O O . LYS H 4 80 ? 17.058 76.087 -7.771 1.00 48.68 79 LYS H O 1
ATOM 5790 N N . THR H 4 81 ? 19.320 76.078 -7.595 1.00 45.51 80 THR H N 1
ATOM 5791 C CA . THR H 4 81 ? 19.356 76.155 -6.142 1.00 44.26 80 THR H CA 1
ATOM 5792 C C . THR H 4 81 ? 19.879 77.539 -5.663 1.00 40.18 80 THR H C 1
ATOM 5793 O O . THR H 4 81 ? 21.003 77.859 -5.920 1.00 38.06 80 THR H O 1
ATOM 5797 N N . VAL H 4 82 ? 19.031 78.330 -5.030 1.00 38.42 81 VAL H N 1
ATOM 5798 C CA . VAL H 4 82 ? 19.445 79.611 -4.418 1.00 37.15 81 VAL H CA 1
ATOM 5799 C C . VAL H 4 82 ? 20.379 79.396 -3.255 1.00 36.42 81 VAL H C 1
ATOM 5800 O O . VAL H 4 82 ? 20.063 78.674 -2.291 1.00 36.59 81 VAL H O 1
ATOM 5804 N N . THR H 4 83 ? 21.567 79.944 -3.328 1.00 36.25 82 THR H N 1
ATOM 5805 C CA . THR H 4 83 ? 22.504 79.761 -2.225 1.00 37.04 82 THR H CA 1
ATOM 5806 C C . THR H 4 83 ? 22.565 80.959 -1.291 1.00 36.88 82 THR H C 1
ATOM 5807 O O . THR H 4 83 ? 22.056 82.061 -1.607 1.00 33.87 82 THR H O 1
ATOM 5811 N N . ALA H 4 84 ? 23.253 80.767 -0.176 1.00 35.00 83 ALA H N 1
ATOM 5812 C CA . ALA H 4 84 ? 23.427 81.835 0.790 1.00 36.21 83 ALA H CA 1
ATOM 5813 C C . ALA H 4 84 ? 24.196 83.021 0.188 1.00 35.74 83 ALA H C 1
ATOM 5814 O O . ALA H 4 84 ? 23.813 84.192 0.355 1.00 33.43 83 ALA H O 1
ATOM 5816 N N . MET H 4 85 ? 25.234 82.722 -0.582 1.00 34.37 84 MET H N 1
ATOM 5817 C CA . MET H 4 85 ? 25.918 83.773 -1.298 1.00 34.55 84 MET H CA 1
ATOM 5818 C C . MET H 4 85 ? 25.015 84.543 -2.326 1.00 32.74 84 MET H C 1
ATOM 5819 O O . MET H 4 85 ? 25.196 85.753 -2.489 1.00 32.08 84 MET H O 1
ATOM 5824 N N . ASP H 4 86 ? 24.069 83.878 -2.981 1.00 33.09 85 ASP H N 1
ATOM 5825 C CA . ASP H 4 86 ? 23.088 84.564 -3.845 1.00 33.21 85 ASP H CA 1
ATOM 5826 C C . ASP H 4 86 ? 22.330 85.611 -3.011 1.00 32.56 85 ASP H C 1
ATOM 5827 O O . ASP H 4 86 ? 22.075 86.702 -3.461 1.00 32.22 85 ASP H O 1
ATOM 5832 N N . VAL H 4 87 ? 21.915 85.203 -1.807 1.00 30.71 86 VAL H N 1
ATOM 5833 C CA . VAL H 4 87 ? 21.231 86.117 -0.857 1.00 30.49 86 VAL H CA 1
ATOM 5834 C C . VAL H 4 87 ? 22.136 87.264 -0.410 1.00 30.42 86 VAL H C 1
ATOM 5835 O O . VAL H 4 87 ? 21.703 88.414 -0.423 1.00 29.85 86 VAL H O 1
ATOM 5839 N N . VAL H 4 88 ? 23.379 86.987 -0.078 1.00 29.19 87 VAL H N 1
ATOM 5840 C CA . VAL H 4 88 ? 24.312 88.009 0.373 1.00 30.17 87 VAL H CA 1
ATOM 5841 C C . VAL H 4 88 ? 24.527 89.038 -0.720 1.00 31.72 87 VAL H C 1
ATOM 5842 O O . VAL H 4 88 ? 24.531 90.224 -0.466 1.00 28.70 87 VAL H O 1
ATOM 5846 N N . TYR H 4 89 ? 24.680 88.556 -1.969 1.00 31.35 88 TYR H N 1
ATOM 5847 C CA . TYR H 4 89 ? 24.825 89.468 -3.118 1.00 33.48 88 TYR H CA 1
ATOM 5848 C C . TYR H 4 89 ? 23.593 90.311 -3.327 1.00 32.01 88 TYR H C 1
ATOM 5849 O O . TYR H 4 89 ? 23.679 91.507 -3.539 1.00 32.57 88 TYR H O 1
ATOM 5858 N N . ALA H 4 90 ? 22.433 89.684 -3.265 1.00 30.83 89 ALA H N 1
ATOM 5859 C CA . ALA H 4 90 ? 21.177 90.359 -3.372 1.00 31.11 89 ALA H CA 1
ATOM 5860 C C . ALA H 4 90 ? 21.013 91.475 -2.351 1.00 33.03 89 ALA H C 1
ATOM 5861 O O . ALA H 4 90 ? 20.545 92.619 -2.682 1.00 33.18 89 ALA H O 1
ATOM 5863 N N . LEU H 4 91 ? 21.426 91.187 -1.131 1.00 32.58 90 LEU H N 1
ATOM 5864 C CA . LEU H 4 91 ? 21.312 92.190 -0.067 1.00 33.54 90 LEU H CA 1
ATOM 5865 C C . LEU H 4 91 ? 22.243 93.371 -0.334 1.00 35.88 90 LEU H C 1
ATOM 5866 O O . LEU H 4 91 ? 21.889 94.533 -0.080 1.00 34.11 90 LEU H O 1
ATOM 5871 N N . LYS H 4 92 ? 23.453 93.062 -0.800 1.00 39.14 91 LYS H N 1
ATOM 5872 C CA . LYS H 4 92 ? 24.462 94.100 -1.100 1.00 43.18 91 LYS H CA 1
ATOM 5873 C C . LYS H 4 92 ? 23.842 95.022 -2.119 1.00 45.38 91 LYS H C 1
ATOM 5874 O O . LYS H 4 92 ? 23.892 96.236 -2.026 1.00 43.94 91 LYS H O 1
ATOM 5880 N N . ARG H 4 93 ? 23.075 94.434 -3.009 1.00 48.10 92 ARG H N 1
ATOM 5881 C CA . ARG H 4 93 ? 22.510 95.198 -4.082 1.00 50.10 92 ARG H CA 1
ATOM 5882 C C . ARG H 4 93 ? 21.471 96.216 -3.522 1.00 50.03 92 ARG H C 1
ATOM 5883 O O . ARG H 4 93 ? 21.357 97.314 -4.097 1.00 52.34 92 ARG H O 1
ATOM 5891 N N . GLN H 4 94 ? 20.805 95.927 -2.378 1.00 48.40 93 GLN H N 1
ATOM 5892 C CA . GLN H 4 94 ? 19.909 96.841 -1.649 1.00 46.83 93 GLN H CA 1
ATOM 5893 C C . GLN H 4 94 ? 20.682 97.750 -0.624 1.00 43.72 93 GLN H C 1
ATOM 5894 O O . GLN H 4 94 ? 20.080 98.340 0.247 1.00 42.62 93 GLN H O 1
ATOM 5900 N N . GLY H 4 95 ? 21.994 97.711 -0.602 1.00 41.10 94 GLY H N 1
ATOM 5901 C CA . GLY H 4 95 ? 22.775 98.465 0.349 1.00 39.46 94 GLY H CA 1
ATOM 5902 C C . GLY H 4 95 ? 22.876 97.893 1.764 1.00 38.11 94 GLY H C 1
ATOM 5903 O O . GLY H 4 95 ? 23.295 98.594 2.671 1.00 37.55 94 GLY H O 1
ATOM 5904 N N . ARG H 4 96 ? 22.593 96.606 1.916 1.00 33.85 95 ARG H N 1
ATOM 5905 C CA . ARG H 4 96 ? 22.754 95.916 3.140 1.00 34.69 95 ARG H CA 1
ATOM 5906 C C . ARG H 4 96 ? 23.897 94.882 3.035 1.00 33.96 95 ARG H C 1
ATOM 5907 O O . ARG H 4 96 ? 23.950 94.092 2.105 1.00 35.01 95 ARG H O 1
ATOM 5915 N N . THR H 4 97 ? 24.799 94.905 3.973 1.00 33.04 96 THR H N 1
ATOM 5916 C CA . THR H 4 97 ? 25.931 93.998 3.968 1.00 32.52 96 THR H CA 1
ATOM 5917 C C . THR H 4 97 ? 25.649 93.004 5.087 1.00 33.08 96 THR H C 1
ATOM 5918 O O . THR H 4 97 ? 25.576 93.421 6.217 1.00 34.02 96 THR H O 1
ATOM 5922 N N . LEU H 4 98 ? 25.437 91.726 4.777 1.00 30.20 97 LEU H N 1
ATOM 5923 C CA . LEU H 4 98 ? 25.212 90.701 5.784 1.00 30.43 97 LEU H CA 1
ATOM 5924 C C . LEU H 4 98 ? 26.498 89.905 6.043 1.00 31.14 97 LEU H C 1
ATOM 5925 O O . LEU H 4 98 ? 27.046 89.361 5.083 1.00 27.79 97 LEU H O 1
ATOM 5930 N N . TYR H 4 99 ? 26.923 89.813 7.305 1.00 29.90 98 TYR H N 1
ATOM 5931 C CA . TYR H 4 99 ? 28.096 89.009 7.720 1.00 31.46 98 TYR H CA 1
ATOM 5932 C C . TYR H 4 99 ? 27.661 87.671 8.286 1.00 33.02 98 TYR H C 1
ATOM 5933 O O . TYR H 4 99 ? 26.635 87.596 8.996 1.00 32.56 98 TYR H O 1
ATOM 5942 N N . GLY H 4 100 ? 28.463 86.639 8.031 1.00 33.37 99 GLY H N 1
ATOM 5943 C CA . GLY H 4 100 ? 28.315 85.335 8.644 1.00 34.36 99 GLY H CA 1
ATOM 5944 C C . GLY H 4 100 ? 27.976 84.215 7.672 1.00 37.16 99 GLY H C 1
ATOM 5945 O O . GLY H 4 100 ? 27.856 83.061 8.101 1.00 37.50 99 GLY H O 1
ATOM 5946 N N . PHE H 4 101 ? 27.829 84.506 6.376 1.00 35.97 100 PHE H N 1
ATOM 5947 C CA . PHE H 4 101 ? 27.358 83.499 5.451 1.00 37.70 100 PHE H CA 1
ATOM 5948 C C . PHE H 4 101 ? 28.294 83.213 4.290 1.00 41.34 100 PHE H C 1
ATOM 5949 O O . PHE H 4 101 ? 27.885 82.648 3.241 1.00 41.75 100 PHE H O 1
ATOM 5957 N N . GLY H 4 102 ? 29.525 83.638 4.433 1.00 43.14 101 GLY H N 1
ATOM 5958 C CA . GLY H 4 102 ? 30.476 83.502 3.353 1.00 48.01 101 GLY H CA 1
ATOM 5959 C C . GLY H 4 102 ? 31.194 82.168 3.327 1.00 51.66 101 GLY H C 1
ATOM 5960 O O . GLY H 4 102 ? 32.072 82.010 2.515 1.00 53.30 101 GLY H O 1
ATOM 5961 N N . GLY H 4 103 ? 30.841 81.227 4.199 1.00 55.17 102 GLY H N 1
ATOM 5962 C CA . GLY H 4 103 ? 31.459 79.908 4.195 1.00 59.21 102 GLY H CA 1
ATOM 5963 C C . GLY H 4 103 ? 30.651 78.850 3.451 1.00 61.85 102 GLY H C 1
ATOM 5964 O O . GLY H 4 103 ? 30.293 77.849 4.105 1.00 65.69 102 GLY H O 1
#

Organism: Gallus gallus (NCBI:txid9031)

Foldseek 3Di:
DDDAPQVVLVHPFHLVVQLVVVVVVCPDPDDDSCVSSVVRVVVRVVVCQLVVQLCVQCVVVVHRDRDLLSSLCSQCVDPVSCVVQVPPDRVVNDHDDDDDVVVDDD/DQDAPLVVVVVVCCVVCVPDDADVVRSVVVRVVVRVVVVQLVVQLVVVCVVVVHPDRDPVSSLVSLVVPDDDPVSVVVNVVSVVVVVVVVVD/DPVVVVVVVVCVVVVVDDDQDDDLVVLVVVVQVVVCVVPNPDDDDSVRSVVVRSVVRVVVVVLVVQLCVQQVVVVHNDGDPVSSVVSCVVVVVDD/DDDDCCLPVCDPVNVVVVVVVVVHDDDDPVVVVVVSVVVVVVCVQQVVQLVVVCVVVVHDDRAPVSSQVSCVVVVDHDPDRPD/DPAPQVVLPHPFHLVVLLVCCVVPPPDPDDDSCRSSVVRVVVRVVVVQLCVQLCVQCVVVPHRDRDLLSSLCSQCVDPVSCVVCVPPDRVPNDHDDDDDPVPDD/DADAPLVVVQVVCCVPPVPDDDDPVRSVVVSVVVRVVVCQLVVQLVVVCVVVVHPDRDPVSSLVSLCVPDPNVVSVVVNVVSVVVVVVVVVVD/DDPDPVVVVVVVVVVVVVPDDDQDDDLVVLVVVVVVVVCVVDDDDDDDPVNSVVVRSVVRVVVVVLVVQLCVQCVVVVHRDGDPVSSVVSCVVVPNVD/DPDDDDCLPVCDPVVVVVVVVVVVHDDDDPVVSVVVSVVVVVVVVQLVVQLVVVCVVVVHPDRAPVSSQVSVVVVVDHDPDRPD

CATH classification: 1.10.20.10

B-factor: mean 46.13, std 13.25, range [26.52, 100.52]

Solvent-accessible surface area: 34201 Å² total; per-residue (Å²): 259,110,126,62,54,16,50,75,3,44,19,51,0,15,0,38,89,0,13,126,28,0,138,102,22,46,41,10,147,150,9,16,60,20,0,0,0,6,0,0,0,0,2,21,24,0,0,30,53,2,0,71,54,0,0,62,17,0,100,119,72,200,106,84,130,0,68,10,24,5,0,19,26,6,4,43,109,40,146,44,1,44,147,11,0,53,162,11,24,8,10,50,1,19,25,51,84,97,26,47,81,97,0,70,62,252,164,64,44,70,1,25,112,55,0,107,92,3,2,127,115,38,17,98,79,7,28,4,18,88,142,0,12,24,5,1,24,14,3,0,11,4,1,12,65,66,0,0,17,3,0,15,123,0,2,70,21,44,164,154,63,17,0,50,32,96,6,0,46,10,0,0,118,8,31,8,23,22,91,10,10,122,96,0,16,56,55,0,63,133,4,33,89,99,30,110,93,55,227,101,110,10,59,51,4,8,130,42,0,114,148,11,6,102,25,34,93,30,16,6,129,112,105,8,0,38,113,0,0,108,17,5,2,75,98,78,33,96,97,13,77,28,79,84,45,0,6,46,0,0,0,18,1,0,5,31,15,2,12,21,5,4,68,20,0,3,23,0,0,41,21,20,179,58,51,23,0,66,22,97,0,3,66,15,0,34,94,12,75,64,59,84,142,258,128,153,108,61,53,14,80,21,1,32,112,46,2,1,67,81,0,0,22,11,4,4,0,35,142,28,23,61,131,0,20,101,58,4,26,38,10,1,60,66,17,0,58,61,0,0,116,14,0,5,19,4,0,78,11,25,156,79,134,57,0,25,7,16,0,0,18,35,0,0,115,70,64,40,51,22,6,3,26,34,21,133,106,200,67,96,17,56,63,0,47,22,60,0,15,1,22,99,0,10,129,29,0,142,105,11,43,40,16,156,148,2,8,59,20,0,0,0,6,0,0,3,0,2,20,32,0,0,23,44,1,0,69,48,0,0,57,12,0,114,124,74,194,116,102,132,0,74,8,26,6,0,20,25,6,0,46,106,38,135,25,0,55,115,10,0,49,151,11,21,9,10,46,1,19,23,52,61,91,26,44,85,101,1,78,157,113,65,44,72,2,29,112,53,0,94,92,0,0,118,108,40,14,84,117,11,26,18,11,99,144,0,26,24,2,0,24,17,2,0,11,7,2,11,69,59,0,0,15,2,0,24,118,0,2,104,18,31,148,154,60,20,0,52,31,93,7,0,41,9,0,0,122,12,25,10,20,51,103,7,8,146,89,0,18,55,59,0,66,101,4,34,80,106,23,96,87,83,80,128,108,171,141,157,111,23,18,71,2,14,117,48,0,132,148,20,8,157,33,33,89,19,6,3,178,105,98,35,0,46,92,0,0,83,20,10,3,67,122,64,57,96,104,26,167,9,77,88,46,0,6,57,0,1,0,17,2,0,5,38,14,0,9,19,6,4,70,19,0,2,21,0,0,38,25,24,179,55,49,24,0,61,20,84,0,2,71,16,0,18,86,10,75,48,68,98,98,238,142,102,28,193,90,31,26,100,24,0,56,108,72,2,0,64,61,0,0,16,12,5,5,0,42,141,22,20,62,126,0,17,110,41,2,26,40,8,0,68,67,12,0,52,46,0,0,99,19,0,4,22,4,0,66,13,26,170,52,129,45,0,13,7,23,0,0,17,43,0,1,91,79,80,40,54,16,7,2,28,32,18,126

Secondary structure (DSSP, 8-state):
-PPPHHHHHT-SS-HHHHHHHHHHTTSSSEE-THHHHHHHHHHHHHHHHHHHHHHHHHHHTT-SEE-HHHHHHHHHTSHHHHHHTTTEEETT--------GGGS--/-PPP-HHHHHHHHHHH-TT-EE-HHHHHHHHHHHHHHHHHHHHHHHHHHHHTT-SEE-HHHHHHHHHHHS-HHHHHHHHHHHHHHHHHHHH-/--HHHHHHHHHHHHHH--S--S-HHHHHHHHHHHHHHH-TT-EE-HHHHHHHHHHHHHHHHHHHHHHHHHHHHTT-SEE-HHHHHHHHHHHT---/-----GGGGS-HHHHHHHHHHTT--EE-TTHHHHHHHHHHHHHHHHHHHHHHHHHHTT-SEE-HHHHHHHHHHTT-EEES---/--SHHHHHT-SS-HHHHHHHHHHTTS-SEE-THHHHHHHHHHHHHHHHHHHHHHHHHHHTT-SEE-HHHHHHHHHTSHHHHHHTTTEEETT--------GGG--/-PPP-HHHHHHHHHHH-TT-EE-HHHHHHHHHHHHHHHHHHHHHHHHHHHHTT-SEE-HHHHHHHHHHHS-HHHHHHHHHHHHHHHHHHHH--/---SSHHHHHHHHHHHHHH--S--S-HHHHHHHHHHHHHHH-SS-EE-HHHHHHHHHHHHHHHHHHHHHHHHHHHHTT-SEE-HHHHHHHHHHHTS--/------GGGGS-HHHHHHHHHHTT--EE-TTHHHHHHHHHHHHHHHHHHHHHHHHHHTT-SEE-HHHHHHHHHHTT-EEES---

Radius of gyration: 26.69 Å; Cα contacts (8 Å, |Δi|>4): 1216; chains: 8; bounding box: 70×68×82 Å